Protein AF-0000000084502306 (afdb_homodimer)

Solvent-accessible surface area (backbone atoms only — not comparable to full-atom values): 44094 Å² total; per-residue (Å²): 136,79,81,78,71,80,77,71,74,68,61,72,73,54,50,82,67,62,65,77,76,73,59,87,60,58,87,52,85,78,78,63,74,68,64,56,60,78,69,84,74,45,64,42,81,73,68,54,71,51,71,66,60,45,69,71,46,84,50,65,68,60,34,53,50,50,52,51,48,39,53,51,31,51,48,46,44,52,46,48,53,53,63,71,35,66,58,52,58,47,47,46,46,40,63,75,52,54,46,92,80,60,63,86,68,65,80,82,35,70,66,50,54,56,51,48,54,52,50,50,54,52,50,49,47,53,48,50,50,45,51,52,34,51,50,52,32,52,54,35,47,53,46,28,73,72,65,68,43,69,70,43,44,55,53,30,54,52,31,48,50,50,40,51,47,45,47,46,45,49,51,33,51,43,58,40,49,51,24,57,70,49,42,73,60,20,35,55,44,28,68,62,17,58,42,22,30,43,36,48,29,39,33,49,43,24,33,33,50,35,40,52,33,49,48,49,26,51,51,19,50,49,36,55,73,66,59,57,67,72,70,78,74,81,42,71,67,56,52,53,53,51,51,52,49,36,54,53,26,48,53,49,19,63,65,21,62,73,46,94,41,70,50,43,37,50,50,16,48,50,25,48,48,48,33,51,50,53,53,49,64,50,49,31,46,54,49,18,65,74,67,70,38,72,60,46,34,31,49,50,46,30,54,51,24,52,54,51,34,53,54,33,47,49,54,27,50,54,31,46,43,22,58,27,17,27,39,52,57,70,66,58,51,50,43,53,49,54,52,56,63,25,29,63,73,50,43,79,78,42,78,48,49,24,24,52,18,78,23,27,34,37,40,34,34,32,34,37,66,67,83,48,51,37,63,58,53,44,46,52,44,49,40,52,29,47,57,51,36,67,39,87,59,31,67,45,50,46,67,43,74,35,60,56,87,49,52,63,70,87,44,68,71,75,70,102,137,80,79,78,74,81,77,74,74,72,62,72,74,54,50,83,67,60,66,79,77,73,57,89,59,58,88,51,85,77,76,62,74,66,62,55,59,77,68,86,74,44,64,43,80,72,67,55,71,51,71,67,61,45,69,69,45,83,49,65,68,59,32,52,50,50,52,50,48,39,54,51,31,52,47,46,45,51,47,50,53,50,65,70,36,66,59,53,57,48,48,45,46,40,63,75,52,55,47,91,77,61,64,86,65,63,79,82,34,71,65,50,53,56,51,50,54,54,50,50,54,52,50,50,47,53,50,49,50,45,50,52,33,51,50,53,30,51,54,35,48,52,47,28,74,72,65,67,44,68,70,43,43,55,53,30,53,50,31,48,50,51,41,51,49,45,46,46,44,49,50,33,50,42,57,38,47,50,24,57,70,50,41,73,62,20,35,56,44,29,70,62,17,58,41,24,28,43,37,49,29,38,33,48,43,24,32,32,50,36,40,51,32,48,50,50,25,50,51,18,51,49,37,54,72,67,60,58,67,72,71,78,74,82,43,71,67,55,52,52,53,50,50,52,50,38,52,54,27,49,54,47,18,61,66,21,61,72,44,93,41,70,50,44,36,50,50,15,50,49,25,47,49,48,32,51,51,55,51,48,63,50,48,31,48,54,50,16,65,74,68,70,38,73,61,46,34,30,50,50,46,30,53,51,25,50,53,51,35,54,54,32,48,50,52,28,51,55,30,44,44,23,57,27,15,26,40,51,57,68,66,58,52,49,45,53,50,55,54,55,64,25,28,63,74,49,43,80,79,45,77,46,49,24,23,52,19,78,23,28,34,39,39,33,34,30,33,37,65,67,83,48,50,37,65,58,54,43,45,53,45,48,42,50,28,48,55,50,36,68,38,86,60,31,67,44,49,44,66,42,76,35,59,56,87,50,52,62,71,84,47,68,69,74,70,102

InterPro domains:
  IPR002524 Cation efflux [TIGR01297] (128-401)
  IPR027469 Cation efflux transmembrane domain superfamily [G3DSA:1.20.1510.10] (123-323)
  IPR027469 Cation efflux transmembrane domain superfamily [SSF161111] (122-325)
  IPR036837 Cation efflux protein, cytoplasmic domain superfamily [G3DSA:3.30.70.1350] (344-404)
  IPR036837 Cation efflux protein, cytoplasmic domain superfamily [SSF160240] (327-402)
  IPR050291 Cation-efflux pump FieF-like [PTHR43840] (53-406)
  IPR058533 Cation efflux protein, transmembrane domain [PF01545] (129-323)

Radius of gyration: 32.34 Å; Cα contacts (8 Å, |Δi|>4): 1037; chains: 2; bounding box: 86×95×97 Å

Organism: NCBI:txid456999

Nearest PDB structures (foldseek):
  8f6e-assembly1_B  TM=7.734E-01  e=8.064E-11  Shewanella oneidensis
  8f6h-assembly1_A  TM=6.967E-01  e=2.036E-10  Shewanella oneidensis MR-1
  8f6j-assembly1_A  TM=7.717E-01  e=1.130E-09  Shewanella oneidensis
  8f6f-assembly1_B  TM=7.440E-01  e=2.371E-09  Shewanella oneidensis
  8f6h-assembly1_B  TM=6.599E-01  e=2.725E-09  Shewanella oneidensis MR-1

Secondary structure (DSSP, 8-state):
----------THHHHTTTS------SS-SSS---SB---SS-HHHHHPPPHHHHHT---HHHHHHHHHHHHHHHHHHHHHHHHHSHHHHHHHHHHHS--TT--SS-TT-HHHHHHHHHHHHHHHHHHHHHHHHHHHHHHHHHHHHHH--HHHHHHHHHHHHHHHHHHHHHHHHHHHHHHHHTTHHHHHH-TT-HHHHHHHHHHHHHHHHHHHHHHHHHHHHHHHHHT--------HHHHHHHHHHHHHHHHHHHHHTTS--HHHHHHHHHHHHHHHHHHHHHHHHHHHHHHT-TTHHHHHHHHHHHHHHHHHHHHHHHHHHHHTTPBPPHHHHHHHHHHHHTBSS-EEEEEEEEEETTEEEEEEEEE--TTS-HHHHHHHHHHHHHHHHTSTTEEEEEEEEES-TTPPPSSHHHH-/----------THHHHTTTS------SSTTTS---SB---SS-HHHHHPPPHHHHHT---HHHHHHHHHHHHHHHHHHHHHHHHHSHHHHHHHHHHHS--TT--SS-TT-HHHHHHHHHHHHHHHHHHHHHHHHHHHHHHHHHHHHHH--HHHHHHHHHHHHHHHHHHHHHHHHHHHHHHHHTHHHHHHH-TT-HHHHHHHHHHHHHHHHHHHHHHHHHHHHHHHHHT--------HHHHHHHHHHHHHHHHHHHHHTTS--HHHHHHHHHHHHHHHHHHHHHHHHHHHHHHT-TTHHHHHHHHHHHHHHHHHHHHHHHHHHHHTTPBPPHHHHHHHHHHHHTBSS-EEEEEEEEEETTEEEEEEEEE--TTS-HHHHHHHHHHHHHHHHTSTTEEEEEEEEES-TTPPPSSHHHH-

Structure (mmCIF, N/CA/C/O backbone):
data_AF-0000000084502306-model_v1
#
loop_
_entity.id
_entity.type
_entity.pdbx_description
1 polymer 'Putative metal tolerance protein C3'
#
loop_
_atom_site.group_PDB
_atom_site.id
_atom_site.type_symbol
_atom_site.label_atom_id
_atom_site.label_alt_id
_atom_site.label_comp_id
_atom_site.label_asym_id
_atom_site.label_entity_id
_atom_site.label_seq_id
_atom_site.pdbx_PDB_ins_code
_atom_site.Cartn_x
_atom_site.Cartn_y
_atom_site.Cartn_z
_atom_site.occupancy
_atom_site.B_iso_or_equiv
_atom_site.auth_seq_id
_atom_site.auth_comp_id
_atom_site.auth_asym_id
_atom_site.auth_atom_id
_atom_site.pdbx_PDB_model_num
ATOM 1 N N . MET A 1 1 ? 27.062 34.406 -44.469 1 21.77 1 MET A N 1
ATOM 2 C CA . MET A 1 1 ? 27.125 33.844 -43.125 1 21.77 1 MET A CA 1
ATOM 3 C C . MET A 1 1 ? 26.609 34.844 -42.094 1 21.77 1 MET A C 1
ATOM 5 O O . MET A 1 1 ? 27.359 35.625 -41.562 1 21.77 1 MET A O 1
ATOM 9 N N . THR A 1 2 ? 25.562 35.469 -42.188 1 21.73 2 THR A N 1
ATOM 10 C CA . THR A 1 2 ? 24.969 36.719 -41.75 1 21.73 2 THR A CA 1
ATOM 11 C C . THR A 1 2 ? 24.609 36.688 -40.281 1 21.73 2 THR A C 1
ATOM 13 O O . THR A 1 2 ? 24.031 35.688 -39.812 1 21.73 2 THR A O 1
ATOM 16 N N . SER A 1 3 ? 25.359 37.469 -39.406 1 20.62 3 SER A N 1
ATOM 17 C CA . SER A 1 3 ? 25.453 37.656 -37.969 1 20.62 3 SER A CA 1
ATOM 18 C C . SER A 1 3 ? 24.109 37.969 -37.344 1 20.62 3 SER A C 1
ATOM 20 O O . SER A 1 3 ? 23.516 39 -37.656 1 20.62 3 SER A O 1
ATOM 22 N N . LEU A 1 4 ? 23.219 37.094 -37.469 1 23.38 4 LEU A N 1
ATOM 23 C CA . LEU A 1 4 ? 21.875 37.406 -37 1 23.38 4 LEU A CA 1
ATOM 24 C C . LEU A 1 4 ? 21.906 38.031 -35.625 1 23.38 4 LEU A C 1
ATOM 26 O O . LEU A 1 4 ? 22.484 37.469 -34.688 1 23.38 4 LEU A O 1
ATOM 30 N N . GLY A 1 5 ? 21.828 39.281 -35.438 1 20.98 5 GLY A N 1
ATOM 31 C CA . GLY A 1 5 ? 21.875 40.312 -34.438 1 20.98 5 GLY A CA 1
ATOM 32 C C . GLY A 1 5 ? 21.094 39.969 -33.188 1 20.98 5 GLY A C 1
ATOM 33 O O . GLY A 1 5 ? 20.156 39.156 -33.25 1 20.98 5 GLY A O 1
ATOM 34 N N . ALA A 1 6 ? 21.734 40.25 -31.969 1 25.11 6 ALA A N 1
ATOM 35 C CA . ALA A 1 6 ? 21.5 40.031 -30.531 1 25.11 6 ALA A CA 1
ATOM 36 C C . ALA A 1 6 ? 20.172 40.625 -30.109 1 25.11 6 ALA A C 1
ATOM 38 O O . ALA A 1 6 ? 19.984 41.844 -30.141 1 25.11 6 ALA A O 1
ATOM 39 N N . ALA A 1 7 ? 19.094 40.094 -30.641 1 27.05 7 ALA A N 1
ATOM 40 C CA . ALA A 1 7 ? 17.812 40.719 -30.312 1 27.05 7 ALA A CA 1
ATOM 41 C C . ALA A 1 7 ? 17.781 41.156 -28.844 1 27.05 7 ALA A C 1
ATOM 43 O O . ALA A 1 7 ? 18.141 40.406 -27.953 1 27.05 7 ALA A O 1
ATOM 44 N N . SER A 1 8 ? 17.938 42.469 -28.625 1 22.98 8 SER A N 1
ATOM 45 C CA . SER A 1 8 ? 17.938 43.344 -27.453 1 22.98 8 SER A CA 1
ATOM 46 C C . SER A 1 8 ? 16.781 43 -26.516 1 22.98 8 SER A C 1
ATOM 48 O O . SER A 1 8 ? 15.625 42.938 -26.938 1 22.98 8 SER A O 1
ATOM 50 N N . VAL A 1 9 ? 17 42.125 -25.703 1 24.39 9 VAL A N 1
ATOM 51 C CA . VAL A 1 9 ? 16.047 41.688 -24.703 1 24.39 9 VAL A CA 1
ATOM 52 C C . VAL A 1 9 ? 15.328 42.875 -24.078 1 24.39 9 VAL A C 1
ATOM 54 O O . VAL A 1 9 ? 15.977 43.844 -23.656 1 24.39 9 VAL A O 1
ATOM 57 N N . PRO A 1 10 ? 14.125 43.188 -24.578 1 24.77 10 PRO A N 1
ATOM 58 C CA . PRO A 1 10 ? 13.438 44.469 -24.312 1 24.77 10 PRO A CA 1
ATOM 59 C C . PRO A 1 10 ? 13.578 44.938 -22.859 1 24.77 10 PRO A C 1
ATOM 61 O O . PRO A 1 10 ? 13.758 44.094 -21.969 1 24.77 10 PRO A O 1
ATOM 64 N N . ILE A 1 11 ? 13.797 46.219 -22.547 1 23.61 11 ILE A N 1
ATOM 65 C CA . ILE A 1 11 ? 14.117 47.062 -21.422 1 23.61 11 ILE A CA 1
ATOM 66 C C . ILE A 1 11 ? 13.109 46.875 -20.297 1 23.61 11 ILE A C 1
ATOM 68 O O . ILE A 1 11 ? 13.43 47.031 -19.109 1 23.61 11 ILE A O 1
ATOM 72 N N . TYR A 1 12 ? 11.914 46.656 -20.781 1 22.12 12 TYR A N 1
ATOM 73 C CA . TYR A 1 12 ? 10.859 46.75 -19.766 1 22.12 12 TYR A CA 1
ATOM 74 C C . TYR A 1 12 ? 11.117 45.75 -18.625 1 22.12 12 TYR A C 1
ATOM 76 O O . TYR A 1 12 ? 10.484 45.844 -17.578 1 22.12 12 TYR A O 1
ATOM 84 N N . VAL A 1 13 ? 11.766 44.719 -19.016 1 24.25 13 VAL A N 1
ATOM 85 C CA . VAL A 1 13 ? 12.117 43.719 -18.016 1 24.25 13 VAL A CA 1
ATOM 86 C C . VAL A 1 13 ? 13.055 44.344 -16.984 1 24.25 13 VAL A C 1
ATOM 88 O O . VAL A 1 13 ? 13.211 43.812 -15.875 1 24.25 13 VAL A O 1
ATOM 91 N N . GLU A 1 14 ? 13.703 45.406 -17.344 1 22.12 14 GLU A N 1
ATOM 92 C CA . GLU A 1 14 ? 14.68 46.094 -16.531 1 22.12 14 GLU A CA 1
ATOM 93 C C . GLU A 1 14 ? 14 46.875 -15.406 1 22.12 14 GLU A C 1
ATOM 95 O O . GLU A 1 14 ? 14.508 46.938 -14.289 1 22.12 14 GLU A O 1
ATOM 100 N N . ARG A 1 15 ? 13.016 47.625 -15.82 1 21.3 15 ARG A N 1
ATOM 101 C CA . ARG A 1 15 ? 12.477 48.625 -14.891 1 21.3 15 ARG A CA 1
ATOM 102 C C . ARG A 1 15 ? 11.859 47.938 -13.664 1 21.3 15 ARG A C 1
ATOM 104 O O . ARG A 1 15 ? 11.953 48.469 -12.555 1 21.3 15 ARG 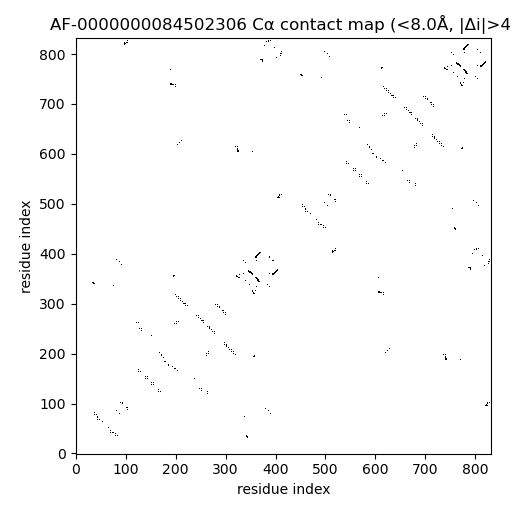A O 1
ATOM 111 N N . ALA A 1 16 ? 11.031 47.062 -14.055 1 22.02 16 ALA A N 1
ATOM 112 C CA . ALA A 1 16 ? 10.266 46.531 -12.93 1 22.02 16 ALA A CA 1
ATOM 113 C C . ALA A 1 16 ? 11.18 45.969 -11.844 1 22.02 16 ALA A C 1
ATOM 115 O O . ALA A 1 16 ? 10.719 45.5 -10.812 1 22.02 16 ALA A O 1
ATOM 116 N N . LEU A 1 17 ? 12.469 45.875 -12.047 1 23.09 17 LEU A N 1
ATOM 117 C CA . LEU A 1 17 ? 13.602 45.688 -11.148 1 23.09 17 LEU A CA 1
ATOM 118 C C . LEU A 1 17 ? 13.695 46.844 -10.148 1 23.09 17 LEU A C 1
ATOM 120 O O . LEU A 1 17 ? 14.133 46.625 -9.016 1 23.09 17 LEU A O 1
ATOM 124 N N . SER A 1 18 ? 13.711 48.062 -10.602 1 20.75 18 SER A N 1
ATOM 125 C CA . SER A 1 18 ? 14.172 49.281 -9.938 1 20.75 18 SER A CA 1
ATOM 126 C C . SER A 1 18 ? 13.148 49.781 -8.93 1 20.75 18 SER A C 1
ATOM 128 O O . SER A 1 18 ? 13.375 50.781 -8.242 1 20.75 18 SER A O 1
ATOM 130 N N . ARG A 1 19 ? 11.969 49.75 -9.305 1 21.86 19 ARG A N 1
ATOM 131 C CA . ARG A 1 19 ? 11.234 50.594 -8.383 1 21.86 19 ARG A CA 1
ATOM 132 C C . ARG A 1 19 ? 11.57 50.281 -6.934 1 21.86 19 ARG A C 1
ATOM 134 O O . ARG A 1 19 ? 11.977 49.156 -6.625 1 21.86 19 ARG A O 1
ATOM 141 N N . ARG A 1 20 ? 11.398 51.375 -6.062 1 21.39 20 ARG A N 1
ATOM 142 C CA . ARG A 1 20 ? 11.641 51.75 -4.672 1 21.39 20 ARG A CA 1
ATOM 143 C C . ARG A 1 20 ? 11.016 50.75 -3.715 1 21.39 20 ARG A C 1
ATOM 145 O O . ARG A 1 20 ? 9.812 50.812 -3.447 1 21.39 20 ARG A O 1
ATOM 152 N N . THR A 1 21 ? 10.883 49.625 -4.062 1 22.8 21 THR A N 1
ATOM 153 C CA . THR A 1 21 ? 10.492 48.781 -2.93 1 22.8 21 THR A CA 1
ATOM 154 C C . THR A 1 21 ? 11.188 49.25 -1.652 1 22.8 21 THR A C 1
ATOM 156 O O . THR A 1 21 ? 12.398 49.094 -1.515 1 22.8 21 THR A O 1
ATOM 159 N N . PHE A 1 22 ? 10.852 50.406 -1.163 1 20.59 22 PHE A N 1
ATOM 160 C CA . PHE A 1 22 ? 11.242 51.156 0.033 1 20.59 22 PHE A CA 1
ATOM 161 C C . PHE A 1 22 ? 11.414 50.188 1.218 1 20.59 22 PHE A C 1
ATOM 163 O O . PHE A 1 22 ? 10.688 49.219 1.338 1 20.59 22 PHE A O 1
ATOM 170 N N . SER A 1 23 ? 12.594 50.219 1.865 1 22.23 23 SER A N 1
ATOM 171 C CA . SER A 1 23 ? 13.32 49.844 3.07 1 22.23 23 SER A CA 1
ATOM 172 C C . SER A 1 23 ? 12.453 50 4.316 1 22.23 23 SER A C 1
ATOM 174 O O . SER A 1 23 ? 12.648 50.938 5.094 1 22.23 23 SER A O 1
ATOM 176 N N . MET A 1 24 ? 11.344 50 4.285 1 22.45 24 MET A N 1
ATOM 177 C CA . MET A 1 24 ? 10.844 50.125 5.652 1 22.45 24 MET A CA 1
ATOM 178 C C . MET A 1 24 ? 11.594 49.188 6.594 1 22.45 24 MET A C 1
ATOM 180 O O . MET A 1 24 ? 11.023 48.219 7.082 1 22.45 24 MET A O 1
ATOM 184 N N . ALA A 1 25 ? 12.797 48.656 6.281 1 25.31 25 ALA A N 1
ATOM 185 C CA . ALA A 1 25 ? 14.141 48.562 6.836 1 25.31 25 ALA A CA 1
ATOM 186 C C . ALA A 1 25 ? 14.5 49.844 7.625 1 25.31 25 ALA A C 1
ATOM 188 O O . ALA A 1 25 ? 15.219 50.688 7.125 1 25.31 25 ALA A O 1
ATOM 189 N N . GLY A 1 26 ? 13.797 50.688 8.102 1 24.88 26 GLY A N 1
ATOM 190 C CA . GLY A 1 26 ? 14.625 51.531 8.953 1 24.88 26 GLY A CA 1
ATOM 191 C C . GLY A 1 26 ? 15.734 50.781 9.641 1 24.88 26 GLY A C 1
ATOM 192 O O . GLY A 1 26 ? 15.898 49.562 9.43 1 24.88 26 GLY A O 1
ATOM 193 N N . ASP A 1 27 ? 16.453 51.219 10.781 1 25.03 27 ASP A N 1
ATOM 194 C CA . ASP A 1 27 ? 17.516 50.719 11.633 1 25.03 27 ASP A CA 1
ATOM 195 C C . ASP A 1 27 ? 17.297 49.25 11.992 1 25.03 27 ASP A C 1
ATOM 197 O O . ASP A 1 27 ? 17.125 48.906 13.164 1 25.03 27 ASP A O 1
ATOM 201 N N . LEU A 1 28 ? 16.672 48.594 11.406 1 26.17 28 LEU A N 1
ATOM 202 C CA . LEU A 1 28 ? 16.266 47.25 11.688 1 26.17 28 LEU A CA 1
ATOM 203 C C . LEU A 1 28 ? 17.438 46.281 11.57 1 26.17 28 LEU A C 1
ATOM 205 O O . LEU A 1 28 ? 17.281 45.062 11.656 1 26.17 28 LEU A O 1
ATOM 209 N N . GLU A 1 29 ? 18.641 46.25 11.055 1 30.64 29 GLU A N 1
ATOM 210 C CA . GLU A 1 29 ? 20.016 45.781 11.172 1 30.64 29 GLU A CA 1
ATOM 211 C C . GLU A 1 29 ? 20.391 45.531 12.625 1 30.64 29 GLU A C 1
ATOM 213 O O . GLU A 1 29 ? 21.203 44.625 12.93 1 30.64 29 GLU A O 1
ATOM 218 N N . ALA A 1 30 ? 20.125 46.312 13.484 1 31.88 30 ALA A N 1
ATOM 219 C CA . ALA A 1 30 ? 20.562 46.312 14.875 1 31.88 30 ALA A CA 1
ATOM 220 C C . ALA A 1 30 ? 19.875 45.188 15.664 1 31.88 30 ALA A C 1
ATOM 222 O O . ALA A 1 30 ? 20.531 44.5 16.469 1 31.88 30 ALA A O 1
ATOM 223 N N . ASN A 1 31 ? 18.484 45.156 15.859 1 31.03 31 ASN A N 1
ATOM 224 C CA . ASN A 1 31 ? 17.781 44.188 16.719 1 31.03 31 ASN A CA 1
ATOM 225 C C . ASN A 1 31 ? 17.375 42.938 15.945 1 31.03 31 ASN A C 1
ATOM 227 O O . ASN A 1 31 ? 16.234 42.469 16.062 1 31.03 31 ASN A O 1
ATOM 231 N N . ARG A 1 32 ? 17.609 42.5 14.758 1 39.56 32 ARG A N 1
ATOM 232 C CA . ARG A 1 32 ? 17.297 41.312 13.969 1 39.56 32 ARG A CA 1
ATOM 233 C C . ARG A 1 32 ? 17.469 40.031 14.797 1 39.56 32 ARG A C 1
ATOM 235 O O . ARG A 1 32 ? 18.594 39.625 15.086 1 39.56 32 ARG A O 1
ATOM 242 N N . LYS A 1 33 ? 16.641 39.719 15.461 1 47.84 33 LYS A N 1
ATOM 243 C CA . LYS A 1 33 ? 16.641 38.5 16.266 1 47.84 33 LYS A CA 1
ATOM 244 C C . LYS A 1 33 ? 16.781 37.25 15.383 1 47.84 33 LYS A C 1
ATOM 246 O O . LYS A 1 33 ? 15.977 37.031 14.477 1 47.84 33 LYS A O 1
ATOM 251 N N . GLU A 1 34 ? 17.922 36.688 14.914 1 62.19 34 GLU A N 1
ATOM 252 C CA . GLU A 1 34 ? 18.312 35.5 14.164 1 62.19 34 GLU A CA 1
ATOM 253 C C . GLU A 1 34 ? 17.344 34.344 14.43 1 62.19 34 GLU A C 1
ATOM 255 O O . GLU A 1 34 ? 17.172 33.938 15.578 1 62.19 34 GLU A O 1
ATOM 260 N N . VAL A 1 35 ? 16.391 34.062 13.32 1 72.5 35 VAL A N 1
ATOM 261 C CA . VAL A 1 35 ? 15.352 33.062 13.461 1 72.5 35 VAL A CA 1
ATOM 262 C C . VAL A 1 35 ? 15.992 31.672 13.586 1 72.5 35 VAL A C 1
ATOM 264 O O . VAL A 1 35 ? 15.43 30.781 14.227 1 72.5 35 VAL A O 1
ATOM 267 N N . PHE A 1 36 ? 17.203 31.531 12.891 1 73.56 36 PHE A N 1
ATOM 268 C CA . PHE A 1 36 ? 17.922 30.266 13.016 1 73.56 36 PHE A CA 1
ATOM 269 C C . PHE A 1 36 ? 19.422 30.5 13.031 1 73.56 36 PHE A C 1
ATOM 271 O O . PHE A 1 36 ? 19.891 31.578 12.672 1 73.56 36 PHE A O 1
ATOM 278 N N . GLU A 1 37 ? 20.172 29.578 13.648 1 73.06 37 GLU A N 1
ATOM 279 C CA . GLU A 1 37 ? 21.625 29.656 13.758 1 73.06 37 GLU A CA 1
ATOM 280 C C . GLU A 1 37 ? 22.281 28.391 13.219 1 73.06 37 GLU A C 1
ATOM 282 O O . GLU A 1 37 ? 21.891 27.281 13.555 1 73.06 37 GLU A O 1
ATOM 287 N N . VAL A 1 38 ? 23.156 28.609 12.25 1 71.75 38 VAL A N 1
ATOM 288 C CA . VAL A 1 38 ? 24 27.5 11.789 1 71.75 38 VAL A CA 1
ATOM 289 C C . VAL A 1 38 ? 25.328 27.516 12.531 1 71.75 38 VAL A C 1
ATOM 291 O O . VAL A 1 38 ? 26 28.547 12.586 1 71.75 38 VAL A O 1
ATOM 294 N N . PRO A 1 39 ? 25.609 26.422 13.148 1 68.81 39 PRO A N 1
ATOM 295 C CA . PRO A 1 39 ? 26.875 26.406 13.898 1 68.81 39 PRO A CA 1
ATOM 296 C C . PRO A 1 39 ? 28.078 26.656 13.008 1 68.81 39 PRO A C 1
ATOM 298 O O . PRO A 1 39 ? 28.109 26.203 11.852 1 68.81 39 PRO A O 1
ATOM 301 N N . HIS A 1 40 ? 29.016 27.5 13.477 1 69.19 40 HIS A N 1
ATOM 302 C CA . HIS A 1 40 ? 30.312 27.688 12.836 1 69.19 40 HIS A CA 1
ATOM 303 C C . HIS A 1 40 ? 31.453 27.406 13.812 1 69.19 40 HIS A C 1
ATOM 305 O O . HIS A 1 40 ? 31.516 28.031 14.867 1 69.19 40 HIS A O 1
ATOM 311 N N . PRO A 1 41 ? 32.25 26.344 13.414 1 70.81 41 PRO A N 1
ATOM 312 C CA . PRO A 1 41 ? 32.312 25.469 12.242 1 70.81 41 PRO A CA 1
ATOM 313 C C . PRO A 1 41 ? 31.234 24.406 12.227 1 70.81 41 PRO A C 1
ATOM 315 O O . PRO A 1 41 ? 30.688 24.062 13.281 1 70.81 41 PRO A O 1
ATOM 318 N N . ARG A 1 42 ? 31.062 24 11.055 1 75.81 42 ARG A N 1
ATOM 319 C CA . ARG A 1 42 ? 30.031 22.984 10.922 1 75.81 42 ARG A CA 1
ATOM 320 C C . ARG A 1 42 ? 30.484 21.656 11.531 1 75.81 42 ARG A C 1
ATOM 322 O O . ARG A 1 42 ? 31.672 21.312 11.477 1 75.81 42 ARG A O 1
ATOM 329 N N . TRP A 1 43 ? 29.578 20.953 12.133 1 75.62 43 TRP A N 1
ATOM 330 C CA . TRP A 1 43 ? 29.891 19.703 12.805 1 75.62 43 TRP A CA 1
ATOM 331 C C . TRP A 1 43 ? 30.594 18.734 11.867 1 75.62 43 TRP A C 1
ATOM 333 O O . TRP A 1 43 ? 31.578 18.109 12.234 1 75.62 43 TRP A O 1
ATOM 343 N N . PRO A 1 44 ? 30.125 18.641 10.609 1 77.88 44 PRO A N 1
ATOM 344 C CA . PRO A 1 44 ? 30.797 17.719 9.703 1 77.88 44 PRO A CA 1
ATOM 345 C C . PRO A 1 44 ? 32.25 18.109 9.43 1 77.88 44 PRO A C 1
ATOM 347 O O . PRO A 1 44 ? 33.094 17.25 9.211 1 77.88 44 PRO A O 1
ATOM 350 N N . ASP A 1 45 ? 32.5 19.344 9.391 1 76.94 45 ASP A N 1
ATOM 351 C CA . ASP A 1 45 ? 33.875 19.812 9.109 1 76.94 45 ASP A CA 1
ATOM 352 C C . ASP A 1 45 ? 34.812 19.453 10.25 1 76.94 45 ASP A C 1
ATOM 354 O O . ASP A 1 45 ? 36.031 19.281 10.023 1 76.94 45 ASP A O 1
ATOM 358 N N . VAL A 1 46 ? 34.25 19.297 11.414 1 75.88 46 VAL A N 1
ATOM 359 C CA . VAL A 1 46 ? 35.062 19.078 12.602 1 75.88 46 VAL A CA 1
ATOM 360 C C . VAL A 1 46 ? 35.125 17.578 12.914 1 75.88 46 VAL A C 1
ATOM 362 O O . VAL A 1 46 ? 36.188 17.062 13.281 1 75.88 46 VAL A O 1
ATOM 365 N N . TYR A 1 47 ? 34.062 16.859 12.664 1 80.38 47 TYR A N 1
ATOM 366 C CA . TYR A 1 47 ? 33.969 15.523 13.258 1 80.38 47 TYR A CA 1
ATOM 367 C C . TYR A 1 47 ? 34.031 14.445 12.18 1 80.38 47 TYR A C 1
ATOM 369 O O . TYR A 1 47 ? 34.219 13.266 12.484 1 80.38 47 TYR A O 1
ATOM 377 N N . MET A 1 48 ? 33.906 14.805 10.914 1 85.81 48 MET A N 1
ATOM 378 C CA . MET A 1 48 ? 33.875 13.797 9.859 1 85.81 48 MET A CA 1
ATOM 379 C C . MET A 1 48 ? 35.281 13.172 9.68 1 85.81 48 MET A C 1
ATOM 381 O O . MET A 1 48 ? 36.281 13.875 9.672 1 85.81 48 MET A O 1
ATOM 385 N N . LYS A 1 49 ? 35.219 11.844 9.648 1 86.31 49 LYS A N 1
ATOM 386 C CA . LYS A 1 49 ? 36.469 11.109 9.406 1 86.31 49 LYS A CA 1
ATOM 387 C C . LYS A 1 49 ? 36.594 10.719 7.938 1 86.31 49 LYS A C 1
ATOM 389 O O . LYS A 1 49 ? 35.594 10.375 7.289 1 86.31 49 LYS A O 1
ATOM 394 N N . THR A 1 50 ? 37.75 10.773 7.441 1 85.31 50 THR A N 1
ATOM 395 C CA . THR A 1 50 ? 38 10.422 6.051 1 85.31 50 THR A CA 1
ATOM 396 C C . THR A 1 50 ? 38 8.906 5.867 1 85.31 50 THR A C 1
ATOM 398 O O . THR A 1 50 ? 38.125 8.156 6.84 1 85.31 50 THR A O 1
ATOM 401 N N . SER A 1 51 ? 37.719 8.508 4.66 1 86.38 51 SER A N 1
ATOM 402 C CA . SER A 1 51 ? 37.719 7.086 4.344 1 86.38 51 SER A CA 1
ATOM 403 C C . SER A 1 51 ? 39.031 6.43 4.707 1 86.38 51 SER A C 1
ATOM 405 O O . SER A 1 51 ? 39.062 5.277 5.145 1 86.38 51 SER A O 1
ATOM 407 N N . GLU A 1 52 ? 40.094 7.121 4.598 1 85.56 52 GLU A N 1
ATOM 408 C CA . GLU A 1 52 ? 41.438 6.609 4.93 1 85.56 52 GLU A CA 1
ATOM 409 C C . GLU A 1 52 ? 41.562 6.391 6.434 1 85.56 52 GLU A C 1
ATOM 411 O O . GLU A 1 52 ? 42.156 5.387 6.867 1 85.56 52 GLU A O 1
ATOM 416 N N . GLU A 1 53 ? 41.062 7.344 7.172 1 88.5 53 GLU A N 1
ATOM 417 C CA . GLU A 1 53 ? 41.125 7.238 8.625 1 88.5 53 GLU A CA 1
ATOM 418 C C . GLU A 1 53 ? 40.312 6.043 9.125 1 88.5 53 GLU A C 1
ATOM 420 O O . GLU A 1 53 ? 40.75 5.348 10.055 1 88.5 53 GLU A O 1
ATOM 425 N N . ILE A 1 54 ? 39.156 5.785 8.516 1 88.38 54 ILE A N 1
ATOM 426 C CA . ILE A 1 54 ? 38.281 4.699 8.922 1 88.38 54 ILE A CA 1
ATOM 427 C C . ILE A 1 54 ? 38.906 3.357 8.539 1 88.38 54 ILE A C 1
ATOM 429 O O . ILE A 1 54 ? 38.844 2.393 9.305 1 88.38 54 ILE A O 1
ATOM 433 N N . ALA A 1 55 ? 39.5 3.295 7.359 1 87.19 55 ALA A N 1
ATOM 434 C CA . ALA A 1 55 ? 40.125 2.064 6.887 1 87.19 55 ALA A CA 1
ATOM 435 C C . ALA A 1 55 ? 41.281 1.668 7.777 1 87.19 55 ALA A C 1
ATOM 437 O O . ALA A 1 55 ? 41.625 0.484 7.906 1 87.19 55 ALA A O 1
ATOM 438 N N . ASN A 1 56 ? 41.906 2.623 8.445 1 87.31 56 ASN A N 1
ATOM 439 C CA . ASN A 1 56 ? 43.094 2.379 9.266 1 87.31 56 ASN A CA 1
ATOM 440 C C . ASN A 1 56 ? 42.719 1.928 10.672 1 87.31 56 ASN A C 1
ATOM 442 O O . ASN A 1 56 ? 43.594 1.557 11.469 1 87.31 56 ASN A O 1
ATOM 446 N N . MET A 1 57 ? 41.438 1.934 10.883 1 87.38 57 MET A N 1
ATOM 447 C CA . MET A 1 57 ? 41 1.505 12.211 1 87.38 57 MET A CA 1
ATOM 448 C C . MET A 1 57 ? 40.906 -0.016 12.289 1 87.38 57 MET A C 1
ATOM 450 O O . MET A 1 57 ? 40.375 -0.661 11.398 1 87.38 57 MET A O 1
ATOM 454 N N . LYS A 1 58 ? 41.438 -0.625 13.227 1 85.19 58 LYS A N 1
ATOM 455 C CA . LYS A 1 58 ? 41.625 -2.068 13.344 1 85.19 58 LYS A CA 1
ATOM 456 C C . LYS A 1 58 ? 40.344 -2.758 13.766 1 85.19 58 LYS A C 1
ATOM 458 O O . LYS A 1 58 ? 39.969 -3.805 13.227 1 85.19 58 LYS A O 1
ATOM 463 N N . LYS A 1 59 ? 39.656 -2.141 14.672 1 88.69 59 LYS A N 1
ATOM 464 C CA . LYS A 1 59 ? 38.438 -2.779 15.219 1 88.69 59 LYS A CA 1
ATOM 465 C C . LYS A 1 59 ? 37.219 -2.512 14.344 1 88.69 59 LYS A C 1
ATOM 467 O O . LYS A 1 59 ? 36.906 -1.357 14.055 1 88.69 59 LYS A O 1
ATOM 472 N N . LYS A 1 60 ? 36.562 -3.518 13.961 1 89.38 60 LYS A N 1
ATOM 473 C CA . LYS A 1 60 ? 35.375 -3.441 13.086 1 89.38 60 LYS A CA 1
ATOM 474 C C . LYS A 1 60 ? 34.281 -2.617 13.727 1 89.38 60 LYS A C 1
ATOM 476 O O . LYS A 1 60 ? 33.625 -1.81 13.055 1 89.38 60 LYS A O 1
ATOM 481 N N . ALA A 1 61 ? 34.125 -2.818 15 1 87.31 61 ALA A N 1
ATOM 482 C CA . ALA A 1 61 ? 33.062 -2.109 15.711 1 87.31 61 ALA A CA 1
ATOM 483 C C . ALA A 1 61 ? 33.281 -0.601 15.672 1 87.31 61 ALA A C 1
ATOM 485 O O . ALA A 1 61 ? 32.344 0.169 15.531 1 87.31 61 ALA A O 1
ATOM 486 N N . VAL A 1 62 ? 34.531 -0.218 15.789 1 87.75 62 VAL A N 1
ATOM 487 C CA . VAL A 1 62 ? 34.875 1.201 15.766 1 87.75 62 VAL A CA 1
ATOM 488 C C . VAL A 1 62 ? 34.656 1.762 14.359 1 87.75 62 VAL A C 1
ATOM 490 O O . VAL A 1 62 ? 34.188 2.891 14.195 1 87.75 62 VAL A O 1
ATOM 493 N N . ARG A 1 63 ? 34.938 0.957 13.391 1 88.81 63 ARG A N 1
ATOM 494 C CA . ARG A 1 63 ? 34.719 1.383 12.016 1 88.81 63 ARG A CA 1
ATOM 495 C C . ARG A 1 63 ? 33.25 1.612 11.727 1 88.81 63 ARG A C 1
ATOM 497 O O . ARG A 1 63 ? 32.875 2.621 11.125 1 88.81 63 ARG A O 1
ATOM 504 N N . GLU A 1 64 ? 32.5 0.684 12.188 1 87.88 64 GLU A N 1
ATOM 505 C CA . GLU A 1 64 ? 31.047 0.782 11.977 1 87.88 64 GLU A CA 1
ATOM 506 C C . GLU A 1 64 ? 30.469 2.012 12.68 1 87.88 64 GLU A C 1
ATOM 508 O O . GLU A 1 64 ? 29.578 2.664 12.148 1 87.88 64 GLU A O 1
ATOM 513 N N . PHE A 1 65 ? 31.078 2.242 13.805 1 86.25 65 PHE A N 1
ATOM 514 C CA . PHE A 1 65 ? 30.641 3.406 14.562 1 86.25 65 PHE A CA 1
ATOM 515 C C . PHE A 1 65 ? 30.906 4.691 13.781 1 86.25 65 PHE A C 1
ATOM 517 O O . PHE A 1 65 ? 30.016 5.531 13.648 1 86.25 65 PHE A O 1
ATOM 524 N N . TYR A 1 66 ? 32.062 4.773 13.266 1 85.62 66 TYR A N 1
ATOM 525 C CA . TYR A 1 66 ? 32.406 6.012 12.586 1 85.62 66 TYR A CA 1
ATOM 526 C C . TYR A 1 66 ? 31.75 6.102 11.219 1 85.62 66 TYR A C 1
ATOM 528 O O . TYR A 1 66 ? 31.438 7.195 10.742 1 85.62 66 TYR A O 1
ATOM 536 N N . GLU A 1 67 ? 31.516 5.012 10.625 1 88.12 67 GLU A N 1
ATOM 537 C CA . GLU A 1 67 ? 30.75 5.023 9.383 1 88.12 67 GLU A CA 1
ATOM 538 C C . GLU A 1 67 ? 29.344 5.543 9.609 1 88.12 67 GLU A C 1
ATOM 540 O O . GLU A 1 67 ? 28.844 6.359 8.836 1 88.12 67 GLU A O 1
ATOM 545 N N . LYS A 1 68 ? 28.812 5.094 10.672 1 86 68 LYS A N 1
ATOM 546 C CA . LYS A 1 68 ? 27.469 5.555 11.031 1 86 68 LYS A CA 1
ATOM 547 C C . LYS A 1 68 ? 27.469 7.039 11.375 1 86 68 LYS A C 1
ATOM 549 O O . LYS A 1 68 ? 26.562 7.773 11.008 1 86 68 LYS A O 1
ATOM 554 N N . GLN A 1 69 ? 28.469 7.367 12.062 1 84.88 69 GLN A N 1
ATOM 555 C CA . GLN A 1 69 ? 28.609 8.773 12.414 1 84.88 69 GLN A CA 1
ATOM 556 C C . GLN A 1 69 ? 28.75 9.641 11.172 1 84.88 69 GLN A C 1
ATOM 558 O O . GLN A 1 69 ? 28.141 10.711 11.078 1 84.88 69 GLN A O 1
ATOM 563 N N . ASN A 1 70 ? 29.609 9.172 10.273 1 87.19 70 ASN A N 1
ATOM 564 C CA . ASN A 1 70 ? 29.781 9.914 9.031 1 87.19 70 ASN A CA 1
ATOM 565 C C . ASN A 1 70 ? 28.484 10.039 8.25 1 87.19 70 ASN A C 1
ATOM 567 O O . ASN A 1 70 ? 28.219 11.062 7.629 1 87.19 70 ASN A O 1
ATOM 571 N N . GLU A 1 71 ? 27.703 9.047 8.312 1 86.5 71 GLU A N 1
ATOM 572 C CA . GLU A 1 71 ? 26.406 9.094 7.648 1 86.5 71 GLU A CA 1
ATOM 573 C C . GLU A 1 71 ? 25.5 10.156 8.273 1 86.5 71 GLU A C 1
ATOM 575 O O . GLU A 1 71 ? 24.859 10.93 7.562 1 86.5 71 GLU A O 1
ATOM 580 N N . THR A 1 72 ? 25.547 10.211 9.531 1 85.19 72 THR A N 1
ATOM 581 C CA . THR A 1 72 ? 24.75 11.195 10.258 1 85.19 72 THR A CA 1
ATOM 582 C C . THR A 1 72 ? 25.234 12.609 9.953 1 85.19 72 THR A C 1
ATOM 584 O O . THR A 1 72 ? 24.422 13.516 9.734 1 85.19 72 THR A O 1
ATOM 587 N N . LEU A 1 73 ? 26.516 12.727 9.93 1 86.94 73 LEU A N 1
ATOM 588 C CA . LEU A 1 73 ? 27.109 14.039 9.703 1 86.94 73 LEU A CA 1
ATOM 589 C C . LEU A 1 73 ? 26.844 14.516 8.281 1 86.94 73 LEU A C 1
ATOM 591 O O . LEU A 1 73 ? 26.656 15.711 8.047 1 86.94 73 LEU A O 1
ATOM 595 N N . THR A 1 74 ? 26.812 13.617 7.402 1 87.56 74 THR A N 1
ATOM 596 C CA . THR A 1 74 ? 26.469 13.977 6.031 1 87.56 74 THR A CA 1
ATOM 597 C C . THR A 1 74 ? 25.047 14.523 5.949 1 87.56 74 THR A C 1
ATOM 599 O O . THR A 1 74 ? 24.781 15.469 5.211 1 87.56 74 THR A O 1
ATOM 602 N N . LYS A 1 75 ? 24.234 13.953 6.703 1 87.25 75 LYS A N 1
ATOM 603 C CA . LYS A 1 75 ? 22.859 14.43 6.75 1 87.25 75 LYS A CA 1
ATOM 604 C C . LYS A 1 75 ? 22.766 15.812 7.379 1 87.25 75 LYS A C 1
ATOM 606 O O . LYS A 1 75 ? 21.984 16.656 6.941 1 87.25 75 LYS A O 1
ATOM 611 N N . PHE A 1 76 ? 23.562 16.031 8.359 1 88 76 PHE A N 1
ATOM 612 C CA . PHE A 1 76 ? 23.594 17.344 8.984 1 88 76 PHE A CA 1
ATOM 613 C C . PHE A 1 76 ? 24.156 18.391 8.023 1 88 76 PHE A C 1
ATOM 615 O O . PHE A 1 76 ? 23.719 19.547 8.031 1 88 76 PHE A O 1
ATOM 622 N N . GLN A 1 77 ? 25.062 17.922 7.277 1 87.19 77 GLN A N 1
ATOM 623 C CA . GLN A 1 77 ? 25.625 18.828 6.273 1 87.19 77 GLN A CA 1
ATOM 624 C C . GLN A 1 77 ? 24.562 19.281 5.281 1 87.19 77 GLN A C 1
ATOM 626 O O . GLN A 1 77 ? 24.547 20.438 4.859 1 87.19 77 GLN A O 1
ATOM 631 N N . GLU A 1 78 ? 23.797 18.406 4.895 1 86.94 78 GLU A N 1
ATOM 632 C CA . GLU A 1 78 ? 22.688 18.75 4.008 1 86.94 78 GLU A CA 1
ATOM 633 C C . GLU A 1 78 ? 21.797 19.812 4.633 1 86.94 78 GLU A C 1
ATOM 635 O O . GLU A 1 78 ? 21.375 20.766 3.955 1 86.94 78 GLU A O 1
ATOM 640 N N . VAL A 1 79 ? 21.5 19.625 5.848 1 88.44 79 VAL A N 1
ATOM 641 C CA . VAL A 1 79 ? 20.656 20.562 6.578 1 88.44 79 VAL A CA 1
ATOM 642 C C . VAL A 1 79 ? 21.312 21.938 6.594 1 88.44 79 VAL A C 1
ATOM 644 O O . VAL A 1 79 ? 20.672 22.953 6.316 1 88.44 79 VAL A O 1
ATOM 647 N N . ASP A 1 80 ? 22.578 21.953 6.879 1 85.19 80 ASP A N 1
ATOM 648 C CA . ASP A 1 80 ? 23.312 23.219 6.973 1 85.19 80 ASP A CA 1
ATOM 649 C C .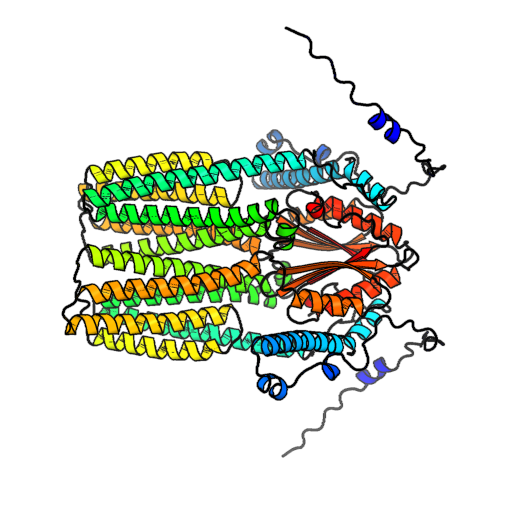 ASP A 1 80 ? 23.359 23.922 5.621 1 85.19 80 ASP A C 1
ATOM 651 O O . ASP A 1 80 ? 23.25 25.156 5.551 1 85.19 80 ASP A O 1
ATOM 655 N N . GLU A 1 81 ? 23.547 23.172 4.672 1 83.94 81 GLU A N 1
ATOM 656 C CA . GLU A 1 81 ? 23.578 23.734 3.328 1 83.94 81 GLU A CA 1
ATOM 657 C C . GLU A 1 81 ? 22.219 24.328 2.943 1 83.94 81 GLU A C 1
ATOM 659 O O . GLU A 1 81 ? 22.141 25.375 2.311 1 83.94 81 GLU A O 1
ATOM 664 N N . LEU A 1 82 ? 21.25 23.641 3.336 1 83.69 82 LEU A N 1
ATOM 665 C CA . LEU A 1 82 ? 19.891 24.078 3.047 1 83.69 82 LEU A CA 1
ATOM 666 C C . LEU A 1 82 ? 19.594 25.375 3.779 1 83.69 82 LEU A C 1
ATOM 668 O O . LEU A 1 82 ? 19.047 26.312 3.188 1 83.69 82 LEU A O 1
ATOM 672 N N . LEU A 1 83 ? 19.938 25.453 5.004 1 82.94 83 LEU A N 1
ATOM 673 C CA . LEU A 1 83 ? 19.609 26.609 5.84 1 82.94 83 LEU A CA 1
ATOM 674 C C . LEU A 1 83 ? 20.469 27.797 5.477 1 82.94 83 LEU A C 1
ATOM 676 O O . LEU A 1 83 ? 20.047 28.953 5.633 1 82.94 83 LEU A O 1
ATOM 680 N N . SER A 1 84 ? 21.656 27.5 5.07 1 77.75 84 SER A N 1
ATOM 681 C CA . SER A 1 84 ? 22.578 28.562 4.699 1 77.75 84 SER A CA 1
ATOM 682 C C . SER A 1 84 ? 22.234 29.141 3.326 1 77.75 84 SER A C 1
ATOM 684 O O . SER A 1 84 ? 22.656 30.25 2.984 1 77.75 84 SER A O 1
ATOM 686 N N . GLY A 1 85 ? 21.422 28.469 2.658 1 74.5 85 GLY A N 1
ATOM 687 C CA . GLY A 1 85 ? 21.031 28.938 1.341 1 74.5 85 GLY A CA 1
ATOM 688 C C . GLY A 1 85 ? 20 30.047 1.389 1 74.5 85 GLY A C 1
ATOM 689 O O . GLY A 1 85 ? 19.578 30.469 2.469 1 74.5 85 GLY A O 1
ATOM 690 N N . GLU A 1 86 ? 19.641 30.547 0.225 1 72.06 86 GLU A N 1
ATOM 691 C CA . GLU A 1 86 ? 18.75 31.703 0.106 1 72.06 86 GLU A CA 1
ATOM 692 C C . GLU A 1 86 ? 17.281 31.281 0.215 1 72.06 86 GLU A C 1
ATOM 694 O O . GLU A 1 86 ? 16.406 32.125 0.419 1 72.06 86 GLU A O 1
ATOM 699 N N . LEU A 1 87 ? 17.141 30.062 0.25 1 73.38 87 LEU A N 1
ATOM 700 C CA . LEU A 1 87 ? 15.773 29.562 0.151 1 73.38 87 LEU A CA 1
ATOM 701 C C . LEU A 1 87 ? 14.961 29.953 1.378 1 73.38 87 LEU A C 1
ATOM 703 O O . LEU A 1 87 ? 13.859 30.5 1.251 1 73.38 87 LEU A O 1
ATOM 707 N N . ILE A 1 88 ? 15.484 29.688 2.504 1 73.06 88 ILE A N 1
ATOM 708 C CA . ILE A 1 88 ? 14.719 29.906 3.729 1 73.06 88 ILE A CA 1
ATOM 709 C C . ILE A 1 88 ? 14.5 31.406 3.936 1 73.06 88 ILE A C 1
ATOM 711 O O . ILE A 1 88 ? 13.438 31.828 4.391 1 73.06 88 ILE A O 1
ATOM 715 N N . HIS A 1 89 ? 15.477 32.125 3.539 1 72.38 89 HIS A N 1
ATOM 716 C CA . HIS A 1 89 ? 15.328 33.562 3.637 1 72.38 89 HIS A CA 1
ATOM 717 C C . HIS A 1 89 ? 14.25 34.062 2.688 1 72.38 89 HIS A C 1
ATOM 719 O O . HIS A 1 89 ? 13.484 34.969 3.039 1 72.38 89 HIS A O 1
ATOM 725 N N . HIS A 1 90 ? 14.188 33.438 1.598 1 72.44 90 HIS A N 1
ATOM 726 C CA . HIS A 1 90 ? 13.164 33.812 0.622 1 72.44 90 HIS A CA 1
ATOM 727 C C . HIS A 1 90 ? 11.773 33.438 1.12 1 72.44 90 HIS A C 1
ATOM 729 O O . HIS A 1 90 ? 10.812 34.188 0.907 1 72.44 90 HIS A O 1
ATOM 735 N N . VAL A 1 91 ? 11.711 32.344 1.699 1 73 91 VAL A N 1
ATOM 736 C CA . VAL A 1 91 ? 10.43 31.891 2.221 1 73 91 VAL A CA 1
ATOM 737 C C . VAL A 1 91 ? 9.938 32.844 3.312 1 73 91 VAL A C 1
ATOM 739 O O . VAL A 1 91 ? 8.781 33.281 3.301 1 73 91 VAL A O 1
ATOM 742 N N . LEU A 1 92 ? 10.797 33.156 4.191 1 71.12 92 LEU A N 1
ATOM 743 C CA . LEU A 1 92 ? 10.445 34.062 5.281 1 71.12 92 LEU A CA 1
ATOM 744 C C . LEU A 1 92 ? 10.047 35.438 4.746 1 71.12 92 LEU A C 1
ATOM 746 O O . LEU A 1 92 ? 9.086 36.031 5.227 1 71.12 92 LEU A O 1
ATOM 750 N N . TYR A 1 93 ? 10.734 35.781 3.699 1 69.06 93 TYR A N 1
ATOM 751 C CA . TYR A 1 93 ? 10.445 37.062 3.074 1 69.06 93 TYR A CA 1
ATOM 752 C C . TYR A 1 93 ? 9.094 37.062 2.375 1 69.06 93 TYR A C 1
ATOM 754 O O . TYR A 1 93 ? 8.344 38.031 2.426 1 69.06 93 TYR A O 1
ATOM 762 N N . SER A 1 94 ? 8.789 35.969 1.817 1 71.31 94 SER A N 1
ATOM 763 C CA . SER A 1 94 ? 7.543 35.844 1.074 1 71.31 94 SER A CA 1
ATOM 764 C C . SER A 1 94 ? 6.336 35.875 2.006 1 71.31 94 SER A C 1
ATOM 766 O O . SER A 1 94 ? 5.27 36.344 1.629 1 71.31 94 SER A O 1
ATOM 768 N N . PHE A 1 95 ? 6.508 35.375 3.162 1 69.81 95 PHE A N 1
ATOM 769 C CA . PHE A 1 95 ? 5.391 35.344 4.102 1 69.81 95 PHE A CA 1
ATOM 770 C C . PHE A 1 95 ? 5.215 36.719 4.758 1 69.81 95 PHE A C 1
ATOM 772 O O . PHE A 1 95 ? 4.105 37.094 5.133 1 69.81 95 PHE A O 1
ATOM 779 N N . GLU A 1 96 ? 6.301 37.375 4.898 1 66.5 96 GLU A N 1
ATOM 780 C CA . GLU A 1 96 ? 6.238 38.719 5.484 1 66.5 96 GLU A CA 1
ATOM 781 C C . GLU A 1 96 ? 5.684 39.719 4.488 1 66.5 96 GLU A C 1
ATOM 783 O O . GLU A 1 96 ? 5.039 40.688 4.879 1 66.5 96 GLU A O 1
ATOM 788 N N . ASN A 1 97 ? 6.023 39.375 3.201 1 62.69 97 ASN A N 1
ATOM 789 C CA . ASN A 1 97 ? 5.555 40.25 2.119 1 62.69 97 ASN A CA 1
ATOM 790 C C . ASN A 1 97 ? 4.789 39.469 1.064 1 62.69 97 ASN A C 1
ATOM 792 O O . ASN A 1 97 ? 5.289 39.25 -0.043 1 62.69 97 ASN A O 1
ATOM 796 N N . PRO A 1 98 ? 3.602 39 1.478 1 59.34 98 PRO A N 1
ATOM 797 C CA . PRO A 1 98 ? 2.865 38.094 0.583 1 59.34 98 PRO A CA 1
ATOM 798 C C . PRO A 1 98 ? 2.502 38.75 -0.745 1 59.34 98 PRO A C 1
ATOM 800 O O . PRO A 1 98 ? 2.088 39.938 -0.768 1 59.34 98 PRO A O 1
ATOM 803 N N . SER A 1 99 ? 3.254 38.438 -1.856 1 53.88 99 SER A N 1
ATOM 804 C CA . SER A 1 99 ? 2.844 38.875 -3.188 1 53.88 99 SER A CA 1
ATOM 805 C C . SER A 1 99 ? 2.301 37.719 -4.008 1 53.88 99 SER A C 1
ATOM 807 O O . SER A 1 99 ? 2.604 36.562 -3.725 1 53.88 99 SER A O 1
ATOM 809 N N . GLU A 1 100 ? 1.236 37.844 -4.801 1 51.69 100 GLU A N 1
ATOM 810 C CA . GLU A 1 100 ? 0.573 36.844 -5.625 1 51.69 100 GLU A CA 1
ATOM 811 C C . GLU A 1 100 ? 1.589 35.969 -6.359 1 51.69 100 GLU A C 1
ATOM 813 O O . GLU A 1 100 ? 1.341 34.812 -6.609 1 51.69 100 GLU A O 1
ATOM 818 N N . SER A 1 101 ? 2.686 36.594 -6.871 1 46.88 101 SER A N 1
ATOM 819 C CA . SER A 1 101 ? 3.564 35.938 -7.836 1 46.88 101 SER A CA 1
ATOM 820 C C . SER A 1 101 ? 4.695 35.219 -7.137 1 46.88 101 SER A C 1
ATOM 822 O O . SER A 1 101 ? 5.594 34.656 -7.793 1 46.88 101 SER A O 1
ATOM 824 N N . THR A 1 102 ? 4.727 35.188 -5.887 1 48.22 102 THR A N 1
ATOM 825 C CA . THR A 1 102 ? 5.953 34.688 -5.281 1 48.22 102 THR A CA 1
ATOM 826 C C . THR A 1 102 ? 5.973 33.156 -5.273 1 48.22 102 THR A C 1
ATOM 828 O O . THR A 1 102 ? 5.141 32.531 -4.621 1 48.22 102 THR A O 1
ATOM 831 N N . ARG A 1 103 ? 6.609 32.688 -6.34 1 50.53 103 ARG A N 1
ATOM 832 C CA . ARG A 1 103 ? 6.895 31.25 -6.402 1 50.53 103 ARG A CA 1
ATOM 833 C C . ARG A 1 103 ? 7.938 30.844 -5.363 1 50.53 103 ARG A C 1
ATOM 835 O O . ARG A 1 103 ? 9.023 31.438 -5.312 1 50.53 103 ARG A O 1
ATOM 842 N N . LEU A 1 104 ? 7.52 30.172 -4.336 1 52.91 104 LEU A N 1
ATOM 843 C CA . LEU A 1 104 ? 8.422 29.766 -3.273 1 52.91 104 LEU A CA 1
ATOM 844 C C . LEU A 1 104 ? 9.695 29.156 -3.852 1 52.91 104 LEU A C 1
ATOM 846 O O . LEU A 1 104 ? 10.797 29.391 -3.344 1 52.91 104 LEU A O 1
ATOM 850 N N . LEU A 1 105 ? 9.609 28.156 -4.871 1 54.47 105 LEU A N 1
ATOM 851 C CA . LEU A 1 105 ? 10.766 27.484 -5.441 1 54.47 105 LEU A CA 1
ATOM 852 C C . LEU A 1 105 ? 10.938 27.844 -6.914 1 54.47 105 LEU A C 1
ATOM 854 O O . LEU A 1 105 ? 9.961 27.906 -7.664 1 54.47 105 LEU A O 1
ATOM 858 N N . SER A 1 106 ? 12.023 28.391 -7.34 1 50.78 106 SER A N 1
ATOM 859 C CA . SER A 1 106 ? 12.312 28.625 -8.75 1 50.78 106 SER A CA 1
ATOM 860 C C . SER A 1 106 ? 12.281 27.328 -9.547 1 50.78 106 SER A C 1
ATOM 862 O O . SER A 1 106 ? 12.758 26.297 -9.078 1 50.78 106 SER A O 1
ATOM 864 N N . PRO A 1 107 ? 11.375 27.234 -10.516 1 51.28 107 PRO A N 1
ATOM 865 C CA . PRO A 1 107 ? 11.32 26.062 -11.391 1 51.28 107 PRO A CA 1
ATOM 866 C C . PRO A 1 107 ? 12.711 25.531 -11.766 1 51.28 107 PRO A C 1
ATOM 868 O O . PRO A 1 107 ? 12.875 24.344 -12.039 1 51.28 107 PRO A O 1
ATOM 871 N N . ASP A 1 108 ? 13.664 26.422 -11.922 1 49.22 108 ASP A N 1
ATOM 872 C CA . ASP A 1 108 ? 14.977 26.078 -12.461 1 49.22 108 ASP A CA 1
ATOM 873 C C . ASP A 1 108 ? 15.891 25.531 -11.375 1 49.22 108 ASP A C 1
ATOM 875 O O . ASP A 1 108 ? 17.109 25.469 -11.547 1 49.22 108 ASP A O 1
ATOM 879 N N . SER A 1 109 ? 15.305 25.141 -10.281 1 52.75 109 SER A N 1
ATOM 880 C CA . SER A 1 109 ? 16.219 24.75 -9.211 1 52.75 109 SER A CA 1
ATOM 881 C C . SER A 1 109 ? 16.844 23.391 -9.484 1 52.75 109 SER A C 1
ATOM 883 O O . SER A 1 109 ? 16.266 22.578 -10.211 1 52.75 109 SER A O 1
ATOM 885 N N . SER A 1 110 ? 18.188 23.297 -9.328 1 54.09 110 SER A N 1
ATOM 886 C CA . SER A 1 110 ? 18.984 22.078 -9.422 1 54.09 110 SER A CA 1
ATOM 887 C C . SER A 1 110 ? 18.234 20.875 -8.883 1 54.09 110 SER A C 1
ATOM 889 O O . SER A 1 110 ? 18.375 19.75 -9.391 1 54.09 110 SER A O 1
ATOM 891 N N . ILE A 1 111 ? 17.297 21.203 -8.078 1 55.75 111 ILE A N 1
ATOM 892 C CA . ILE A 1 111 ? 16.531 20.125 -7.461 1 55.75 111 ILE A CA 1
ATOM 893 C C . ILE A 1 111 ? 15.508 19.578 -8.461 1 55.75 111 ILE A C 1
ATOM 895 O O . ILE A 1 111 ? 15.328 18.375 -8.578 1 55.75 111 ILE A O 1
ATOM 899 N N . SER A 1 112 ? 14.977 20.516 -9.211 1 59.56 112 SER A N 1
ATOM 900 C CA . SER A 1 112 ? 13.969 20.125 -10.18 1 59.56 112 SER A CA 1
ATOM 901 C C . SER A 1 112 ? 14.594 19.359 -11.352 1 59.56 112 SER A C 1
ATOM 903 O O . SER A 1 112 ? 14.031 18.375 -11.828 1 59.56 112 SER A O 1
ATOM 905 N N . LYS A 1 113 ? 15.797 19.781 -11.82 1 58.91 113 LYS A N 1
ATOM 906 C CA . LYS A 1 113 ? 16.438 19.141 -12.961 1 58.91 113 LYS A CA 1
ATOM 907 C C . LYS A 1 113 ? 16.891 17.719 -12.609 1 58.91 113 LYS A C 1
ATOM 909 O O . LYS A 1 113 ? 16.766 16.797 -13.422 1 58.91 113 LYS A O 1
ATOM 914 N N . ARG A 1 114 ? 17.484 17.594 -11.492 1 59.97 114 ARG A N 1
ATOM 915 C CA . ARG A 1 114 ? 17.922 16.281 -11.047 1 59.97 114 ARG A CA 1
ATOM 916 C C . ARG A 1 114 ? 16.75 15.32 -10.953 1 59.97 114 ARG A C 1
ATOM 918 O O . ARG A 1 114 ? 16.859 14.141 -11.297 1 59.97 114 ARG A O 1
ATOM 925 N N . GLY A 1 115 ? 15.648 15.906 -10.586 1 66.25 115 GLY A N 1
ATOM 926 C CA . GLY A 1 115 ? 14.445 15.094 -10.492 1 66.25 115 GLY A CA 1
ATOM 927 C C . GLY A 1 115 ? 13.906 14.664 -11.836 1 66.25 115 GLY A C 1
ATOM 928 O O . GLY A 1 115 ? 13.508 13.508 -12.016 1 66.25 115 GLY A O 1
ATOM 929 N N . GLN A 1 116 ? 14.078 15.422 -12.805 1 68.62 116 GLN A N 1
ATOM 930 C CA . GLN A 1 116 ? 13.539 15.133 -14.125 1 68.62 116 GLN A CA 1
ATOM 931 C C . GLN A 1 116 ? 14.391 14.094 -14.852 1 68.62 116 GLN A C 1
ATOM 933 O O . GLN A 1 116 ? 13.859 13.203 -15.516 1 68.62 116 GLN A O 1
ATOM 938 N N . ASN A 1 117 ? 15.719 14.234 -14.727 1 74.81 117 ASN A N 1
ATOM 939 C CA . ASN A 1 117 ? 16.609 13.273 -15.359 1 74.81 117 ASN A CA 1
ATOM 940 C C . ASN A 1 117 ? 16.438 11.875 -14.781 1 74.81 117 ASN A C 1
ATOM 942 O O . ASN A 1 117 ? 16.453 10.883 -15.508 1 74.81 117 ASN A O 1
ATOM 946 N N . LYS A 1 118 ? 16.266 11.875 -13.578 1 77.56 118 LYS A N 1
ATOM 947 C CA . LYS A 1 118 ? 16.047 10.594 -12.922 1 77.56 118 LYS A CA 1
ATOM 948 C C . LYS A 1 118 ? 14.75 9.945 -13.391 1 77.56 118 LYS A C 1
ATOM 950 O O . LYS A 1 118 ? 14.703 8.734 -13.625 1 77.56 118 LYS A O 1
ATOM 955 N N . GLU A 1 119 ? 13.797 10.727 -13.648 1 78.81 119 GLU A N 1
ATOM 956 C CA . GLU A 1 119 ? 12.5 10.219 -14.094 1 78.81 119 GLU A CA 1
ATOM 957 C C . GLU A 1 119 ? 12.578 9.68 -15.516 1 78.81 119 GLU A C 1
ATOM 959 O O . GLU A 1 119 ? 11.961 8.656 -15.836 1 78.81 119 GLU A O 1
ATOM 964 N N . TRP A 1 120 ? 13.336 10.32 -16.266 1 82.56 120 TRP A N 1
ATOM 965 C CA . TRP A 1 120 ? 13.516 9.898 -17.656 1 82.56 120 TRP A CA 1
ATOM 966 C C . TRP A 1 120 ? 14.258 8.57 -17.719 1 82.56 120 TRP A C 1
ATOM 968 O O . TRP A 1 120 ? 13.891 7.688 -18.5 1 82.56 120 TRP A O 1
ATOM 978 N N . LEU A 1 121 ? 15.273 8.461 -16.984 1 84 121 LEU A N 1
ATOM 979 C CA . LEU A 1 121 ? 16.047 7.223 -16.922 1 84 121 LEU A CA 1
ATOM 980 C C . LEU A 1 121 ? 15.172 6.059 -16.469 1 84 121 LEU A C 1
ATOM 982 O O . LEU A 1 121 ? 15.289 4.945 -16.984 1 84 121 LEU A O 1
ATOM 986 N N . ILE A 1 122 ? 14.344 6.309 -15.578 1 85 122 ILE A N 1
ATOM 987 C CA . ILE A 1 122 ? 13.43 5.305 -15.047 1 85 122 ILE A CA 1
ATOM 988 C C . ILE A 1 122 ? 12.461 4.863 -16.141 1 85 122 ILE A C 1
ATOM 990 O O . ILE A 1 122 ? 12.273 3.664 -16.359 1 85 122 ILE A O 1
ATOM 994 N N . GLN A 1 123 ? 12 5.742 -16.938 1 85.38 123 GLN A N 1
ATOM 995 C CA . GLN A 1 123 ? 11.039 5.441 -17.984 1 85.38 123 GLN A CA 1
ATOM 996 C C . GLN A 1 123 ? 11.695 4.656 -19.125 1 85.38 123 GLN A C 1
ATOM 998 O O . GLN A 1 123 ? 11.094 3.727 -19.656 1 85.38 123 GLN A O 1
ATOM 1003 N N . ILE A 1 124 ? 12.828 4.957 -19.391 1 87.44 124 ILE A N 1
ATOM 1004 C CA . ILE A 1 124 ? 13.555 4.277 -20.469 1 87.44 124 ILE A CA 1
ATOM 1005 C C . ILE A 1 124 ? 13.859 2.84 -20.047 1 87.44 124 ILE A C 1
ATOM 1007 O O . ILE A 1 124 ? 13.727 1.913 -20.859 1 87.44 124 ILE A O 1
ATOM 1011 N N . ALA A 1 125 ? 14.305 2.758 -18.844 1 88.31 125 ALA A N 1
ATOM 1012 C CA . ALA A 1 125 ? 14.617 1.423 -18.344 1 88.31 125 ALA A CA 1
ATOM 1013 C C . ALA A 1 125 ? 13.391 0.518 -18.375 1 88.31 125 ALA A C 1
ATOM 1015 O O . ALA A 1 125 ? 13.469 -0.633 -18.812 1 88.31 125 ALA A O 1
ATOM 1016 N N . ILE A 1 126 ? 12.273 1.043 -18.016 1 88.44 126 ILE A N 1
ATOM 1017 C CA . ILE A 1 126 ? 11.039 0.272 -17.969 1 88.44 126 ILE A CA 1
ATOM 1018 C C . ILE A 1 126 ? 10.594 -0.059 -19.406 1 88.44 126 ILE A C 1
ATOM 1020 O O . ILE A 1 126 ? 10.227 -1.199 -19.688 1 88.44 126 ILE A O 1
ATOM 1024 N N . SER A 1 127 ? 10.703 0.879 -20.266 1 89.06 127 SER A N 1
ATOM 1025 C CA . SER A 1 127 ? 10.281 0.691 -21.656 1 89.06 127 SER A CA 1
ATOM 1026 C C . SER A 1 127 ? 11.18 -0.318 -22.359 1 89.06 127 SER A C 1
ATOM 1028 O O . SER A 1 127 ? 10.695 -1.129 -23.156 1 89.06 127 SER A O 1
ATOM 1030 N N . LEU A 1 128 ? 12.383 -0.227 -22.094 1 89 128 LEU A N 1
ATOM 1031 C CA . LEU A 1 128 ? 13.32 -1.169 -22.703 1 89 128 LEU A CA 1
ATOM 1032 C C . LEU A 1 128 ? 13.047 -2.59 -22.219 1 89 128 LEU A C 1
ATOM 1034 O O . LEU A 1 128 ? 13.07 -3.533 -23.016 1 89 128 LEU A O 1
ATOM 1038 N N . ASN A 1 129 ? 12.875 -2.711 -20.984 1 90.38 129 ASN A N 1
ATOM 1039 C CA . ASN A 1 129 ? 12.523 -4.02 -20.438 1 90.38 129 ASN A CA 1
ATOM 1040 C C . ASN A 1 129 ? 11.234 -4.555 -21.047 1 90.38 129 ASN A C 1
ATOM 1042 O O . ASN A 1 129 ? 11.133 -5.742 -21.359 1 90.38 129 ASN A O 1
ATOM 1046 N N . PHE A 1 130 ? 10.312 -3.701 -21.188 1 90.81 130 PHE A N 1
ATOM 1047 C CA . PHE A 1 130 ? 9.039 -4.078 -21.797 1 90.81 130 PHE A CA 1
ATOM 1048 C C . PHE A 1 130 ? 9.234 -4.543 -23.234 1 90.81 130 PHE A C 1
ATOM 1050 O O . PHE A 1 130 ? 8.703 -5.578 -23.641 1 90.81 130 PHE A O 1
ATOM 1057 N N . ALA A 1 131 ? 9.969 -3.789 -23.938 1 91.44 131 ALA A N 1
ATOM 1058 C CA . ALA A 1 131 ? 10.242 -4.121 -25.328 1 91.44 131 ALA A CA 1
ATOM 1059 C C . ALA A 1 131 ? 10.938 -5.477 -25.453 1 91.44 131 ALA A C 1
ATOM 1061 O O . ALA A 1 131 ? 10.57 -6.297 -26.281 1 91.44 131 ALA A O 1
ATOM 1062 N N . LEU A 1 132 ? 11.891 -5.68 -24.656 1 90.25 132 LEU A N 1
ATOM 1063 C CA . LEU A 1 132 ? 12.625 -6.941 -24.656 1 90.25 132 LEU A CA 1
ATOM 1064 C C . LEU A 1 132 ? 11.703 -8.109 -24.344 1 90.25 132 LEU A C 1
ATOM 1066 O O . LEU A 1 132 ? 11.781 -9.164 -24.969 1 90.25 132 LEU A O 1
ATOM 1070 N N . ASN A 1 133 ? 10.82 -7.918 -23.391 1 89.62 133 ASN A N 1
ATOM 1071 C CA . ASN A 1 133 ? 9.883 -8.969 -23.016 1 89.62 133 ASN A CA 1
ATOM 1072 C C . ASN A 1 133 ? 8.891 -9.25 -24.125 1 89.62 133 ASN A C 1
ATOM 1074 O O . ASN A 1 133 ? 8.516 -10.406 -24.359 1 89.62 133 ASN A O 1
ATOM 1078 N N . VAL A 1 134 ? 8.531 -8.234 -24.781 1 91.69 134 VAL A N 1
ATOM 1079 C CA . VAL A 1 134 ? 7.605 -8.398 -25.906 1 91.69 134 VAL A CA 1
ATOM 1080 C C . VAL A 1 134 ? 8.289 -9.18 -27.031 1 91.69 134 VAL A C 1
ATOM 1082 O O . VAL A 1 134 ? 7.68 -10.07 -27.625 1 91.69 134 VAL A O 1
ATOM 1085 N N . VAL A 1 135 ? 9.492 -8.883 -27.281 1 90.75 135 VAL A N 1
ATOM 1086 C CA . VAL A 1 135 ? 10.25 -9.562 -28.328 1 90.75 135 VAL A CA 1
ATOM 1087 C C . VAL A 1 135 ? 10.438 -11.031 -27.969 1 90.75 135 VAL A C 1
ATOM 1089 O O . VAL A 1 135 ? 10.227 -11.914 -28.797 1 90.75 135 VAL A O 1
ATOM 1092 N N . LEU A 1 136 ? 10.812 -11.32 -26.75 1 89.38 136 LEU A N 1
ATOM 1093 C CA . LEU A 1 136 ? 11.008 -12.695 -26.312 1 89.38 136 LEU A CA 1
ATOM 1094 C C . LEU A 1 136 ? 9.695 -13.461 -26.344 1 89.38 136 LEU A C 1
ATOM 1096 O O . LEU A 1 136 ? 9.656 -14.617 -26.781 1 89.38 136 LEU A O 1
ATOM 1100 N N . LEU A 1 137 ? 8.656 -12.836 -25.859 1 91.12 137 LEU A N 1
ATOM 1101 C CA . LEU A 1 137 ? 7.34 -13.461 -25.859 1 91.12 137 LEU A CA 1
ATOM 1102 C C . LEU A 1 137 ? 6.902 -13.805 -27.281 1 91.12 137 LEU A C 1
ATOM 1104 O O . LEU A 1 137 ? 6.441 -14.922 -27.547 1 91.12 137 LEU A O 1
ATOM 1108 N N . SER A 1 138 ? 7.082 -12.875 -28.188 1 91.25 138 SER A N 1
ATOM 1109 C CA . SER A 1 138 ? 6.703 -13.086 -29.594 1 91.25 138 SER A CA 1
ATOM 1110 C C . SER A 1 138 ? 7.551 -14.164 -30.234 1 91.25 138 SER A C 1
ATOM 1112 O O . SER A 1 138 ? 7.031 -15.016 -30.969 1 91.25 138 SER A O 1
ATOM 1114 N N . GLY A 1 139 ? 8.836 -14.133 -30.016 1 87.25 139 GLY A N 1
ATOM 1115 C CA . GLY A 1 139 ? 9.719 -15.156 -30.547 1 87.25 139 GLY A CA 1
ATOM 1116 C C . GLY A 1 139 ? 9.367 -16.547 -30.078 1 87.25 139 GLY A C 1
ATOM 1117 O O . GLY A 1 139 ? 9.281 -17.484 -30.875 1 87.25 139 GLY A O 1
ATOM 1118 N N . LYS A 1 140 ? 9.109 -16.703 -28.766 1 86.38 140 LYS A N 1
ATOM 1119 C CA . LYS A 1 140 ? 8.734 -18 -28.203 1 86.38 140 LYS A CA 1
ATOM 1120 C C . LYS A 1 140 ? 7.348 -18.422 -28.672 1 86.38 140 LYS A C 1
ATOM 1122 O O . LYS A 1 140 ? 7.078 -19.609 -28.828 1 86.38 140 LYS A O 1
ATOM 1127 N N . GLY A 1 141 ? 6.523 -17.453 -28.859 1 86.31 141 GLY A N 1
ATOM 1128 C CA . GLY A 1 141 ? 5.199 -17.75 -29.391 1 86.31 141 GLY A CA 1
ATOM 1129 C C . GLY A 1 141 ? 5.23 -18.359 -30.781 1 86.31 141 GLY A C 1
ATOM 1130 O O . GLY A 1 141 ? 4.531 -19.328 -31.047 1 86.31 141 GLY A O 1
ATOM 1131 N N . VAL A 1 142 ? 6.066 -17.875 -31.594 1 86.06 142 VAL A N 1
ATOM 1132 C CA . VAL A 1 142 ? 6.238 -18.406 -32.938 1 86.06 142 VAL A CA 1
ATOM 1133 C C . VAL A 1 142 ? 6.844 -19.797 -32.875 1 86.06 142 VAL A C 1
ATOM 1135 O O . VAL A 1 142 ? 6.438 -20.688 -33.625 1 86.06 142 VAL A O 1
ATOM 1138 N N . ALA A 1 143 ? 7.707 -19.984 -31.922 1 82.38 143 ALA A N 1
ATOM 1139 C CA . ALA A 1 143 ? 8.352 -21.281 -31.781 1 82.38 143 ALA A CA 1
ATOM 1140 C C . ALA A 1 143 ? 7.355 -22.344 -31.328 1 82.38 143 ALA A C 1
ATOM 1142 O O . ALA A 1 143 ? 7.414 -23.5 -31.766 1 82.38 143 ALA A O 1
ATOM 1143 N N . VAL A 1 144 ? 6.504 -21.984 -30.5 1 79.44 144 VAL A N 1
ATOM 1144 C CA . VAL A 1 144 ? 5.48 -22.906 -30.016 1 79.44 144 VAL A CA 1
ATOM 1145 C C . VAL A 1 144 ? 4.555 -23.297 -31.156 1 79.44 144 VAL A C 1
ATOM 1147 O O . VAL A 1 144 ? 4.199 -24.484 -31.297 1 79.44 144 VAL A O 1
ATOM 1150 N N . LEU A 1 145 ? 4.207 -22.344 -32 1 80 145 LEU A N 1
ATOM 1151 C CA . LEU A 1 145 ? 3.295 -22.609 -33.094 1 80 145 LEU A CA 1
ATOM 1152 C C . LEU A 1 145 ? 3.957 -23.484 -34.156 1 80 145 LEU A C 1
ATOM 1154 O O . LEU A 1 145 ? 3.295 -24.328 -34.781 1 80 145 LEU A O 1
ATOM 1158 N N . LEU A 1 146 ? 5.254 -23.453 -34.25 1 78.69 146 LEU A N 1
ATOM 1159 C CA . LEU A 1 146 ? 5.984 -24.188 -35.281 1 78.69 146 LEU A CA 1
ATOM 1160 C C . LEU A 1 146 ? 6.422 -25.562 -34.781 1 78.69 146 LEU A C 1
ATOM 1162 O O . LEU A 1 146 ? 6.457 -26.531 -35.531 1 78.69 146 LEU A O 1
ATOM 1166 N N . SER A 1 147 ? 6.809 -25.703 -33.531 1 71.75 147 SER A N 1
ATOM 1167 C CA . SER A 1 147 ? 7.406 -26.922 -33 1 71.75 147 SER A CA 1
ATOM 1168 C C . SER A 1 147 ? 6.367 -27.797 -32.312 1 71.75 147 SER A C 1
ATOM 1170 O O . SER A 1 147 ? 6.5 -29.016 -32.25 1 71.75 147 SER A O 1
ATOM 1172 N N . GLY A 1 148 ? 5.367 -27.219 -31.812 1 63.22 148 GLY A N 1
ATOM 1173 C CA . GLY A 1 148 ? 4.363 -27.953 -31.047 1 63.22 148 GLY A CA 1
ATOM 1174 C C . GLY A 1 148 ? 4.926 -28.625 -29.812 1 63.22 148 GLY A C 1
ATOM 1175 O O . GLY A 1 148 ? 4.281 -29.5 -29.219 1 63.22 148 GLY A O 1
ATOM 1176 N N . SER A 1 149 ? 6.164 -28.375 -29.422 1 65.75 149 SER A N 1
ATOM 1177 C CA . SER A 1 149 ? 6.816 -29.016 -28.281 1 65.75 149 SER A CA 1
ATOM 1178 C C . SER A 1 149 ? 6.273 -28.5 -26.953 1 65.75 149 SER A C 1
ATOM 1180 O O . SER A 1 149 ? 6.02 -27.297 -26.812 1 65.75 149 SER A O 1
ATOM 1182 N N . VAL A 1 150 ? 6.012 -29.359 -26.016 1 65.06 150 VAL A N 1
ATOM 1183 C CA . VAL A 1 150 ? 5.52 -29.047 -24.688 1 65.06 150 VAL A CA 1
ATOM 1184 C C . VAL A 1 150 ? 6.555 -28.203 -23.938 1 65.06 150 VAL A C 1
ATOM 1186 O O . VAL A 1 150 ? 6.195 -27.328 -23.156 1 65.06 150 VAL A O 1
ATOM 1189 N N . SER A 1 151 ? 7.84 -28.453 -24.172 1 66 151 SER A N 1
ATOM 1190 C CA . SER A 1 151 ? 8.898 -27.719 -23.484 1 66 151 SER A CA 1
ATOM 1191 C C . SER A 1 151 ? 8.891 -26.234 -23.875 1 66 151 SER A C 1
ATOM 1193 O O . SER A 1 151 ? 9.094 -25.375 -23.031 1 66 151 SER A O 1
ATOM 1195 N N . ILE A 1 152 ? 8.531 -25.984 -25.141 1 72.44 152 ILE A N 1
ATOM 1196 C CA . ILE A 1 152 ? 8.516 -24.609 -25.625 1 72.44 152 ILE A CA 1
ATOM 1197 C C . ILE A 1 152 ? 7.297 -23.875 -25.062 1 72.44 152 ILE A C 1
ATOM 1199 O O . ILE A 1 152 ? 7.352 -22.688 -24.797 1 72.44 152 ILE A O 1
ATOM 1203 N N . TRP A 1 153 ? 6.32 -24.609 -24.797 1 73.12 153 TRP A N 1
ATOM 1204 C CA . TRP A 1 153 ? 5.125 -24.047 -24.188 1 73.12 153 TRP A CA 1
ATOM 1205 C C . TRP A 1 153 ? 5.43 -23.516 -22.781 1 73.12 153 TRP A C 1
ATOM 1207 O O . TRP A 1 153 ? 4.961 -22.438 -22.406 1 73.12 153 TRP A O 1
ATOM 1217 N N . ALA A 1 154 ? 6.129 -24.328 -22.078 1 69.81 154 ALA A N 1
ATOM 1218 C CA . ALA A 1 154 ? 6.496 -23.906 -20.719 1 69.81 154 ALA A CA 1
ATOM 1219 C C . ALA A 1 154 ? 7.309 -22.625 -20.75 1 69.81 154 ALA A C 1
ATOM 1221 O O . ALA A 1 154 ? 7.109 -21.734 -19.922 1 69.81 154 ALA A O 1
ATOM 1222 N N . SER A 1 155 ? 8.148 -22.562 -21.688 1 76.25 155 SER A N 1
ATOM 1223 C CA . SER A 1 155 ? 8.977 -21.375 -21.844 1 76.25 155 SER A CA 1
ATOM 1224 C C . SER A 1 155 ? 8.133 -20.172 -22.25 1 76.25 155 SER A C 1
ATOM 1226 O O . SER A 1 155 ? 8.398 -19.031 -21.828 1 76.25 155 SER A O 1
ATOM 1228 N N . PHE A 1 156 ? 7.191 -20.422 -23.094 1 80.81 156 PHE A N 1
ATOM 1229 C CA . PHE A 1 156 ? 6.273 -19.359 -23.516 1 80.81 156 PHE A CA 1
ATOM 1230 C C . PHE A 1 156 ? 5.465 -18.844 -22.328 1 80.81 156 PHE A C 1
ATOM 1232 O O . PHE A 1 156 ? 5.293 -17.641 -22.172 1 80.81 156 PHE A O 1
ATOM 1239 N N . ALA A 1 157 ? 4.941 -19.719 -21.562 1 76.44 157 ALA A N 1
ATOM 1240 C CA . ALA A 1 157 ? 4.188 -19.344 -20.375 1 76.44 157 ALA A CA 1
ATOM 1241 C C . ALA A 1 157 ? 5.027 -18.469 -19.453 1 76.44 157 ALA A C 1
ATOM 1243 O O . ALA A 1 157 ? 4.531 -17.484 -18.906 1 76.44 157 ALA A O 1
ATOM 1244 N N . ASP A 1 158 ? 6.223 -18.781 -19.312 1 78.12 158 ASP A N 1
ATOM 1245 C CA . ASP A 1 158 ? 7.152 -18 -18.5 1 78.12 158 ASP A CA 1
ATOM 1246 C C . ASP A 1 158 ? 7.293 -16.578 -19.031 1 78.12 158 ASP A C 1
ATOM 1248 O O . ASP A 1 158 ? 7.242 -15.617 -18.266 1 78.12 158 ASP A O 1
ATOM 1252 N N . SER A 1 159 ? 7.441 -16.531 -20.344 1 87.25 159 SER A N 1
ATOM 1253 C CA . SER A 1 159 ? 7.574 -15.211 -20.969 1 87.25 159 SER A CA 1
ATOM 1254 C C . SER A 1 159 ? 6.297 -14.398 -20.828 1 87.25 159 SER A C 1
ATOM 1256 O O . SER A 1 159 ? 6.344 -13.172 -20.734 1 87.25 159 SER A O 1
ATOM 1258 N N . LEU A 1 160 ? 5.223 -15.086 -20.812 1 85.12 160 LEU A N 1
ATOM 1259 C CA . LEU A 1 160 ? 3.945 -14.406 -20.609 1 85.12 160 LEU A CA 1
ATOM 1260 C C . LEU A 1 160 ? 3.881 -13.797 -19.203 1 85.12 160 LEU A C 1
ATOM 1262 O O . LEU A 1 160 ? 3.391 -12.68 -19.031 1 85.12 160 LEU A O 1
ATOM 1266 N N . MET A 1 161 ? 4.371 -14.555 -18.344 1 81.62 161 MET A N 1
ATOM 1267 C CA . MET A 1 161 ? 4.387 -14.062 -16.969 1 81.62 161 MET A CA 1
ATOM 1268 C C . MET A 1 161 ? 5.316 -12.859 -16.828 1 81.62 161 MET A C 1
ATOM 1270 O O . MET A 1 161 ? 5.008 -11.914 -16.109 1 81.62 161 MET A O 1
ATOM 1274 N N . ASP A 1 162 ? 6.402 -12.922 -17.547 1 87 162 ASP A N 1
ATOM 1275 C CA . ASP A 1 162 ? 7.324 -11.789 -17.562 1 87 162 ASP A CA 1
ATOM 1276 C C . ASP A 1 162 ? 6.652 -10.547 -18.141 1 87 162 ASP A C 1
ATOM 1278 O O . ASP A 1 162 ? 6.832 -9.445 -17.609 1 87 162 ASP A O 1
ATOM 1282 N N . PHE A 1 163 ? 5.973 -10.828 -19.156 1 87.88 163 PHE A N 1
ATOM 1283 C CA . PHE A 1 163 ? 5.234 -9.742 -19.797 1 87.88 163 PHE A CA 1
ATOM 1284 C C . PHE A 1 163 ? 4.219 -9.141 -18.844 1 87.88 163 PHE A C 1
ATOM 1286 O O . PHE A 1 163 ? 4.141 -7.918 -18.703 1 87.88 163 PHE A O 1
ATOM 1293 N N . LEU A 1 164 ? 3.537 -9.93 -18.141 1 83.75 164 LEU A N 1
ATOM 1294 C CA . LEU A 1 164 ? 2.512 -9.469 -17.203 1 83.75 164 LEU A CA 1
ATOM 1295 C C . LEU A 1 164 ? 3.137 -8.703 -16.031 1 83.75 164 LEU A C 1
ATOM 1297 O O . LEU A 1 164 ? 2.604 -7.684 -15.602 1 83.75 164 LEU A O 1
ATOM 1301 N N . SER A 1 165 ? 4.227 -9.219 -15.57 1 82.38 165 SER A N 1
ATOM 1302 C CA . SER A 1 165 ? 4.895 -8.547 -14.461 1 82.38 165 SER A CA 1
ATOM 1303 C C . SER A 1 165 ? 5.359 -7.148 -14.859 1 82.38 165 SER A C 1
ATOM 1305 O O . SER A 1 165 ? 5.258 -6.207 -14.07 1 82.38 165 SER A O 1
ATOM 1307 N N . THR A 1 166 ? 5.812 -7.059 -16.078 1 85.44 166 THR A N 1
ATOM 1308 C CA . THR A 1 166 ? 6.254 -5.746 -16.547 1 85.44 166 THR A CA 1
ATOM 1309 C C . THR A 1 166 ? 5.07 -4.797 -16.703 1 85.44 166 THR A C 1
ATOM 1311 O O . THR A 1 166 ? 5.191 -3.602 -16.422 1 85.44 166 THR A O 1
ATOM 1314 N N . VAL A 1 167 ? 3.979 -5.332 -17.078 1 86.69 167 VAL A N 1
ATOM 1315 C CA . VAL A 1 167 ? 2.768 -4.531 -17.234 1 86.69 167 VAL A CA 1
ATOM 1316 C C . VAL A 1 167 ? 2.336 -3.975 -15.883 1 86.69 167 VAL A C 1
ATOM 1318 O O . VAL A 1 167 ? 1.875 -2.834 -15.797 1 86.69 167 VAL A O 1
ATOM 1321 N N . ILE A 1 168 ? 2.559 -4.738 -14.914 1 84.44 168 ILE A N 1
ATOM 1322 C CA . ILE A 1 168 ? 2.221 -4.301 -13.562 1 84.44 168 ILE A CA 1
ATOM 1323 C C . ILE A 1 168 ? 3.033 -3.057 -13.203 1 84.44 168 ILE A C 1
ATOM 1325 O O . ILE A 1 168 ? 2.482 -2.07 -12.711 1 84.44 168 ILE A O 1
ATOM 1329 N N . VAL A 1 169 ? 4.297 -3.111 -13.539 1 83.25 169 VAL A N 1
ATOM 1330 C CA . VAL A 1 169 ? 5.191 -2.012 -13.188 1 83.25 169 VAL A CA 1
ATOM 1331 C C . VAL A 1 169 ? 4.871 -0.793 -14.047 1 83.25 169 VAL A C 1
ATOM 1333 O O . VAL A 1 169 ? 4.84 0.335 -13.555 1 83.25 169 VAL A O 1
ATOM 1336 N N . ILE A 1 170 ? 4.566 -0.996 -15.305 1 86.06 170 ILE A N 1
ATOM 1337 C CA . ILE A 1 170 ? 4.23 0.094 -16.219 1 86.06 170 ILE A CA 1
ATOM 1338 C C . ILE A 1 170 ? 2.93 0.76 -15.766 1 86.06 170 ILE A C 1
ATOM 1340 O O . ILE A 1 170 ? 2.826 1.989 -15.758 1 86.06 170 ILE A O 1
ATOM 1344 N N . TRP A 1 171 ? 2.047 -0.023 -15.422 1 83.88 171 TRP A N 1
ATOM 1345 C CA . TRP A 1 171 ? 0.746 0.49 -15 1 83.88 171 TRP A CA 1
ATOM 1346 C C . TRP A 1 171 ? 0.882 1.375 -13.766 1 83.88 171 TRP A C 1
ATOM 1348 O O . TRP A 1 171 ? 0.281 2.449 -13.695 1 83.88 171 TRP A O 1
ATOM 1358 N N . THR A 1 172 ? 1.637 0.982 -12.852 1 78.06 172 THR A N 1
ATOM 1359 C CA . THR A 1 172 ? 1.815 1.761 -11.633 1 78.06 172 THR A CA 1
ATOM 1360 C C . THR A 1 172 ? 2.562 3.059 -11.922 1 78.06 172 THR A C 1
ATOM 1362 O O . THR A 1 172 ? 2.23 4.109 -11.375 1 78.06 172 THR A O 1
ATOM 1365 N N . THR A 1 173 ? 3.553 2.967 -12.836 1 76.06 173 THR A N 1
ATOM 1366 C CA . THR A 1 173 ? 4.32 4.152 -13.203 1 76.06 173 THR A CA 1
ATOM 1367 C C . THR A 1 173 ? 3.467 5.113 -14.023 1 76.06 173 THR A C 1
ATOM 1369 O O . THR A 1 173 ? 3.611 6.332 -13.906 1 76.06 173 THR A O 1
ATOM 1372 N N . TYR A 1 174 ? 2.582 4.547 -14.758 1 76.44 174 TYR A N 1
ATOM 1373 C CA . TYR A 1 174 ? 1.695 5.367 -15.57 1 76.44 174 TYR A CA 1
ATOM 1374 C C . TYR A 1 174 ? 0.723 6.152 -14.703 1 76.44 174 TYR A C 1
ATOM 1376 O O . TYR A 1 174 ? 0.467 7.332 -14.953 1 76.44 174 TYR A O 1
ATOM 1384 N N . VAL A 1 175 ? 0.222 5.582 -13.789 1 71.69 175 VAL A N 1
ATOM 1385 C CA . VAL A 1 175 ? -0.707 6.25 -12.883 1 71.69 175 VAL A CA 1
ATOM 1386 C C . VAL A 1 175 ? -0.006 7.418 -12.195 1 71.69 175 VAL A C 1
ATOM 1388 O O . VAL A 1 175 ? -0.597 8.484 -12.016 1 71.69 175 VAL A O 1
ATOM 1391 N N . ILE A 1 176 ? 1.271 7.215 -11.977 1 66.75 176 ILE A N 1
ATOM 1392 C CA . ILE A 1 176 ? 2.084 8.258 -11.367 1 66.75 176 ILE A CA 1
ATOM 1393 C C . ILE A 1 176 ? 2.24 9.422 -12.344 1 66.75 176 ILE A C 1
ATOM 1395 O O . ILE A 1 176 ? 2.047 10.586 -11.969 1 66.75 176 ILE A O 1
ATOM 1399 N N . SER A 1 177 ? 2.566 8.977 -13.555 1 66.62 177 SER A N 1
ATOM 1400 C CA . SER A 1 177 ? 2.875 9.992 -14.562 1 66.62 177 SER A CA 1
ATOM 1401 C C . SER A 1 177 ? 1.62 10.742 -15 1 66.62 177 SER A C 1
ATOM 1403 O O . SER A 1 177 ? 1.666 11.945 -15.25 1 66.62 177 SER A O 1
ATOM 1405 N N . SER A 1 178 ? 0.55 10.062 -15.109 1 65.31 178 SER A N 1
ATOM 1406 C CA . SER A 1 178 ? -0.708 10.688 -15.508 1 65.31 178 SER A CA 1
ATOM 1407 C C . SER A 1 178 ? -1.18 11.695 -14.461 1 65.31 178 SER A C 1
ATOM 1409 O O . SER A 1 178 ? -1.776 12.719 -14.805 1 65.31 178 SER A O 1
ATOM 1411 N N . SER A 1 179 ? -0.813 11.461 -13.305 1 62.09 179 SER A N 1
ATOM 1412 C CA . SER A 1 179 ? -1.163 12.383 -12.227 1 62.09 179 SER A CA 1
ATOM 1413 C C . SER A 1 179 ? -0.334 13.664 -12.297 1 62.09 179 SER A C 1
ATOM 1415 O O . SER A 1 179 ? -0.828 14.742 -11.984 1 62.09 179 SER A O 1
ATOM 1417 N N . LYS A 1 180 ? 0.845 13.539 -12.844 1 60 180 LYS A N 1
ATOM 1418 C CA . LYS A 1 180 ? 1.721 14.695 -13.008 1 60 180 LYS A CA 1
ATOM 1419 C C . LYS A 1 180 ? 1.319 15.516 -14.227 1 60 180 LYS A C 1
ATOM 1421 O O . LYS A 1 180 ? 1.337 16.75 -14.188 1 60 180 LYS A O 1
ATOM 1426 N N . LYS A 1 181 ? 1.049 14.789 -15.344 1 56.66 181 LYS A N 1
ATOM 1427 C CA . LYS A 1 181 ? 0.75 15.445 -16.609 1 56.66 181 LYS A CA 1
ATOM 1428 C C . LYS A 1 181 ? -0.558 16.234 -16.531 1 56.66 181 LYS A C 1
ATOM 1430 O O . LYS A 1 181 ? -0.707 17.266 -17.172 1 56.66 181 LYS A O 1
ATOM 1435 N N . LYS A 1 182 ? -1.45 15.633 -15.859 1 52.78 182 LYS A N 1
ATOM 1436 C CA . LYS A 1 182 ? -2.754 16.281 -15.867 1 52.78 182 LYS A CA 1
ATOM 1437 C C . LYS A 1 182 ? -2.75 17.531 -14.977 1 52.78 182 LYS A C 1
ATOM 1439 O O . LYS A 1 182 ? -3.805 18.094 -14.695 1 52.78 182 LYS A O 1
ATOM 1444 N N . GLY A 1 183 ? -1.549 17.906 -14.664 1 50.16 183 GLY A N 1
ATOM 1445 C CA . GLY A 1 183 ? -1.38 19.156 -13.945 1 50.16 183 GLY A CA 1
ATOM 1446 C C . GLY A 1 183 ? -2.078 19.172 -12.602 1 50.16 183 GLY A C 1
ATOM 1447 O O . GLY A 1 183 ? -1.948 18.234 -11.82 1 50.16 183 GLY A O 1
ATOM 1448 N N . ASN A 1 184 ? -2.807 20.219 -12.477 1 52.53 184 ASN A N 1
ATOM 1449 C CA . ASN A 1 184 ? -3.555 20.516 -11.258 1 52.53 184 ASN A CA 1
ATOM 1450 C C . ASN A 1 184 ? -4.629 19.453 -11 1 52.53 184 ASN A C 1
ATOM 1452 O O . ASN A 1 184 ? -4.871 19.078 -9.852 1 52.53 184 ASN A O 1
ATOM 1456 N N . GLN A 1 185 ? -5.129 18.922 -12.055 1 52.81 185 GLN A N 1
ATOM 1457 C CA . GLN A 1 185 ? -6.238 17.984 -11.883 1 52.81 185 GLN A CA 1
ATOM 1458 C C . GLN A 1 185 ? -5.746 16.625 -11.391 1 52.81 185 GLN A C 1
ATOM 1460 O O . GLN A 1 185 ? -6.398 15.992 -10.562 1 52.81 185 GLN A O 1
ATOM 1465 N N . GLY A 1 186 ? -4.621 16.219 -11.867 1 53.66 186 GLY A N 1
ATOM 1466 C CA . GLY A 1 186 ? -4.047 14.961 -11.445 1 53.66 186 GLY A CA 1
ATOM 1467 C C . GLY A 1 186 ? -3.582 14.961 -10 1 53.66 186 GLY A C 1
ATOM 1468 O O . GLY A 1 186 ? -3.818 14.008 -9.258 1 53.66 186 GLY A O 1
ATOM 1469 N N . ARG A 1 187 ? -3.115 15.961 -9.719 1 57.66 187 ARG A N 1
ATOM 1470 C CA . ARG A 1 187 ? -2.639 16.125 -8.344 1 57.66 187 ARG A CA 1
ATOM 1471 C C . ARG A 1 187 ? -3.801 16.141 -7.359 1 57.66 187 ARG A C 1
ATOM 1473 O O . ARG A 1 187 ? -3.658 15.703 -6.219 1 57.66 187 ARG A O 1
ATOM 1480 N N . LYS A 1 188 ? -4.812 16.562 -7.953 1 64.12 188 LYS A N 1
ATOM 1481 C CA . LYS A 1 188 ? -5.988 16.609 -7.086 1 64.12 188 LYS A CA 1
ATOM 1482 C C . LYS A 1 188 ? -6.535 15.203 -6.828 1 64.12 188 LYS A C 1
ATOM 1484 O O . LYS A 1 188 ? -7.113 14.945 -5.77 1 64.12 188 LYS A O 1
ATOM 1489 N N . LYS A 1 189 ? -6.219 14.422 -7.785 1 71 189 LYS A N 1
ATOM 1490 C CA . LYS A 1 189 ? -6.762 13.078 -7.641 1 71 189 LYS A CA 1
ATOM 1491 C C . LYS A 1 189 ? -5.902 12.234 -6.699 1 71 189 LYS A C 1
ATOM 1493 O O . LYS A 1 189 ? -6.422 11.414 -5.941 1 71 189 LYS A O 1
ATOM 1498 N N . TYR A 1 190 ? -4.586 12.531 -6.766 1 72.5 190 TYR A N 1
ATOM 1499 C CA . TYR A 1 190 ? -3.672 11.805 -5.895 1 72.5 190 TYR A CA 1
ATOM 1500 C C . TYR A 1 190 ? -2.725 12.75 -5.176 1 72.5 190 TYR A C 1
ATOM 1502 O O . TYR A 1 190 ? -1.537 12.82 -5.504 1 72.5 190 TYR A O 1
ATOM 1510 N N . PRO A 1 191 ? -3.199 13.406 -4.297 1 63.88 191 PRO A N 1
ATOM 1511 C CA . PRO A 1 191 ? -2.418 14.469 -3.654 1 63.88 191 PRO A CA 1
ATOM 1512 C C . PRO A 1 191 ? -1.114 13.953 -3.047 1 63.88 191 PRO A C 1
ATOM 1514 O O . PRO A 1 191 ? -0.136 14.695 -2.955 1 63.88 191 PRO A O 1
ATOM 1517 N N . THR A 1 192 ? -1.085 12.719 -2.562 1 62.66 192 THR A N 1
ATOM 1518 C CA . THR A 1 192 ? 0.126 12.164 -1.966 1 62.66 192 THR A CA 1
ATOM 1519 C C . THR A 1 192 ? 0.554 10.898 -2.695 1 62.66 192 THR A C 1
ATOM 1521 O O . THR A 1 192 ? 1.249 10.055 -2.125 1 62.66 192 THR A O 1
ATOM 1524 N N . GLY A 1 193 ? 0.194 10.695 -3.939 1 61.62 193 GLY A N 1
ATOM 1525 C CA . GLY A 1 193 ? 0.125 9.375 -4.543 1 61.62 193 GLY A CA 1
ATOM 1526 C C . GLY A 1 193 ? 1.43 8.945 -5.188 1 61.62 193 GLY A C 1
ATOM 1527 O O . GLY A 1 193 ? 1.757 7.754 -5.207 1 61.62 193 GLY A O 1
ATOM 1528 N N . LYS A 1 194 ? 2.281 9.812 -5.652 1 65.06 194 LYS A N 1
ATOM 1529 C CA . LYS A 1 194 ? 3.408 9.352 -6.457 1 65.06 194 LYS A CA 1
ATOM 1530 C C . LYS A 1 194 ? 4.309 8.422 -5.656 1 65.06 194 LYS A C 1
ATOM 1532 O O . LYS A 1 194 ? 4.703 7.355 -6.148 1 65.06 194 LYS A O 1
ATOM 1537 N N . GLN A 1 195 ? 4.461 8.797 -4.547 1 74.75 195 GLN A N 1
ATOM 1538 C CA . GLN A 1 195 ? 5.469 8.117 -3.742 1 74.75 195 GLN A CA 1
ATOM 1539 C C . GLN A 1 195 ? 4.938 6.793 -3.193 1 74.75 195 GLN A C 1
ATOM 1541 O O . GLN A 1 195 ? 5.715 5.902 -2.84 1 74.75 195 GLN A O 1
ATOM 1546 N N . ARG A 1 196 ? 3.701 6.684 -3.281 1 82.88 196 ARG A N 1
ATOM 1547 C CA . ARG A 1 196 ? 3.113 5.469 -2.729 1 82.88 196 ARG A CA 1
ATOM 1548 C C . ARG A 1 196 ? 2.885 4.426 -3.82 1 82.88 196 ARG A C 1
ATOM 1550 O O . ARG A 1 196 ? 2.85 3.227 -3.543 1 82.88 196 ARG A O 1
ATOM 1557 N N . MET A 1 197 ? 2.838 4.91 -5.02 1 83.38 197 MET A N 1
ATOM 1558 C CA . MET A 1 197 ? 2.488 4.02 -6.121 1 83.38 197 MET A CA 1
ATOM 1559 C C . MET A 1 197 ? 3.652 3.096 -6.465 1 83.38 197 MET A C 1
ATOM 1561 O O . MET A 1 197 ? 3.443 1.934 -6.82 1 83.38 197 MET A O 1
ATOM 1565 N N . GLU A 1 198 ? 4.824 3.629 -6.344 1 83.5 198 GLU A N 1
ATOM 1566 C CA . GLU A 1 198 ? 5.992 2.83 -6.703 1 83.5 198 GLU A CA 1
ATOM 1567 C C . GLU A 1 198 ? 6.137 1.621 -5.785 1 83.5 198 GLU A C 1
ATOM 1569 O O . GLU A 1 198 ? 6.168 0.48 -6.254 1 83.5 198 GLU A O 1
ATOM 1574 N N . PRO A 1 199 ? 6.148 1.813 -4.484 1 88.12 199 PRO A N 1
ATOM 1575 C CA . PRO A 1 199 ? 6.223 0.649 -3.598 1 88.12 199 PRO A CA 1
ATOM 1576 C C . PRO A 1 199 ? 5.012 -0.271 -3.73 1 88.12 199 PRO A C 1
ATOM 1578 O O . PRO A 1 199 ? 5.137 -1.488 -3.574 1 88.12 199 PRO A O 1
ATOM 1581 N N . LEU A 1 200 ? 3.934 0.275 -4.004 1 89.94 200 LEU A N 1
ATOM 1582 C CA . LEU A 1 200 ? 2.727 -0.526 -4.18 1 89.94 200 LEU A CA 1
ATOM 1583 C C . LEU A 1 200 ? 2.852 -1.436 -5.398 1 89.94 200 LEU A C 1
ATOM 1585 O O . LEU A 1 200 ? 2.484 -2.611 -5.34 1 89.94 200 LEU A O 1
ATOM 1589 N N . GLY A 1 201 ? 3.336 -0.862 -6.434 1 88.94 201 GLY A N 1
ATOM 1590 C CA . GLY A 1 201 ? 3.586 -1.667 -7.617 1 88.94 201 GLY A CA 1
ATOM 1591 C C . GLY A 1 201 ? 4.551 -2.811 -7.371 1 88.94 201 GLY A C 1
ATOM 1592 O O . GLY A 1 201 ? 4.344 -3.924 -7.855 1 88.94 201 GLY A O 1
ATOM 1593 N N . VAL A 1 202 ? 5.559 -2.529 -6.625 1 91.69 202 VAL A N 1
ATOM 1594 C CA . VAL A 1 202 ? 6.57 -3.543 -6.348 1 91.69 202 VAL A CA 1
ATOM 1595 C C . VAL A 1 202 ? 5.984 -4.625 -5.441 1 91.69 202 VAL A C 1
ATOM 1597 O O . VAL A 1 202 ? 6.32 -5.805 -5.574 1 91.69 202 VAL A O 1
ATOM 1600 N N . VAL A 1 203 ? 5.121 -4.207 -4.562 1 92.44 203 VAL A N 1
ATOM 1601 C CA . VAL A 1 203 ? 4.441 -5.18 -3.711 1 92.44 203 VAL A CA 1
ATOM 1602 C C . VAL A 1 203 ? 3.615 -6.129 -4.57 1 92.44 203 VAL A C 1
ATOM 1604 O O . VAL A 1 203 ? 3.713 -7.352 -4.426 1 92.44 203 VAL A O 1
ATOM 1607 N N . ILE A 1 204 ? 2.854 -5.574 -5.434 1 92.81 204 ILE A N 1
ATOM 1608 C CA . ILE A 1 204 ? 2.029 -6.371 -6.336 1 92.81 204 ILE A CA 1
ATOM 1609 C C . ILE A 1 204 ? 2.918 -7.297 -7.164 1 92.81 204 ILE A C 1
ATOM 1611 O O . ILE A 1 204 ? 2.643 -8.492 -7.277 1 92.81 204 ILE A O 1
ATOM 1615 N N . PHE A 1 205 ? 3.953 -6.738 -7.637 1 91.56 205 PHE A N 1
ATOM 1616 C CA . PHE A 1 205 ? 4.914 -7.477 -8.445 1 91.56 205 PHE A CA 1
ATOM 1617 C C . PHE A 1 205 ? 5.527 -8.617 -7.645 1 91.56 205 PHE A C 1
ATOM 1619 O O . PHE A 1 205 ? 5.625 -9.75 -8.133 1 91.56 205 PHE A O 1
ATOM 1626 N N . SER A 1 206 ? 5.926 -8.344 -6.5 1 93.5 206 SER A N 1
ATOM 1627 C CA . SER A 1 206 ? 6.586 -9.328 -5.648 1 93.5 206 SER A CA 1
ATOM 1628 C C . SER A 1 206 ? 5.656 -10.484 -5.32 1 93.5 206 SER A C 1
ATOM 1630 O O . SER A 1 206 ? 6.051 -11.648 -5.418 1 93.5 206 SER A O 1
ATOM 1632 N N . VAL A 1 207 ? 4.469 -10.148 -4.973 1 92.94 207 VAL A N 1
ATOM 1633 C CA . VAL A 1 207 ? 3.504 -11.188 -4.625 1 92.94 207 VAL A CA 1
ATOM 1634 C C . VAL A 1 207 ? 3.221 -12.062 -5.848 1 92.94 207 VAL A C 1
ATOM 1636 O O . VAL A 1 207 ? 3.131 -13.289 -5.734 1 92.94 207 VAL A O 1
ATOM 1639 N N . PHE A 1 208 ? 3.066 -11.453 -6.918 1 91.56 208 PHE A N 1
ATOM 1640 C CA . PHE A 1 208 ? 2.855 -12.172 -8.172 1 91.56 208 PHE A CA 1
ATOM 1641 C C . PHE A 1 208 ? 3.979 -13.164 -8.422 1 91.56 208 PHE A C 1
ATOM 1643 O O . PHE A 1 208 ? 3.723 -14.328 -8.75 1 91.56 208 PHE A O 1
ATOM 1650 N N . MET A 1 209 ? 5.168 -12.734 -8.203 1 90.69 209 MET A N 1
ATOM 1651 C CA . MET A 1 209 ? 6.328 -13.586 -8.445 1 90.69 209 MET A CA 1
ATOM 1652 C C . MET A 1 209 ? 6.398 -14.711 -7.418 1 90.69 209 MET A C 1
ATOM 1654 O O . MET A 1 209 ? 6.746 -15.844 -7.754 1 90.69 209 MET A O 1
ATOM 1658 N N . ILE A 1 210 ? 6.109 -14.383 -6.203 1 91.44 210 ILE A N 1
ATOM 1659 C CA . ILE A 1 210 ? 6.105 -15.398 -5.152 1 91.44 210 ILE A CA 1
ATOM 1660 C C . ILE A 1 210 ? 5.102 -16.5 -5.504 1 91.44 210 ILE A C 1
ATOM 1662 O O . ILE A 1 210 ? 5.418 -17.688 -5.418 1 91.44 210 ILE A O 1
ATOM 1666 N N . ALA A 1 211 ? 3.943 -16.078 -5.945 1 89.94 211 ALA A N 1
ATOM 1667 C CA . ALA A 1 211 ? 2.908 -17.031 -6.316 1 89.94 211 ALA A CA 1
ATOM 1668 C C . ALA A 1 211 ? 3.359 -17.906 -7.488 1 89.94 211 ALA A C 1
ATOM 1670 O O . ALA A 1 211 ? 3.148 -19.125 -7.484 1 89.94 211 ALA A O 1
ATOM 1671 N N . MET A 1 212 ? 3.98 -17.297 -8.422 1 87.75 212 MET A N 1
ATOM 1672 C CA . MET A 1 212 ? 4.43 -18.031 -9.609 1 87.75 212 MET A CA 1
ATOM 1673 C C . MET A 1 212 ? 5.488 -19.062 -9.25 1 87.75 212 MET A C 1
ATOM 1675 O O . MET A 1 212 ? 5.43 -20.203 -9.703 1 87.75 212 MET A O 1
ATOM 1679 N N . PHE A 1 213 ? 6.383 -18.703 -8.398 1 88.56 213 PHE A N 1
ATOM 1680 C CA . PHE A 1 213 ? 7.473 -19.609 -8.078 1 88.56 213 PHE A CA 1
ATOM 1681 C C . PHE A 1 213 ? 7.031 -20.641 -7.047 1 88.56 213 PHE A C 1
ATOM 1683 O O . PHE A 1 213 ? 7.637 -21.719 -6.934 1 88.56 213 PHE A O 1
ATOM 1690 N N . LEU A 1 214 ? 6.016 -20.25 -6.293 1 88.25 214 LEU A N 1
ATOM 1691 C CA . LEU A 1 214 ? 5.398 -21.281 -5.453 1 88.25 214 LEU A CA 1
ATOM 1692 C C . LEU A 1 214 ? 4.801 -22.391 -6.305 1 88.25 214 LEU A C 1
ATOM 1694 O O . LEU A 1 214 ? 4.934 -23.578 -5.973 1 88.25 214 LEU A O 1
ATOM 1698 N N . GLN A 1 215 ? 4.203 -22.016 -7.336 1 84.19 215 GLN A N 1
ATOM 1699 C CA . GLN A 1 215 ? 3.627 -23 -8.25 1 84.19 215 GLN A CA 1
ATOM 1700 C C . GLN A 1 215 ? 4.715 -23.844 -8.906 1 84.19 215 GLN A C 1
ATOM 1702 O O . GLN A 1 215 ? 4.531 -25.047 -9.109 1 84.19 215 GLN A O 1
ATOM 1707 N N . VAL A 1 216 ? 5.77 -23.25 -9.281 1 83.06 216 VAL A N 1
ATOM 1708 C CA . VAL A 1 216 ? 6.902 -23.984 -9.844 1 83.06 216 VAL A CA 1
ATOM 1709 C C . VAL A 1 216 ? 7.426 -24.984 -8.828 1 83.06 216 VAL A C 1
ATOM 1711 O O . VAL A 1 216 ? 7.75 -26.125 -9.18 1 83.06 216 VAL A O 1
ATOM 1714 N N . GLY A 1 217 ? 7.504 -24.562 -7.578 1 84.06 217 GLY A N 1
ATOM 1715 C CA . GLY A 1 217 ? 7.922 -25.469 -6.52 1 84.06 217 GLY A CA 1
ATOM 1716 C C . GLY A 1 217 ? 6.988 -26.641 -6.336 1 84.06 217 GLY A C 1
ATOM 1717 O O . GLY A 1 217 ? 7.438 -27.781 -6.203 1 84.06 217 GLY A O 1
ATOM 1718 N N . VAL A 1 218 ? 5.734 -26.406 -6.395 1 82.62 218 VAL A N 1
ATOM 1719 C CA . VAL A 1 218 ? 4.738 -27.453 -6.234 1 82.62 218 VAL A CA 1
ATOM 1720 C C . VAL A 1 218 ? 4.824 -28.438 -7.398 1 82.62 218 VAL A C 1
ATOM 1722 O O . VAL A 1 218 ? 4.754 -29.656 -7.203 1 82.62 218 VAL A O 1
ATOM 1725 N N . GLU A 1 219 ? 4.957 -27.906 -8.586 1 78.75 219 GLU A N 1
ATOM 1726 C CA . GLU A 1 219 ? 5.117 -28.766 -9.758 1 78.75 219 GLU A CA 1
ATOM 1727 C C . GLU A 1 219 ? 6.379 -29.625 -9.648 1 78.75 219 GLU A C 1
ATOM 1729 O O . GLU A 1 219 ? 6.387 -30.781 -10.055 1 78.75 219 GLU A O 1
ATOM 1734 N N . GLY A 1 220 ? 7.43 -29.016 -9.148 1 79.56 220 GLY A N 1
ATOM 1735 C CA . GLY A 1 220 ? 8.648 -29.766 -8.922 1 79.56 220 GLY A CA 1
ATOM 1736 C C . GLY A 1 220 ? 8.469 -30.906 -7.934 1 79.56 220 GLY A C 1
ATOM 1737 O O . GLY A 1 220 ? 8.961 -32 -8.156 1 79.56 220 GLY A O 1
ATOM 1738 N N . ILE A 1 221 ? 7.727 -30.641 -6.918 1 81.31 221 ILE A N 1
ATOM 1739 C CA . ILE A 1 221 ? 7.457 -31.672 -5.91 1 81.31 221 ILE A CA 1
ATOM 1740 C C . ILE A 1 221 ? 6.598 -32.781 -6.516 1 81.31 221 ILE A C 1
ATOM 1742 O O . ILE A 1 221 ? 6.84 -33.969 -6.27 1 81.31 221 ILE A O 1
ATOM 1746 N N . LYS A 1 222 ? 5.613 -32.469 -7.305 1 76.38 222 LYS A N 1
ATOM 1747 C CA . LYS A 1 222 ? 4.766 -33.438 -7.988 1 76.38 222 LYS A CA 1
ATOM 1748 C C . LYS A 1 222 ? 5.594 -34.344 -8.891 1 76.38 222 LYS A C 1
ATOM 1750 O O . LYS A 1 222 ? 5.395 -35.562 -8.906 1 76.38 222 LYS A O 1
ATOM 1755 N N . ARG A 1 223 ? 6.484 -33.781 -9.578 1 77.5 223 ARG A N 1
ATOM 1756 C CA . ARG A 1 223 ? 7.328 -34.531 -10.492 1 77.5 223 ARG A CA 1
ATOM 1757 C C . ARG A 1 223 ? 8.266 -35.469 -9.727 1 77.5 223 ARG A C 1
ATOM 1759 O O . ARG A 1 223 ? 8.547 -36.562 -10.18 1 77.5 223 ARG A O 1
ATOM 1766 N N . LEU A 1 224 ? 8.695 -34.969 -8.664 1 79.12 224 LEU A N 1
ATOM 1767 C CA . LEU A 1 224 ? 9.594 -35.781 -7.844 1 79.12 224 LEU A CA 1
ATOM 1768 C C . LEU A 1 224 ? 8.859 -36.969 -7.262 1 79.12 224 LEU A C 1
ATOM 1770 O O . LEU A 1 224 ? 9.414 -38.094 -7.195 1 79.12 224 LEU A O 1
ATOM 1774 N N . VAL A 1 225 ? 7.629 -36.812 -6.895 1 75.25 225 VAL A N 1
ATOM 1775 C CA . VAL A 1 225 ? 6.848 -37.844 -6.246 1 75.25 225 VAL A CA 1
ATOM 1776 C C . VAL A 1 225 ? 6.309 -38.812 -7.297 1 75.25 225 VAL A C 1
ATOM 1778 O O . VAL A 1 225 ? 6.27 -40.031 -7.07 1 75.25 225 VAL A O 1
ATOM 1781 N N . SER A 1 226 ? 5.816 -38.25 -8.43 1 72.12 226 SER A N 1
ATOM 1782 C CA . SER A 1 226 ? 5.23 -39.062 -9.477 1 72.12 226 SER A CA 1
ATOM 1783 C C . SER A 1 226 ? 6.305 -39.844 -10.227 1 72.12 226 SER A C 1
ATOM 1785 O O . SER A 1 226 ? 6.008 -40.844 -10.898 1 72.12 226 SER A O 1
ATOM 1787 N N . GLY A 1 227 ? 7.504 -39.531 -10.047 1 65.81 227 GLY A N 1
ATOM 1788 C CA . GLY A 1 227 ? 8.562 -40.219 -10.766 1 65.81 227 GLY A CA 1
ATOM 1789 C C . GLY A 1 227 ? 8.547 -39.938 -12.258 1 65.81 227 GLY A C 1
ATOM 1790 O O . GLY A 1 227 ? 9.117 -40.688 -13.039 1 65.81 227 GLY A O 1
ATOM 1791 N N . ALA A 1 228 ? 7.613 -39.031 -12.602 1 57.56 228 ALA A N 1
ATOM 1792 C CA . ALA A 1 228 ? 7.484 -38.75 -14.031 1 57.56 228 ALA A CA 1
ATOM 1793 C C . ALA A 1 228 ? 8.797 -38.25 -14.609 1 57.56 228 ALA A C 1
ATOM 1795 O O . ALA A 1 228 ? 9.391 -37.312 -14.078 1 57.56 228 ALA A O 1
ATOM 1796 N N . ASN A 1 229 ? 9.508 -39.031 -15.164 1 54.88 229 ASN A N 1
ATOM 1797 C CA . ASN A 1 229 ? 10.734 -38.719 -15.891 1 54.88 229 ASN A CA 1
ATOM 1798 C C . ASN A 1 229 ? 10.43 -37.969 -17.188 1 54.88 229 ASN A C 1
ATOM 1800 O O . ASN A 1 229 ? 10.352 -38.594 -18.25 1 54.88 229 ASN A O 1
ATOM 1804 N N . GLU A 1 230 ? 9.477 -37.094 -17.062 1 53.44 230 GLU A N 1
ATOM 1805 C CA . GLU A 1 230 ? 9.289 -36.438 -18.359 1 53.44 230 GLU A CA 1
ATOM 1806 C C . GLU A 1 230 ? 10.617 -35.938 -18.922 1 53.44 230 GLU A C 1
ATOM 1808 O O . GLU A 1 230 ? 11.344 -35.188 -18.266 1 53.44 230 GLU A O 1
ATOM 1813 N N . GLU A 1 231 ? 11.227 -36.75 -19.703 1 50.91 231 GLU A N 1
ATOM 1814 C CA . GLU A 1 231 ? 12.477 -36.438 -20.406 1 50.91 231 GLU A CA 1
ATOM 1815 C C . GLU A 1 231 ? 12.438 -35.031 -20.984 1 50.91 231 GLU A C 1
ATOM 1817 O O . GLU A 1 231 ? 11.555 -34.688 -21.781 1 50.91 231 GLU A O 1
ATOM 1822 N N . PHE A 1 232 ? 12.688 -34.031 -20.203 1 55.34 232 PHE A N 1
ATOM 1823 C CA . PHE A 1 232 ? 12.969 -32.75 -20.812 1 55.34 232 PHE A CA 1
ATOM 1824 C C . PHE A 1 232 ? 13.93 -32.906 -22 1 55.34 232 PHE A C 1
ATOM 1826 O O . PHE A 1 232 ? 15.102 -33.219 -21.812 1 55.34 232 PHE A O 1
ATOM 1833 N N . ALA A 1 233 ? 13.297 -33.406 -23.203 1 56.12 233 ALA A N 1
ATOM 1834 C CA . ALA A 1 233 ? 14.148 -33.469 -24.391 1 56.12 233 ALA A CA 1
ATOM 1835 C C . ALA A 1 233 ? 14.711 -32.125 -24.75 1 56.12 233 ALA A C 1
ATOM 1837 O O . ALA A 1 233 ? 13.953 -31.172 -25.047 1 56.12 233 ALA A O 1
ATOM 1838 N N . LEU A 1 234 ? 15.914 -31.828 -24.25 1 64.44 234 LEU A N 1
ATOM 1839 C CA . LEU A 1 234 ? 16.656 -30.641 -24.656 1 64.44 234 LEU A CA 1
ATOM 1840 C C . LEU A 1 234 ? 16.875 -30.625 -26.172 1 64.44 234 LEU A C 1
ATOM 1842 O O . LEU A 1 234 ? 17.875 -31.141 -26.672 1 64.44 234 LEU A O 1
ATOM 1846 N N . ASP A 1 235 ? 15.734 -30.312 -26.906 1 72.38 235 ASP A N 1
ATOM 1847 C CA . ASP A 1 235 ? 15.859 -30.125 -28.344 1 72.38 235 ASP A CA 1
ATOM 1848 C C . ASP A 1 235 ? 16.719 -28.922 -28.672 1 72.38 235 ASP A C 1
ATOM 1850 O O . ASP A 1 235 ? 16.875 -28.016 -27.859 1 72.38 235 ASP A O 1
ATOM 1854 N N . ARG A 1 236 ? 17.438 -28.969 -29.75 1 77.69 236 ARG A N 1
ATOM 1855 C CA . ARG A 1 236 ? 18.328 -27.906 -30.203 1 77.69 236 ARG A CA 1
ATOM 1856 C C . ARG A 1 236 ? 17.609 -26.562 -30.203 1 77.69 236 ARG A C 1
ATOM 1858 O O . ARG A 1 236 ? 18.172 -25.547 -29.797 1 77.69 236 ARG A O 1
ATOM 1865 N N . THR A 1 237 ? 16.391 -26.578 -30.594 1 78.69 237 THR A N 1
ATOM 1866 C CA . THR A 1 237 ? 15.609 -25.359 -30.656 1 78.69 237 THR A CA 1
ATOM 1867 C C . THR A 1 237 ? 15.391 -24.781 -29.266 1 78.69 237 THR A C 1
ATOM 1869 O O . THR A 1 237 ? 15.5 -23.562 -29.062 1 78.69 237 THR A O 1
ATOM 1872 N N . THR A 1 238 ? 15.164 -25.656 -28.312 1 76.38 238 THR A N 1
ATOM 1873 C CA . THR A 1 238 ? 14.945 -25.234 -26.938 1 76.38 238 THR A CA 1
ATOM 1874 C C . THR A 1 238 ? 16.219 -24.625 -26.344 1 76.38 238 THR A C 1
ATOM 1876 O O . THR A 1 238 ? 16.156 -23.594 -25.656 1 76.38 238 THR A O 1
ATOM 1879 N N . ILE A 1 239 ? 17.297 -25.172 -26.688 1 81.25 239 ILE A N 1
ATOM 1880 C CA . ILE A 1 239 ? 18.578 -24.703 -26.156 1 81.25 239 ILE A CA 1
ATOM 1881 C C . ILE A 1 239 ? 18.891 -23.312 -26.719 1 81.25 239 ILE A C 1
ATOM 1883 O O . ILE A 1 239 ? 19.344 -22.438 -25.969 1 81.25 239 ILE A O 1
ATOM 1887 N N . ILE A 1 240 ? 18.609 -23.078 -27.969 1 84.69 240 ILE A N 1
ATOM 1888 C CA . ILE A 1 240 ? 18.875 -21.797 -28.594 1 84.69 240 ILE A CA 1
ATOM 1889 C C . ILE A 1 240 ? 17.969 -20.719 -27.984 1 84.69 240 ILE A C 1
ATOM 1891 O O . ILE A 1 240 ? 18.438 -19.625 -27.656 1 84.69 240 ILE A O 1
ATOM 1895 N N . ILE A 1 241 ? 16.75 -21.109 -27.812 1 83 241 ILE A N 1
ATOM 1896 C CA . ILE A 1 241 ? 15.797 -20.172 -27.234 1 83 241 ILE A CA 1
ATOM 1897 C C . ILE A 1 241 ? 16.219 -19.797 -25.812 1 83 241 ILE A C 1
ATOM 1899 O O . ILE A 1 241 ? 16.172 -18.625 -25.422 1 83 241 ILE A O 1
ATOM 1903 N N . MET A 1 242 ? 16.672 -20.734 -25.109 1 84.25 242 MET A N 1
ATOM 1904 C CA . MET A 1 242 ? 17.094 -20.484 -23.719 1 84.25 242 MET A CA 1
ATOM 1905 C C . MET A 1 242 ? 18.344 -19.625 -23.672 1 84.25 242 MET A C 1
ATOM 1907 O O . MET A 1 242 ? 18.469 -18.75 -22.828 1 84.25 242 MET A O 1
ATOM 1911 N N . ALA A 1 243 ? 19.219 -19.891 -24.594 1 88.56 243 ALA A N 1
ATOM 1912 C CA . ALA A 1 243 ? 20.453 -19.109 -24.656 1 88.56 243 ALA A CA 1
ATOM 1913 C C . ALA A 1 243 ? 20.156 -17.641 -24.984 1 88.56 243 ALA A C 1
ATOM 1915 O O . ALA A 1 243 ? 20.734 -16.734 -24.375 1 88.56 243 ALA A O 1
ATOM 1916 N N . VAL A 1 244 ? 19.297 -17.438 -25.906 1 89.88 244 VAL A N 1
ATOM 1917 C CA . VAL A 1 244 ? 18.906 -16.078 -26.297 1 89.88 244 VAL A CA 1
ATOM 1918 C C . VAL A 1 244 ? 18.219 -15.391 -25.125 1 89.88 244 VAL A C 1
ATOM 1920 O O . VAL A 1 244 ? 18.438 -14.203 -24.859 1 89.88 244 VAL A O 1
ATOM 1923 N N . THR A 1 245 ? 17.391 -16.141 -24.422 1 88.5 245 THR A N 1
ATOM 1924 C CA . THR A 1 245 ? 16.688 -15.586 -23.281 1 88.5 245 THR A CA 1
ATOM 1925 C C . THR A 1 245 ? 17.672 -15.164 -22.188 1 88.5 245 THR A C 1
ATOM 1927 O O . THR A 1 245 ? 17.562 -14.062 -21.641 1 88.5 245 THR A O 1
ATOM 1930 N N . ILE A 1 246 ? 18.656 -15.953 -21.953 1 91.88 246 ILE A N 1
ATOM 1931 C CA . ILE A 1 246 ? 19.656 -15.656 -20.922 1 91.88 246 ILE A CA 1
ATOM 1932 C C . ILE A 1 246 ? 20.453 -14.414 -21.312 1 91.88 246 ILE A C 1
ATOM 1934 O O . ILE A 1 246 ? 20.656 -13.523 -20.484 1 91.88 246 ILE A O 1
ATOM 1938 N N . ALA A 1 247 ? 20.812 -14.336 -22.531 1 93.19 247 ALA A N 1
ATOM 1939 C CA . ALA A 1 247 ? 21.609 -13.203 -23.016 1 93.19 247 ALA A CA 1
ATOM 1940 C C . ALA A 1 247 ? 20.812 -11.906 -22.922 1 93.19 247 ALA A C 1
ATOM 1942 O O . ALA A 1 247 ? 21.328 -10.898 -22.422 1 93.19 247 ALA A O 1
ATOM 1943 N N . THR A 1 248 ? 19.625 -11.969 -23.375 1 92 248 THR A N 1
ATOM 1944 C CA . THR A 1 248 ? 18.781 -10.773 -23.391 1 92 248 THR A CA 1
ATOM 1945 C C . THR A 1 248 ? 18.484 -10.312 -21.969 1 92 248 THR A C 1
ATOM 1947 O O . THR A 1 248 ? 18.578 -9.117 -21.656 1 92 248 THR A O 1
ATOM 1950 N N . LYS A 1 249 ? 18.203 -11.25 -21.109 1 92.25 249 LYS A N 1
ATOM 1951 C CA . LYS A 1 249 ? 17.859 -10.906 -19.734 1 92.25 249 LYS A CA 1
ATOM 1952 C C . LYS A 1 249 ? 19.078 -10.422 -18.953 1 92.25 249 LYS A C 1
ATOM 1954 O O . LYS A 1 249 ? 18.953 -9.578 -18.062 1 92.25 249 LYS A O 1
ATOM 1959 N N . THR A 1 250 ? 20.203 -10.875 -19.344 1 93.81 250 THR A N 1
ATOM 1960 C CA . THR A 1 250 ? 21.422 -10.406 -18.703 1 93.81 250 THR A CA 1
ATOM 1961 C C . THR A 1 250 ? 21.688 -8.938 -19.031 1 93.81 250 THR A C 1
ATOM 1963 O O . THR A 1 250 ? 22.062 -8.156 -18.156 1 93.81 250 THR A O 1
ATOM 1966 N N . VAL A 1 251 ? 21.453 -8.633 -20.25 1 91.69 251 VAL A N 1
ATOM 1967 C CA . VAL A 1 251 ? 21.625 -7.246 -20.672 1 91.69 251 VAL A CA 1
ATOM 1968 C C . VAL A 1 251 ? 20.609 -6.355 -19.969 1 91.69 251 VAL A C 1
ATOM 1970 O O . VAL A 1 251 ? 20.953 -5.285 -19.469 1 91.69 251 VAL A O 1
ATOM 1973 N N . ALA A 1 252 ? 19.438 -6.793 -19.922 1 91.5 252 ALA A N 1
ATOM 1974 C CA . ALA A 1 252 ? 18.375 -6.039 -19.25 1 91.5 252 ALA A CA 1
ATOM 1975 C C . ALA A 1 252 ? 18.688 -5.859 -17.766 1 91.5 252 ALA A C 1
ATOM 1977 O O . ALA A 1 252 ? 18.469 -4.789 -17.203 1 91.5 252 ALA A O 1
ATOM 1978 N N . TRP A 1 253 ? 19.234 -6.855 -17.172 1 93.56 253 TRP A N 1
ATOM 1979 C CA . TRP A 1 253 ? 19.609 -6.832 -15.766 1 93.56 253 TRP A CA 1
ATOM 1980 C C . TRP A 1 253 ? 20.672 -5.781 -15.5 1 93.56 253 TRP A C 1
ATOM 1982 O O . TRP A 1 253 ? 20.531 -4.953 -14.602 1 93.56 253 TRP A O 1
ATOM 1992 N N . GLN A 1 254 ? 21.641 -5.727 -16.312 1 92.38 254 GLN A N 1
ATOM 1993 C CA . GLN A 1 254 ? 22.766 -4.809 -16.125 1 92.38 254 GLN A CA 1
ATOM 1994 C C . GLN A 1 254 ? 22.328 -3.361 -16.344 1 92.38 254 GLN A C 1
ATOM 1996 O O . GLN A 1 254 ? 22.797 -2.459 -15.641 1 92.38 254 GLN A O 1
ATOM 2001 N N . LEU A 1 255 ? 21.469 -3.146 -17.234 1 88.38 255 LEU A N 1
ATOM 2002 C CA . LEU A 1 255 ? 21.016 -1.794 -17.531 1 88.38 255 LEU A CA 1
ATOM 2003 C C . LEU A 1 255 ? 20.094 -1.276 -16.438 1 88.38 255 LEU A C 1
ATOM 2005 O O . LEU A 1 255 ? 20.156 -0.1 -16.078 1 88.38 255 LEU A O 1
ATOM 2009 N N . SER A 1 256 ? 19.312 -2.141 -15.898 1 90.56 256 SER A N 1
ATOM 2010 C CA . SER A 1 256 ? 18.328 -1.735 -14.906 1 90.56 256 SER A CA 1
ATOM 2011 C C . SER A 1 256 ? 18.938 -1.669 -13.508 1 90.56 256 SER A C 1
ATOM 2013 O O . SER A 1 256 ? 18.5 -0.886 -12.664 1 90.56 256 SER A O 1
ATOM 2015 N N . ALA A 1 257 ? 20.016 -2.371 -13.258 1 91.25 257 ALA A N 1
ATOM 2016 C CA . ALA A 1 257 ? 20.609 -2.48 -11.93 1 91.25 257 ALA A CA 1
ATOM 2017 C C . ALA A 1 257 ? 21.219 -1.153 -11.492 1 91.25 257 ALA A C 1
ATOM 2019 O O . ALA A 1 257 ? 21.359 -0.892 -10.297 1 91.25 257 ALA A O 1
ATOM 2020 N N . ARG A 1 258 ? 21.375 -0.261 -12.352 1 88.31 258 ARG A N 1
ATOM 2021 C CA . ARG A 1 258 ? 22.062 0.984 -12.039 1 88.31 258 ARG A CA 1
ATOM 2022 C C . ARG A 1 258 ? 21.078 2.084 -11.664 1 88.31 258 ARG A C 1
ATOM 2024 O O . ARG A 1 258 ? 21.469 3.125 -11.133 1 88.31 258 ARG A O 1
ATOM 2031 N N . ILE A 1 259 ? 19.938 1.871 -11.93 1 86.81 259 ILE A N 1
ATOM 2032 C CA . ILE A 1 259 ? 18.922 2.9 -11.68 1 86.81 259 ILE A CA 1
ATOM 2033 C C . ILE A 1 259 ? 18.297 2.682 -10.312 1 86.81 259 ILE A C 1
ATOM 2035 O O . ILE A 1 259 ? 17.766 1.604 -10.031 1 86.81 259 ILE A O 1
ATOM 2039 N N . LYS A 1 260 ? 18.344 3.736 -9.508 1 82.81 260 LYS A N 1
ATOM 2040 C CA . LYS A 1 260 ? 17.875 3.633 -8.133 1 82.81 260 LYS A CA 1
ATOM 2041 C C . LYS A 1 260 ? 16.391 3.98 -8.039 1 82.81 260 LYS A C 1
ATOM 2043 O O . LYS A 1 260 ? 16.031 5.113 -7.699 1 82.81 260 LYS A O 1
ATOM 2048 N N . SER A 1 261 ? 15.539 3.115 -8.312 1 85.75 261 SER A N 1
ATOM 2049 C CA . SER A 1 261 ? 14.086 3.17 -8.156 1 85.75 261 SER A CA 1
ATOM 2050 C C . SER A 1 261 ? 13.516 1.803 -7.789 1 85.75 261 SER A C 1
ATOM 2052 O O . SER A 1 261 ? 13.984 0.777 -8.289 1 85.75 261 SER A O 1
ATOM 2054 N N . ASN A 1 262 ? 12.648 1.79 -6.883 1 84.69 262 ASN A N 1
ATOM 2055 C CA . ASN A 1 262 ? 12.094 0.519 -6.426 1 84.69 262 ASN A CA 1
ATOM 2056 C C . ASN A 1 262 ? 11.531 -0.295 -7.586 1 84.69 262 ASN A C 1
ATOM 2058 O O . ASN A 1 262 ? 11.742 -1.507 -7.664 1 84.69 262 ASN A O 1
ATOM 2062 N N . GLY A 1 263 ? 10.898 0.408 -8.469 1 85.12 263 GLY A N 1
ATOM 2063 C CA . GLY A 1 263 ? 10.297 -0.281 -9.594 1 85.12 263 GLY A CA 1
ATOM 2064 C C . GLY A 1 263 ? 11.312 -0.889 -10.539 1 85.12 263 GLY A C 1
ATOM 2065 O O . GLY A 1 263 ? 11.203 -2.059 -10.914 1 85.12 263 GLY A O 1
ATOM 2066 N N . VAL A 1 264 ? 12.336 -0.12 -10.859 1 87.94 264 VAL A N 1
ATOM 2067 C CA . VAL A 1 264 ? 13.359 -0.573 -11.789 1 87.94 264 VAL A CA 1
ATOM 2068 C C . VAL A 1 264 ? 14.211 -1.656 -11.133 1 87.94 264 VAL A C 1
ATOM 2070 O O . VAL A 1 264 ? 14.617 -2.619 -11.789 1 87.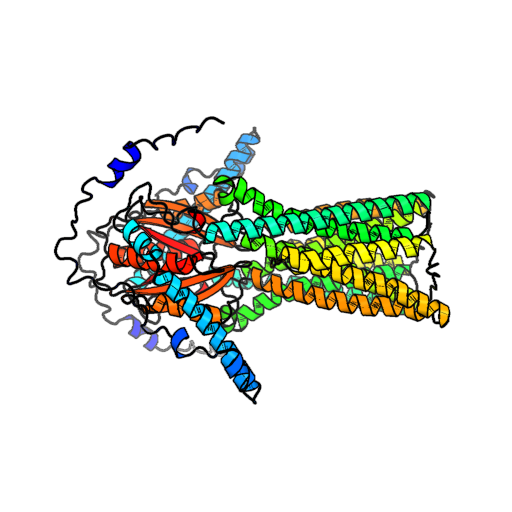94 264 VAL A O 1
ATOM 2073 N N . GLN A 1 265 ? 14.43 -1.516 -9.922 1 91.06 265 GLN A N 1
ATOM 2074 C CA . GLN A 1 265 ? 15.195 -2.52 -9.188 1 91.06 265 GLN A CA 1
ATOM 2075 C C . GLN A 1 265 ? 14.445 -3.85 -9.133 1 91.06 265 GLN A C 1
ATOM 2077 O O . GLN A 1 265 ? 15.062 -4.914 -9.172 1 91.06 265 GLN A O 1
ATOM 2082 N N . ALA A 1 266 ? 13.18 -3.73 -8.969 1 90.56 266 ALA A N 1
ATOM 2083 C CA . ALA A 1 266 ? 12.375 -4.949 -9 1 90.56 266 ALA A CA 1
ATOM 2084 C C . ALA A 1 266 ? 12.484 -5.648 -10.352 1 90.56 266 ALA A C 1
ATOM 2086 O O . ALA A 1 266 ? 12.578 -6.875 -10.414 1 90.56 266 ALA A O 1
ATOM 2087 N N . LEU A 1 267 ? 12.523 -4.871 -11.367 1 90.5 267 LEU A N 1
ATOM 2088 C CA . LEU A 1 267 ? 12.688 -5.434 -12.703 1 90.5 267 LEU A CA 1
ATOM 2089 C C . LEU A 1 267 ? 14.07 -6.051 -12.875 1 90.5 267 LEU A C 1
ATOM 2091 O O . LEU A 1 267 ? 14.211 -7.117 -13.477 1 90.5 267 LEU A O 1
ATOM 2095 N N . ALA A 1 268 ? 15.008 -5.355 -12.375 1 92.88 268 ALA A N 1
ATOM 2096 C CA . ALA A 1 268 ? 16.375 -5.879 -12.414 1 92.88 268 ALA A CA 1
ATOM 2097 C C . ALA A 1 268 ? 16.469 -7.211 -11.672 1 92.88 268 ALA A C 1
ATOM 2099 O O . ALA A 1 268 ? 17.109 -8.148 -12.156 1 92.88 268 ALA A O 1
ATOM 2100 N N . GLN A 1 269 ? 15.852 -7.246 -10.578 1 92.5 269 GLN A N 1
ATOM 2101 C CA . GLN A 1 269 ? 15.828 -8.477 -9.789 1 92.5 269 GLN A CA 1
ATOM 2102 C C . GLN A 1 269 ? 15.133 -9.602 -10.555 1 92.5 269 GLN A C 1
ATOM 2104 O O . GLN A 1 269 ? 15.578 -10.75 -10.508 1 92.5 269 GLN A O 1
ATOM 2109 N N . ASP A 1 270 ? 14.031 -9.258 -11.156 1 92.56 270 ASP A N 1
ATOM 2110 C CA . ASP A 1 270 ? 13.305 -10.234 -11.969 1 92.56 270 ASP A CA 1
ATOM 2111 C C . ASP A 1 270 ? 14.188 -10.781 -13.086 1 92.56 270 ASP A C 1
ATOM 2113 O O . ASP A 1 270 ? 14.242 -11.992 -13.305 1 92.56 270 ASP A O 1
ATOM 2117 N N . ASN A 1 271 ? 14.844 -9.898 -13.773 1 92.88 271 ASN A N 1
ATOM 2118 C CA . ASN A 1 271 ? 15.75 -10.305 -14.844 1 92.88 271 ASN A CA 1
ATOM 2119 C C . ASN A 1 271 ? 16.875 -11.18 -14.312 1 92.88 271 ASN A C 1
ATOM 2121 O O . ASN A 1 271 ? 17.25 -12.172 -14.953 1 92.88 271 ASN A O 1
ATOM 2125 N N . LYS A 1 272 ? 17.438 -10.789 -13.219 1 93.75 272 LYS A N 1
ATOM 2126 C CA . LYS A 1 272 ? 18.469 -11.594 -12.578 1 93.75 272 LYS A CA 1
ATOM 2127 C C . LYS A 1 272 ? 17.969 -13 -12.258 1 93.75 272 LYS A C 1
ATOM 2129 O O . LYS A 1 272 ? 18.625 -13.984 -12.578 1 93.75 272 LYS A O 1
ATOM 2134 N N . ASN A 1 273 ? 16.812 -13.07 -11.648 1 91.06 273 ASN A N 1
ATOM 2135 C CA . ASN A 1 273 ? 16.234 -14.352 -11.281 1 91.06 273 ASN A CA 1
ATOM 2136 C C . ASN A 1 273 ? 15.938 -15.211 -12.508 1 91.06 273 ASN A C 1
ATOM 2138 O O . ASN A 1 273 ? 16.141 -16.422 -12.484 1 91.06 273 ASN A O 1
ATOM 2142 N N . ASP A 1 274 ? 15.453 -14.547 -13.492 1 89.69 274 ASP A N 1
ATOM 2143 C CA . ASP A 1 274 ? 15.188 -15.273 -14.727 1 89.69 274 ASP A CA 1
ATOM 2144 C C . ASP A 1 274 ? 16.469 -15.875 -15.297 1 89.69 274 ASP A C 1
ATOM 2146 O O . ASP A 1 274 ? 16.453 -17 -15.797 1 89.69 274 ASP A O 1
ATOM 2150 N N . VAL A 1 275 ? 17.531 -15.133 -15.289 1 90.94 275 VAL A N 1
ATOM 2151 C CA . VAL A 1 275 ? 18.812 -15.617 -15.789 1 90.94 275 VAL A CA 1
ATOM 2152 C C . VAL A 1 275 ? 19.266 -16.828 -14.969 1 90.94 275 VAL A C 1
ATOM 2154 O O . VAL A 1 275 ? 19.656 -17.859 -15.539 1 90.94 275 VAL A O 1
ATOM 2157 N N . PHE A 1 276 ? 19.094 -16.734 -13.711 1 88.94 276 PHE A N 1
ATOM 2158 C CA . PHE A 1 276 ? 19.5 -17.828 -12.836 1 88.94 276 PHE A CA 1
ATOM 2159 C C . PHE A 1 276 ? 18.594 -19.031 -13.039 1 88.94 276 PHE A C 1
ATOM 2161 O O . PHE A 1 276 ? 19.078 -20.156 -13.188 1 88.94 276 PHE A O 1
ATOM 2168 N N . PHE A 1 277 ? 17.344 -18.766 -13.109 1 85 277 PHE A N 1
ATOM 2169 C CA . PHE A 1 277 ? 16.391 -19.859 -13.242 1 85 277 PHE A CA 1
ATOM 2170 C C . PHE A 1 277 ? 16.547 -20.562 -14.578 1 85 277 PHE A C 1
ATOM 2172 O O . PHE A 1 277 ? 16.547 -21.797 -14.641 1 85 277 PHE A O 1
ATOM 2179 N N . THR A 1 278 ? 16.688 -19.797 -15.617 1 84 278 THR A N 1
ATOM 2180 C CA . THR A 1 278 ? 16.828 -20.375 -16.953 1 84 278 THR A CA 1
ATOM 2181 C C . THR A 1 278 ? 18.172 -21.109 -17.078 1 84 278 THR A C 1
ATOM 2183 O O . THR A 1 278 ? 18.234 -22.203 -17.641 1 84 278 THR A O 1
ATOM 2186 N N . THR A 1 279 ? 19.219 -20.578 -16.547 1 86.5 279 THR A N 1
ATOM 2187 C CA . THR A 1 279 ? 20.531 -21.203 -16.578 1 86.5 279 THR A CA 1
ATOM 2188 C C . THR A 1 279 ? 20.531 -22.531 -15.844 1 86.5 279 THR A C 1
ATOM 2190 O O . THR A 1 279 ? 20.969 -23.547 -16.391 1 86.5 279 THR A O 1
ATOM 2193 N N . PHE A 1 280 ? 19.938 -22.547 -14.727 1 84.56 280 PHE A N 1
ATOM 2194 C CA . PHE A 1 280 ? 19.938 -23.766 -13.914 1 84.56 280 PHE A CA 1
ATOM 2195 C C . PHE A 1 280 ? 18.953 -24.781 -14.461 1 84.56 280 PHE A C 1
ATOM 2197 O O . PHE A 1 280 ? 19.125 -25.984 -14.289 1 84.56 280 PHE A O 1
ATOM 2204 N N . SER A 1 281 ? 17.875 -24.297 -15.117 1 78.44 281 SER A N 1
ATOM 2205 C CA . SER A 1 281 ? 16.906 -25.188 -15.734 1 78.44 281 SER A CA 1
ATOM 2206 C C . SER A 1 281 ? 17.516 -25.953 -16.906 1 78.44 281 SER A C 1
ATOM 2208 O O . SER A 1 281 ? 17 -26.984 -17.312 1 78.44 281 SER A O 1
ATOM 2210 N N . VAL A 1 282 ? 18.609 -25.438 -17.422 1 76.56 282 VAL A N 1
ATOM 2211 C CA . VAL A 1 282 ? 19.328 -26.125 -18.5 1 76.56 282 VAL A CA 1
ATOM 2212 C C . VAL A 1 282 ? 20.422 -27.031 -17.891 1 76.56 282 VAL A C 1
ATOM 2214 O O . VAL A 1 282 ? 20.594 -28.172 -18.312 1 76.56 282 VAL A O 1
ATOM 2217 N N . ILE A 1 283 ? 21 -26.562 -16.906 1 80.56 283 ILE A N 1
ATOM 2218 C CA . ILE A 1 283 ? 22.156 -27.234 -16.328 1 80.56 283 ILE A CA 1
ATOM 2219 C C . ILE A 1 283 ? 21.703 -28.5 -15.609 1 80.56 283 ILE A C 1
ATOM 2221 O O . ILE A 1 283 ? 22.312 -29.562 -15.766 1 80.56 283 ILE A O 1
ATOM 2225 N N . PHE A 1 284 ? 20.672 -28.484 -14.922 1 81.81 284 PHE A N 1
ATOM 2226 C CA . PHE A 1 284 ? 20.25 -29.625 -14.109 1 81.81 284 PHE A CA 1
ATOM 2227 C C . PHE A 1 284 ? 19.828 -30.797 -14.977 1 81.81 284 PHE A C 1
ATOM 2229 O O . PHE A 1 284 ? 20.266 -31.922 -14.766 1 81.81 284 PHE A O 1
ATOM 2236 N N . PRO A 1 285 ? 18.969 -30.531 -15.977 1 76.44 285 PRO A N 1
ATOM 2237 C CA . PRO A 1 285 ? 18.641 -31.656 -16.859 1 76.44 285 PRO A CA 1
ATOM 2238 C C . PRO A 1 285 ? 19.844 -32.188 -17.625 1 76.44 285 PRO A C 1
ATOM 2240 O O . PRO A 1 285 ? 19.938 -33.406 -17.891 1 76.44 285 PRO A O 1
ATOM 2243 N N . ALA A 1 286 ? 20.75 -31.344 -18 1 77.06 286 ALA A N 1
ATOM 2244 C CA . ALA A 1 286 ? 21.969 -31.781 -18.672 1 77.06 286 ALA A CA 1
ATOM 2245 C C . ALA A 1 286 ? 22.797 -32.688 -17.766 1 77.06 286 ALA A C 1
ATOM 2247 O O . ALA A 1 286 ? 23.266 -33.75 -18.203 1 77.06 286 ALA A O 1
ATOM 2248 N N . ILE A 1 287 ? 22.891 -32.281 -16.562 1 81.5 287 ILE A N 1
ATOM 2249 C CA . ILE A 1 287 ? 23.641 -33.094 -15.594 1 81.5 287 ILE A CA 1
ATOM 2250 C C . ILE A 1 287 ? 22.891 -34.375 -15.297 1 81.5 287 ILE A C 1
ATOM 2252 O O . ILE A 1 287 ? 23.484 -35.438 -15.156 1 81.5 287 ILE A O 1
ATOM 2256 N N . ALA A 1 288 ? 21.594 -34.25 -15.234 1 78.12 288 ALA A N 1
ATOM 2257 C CA . ALA A 1 288 ? 20.766 -35.438 -14.961 1 78.12 288 ALA A CA 1
ATOM 2258 C C . ALA A 1 288 ? 20.875 -36.438 -16.094 1 78.12 288 ALA A C 1
ATOM 2260 O O . ALA A 1 288 ? 20.875 -37.656 -15.844 1 78.12 288 ALA A O 1
ATOM 2261 N N . SER A 1 289 ? 20.953 -35.969 -17.281 1 78.12 289 SER A N 1
ATOM 2262 C CA . SER A 1 289 ? 21.047 -36.844 -18.438 1 78.12 289 SER A CA 1
ATOM 2263 C C . SER A 1 289 ? 22.391 -37.594 -18.438 1 78.12 289 SER A C 1
ATOM 2265 O O . SER A 1 289 ? 22.438 -38.75 -18.812 1 78.12 289 SER A O 1
ATOM 2267 N N . VAL A 1 290 ? 23.359 -36.938 -18.016 1 81.56 290 VAL A N 1
ATOM 2268 C CA . VAL A 1 290 ? 24.688 -37.531 -18.047 1 81.56 290 VAL A CA 1
ATOM 2269 C C . VAL A 1 290 ? 24.859 -38.469 -16.859 1 81.56 290 VAL A C 1
ATOM 2271 O O . VAL A 1 290 ? 25.469 -39.531 -16.984 1 81.56 290 VAL A O 1
ATOM 2274 N N . THR A 1 291 ? 24.266 -38.156 -15.711 1 81.62 291 THR A N 1
ATOM 2275 C CA . THR A 1 291 ? 24.438 -38.938 -14.5 1 81.62 291 THR A CA 1
ATOM 2276 C C . THR A 1 291 ? 23.328 -39.969 -14.344 1 81.62 291 THR A C 1
ATOM 2278 O O . THR A 1 291 ? 23.391 -40.844 -13.477 1 81.62 291 THR A O 1
ATOM 2281 N N . HIS A 1 292 ? 22.266 -39.938 -15.172 1 79.19 292 HIS A N 1
ATOM 2282 C CA . HIS A 1 292 ? 21.109 -40.844 -15.141 1 79.19 292 HIS A CA 1
ATOM 2283 C C . HIS A 1 292 ? 20.359 -40.75 -13.812 1 79.19 292 HIS A C 1
ATOM 2285 O O . HIS A 1 292 ? 19.969 -41.75 -13.242 1 79.19 292 HIS A O 1
ATOM 2291 N N . LEU A 1 293 ? 20.438 -39.625 -13.242 1 81.38 293 LEU A N 1
ATOM 2292 C CA . LEU A 1 293 ? 19.672 -39.312 -12.039 1 81.38 293 LEU A CA 1
ATOM 2293 C C . LEU A 1 293 ? 18.5 -38.375 -12.352 1 81.38 293 LEU A C 1
ATOM 2295 O O . LEU A 1 293 ? 18.625 -37.156 -12.258 1 81.38 293 LEU A O 1
ATOM 2299 N N . PRO A 1 294 ? 17.438 -38.906 -12.695 1 78.12 294 PRO A N 1
ATOM 2300 C CA . PRO A 1 294 ? 16.297 -38.094 -13.164 1 78.12 294 PRO A CA 1
ATOM 2301 C C . PRO A 1 294 ? 15.711 -37.219 -12.07 1 78.12 294 PRO A C 1
ATOM 2303 O O . PRO A 1 294 ? 15.016 -36.219 -12.367 1 78.12 294 PRO A O 1
ATOM 2306 N N . TRP A 1 295 ? 16.078 -37.469 -10.812 1 79.94 295 TRP A N 1
ATOM 2307 C CA . TRP A 1 295 ? 15.477 -36.719 -9.719 1 79.94 295 TRP A CA 1
ATOM 2308 C C . TRP A 1 295 ? 16.203 -35.375 -9.516 1 79.94 295 TRP A C 1
ATOM 2310 O O . TRP A 1 295 ? 15.711 -34.5 -8.805 1 79.94 295 TRP A O 1
ATOM 2320 N N . LEU A 1 296 ? 17.297 -35.219 -10.164 1 80.75 296 LEU A N 1
ATOM 2321 C CA . LEU A 1 296 ? 18.109 -34 -9.992 1 80.75 296 LEU A CA 1
ATOM 2322 C C . LEU A 1 296 ? 17.406 -32.781 -10.594 1 80.75 296 LEU A C 1
ATOM 2324 O O . LEU A 1 296 ? 17.5 -31.688 -10.055 1 80.75 296 LEU A O 1
ATOM 2328 N N . ASP A 1 297 ? 16.688 -32.938 -11.641 1 81.12 297 ASP A N 1
ATOM 2329 C CA . ASP A 1 297 ? 16.031 -31.844 -12.336 1 81.12 297 ASP A CA 1
ATOM 2330 C C . ASP A 1 297 ? 14.898 -31.266 -11.477 1 81.12 297 ASP A C 1
ATOM 2332 O O . ASP A 1 297 ? 14.922 -30.078 -11.141 1 81.12 297 ASP A O 1
ATOM 2336 N N . PRO A 1 298 ? 14.047 -32.125 -10.969 1 82.31 298 PRO A N 1
ATOM 2337 C CA . PRO A 1 298 ? 12.984 -31.594 -10.125 1 82.31 298 PRO A CA 1
ATOM 2338 C C . PRO A 1 298 ? 13.516 -31.016 -8.805 1 82.31 298 PRO A C 1
ATOM 2340 O O . PRO A 1 298 ? 12.992 -30.031 -8.305 1 82.31 298 PRO A O 1
ATOM 2343 N N . LEU A 1 299 ? 14.523 -31.578 -8.312 1 84.62 299 LEU A N 1
ATOM 2344 C CA . LEU A 1 299 ? 15.109 -31.078 -7.078 1 84.62 299 LEU A CA 1
ATOM 2345 C C . LEU A 1 299 ? 15.734 -29.703 -7.297 1 84.62 299 LEU A C 1
ATOM 2347 O O . LEU A 1 299 ? 15.609 -28.812 -6.449 1 84.62 299 LEU A O 1
ATOM 2351 N N . GLY A 1 300 ? 16.5 -29.594 -8.367 1 83.75 300 GLY A N 1
ATOM 2352 C CA . GLY A 1 300 ? 17.062 -28.297 -8.703 1 83.75 300 GLY A CA 1
ATOM 2353 C C . GLY A 1 300 ? 16 -27.203 -8.844 1 83.75 300 GLY A C 1
ATOM 2354 O O . GLY A 1 300 ? 16.203 -26.078 -8.383 1 83.75 300 GLY A O 1
ATOM 2355 N N . GLY A 1 301 ? 14.906 -27.562 -9.469 1 84.38 301 GLY A N 1
ATOM 2356 C CA . GLY A 1 301 ? 13.805 -26.609 -9.609 1 84.38 301 GLY A CA 1
ATOM 2357 C C . GLY A 1 301 ? 13.219 -26.188 -8.281 1 84.38 301 GLY A C 1
ATOM 2358 O O . GLY A 1 301 ? 12.914 -25 -8.086 1 84.38 301 GLY A O 1
ATOM 2359 N N . ILE A 1 302 ? 13.125 -27.078 -7.387 1 88.94 302 ILE A N 1
ATOM 2360 C CA . ILE A 1 302 ? 12.539 -26.812 -6.078 1 88.94 302 ILE A CA 1
ATOM 2361 C C . ILE A 1 302 ? 13.469 -25.891 -5.281 1 88.94 302 ILE A C 1
ATOM 2363 O O . ILE A 1 302 ? 13.023 -24.891 -4.703 1 88.94 302 ILE A O 1
ATOM 2367 N N . VAL A 1 303 ? 14.734 -26.141 -5.285 1 90.81 303 VAL A N 1
ATOM 2368 C CA . VAL A 1 303 ? 15.719 -25.375 -4.527 1 90.81 303 VAL A CA 1
ATOM 2369 C C . VAL A 1 303 ? 15.781 -23.953 -5.07 1 90.81 303 VAL A C 1
ATOM 2371 O O . VAL A 1 303 ? 15.781 -22.984 -4.305 1 90.81 303 VAL A O 1
ATOM 2374 N N . LEU A 1 304 ? 15.836 -23.859 -6.328 1 89.25 304 LEU A N 1
ATOM 2375 C CA . LEU A 1 304 ? 15.898 -22.547 -6.953 1 89.25 304 LEU A CA 1
ATOM 2376 C C . LEU A 1 304 ? 14.633 -21.75 -6.68 1 89.25 304 LEU A C 1
ATOM 2378 O O . LEU A 1 304 ? 14.688 -20.547 -6.434 1 89.25 304 LEU A O 1
ATOM 2382 N N . SER A 1 305 ? 13.492 -22.438 -6.773 1 92 305 SER A N 1
ATOM 2383 C CA . SER A 1 305 ? 12.234 -21.75 -6.496 1 92 305 SER A CA 1
ATOM 2384 C C . SER A 1 305 ? 12.188 -21.234 -5.066 1 92 305 SER A C 1
ATOM 2386 O O . SER A 1 305 ? 11.727 -20.109 -4.824 1 92 305 SER A O 1
ATOM 2388 N N . LEU A 1 306 ? 12.742 -21.984 -4.156 1 92.44 306 LEU A N 1
ATOM 2389 C CA . LEU A 1 306 ? 12.781 -21.547 -2.764 1 92.44 306 LEU A CA 1
ATOM 2390 C C . LEU A 1 306 ? 13.664 -20.312 -2.598 1 92.44 306 LEU A C 1
ATOM 2392 O O . LEU A 1 306 ? 13.297 -19.375 -1.887 1 92.44 306 LEU A O 1
ATOM 2396 N N . TYR A 1 307 ? 14.766 -20.375 -3.242 1 92.75 307 TYR A N 1
ATOM 2397 C CA . TYR A 1 307 ? 15.68 -19.234 -3.199 1 92.75 307 TYR A CA 1
ATOM 2398 C C . TYR A 1 307 ? 15 -17.984 -3.719 1 92.75 307 TYR A C 1
ATOM 2400 O O . TYR A 1 307 ? 15.094 -16.922 -3.1 1 92.75 307 TYR A O 1
ATOM 2408 N N . ILE A 1 308 ? 14.32 -18.031 -4.793 1 91.69 308 ILE A N 1
ATOM 2409 C CA . ILE A 1 308 ? 13.68 -16.906 -5.445 1 91.69 308 ILE A CA 1
ATOM 2410 C C . ILE A 1 308 ? 12.531 -16.391 -4.578 1 91.69 308 ILE A C 1
ATOM 2412 O O . ILE A 1 308 ? 12.336 -15.18 -4.441 1 91.69 308 ILE A O 1
ATOM 2416 N N . ILE A 1 309 ? 11.82 -17.297 -3.969 1 93 309 ILE A N 1
ATOM 2417 C CA . ILE A 1 309 ? 10.711 -16.938 -3.1 1 93 309 ILE A CA 1
ATOM 2418 C C . ILE A 1 309 ? 11.227 -16.125 -1.912 1 93 309 ILE A C 1
ATOM 2420 O O . ILE A 1 309 ? 10.641 -15.109 -1.546 1 93 309 ILE A O 1
ATOM 2424 N N . ILE A 1 310 ? 12.305 -16.531 -1.375 1 94.69 310 ILE A N 1
ATOM 2425 C CA . ILE A 1 310 ? 12.883 -15.836 -0.232 1 94.69 310 ILE A CA 1
ATOM 2426 C C . ILE A 1 310 ? 13.32 -14.438 -0.647 1 94.69 310 ILE A C 1
ATOM 2428 O O . ILE A 1 310 ? 13.047 -13.461 0.059 1 94.69 310 ILE A O 1
ATOM 2432 N N . GLU A 1 311 ? 13.922 -14.367 -1.773 1 93.38 311 GLU A N 1
ATOM 2433 C CA . GLU A 1 311 ? 14.391 -13.078 -2.277 1 93.38 311 GLU A CA 1
ATOM 2434 C C . GLU A 1 311 ? 13.227 -12.117 -2.506 1 93.38 311 GLU A C 1
ATOM 2436 O O . GLU A 1 311 ? 13.281 -10.953 -2.107 1 93.38 311 GLU A O 1
ATOM 2441 N N . TRP A 1 312 ? 12.172 -12.602 -3.117 1 92.69 312 TRP A N 1
ATOM 2442 C CA . TRP A 1 312 ? 11.016 -11.758 -3.406 1 92.69 312 TRP A CA 1
ATOM 2443 C C . TRP A 1 312 ? 10.258 -11.414 -2.127 1 92.69 312 TRP A C 1
ATOM 2445 O O . TRP A 1 312 ? 9.648 -10.352 -2.025 1 92.69 312 TRP A O 1
ATOM 2455 N N . THR A 1 313 ? 10.336 -12.32 -1.194 1 93.44 313 THR A N 1
ATOM 2456 C CA . THR A 1 313 ? 9.703 -12.039 0.089 1 93.44 313 THR A CA 1
ATOM 2457 C C . THR A 1 313 ? 10.422 -10.891 0.799 1 93.44 313 THR A C 1
ATOM 2459 O O . THR A 1 313 ? 9.781 -10.047 1.432 1 93.44 313 THR A O 1
ATOM 2462 N N . GLU A 1 314 ? 11.648 -10.852 0.664 1 94.56 314 GLU A N 1
ATOM 2463 C CA . GLU A 1 314 ? 12.414 -9.742 1.232 1 94.56 314 GLU A CA 1
ATOM 2464 C C . GLU A 1 314 ? 12.047 -8.422 0.56 1 94.56 314 GLU A C 1
ATOM 2466 O O . GLU A 1 314 ? 11.867 -7.406 1.233 1 94.56 314 GLU A O 1
ATOM 2471 N N . THR A 1 315 ? 11.984 -8.469 -0.689 1 92.75 315 THR A N 1
ATOM 2472 C CA . THR A 1 315 ? 11.594 -7.281 -1.443 1 92.75 315 THR A CA 1
ATOM 2473 C C . THR A 1 315 ? 10.188 -6.84 -1.066 1 92.75 315 THR A C 1
ATOM 2475 O O . THR A 1 315 ? 9.922 -5.648 -0.898 1 92.75 315 THR A O 1
ATOM 2478 N N . LEU A 1 316 ? 9.32 -7.832 -0.905 1 93.25 316 LEU A N 1
ATOM 2479 C CA . LEU A 1 316 ? 7.941 -7.57 -0.493 1 93.25 316 LEU A CA 1
ATOM 2480 C C . LEU A 1 316 ? 7.902 -6.883 0.867 1 93.25 316 LEU A C 1
ATOM 2482 O O . LEU A 1 316 ? 7.227 -5.867 1.035 1 93.25 316 LEU A O 1
ATOM 2486 N N . MET A 1 317 ? 8.703 -7.359 1.753 1 91.06 317 MET A N 1
ATOM 2487 C CA . MET A 1 317 ? 8.695 -6.844 3.119 1 91.06 317 MET A CA 1
ATOM 2488 C C . MET A 1 317 ? 9.281 -5.438 3.174 1 91.06 317 MET A C 1
ATOM 2490 O O . MET A 1 317 ? 8.812 -4.594 3.939 1 91.06 317 MET A O 1
ATOM 2494 N N . PHE A 1 318 ? 10.25 -5.258 2.389 1 90.69 318 PHE A N 1
ATOM 2495 C CA . PHE A 1 318 ? 10.859 -3.934 2.328 1 90.69 318 PHE A CA 1
ATOM 2496 C C . PHE A 1 318 ? 9.844 -2.895 1.854 1 90.69 318 PHE A C 1
ATOM 2498 O O . PHE A 1 318 ? 9.695 -1.843 2.477 1 90.69 318 PHE A O 1
ATOM 2505 N N . ASN A 1 319 ? 9.188 -3.145 0.789 1 90.12 319 ASN A N 1
ATOM 2506 C CA . ASN A 1 319 ? 8.203 -2.213 0.245 1 90.12 319 ASN A CA 1
ATOM 2507 C C . ASN A 1 319 ? 6.945 -2.156 1.109 1 90.12 319 ASN A C 1
ATOM 2509 O O . ASN A 1 319 ? 6.301 -1.11 1.204 1 90.12 319 ASN A O 1
ATOM 2513 N N . PHE A 1 320 ? 6.676 -3.258 1.744 1 88.44 320 PHE A N 1
ATOM 2514 C CA . PHE A 1 320 ? 5.57 -3.318 2.691 1 88.44 320 PHE A CA 1
ATOM 2515 C C . PHE A 1 320 ? 5.789 -2.346 3.844 1 88.44 320 PHE A C 1
ATOM 2517 O O . PHE A 1 320 ? 4.863 -1.645 4.258 1 88.44 320 PHE A O 1
ATOM 2524 N N . ARG A 1 321 ? 6.887 -2.26 4.305 1 86 321 ARG A N 1
ATOM 2525 C CA . ARG A 1 321 ? 7.23 -1.368 5.41 1 86 321 ARG A CA 1
ATOM 2526 C C . ARG A 1 321 ? 7.109 0.093 4.988 1 86 321 ARG A C 1
ATOM 2528 O O . ARG A 1 321 ? 6.715 0.944 5.785 1 86 321 ARG A O 1
ATOM 2535 N N . GLN A 1 322 ? 7.398 0.305 3.816 1 87.19 322 GLN A N 1
ATOM 2536 C CA . GLN A 1 322 ? 7.309 1.673 3.314 1 87.19 322 GLN A CA 1
ATOM 2537 C C . GLN A 1 322 ? 5.855 2.127 3.207 1 87.19 322 GLN A C 1
ATOM 2539 O O . GLN A 1 322 ? 5.559 3.312 3.359 1 87.19 322 GLN A O 1
ATOM 2544 N N . LEU A 1 323 ? 5.043 1.189 2.988 1 87.56 323 LEU A N 1
ATOM 2545 C CA . LEU A 1 323 ? 3.641 1.523 2.756 1 87.56 323 LEU A CA 1
ATOM 2546 C C . LEU A 1 323 ? 2.855 1.513 4.062 1 87.56 323 LEU A C 1
ATOM 2548 O O . LEU A 1 323 ? 1.802 2.145 4.164 1 87.56 323 LEU A O 1
ATOM 2552 N N . SER A 1 324 ? 3.33 0.801 5.043 1 84.56 324 SER A N 1
ATOM 2553 C CA . SER A 1 324 ? 2.594 0.595 6.289 1 84.56 324 SER A CA 1
ATOM 2554 C C . SER A 1 324 ? 2.734 1.796 7.219 1 84.56 324 SER A C 1
ATOM 2556 O O . SER A 1 324 ? 2.078 1.861 8.258 1 84.56 324 SER A O 1
ATOM 2558 N N . GLY A 1 325 ? 3.498 2.738 6.859 1 80.88 325 GLY A N 1
ATOM 2559 C CA . GLY A 1 325 ? 3.689 3.887 7.73 1 80.88 325 GLY A CA 1
ATOM 2560 C C . GLY A 1 325 ? 4.609 3.6 8.898 1 80.88 325 GLY A C 1
ATOM 2561 O O . GLY A 1 325 ? 4.414 4.125 10 1 80.88 325 GLY A O 1
ATOM 2562 N N . GLN A 1 326 ? 5.496 2.809 8.695 1 84.06 326 GLN A N 1
ATOM 2563 C CA . GLN A 1 326 ? 6.461 2.471 9.742 1 84.06 326 GLN A CA 1
ATOM 2564 C C . GLN A 1 326 ? 7.316 3.68 10.109 1 84.06 326 GLN A C 1
ATOM 2566 O O . GLN A 1 326 ? 7.625 4.516 9.258 1 84.06 326 GLN A O 1
ATOM 2571 N N . ALA A 1 327 ? 7.629 3.643 11.391 1 86.5 327 ALA A N 1
ATOM 2572 C CA . ALA A 1 327 ? 8.5 4.715 11.867 1 86.5 327 ALA A CA 1
ATOM 2573 C C . ALA A 1 327 ? 9.828 4.719 11.117 1 86.5 327 ALA A C 1
ATOM 2575 O O . ALA A 1 327 ? 10.383 3.66 10.812 1 86.5 327 ALA A O 1
ATOM 2576 N N . ALA A 1 328 ? 10.289 5.887 10.805 1 87.88 328 ALA A N 1
ATOM 2577 C CA . ALA A 1 328 ? 11.555 6.035 10.094 1 87.88 328 ALA A CA 1
ATOM 2578 C C . ALA A 1 328 ? 12.734 5.629 10.977 1 87.88 328 ALA A C 1
ATOM 2580 O O . ALA A 1 328 ? 12.57 5.441 12.18 1 87.88 328 ALA A O 1
ATOM 2581 N N . ASP A 1 329 ? 13.805 5.469 10.359 1 86.06 329 ASP A N 1
ATOM 2582 C CA . ASP A 1 329 ? 15.031 5.137 11.078 1 86.06 329 ASP A CA 1
ATOM 2583 C C . ASP A 1 329 ? 15.453 6.277 12 1 86.06 329 ASP A C 1
ATOM 2585 O O . ASP A 1 329 ? 15.203 7.445 11.711 1 86.06 329 ASP A O 1
ATOM 2589 N N . PRO A 1 330 ? 16.078 5.969 13.086 1 85.81 330 PRO A N 1
ATOM 2590 C CA . PRO A 1 330 ? 16.516 6.984 14.047 1 85.81 330 PRO A CA 1
ATOM 2591 C C . PRO A 1 330 ? 17.359 8.086 13.406 1 85.81 330 PRO A C 1
ATOM 2593 O O . PRO A 1 330 ? 17.328 9.227 13.859 1 85.81 330 PRO A O 1
ATOM 2596 N N . ASP A 1 331 ? 18.047 7.691 12.406 1 87.19 331 ASP A N 1
ATOM 2597 C CA . ASP A 1 331 ? 18.891 8.68 11.734 1 87.19 331 ASP A CA 1
ATOM 2598 C C . ASP A 1 331 ? 18.047 9.789 11.117 1 87.19 331 ASP A C 1
ATOM 2600 O O . ASP A 1 331 ? 18.469 10.953 11.102 1 87.19 331 ASP A O 1
ATOM 2604 N N . GLU A 1 332 ? 16.938 9.414 10.633 1 90.56 332 GLU A N 1
ATOM 2605 C CA . GLU A 1 332 ? 16.047 10.414 10.047 1 90.56 332 GLU A CA 1
ATOM 2606 C C . GLU A 1 332 ? 15.469 11.336 11.125 1 90.56 332 GLU A C 1
ATOM 2608 O O . GLU A 1 332 ? 15.281 12.531 10.891 1 90.56 332 GLU A O 1
ATOM 2613 N N . TYR A 1 333 ? 15.242 10.773 12.297 1 89.25 333 TYR A N 1
ATOM 2614 C CA . TYR A 1 333 ? 14.797 11.578 13.43 1 89.25 333 TYR A CA 1
ATOM 2615 C C . TYR A 1 333 ? 15.836 12.633 13.797 1 89.25 333 TYR A C 1
ATOM 2617 O O . TYR A 1 333 ? 15.5 13.805 13.992 1 89.25 333 TYR A O 1
ATOM 2625 N N . ARG A 1 334 ? 16.953 12.188 13.844 1 87.75 334 ARG A N 1
ATOM 2626 C CA . ARG A 1 334 ? 18.047 13.078 14.242 1 87.75 334 ARG A CA 1
ATOM 2627 C C . ARG A 1 334 ? 18.234 14.195 13.219 1 87.75 334 ARG A C 1
ATOM 2629 O O . ARG A 1 334 ? 18.469 15.344 13.594 1 87.75 334 ARG A O 1
ATOM 2636 N N . ARG A 1 335 ? 18.188 13.797 12.016 1 90.81 335 ARG A N 1
ATOM 2637 C CA . ARG A 1 335 ? 18.328 14.766 10.93 1 90.81 335 ARG A CA 1
ATOM 2638 C C . ARG A 1 335 ? 17.281 15.859 11.023 1 90.81 335 ARG A C 1
ATOM 2640 O O . ARG A 1 335 ? 17.609 17.047 10.945 1 90.81 335 ARG A O 1
ATOM 2647 N N . MET A 1 336 ? 16.078 15.484 11.242 1 91.69 336 MET A N 1
ATOM 2648 C CA . MET A 1 336 ? 14.969 16.438 11.266 1 91.69 336 MET A CA 1
ATOM 2649 C C . MET A 1 336 ? 14.969 17.234 12.57 1 91.69 336 MET A C 1
ATOM 2651 O O . MET A 1 336 ? 14.648 18.422 12.57 1 91.69 336 MET A O 1
ATOM 2655 N N . LEU A 1 337 ? 15.305 16.594 13.617 1 89.69 337 LEU A N 1
ATOM 2656 C CA . LEU A 1 337 ? 15.43 17.281 14.891 1 89.69 337 LEU A CA 1
ATOM 2657 C C . LEU A 1 337 ? 16.531 18.344 14.828 1 89.69 337 LEU A C 1
ATOM 2659 O O . LEU A 1 337 ? 16.375 19.438 15.352 1 89.69 337 LEU A O 1
ATOM 2663 N N . TYR A 1 338 ? 17.641 17.953 14.25 1 88.81 338 TYR A N 1
ATOM 2664 C CA . TYR A 1 338 ? 18.75 18.875 14.062 1 88.81 338 TYR A CA 1
ATOM 2665 C C . TYR A 1 338 ? 18.297 20.125 13.312 1 88.81 338 TYR A C 1
ATOM 2667 O O . TYR A 1 338 ? 18.688 21.234 13.672 1 88.81 338 TYR A O 1
ATOM 2675 N N . LEU A 1 339 ? 17.531 19.953 12.336 1 90.75 339 LEU A N 1
ATOM 2676 C CA . LEU A 1 339 ? 17.031 21.078 11.539 1 90.75 339 LEU A CA 1
ATOM 2677 C C . LEU A 1 339 ? 16.141 21.984 12.375 1 90.75 339 LEU A C 1
ATOM 2679 O O . LEU A 1 339 ? 16.328 23.203 12.391 1 90.75 339 LEU A O 1
ATOM 2683 N N . ILE A 1 340 ? 15.211 21.422 13.102 1 89.44 340 ILE A N 1
ATOM 2684 C CA . ILE A 1 340 ? 14.242 22.203 13.859 1 89.44 340 ILE A CA 1
ATOM 2685 C C . ILE A 1 340 ? 14.945 22.969 14.977 1 89.44 340 ILE A C 1
ATOM 2687 O O . ILE A 1 340 ? 14.609 24.109 15.266 1 89.44 340 ILE A O 1
ATOM 2691 N N . THR A 1 341 ? 15.914 22.375 15.586 1 87.75 341 THR A N 1
ATOM 2692 C CA . THR A 1 341 ? 16.594 22.969 16.734 1 87.75 341 THR A CA 1
ATOM 2693 C C . THR A 1 341 ? 17.5 24.109 16.297 1 87.75 341 THR A C 1
ATOM 2695 O O . THR A 1 341 ? 18 24.859 17.141 1 87.75 341 THR A O 1
ATOM 2698 N N . ARG A 1 342 ? 17.703 24.266 15.062 1 86.44 342 ARG A N 1
ATOM 2699 C CA . ARG A 1 342 ? 18.469 25.391 14.57 1 86.44 342 ARG A CA 1
ATOM 2700 C C . ARG A 1 342 ? 17.672 26.688 14.656 1 86.44 342 ARG A C 1
ATOM 2702 O O . ARG A 1 342 ? 18.25 27.781 14.594 1 86.44 342 ARG A O 1
ATOM 2709 N N . PHE A 1 343 ? 16.422 26.5 14.688 1 86 343 PHE A N 1
ATOM 2710 C CA . PHE A 1 343 ? 15.57 27.672 14.875 1 86 343 PHE A CA 1
ATOM 2711 C C . PHE A 1 343 ? 15.531 28.062 16.344 1 86 343 PHE A C 1
ATOM 2713 O O . PHE A 1 343 ? 15.328 27.234 17.219 1 86 343 PHE A O 1
ATOM 2720 N N . THR A 1 344 ? 15.727 29.281 16.734 1 79.56 344 THR A N 1
ATOM 2721 C CA . THR A 1 344 ? 16.047 29.75 18.078 1 79.56 344 THR A CA 1
ATOM 2722 C C . THR A 1 344 ? 14.766 29.922 18.891 1 79.56 344 THR A C 1
ATOM 2724 O O . THR A 1 344 ? 14.789 29.781 20.125 1 79.56 344 THR A O 1
ATOM 2727 N N . THR A 1 345 ? 13.711 30.203 18.375 1 76.44 345 THR A N 1
ATOM 2728 C CA . THR A 1 345 ? 12.531 30.609 19.125 1 76.44 345 THR A CA 1
ATOM 2729 C C . THR A 1 345 ? 11.773 29.391 19.656 1 76.44 345 THR A C 1
ATOM 2731 O O . THR A 1 345 ? 11.477 29.312 20.844 1 76.44 345 THR A O 1
ATOM 2734 N N . PRO A 1 346 ? 11.562 28.453 18.75 1 81 346 PRO A N 1
ATOM 2735 C CA . PRO A 1 346 ? 10.711 27.359 19.234 1 81 346 PRO A CA 1
ATOM 2736 C C . PRO A 1 346 ? 11.508 26.234 19.906 1 81 346 PRO A C 1
ATOM 2738 O O . PRO A 1 346 ? 12.695 26.062 19.625 1 81 346 PRO A O 1
ATOM 2741 N N . ARG A 1 347 ? 10.859 25.578 20.891 1 83.06 347 ARG A N 1
ATOM 2742 C CA . ARG A 1 347 ? 11.344 24.328 21.469 1 83.06 347 ARG A CA 1
ATOM 2743 C C . ARG A 1 347 ? 10.539 23.141 20.984 1 83.06 347 ARG A C 1
ATOM 2745 O O . ARG A 1 347 ? 9.312 23.219 20.859 1 83.06 347 ARG A O 1
ATOM 2752 N N . VAL A 1 348 ? 11.273 22.156 20.766 1 86.5 348 VAL A N 1
ATOM 2753 C CA . VAL A 1 348 ? 10.602 20.969 20.219 1 86.5 348 VAL A CA 1
ATOM 2754 C C . VAL A 1 348 ? 10.039 20.141 21.375 1 86.5 348 VAL A C 1
ATOM 2756 O O . VAL A 1 348 ? 10.766 19.797 22.312 1 86.5 348 VAL A O 1
ATOM 2759 N N . SER A 1 349 ? 8.789 19.734 21.328 1 81.88 349 SER A N 1
ATOM 2760 C CA . SER A 1 349 ? 8.156 18.938 22.375 1 81.88 349 SER A CA 1
ATOM 2761 C C . SER A 1 349 ? 7.848 17.531 21.875 1 81.88 349 SER A C 1
ATOM 2763 O O . SER A 1 349 ? 7.773 16.594 22.672 1 81.88 349 SER A O 1
ATOM 2765 N N . TYR A 1 350 ? 7.609 17.438 20.625 1 84.06 350 TYR A N 1
ATOM 2766 C CA . TYR A 1 350 ? 7.238 16.156 20.047 1 84.06 350 TYR A CA 1
ATOM 2767 C C . TYR A 1 350 ? 7.68 16.062 18.594 1 84.06 350 TYR A C 1
ATOM 2769 O O . TYR A 1 350 ? 7.637 17.047 17.859 1 84.06 350 TYR A O 1
ATOM 2777 N N . LEU A 1 351 ? 8.219 14.883 18.25 1 87.94 351 LEU A N 1
ATOM 2778 C CA . LEU A 1 351 ? 8.625 14.625 16.875 1 87.94 351 LEU A CA 1
ATOM 2779 C C . LEU A 1 351 ? 8.25 13.211 16.438 1 87.94 351 LEU A C 1
ATOM 2781 O O . LEU A 1 351 ? 8.523 12.25 17.172 1 87.94 351 LEU A O 1
ATOM 2785 N N . GLU A 1 352 ? 7.566 13.172 15.32 1 87.81 352 GLU A N 1
ATOM 2786 C CA . GLU A 1 352 ? 7.207 11.883 14.734 1 87.81 352 GLU A CA 1
ATOM 2787 C C . GLU A 1 352 ? 7.535 11.852 13.242 1 87.81 352 GLU A C 1
ATOM 2789 O O . GLU A 1 352 ? 7.16 12.766 12.5 1 87.81 352 GLU A O 1
ATOM 2794 N N . VAL A 1 353 ? 8.281 10.844 12.875 1 90.25 353 VAL A N 1
ATOM 2795 C CA . VAL A 1 353 ? 8.672 10.672 11.484 1 90.25 353 VAL A CA 1
ATOM 2796 C C . VAL A 1 353 ? 8.32 9.266 11.016 1 90.25 353 VAL A C 1
ATOM 2798 O O . VAL A 1 353 ? 8.68 8.281 11.664 1 90.25 353 VAL A O 1
ATOM 2801 N N . TYR A 1 354 ? 7.586 9.18 9.938 1 87.44 354 TYR A N 1
ATOM 2802 C CA . TYR A 1 354 ? 7.18 7.859 9.453 1 87.44 354 TYR A CA 1
ATOM 2803 C C . TYR A 1 354 ? 7.164 7.812 7.93 1 87.44 354 TYR A C 1
ATOM 2805 O O . TYR A 1 354 ? 7.18 8.859 7.273 1 87.44 354 TYR A O 1
ATOM 2813 N N . HIS A 1 355 ? 7.145 6.66 7.48 1 86.56 355 HIS A N 1
ATOM 2814 C CA . HIS A 1 355 ? 7.188 6.453 6.035 1 86.56 355 HIS A CA 1
ATOM 2815 C C . HIS A 1 355 ? 5.809 6.645 5.41 1 86.56 355 HIS A C 1
ATOM 2817 O O . HIS A 1 355 ? 4.801 6.23 5.98 1 86.56 355 HIS A O 1
ATOM 2823 N N . ALA A 1 356 ? 5.77 7.277 4.363 1 85.31 356 ALA A N 1
ATOM 2824 C CA . ALA A 1 356 ? 4.641 7.375 3.443 1 85.31 356 ALA A CA 1
ATOM 2825 C C . ALA A 1 356 ? 5.066 7.039 2.018 1 85.31 356 ALA A C 1
ATOM 2827 O O . ALA A 1 356 ? 5.262 7.938 1.194 1 85.31 356 ALA A O 1
ATOM 2828 N N . GLY A 1 357 ? 5.082 5.789 1.761 1 84.06 357 GLY A N 1
ATOM 2829 C CA . GLY A 1 357 ? 5.711 5.352 0.524 1 84.06 357 GLY A CA 1
ATOM 2830 C C . GLY A 1 357 ? 7.227 5.383 0.583 1 84.06 357 GLY A C 1
ATOM 2831 O O . GLY A 1 357 ? 7.824 4.93 1.561 1 84.06 357 GLY A O 1
ATOM 2832 N N . THR A 1 358 ? 7.809 5.934 -0.504 1 85.44 358 THR A N 1
ATOM 2833 C CA . THR A 1 358 ? 9.266 5.992 -0.572 1 85.44 358 THR A CA 1
ATOM 2834 C C . THR A 1 358 ? 9.789 7.211 0.178 1 85.44 358 THR A C 1
ATOM 2836 O O . THR A 1 358 ? 10.984 7.297 0.466 1 85.44 358 THR A O 1
ATOM 2839 N N . GLU A 1 359 ? 8.914 8.016 0.543 1 88.69 359 GLU A N 1
ATOM 2840 C CA . GLU A 1 359 ? 9.32 9.25 1.217 1 88.69 359 GLU A CA 1
ATOM 2841 C C . GLU A 1 359 ? 8.82 9.281 2.658 1 88.69 359 GLU A C 1
ATOM 2843 O O . GLU A 1 359 ? 8.164 8.344 3.111 1 88.69 359 GLU A O 1
ATOM 2848 N N . LEU A 1 360 ? 9.219 10.422 3.332 1 89.62 360 LEU A N 1
ATOM 2849 C CA . LEU A 1 360 ? 8.938 10.508 4.762 1 89.62 360 LEU A CA 1
ATOM 2850 C C . LEU A 1 360 ? 7.957 11.641 5.055 1 89.62 360 LEU A C 1
ATOM 2852 O O . LEU A 1 360 ? 7.895 12.617 4.305 1 89.62 360 LEU A O 1
ATOM 2856 N N . VAL A 1 361 ? 7.168 11.453 6.043 1 89.56 361 VAL A N 1
ATOM 2857 C CA . VAL A 1 361 ? 6.316 12.492 6.617 1 89.56 361 VAL A CA 1
ATOM 2858 C C . VAL A 1 361 ? 6.805 12.844 8.016 1 89.56 361 VAL A C 1
ATOM 2860 O O . VAL A 1 361 ? 7.145 11.961 8.805 1 89.56 361 VAL A O 1
ATOM 2863 N N . CYS A 1 362 ? 6.906 14.102 8.281 1 92.12 362 CYS A N 1
ATOM 2864 C CA . CYS A 1 362 ? 7.387 14.578 9.57 1 92.12 362 CYS A CA 1
ATOM 2865 C C . CYS A 1 362 ? 6.32 15.398 10.281 1 92.12 362 CYS A C 1
ATOM 2867 O O . CYS A 1 362 ? 5.723 16.297 9.688 1 92.12 362 CYS A O 1
ATOM 2869 N N . GLU A 1 363 ? 6 15.031 11.5 1 89.81 363 GLU A N 1
ATOM 2870 C CA . GLU A 1 363 ? 5.129 15.805 12.375 1 89.81 363 GLU A CA 1
ATOM 2871 C C . GLU A 1 363 ? 5.875 16.281 13.617 1 89.81 363 GLU A C 1
ATOM 2873 O O . GLU A 1 363 ? 6.477 15.469 14.328 1 89.81 363 GLU A O 1
ATOM 2878 N N . ALA A 1 364 ? 5.824 17.547 13.828 1 90.25 364 ALA A N 1
ATOM 2879 C CA . ALA A 1 364 ? 6.543 18.078 14.984 1 90.25 364 ALA A CA 1
ATOM 2880 C C . ALA A 1 364 ? 5.684 19.078 15.75 1 90.25 364 ALA A C 1
ATOM 2882 O O . ALA A 1 364 ? 4.961 19.875 15.156 1 90.25 364 ALA A O 1
ATOM 2883 N N . ASP A 1 365 ? 5.723 18.984 17.031 1 87.62 365 ASP A N 1
ATOM 2884 C CA . ASP A 1 365 ? 5.156 19.984 17.922 1 87.62 365 ASP A CA 1
ATOM 2885 C C . ASP A 1 365 ? 6.242 20.922 18.453 1 87.62 365 ASP A C 1
ATOM 2887 O O . ASP A 1 365 ? 7.211 20.469 19.078 1 87.62 365 ASP A O 1
ATOM 2891 N N . VAL A 1 366 ? 6.012 22.156 18.172 1 88.69 366 VAL A N 1
ATOM 2892 C CA . VAL A 1 366 ? 6.961 23.172 18.641 1 88.69 366 VAL A CA 1
ATOM 2893 C C . VAL A 1 366 ? 6.266 24.125 19.609 1 88.69 366 VAL A C 1
ATOM 2895 O O . VAL A 1 366 ? 5.09 24.453 19.438 1 88.69 366 VAL A O 1
ATOM 2898 N N . GLN A 1 367 ? 7.008 24.562 20.562 1 87.31 367 GLN A N 1
ATOM 2899 C CA . GLN A 1 367 ? 6.453 25.422 21.594 1 87.31 367 GLN A CA 1
ATOM 2900 C C . GLN A 1 367 ? 7.016 26.844 21.484 1 87.31 367 GLN A C 1
ATOM 2902 O O . GLN A 1 367 ? 8.227 27.031 21.344 1 87.31 367 GLN A O 1
ATOM 2907 N N . PHE A 1 368 ? 6.07 27.781 21.484 1 88.5 368 PHE A N 1
ATOM 2908 C CA . PHE A 1 368 ? 6.402 29.203 21.531 1 88.5 368 PHE A CA 1
ATOM 2909 C C . PHE A 1 368 ? 5.961 29.812 22.844 1 88.5 368 PHE A C 1
ATOM 2911 O O . PHE A 1 368 ? 5.035 29.312 23.5 1 88.5 368 PHE A O 1
ATOM 2918 N N . PRO A 1 369 ? 6.66 30.891 23.234 1 85 369 PRO A N 1
ATOM 2919 C CA . PRO A 1 369 ? 6.109 31.625 24.375 1 85 369 PRO A CA 1
ATOM 2920 C C . PRO A 1 369 ? 4.703 32.156 24.125 1 85 369 PRO A C 1
ATOM 2922 O O . PRO A 1 369 ? 4.402 32.594 23 1 85 369 PRO A O 1
ATOM 2925 N N . LYS A 1 370 ? 3.893 32.125 25.062 1 82.88 370 LYS A N 1
ATOM 2926 C CA . LYS A 1 370 ? 2.48 32.5 24.953 1 82.88 370 LYS A CA 1
ATOM 2927 C C . LYS A 1 370 ? 2.311 33.906 24.422 1 82.88 370 LYS A C 1
ATOM 2929 O O . LYS A 1 370 ? 1.333 34.219 23.719 1 82.88 370 LYS A O 1
ATOM 2934 N N . GLU A 1 371 ? 3.264 34.75 24.625 1 83.69 371 GLU A N 1
ATOM 2935 C CA . GLU A 1 371 ? 3.154 36.188 24.281 1 83.69 371 GLU A CA 1
ATOM 2936 C C . GLU A 1 371 ? 3.598 36.438 22.844 1 83.69 371 GLU A C 1
ATOM 2938 O O . GLU A 1 371 ? 3.461 37.531 22.328 1 83.69 371 GLU A O 1
ATOM 2943 N N . THR A 1 372 ? 4.039 35.375 22.219 1 86.94 372 THR A N 1
ATOM 2944 C CA . THR A 1 372 ? 4.492 35.562 20.844 1 86.94 372 THR A CA 1
ATOM 2945 C C . THR A 1 372 ? 3.324 35.906 19.938 1 86.94 372 THR A C 1
ATOM 2947 O O . THR A 1 372 ? 2.223 35.375 20.094 1 86.94 372 THR A O 1
ATOM 2950 N N . SER A 1 373 ? 3.545 36.812 18.969 1 86.69 373 SER A N 1
ATOM 2951 C CA . SER A 1 373 ? 2.49 37.219 18.047 1 86.69 373 SER A CA 1
ATOM 2952 C C . SER A 1 373 ? 2.123 36.094 17.094 1 86.69 373 SER A C 1
ATOM 2954 O O . SER A 1 373 ? 2.961 35.25 16.766 1 86.69 373 SER A O 1
ATOM 2956 N N . PHE A 1 374 ? 0.924 36.156 16.688 1 89.12 374 PHE A N 1
ATOM 2957 C CA . PHE A 1 374 ? 0.422 35.156 15.727 1 89.12 374 PHE A CA 1
ATOM 2958 C C . PHE A 1 374 ? 1.243 35.188 14.438 1 89.12 374 PHE A C 1
ATOM 2960 O O . PHE A 1 374 ? 1.58 34.156 13.883 1 89.12 374 PHE A O 1
ATOM 2967 N N . GLU A 1 375 ? 1.612 36.281 13.953 1 84.12 375 GLU A N 1
ATOM 2968 C CA . GLU A 1 375 ? 2.377 36.438 12.719 1 84.12 375 GLU A CA 1
ATOM 2969 C C . GLU A 1 375 ? 3.746 35.781 12.836 1 84.12 375 GLU A C 1
ATOM 2971 O O . GLU A 1 375 ? 4.176 35.062 11.922 1 84.12 375 GLU A O 1
ATOM 2976 N N . GLU A 1 376 ? 4.391 36.031 13.914 1 85.06 376 GLU A N 1
ATOM 2977 C CA . GLU A 1 376 ? 5.715 35.469 14.117 1 85.06 376 GLU A CA 1
ATOM 2978 C C . GLU A 1 376 ? 5.645 33.938 14.211 1 85.06 376 GLU A C 1
ATOM 2980 O O . GLU A 1 376 ? 6.465 33.25 13.617 1 85.06 376 GLU A O 1
ATOM 2985 N N . VAL A 1 377 ? 4.688 33.438 15 1 89.12 377 VAL A N 1
ATOM 2986 C CA . VAL A 1 377 ? 4.516 32 15.156 1 89.12 377 VAL A CA 1
ATOM 2987 C C . VAL A 1 377 ? 4.27 31.359 13.789 1 89.12 377 VAL A C 1
ATOM 2989 O O . VAL A 1 377 ? 4.883 30.344 13.453 1 89.12 377 VAL A O 1
ATOM 2992 N N . HIS A 1 378 ? 3.377 31.953 13.094 1 88.19 378 HIS A N 1
ATOM 2993 C CA . HIS A 1 378 ? 3.043 31.453 11.766 1 88.19 378 HIS A CA 1
ATOM 2994 C C . HIS A 1 378 ? 4.27 31.438 10.859 1 88.19 378 HIS A C 1
ATOM 2996 O O . HIS A 1 378 ? 4.559 30.422 10.219 1 88.19 378 HIS A O 1
ATOM 3002 N N . ASN A 1 379 ? 4.984 32.531 10.75 1 83.25 379 ASN A N 1
ATOM 3003 C CA . ASN A 1 379 ? 6.105 32.656 9.828 1 83.25 379 ASN A CA 1
ATOM 3004 C C . ASN A 1 379 ? 7.23 31.672 10.164 1 83.25 379 ASN A C 1
ATOM 3006 O O . ASN A 1 379 ? 7.801 31.047 9.273 1 83.25 379 ASN A O 1
ATOM 3010 N N . VAL A 1 380 ? 7.547 31.578 11.422 1 86.31 380 VAL A N 1
ATOM 3011 C CA . VAL A 1 380 ? 8.617 30.688 11.844 1 86.31 380 VAL A CA 1
ATOM 3012 C C . VAL A 1 380 ? 8.211 29.234 11.594 1 86.31 380 VAL A C 1
ATOM 3014 O O . VAL A 1 380 ? 9.008 28.438 11.094 1 86.31 380 VAL A O 1
ATOM 3017 N N . SER A 1 381 ? 6.992 28.922 11.969 1 89.12 381 SER A N 1
ATOM 3018 C CA . SER A 1 381 ? 6.496 27.562 11.758 1 89.12 381 SER A CA 1
ATOM 3019 C C . SER A 1 381 ? 6.504 27.203 10.273 1 89.12 381 SER A C 1
ATOM 3021 O O . SER A 1 381 ? 6.859 26.078 9.906 1 89.12 381 SER A O 1
ATOM 3023 N N . GLU A 1 382 ? 6.102 28.078 9.469 1 86.31 382 GLU A N 1
ATOM 3024 C CA . GLU A 1 382 ? 6.105 27.844 8.031 1 86.31 382 GLU A CA 1
ATOM 3025 C C . GLU A 1 382 ? 7.527 27.672 7.504 1 86.31 382 GLU A C 1
ATOM 3027 O O . GLU A 1 382 ? 7.762 26.859 6.594 1 86.31 382 GLU A O 1
ATOM 3032 N N . ALA A 1 383 ? 8.398 28.484 7.996 1 83.81 383 ALA A N 1
ATOM 3033 C CA . ALA A 1 383 ? 9.797 28.359 7.582 1 83.81 383 ALA A CA 1
ATOM 3034 C C . ALA A 1 383 ? 10.359 26.984 7.922 1 83.81 383 ALA A C 1
ATOM 3036 O O . ALA A 1 383 ? 11.062 26.375 7.113 1 83.81 383 ALA A O 1
ATOM 3037 N N . ILE A 1 384 ? 10.031 26.531 9.086 1 88.88 384 ILE A N 1
ATOM 3038 C CA . ILE A 1 384 ? 10.477 25.219 9.516 1 88.88 384 ILE A CA 1
ATOM 3039 C C . ILE A 1 384 ? 9.867 24.156 8.609 1 88.88 384 ILE A C 1
ATOM 3041 O O . ILE A 1 384 ? 10.555 23.219 8.172 1 88.88 384 ILE A O 1
ATOM 3045 N N . GLN A 1 385 ? 8.602 24.281 8.367 1 89.81 385 GLN A N 1
ATOM 3046 C CA . GLN A 1 385 ? 7.898 23.328 7.516 1 89.81 385 GLN A CA 1
ATOM 3047 C C . GLN A 1 385 ? 8.539 23.266 6.129 1 89.81 385 GLN A C 1
ATOM 3049 O O . GLN A 1 385 ? 8.805 22.172 5.621 1 89.81 385 GLN A O 1
ATOM 3054 N N . VAL A 1 386 ? 8.742 24.375 5.555 1 84.19 386 VAL A N 1
ATOM 3055 C CA . VAL A 1 386 ? 9.32 24.438 4.219 1 84.19 386 VAL A CA 1
ATOM 3056 C C . VAL A 1 386 ? 10.734 23.859 4.242 1 84.19 386 VAL A C 1
ATOM 3058 O O . VAL A 1 386 ? 11.117 23.109 3.334 1 84.19 386 VAL A O 1
ATOM 3061 N N . ALA A 1 387 ? 11.516 24.188 5.207 1 86 387 ALA A N 1
ATOM 3062 C CA . ALA A 1 387 ? 12.875 23.672 5.328 1 86 387 ALA A CA 1
ATOM 3063 C C . ALA A 1 387 ? 12.875 22.156 5.402 1 86 387 ALA A C 1
ATOM 3065 O O . ALA A 1 387 ? 13.688 21.484 4.75 1 86 387 ALA A O 1
ATOM 3066 N N . LEU A 1 388 ? 11.984 21.641 6.176 1 90.56 388 LEU A N 1
ATOM 3067 C CA . LEU A 1 388 ? 11.875 20.188 6.309 1 90.56 388 LEU A CA 1
ATOM 3068 C C . LEU A 1 388 ? 11.492 19.547 4.98 1 90.56 388 LEU A C 1
ATOM 3070 O O . LEU A 1 388 ? 12.047 18.516 4.598 1 90.56 388 LEU A O 1
ATOM 3074 N N . GLU A 1 389 ? 10.57 20.125 4.301 1 87.31 389 GLU A N 1
ATOM 3075 C CA . GLU A 1 389 ? 10.07 19.578 3.047 1 87.31 389 GLU A CA 1
ATOM 3076 C C . GLU A 1 389 ? 11.117 19.672 1.942 1 87.31 389 GLU A C 1
ATOM 3078 O O . GLU A 1 389 ? 11.016 19 0.915 1 87.31 389 GLU A O 1
ATOM 3083 N N . CYS A 1 390 ? 12.07 20.469 2.148 1 83 390 CYS A N 1
ATOM 3084 C CA . CYS A 1 390 ? 13.125 20.625 1.156 1 83 390 CYS A CA 1
ATOM 3085 C C . CYS A 1 390 ? 14.234 19.609 1.372 1 83 390 CYS A C 1
ATOM 3087 O O . CYS A 1 390 ? 15.117 19.453 0.527 1 83 390 CYS A O 1
ATOM 3089 N N . LEU A 1 391 ? 14.172 18.984 2.469 1 86.31 391 LEU A N 1
ATOM 3090 C CA . LEU A 1 391 ? 15.109 17.891 2.68 1 86.31 391 LEU A CA 1
ATOM 3091 C C . LEU A 1 391 ? 14.836 16.75 1.707 1 86.31 391 LEU A C 1
ATOM 3093 O O . LEU A 1 391 ? 13.695 16.547 1.286 1 86.31 391 LEU A O 1
ATOM 3097 N N . GLU A 1 392 ? 15.836 16.062 1.422 1 83.62 392 GLU A N 1
ATOM 3098 C CA . GLU A 1 392 ? 15.703 14.922 0.522 1 83.62 392 GLU A CA 1
ATOM 3099 C C . GLU A 1 392 ? 14.789 13.859 1.121 1 83.62 392 GLU A C 1
ATOM 3101 O O . GLU A 1 392 ? 14.875 13.562 2.316 1 83.62 392 GLU A O 1
ATOM 3106 N N . ASP A 1 393 ? 13.836 13.32 0.436 1 84.56 393 ASP A N 1
ATOM 3107 C CA . ASP A 1 393 ? 12.992 12.18 0.773 1 84.56 393 ASP A CA 1
ATOM 3108 C C . ASP A 1 393 ? 11.906 12.578 1.768 1 84.56 393 ASP A C 1
ATOM 3110 O O . ASP A 1 393 ? 11.391 11.734 2.508 1 84.56 393 ASP A O 1
ATOM 3114 N N . VAL A 1 394 ? 11.703 13.844 1.932 1 87.88 394 VAL A N 1
ATOM 3115 C CA . VAL A 1 394 ? 10.602 14.289 2.779 1 87.88 394 VAL A CA 1
ATOM 3116 C C . VAL A 1 394 ? 9.438 14.758 1.91 1 87.88 394 VAL A C 1
ATOM 3118 O O . VAL A 1 394 ? 9.609 15.625 1.053 1 87.88 394 VAL A O 1
ATOM 3121 N N . ASN A 1 395 ? 8.344 14.133 2.188 1 84.88 395 ASN A N 1
ATOM 3122 C CA . ASN A 1 395 ? 7.156 14.453 1.396 1 84.88 395 ASN A CA 1
ATOM 3123 C C . ASN A 1 395 ? 6.379 15.617 1.996 1 84.88 395 ASN A C 1
ATOM 3125 O O . ASN A 1 395 ? 6.125 16.609 1.318 1 84.88 395 ASN A O 1
ATOM 3129 N N . ARG A 1 396 ? 6.02 15.453 3.221 1 88 396 ARG A N 1
ATOM 3130 C CA . ARG A 1 396 ? 5.223 16.453 3.92 1 88 396 ARG A CA 1
ATOM 3131 C C . ARG A 1 396 ? 5.699 16.625 5.359 1 88 396 ARG A C 1
ATOM 3133 O O . ARG A 1 396 ? 6.199 15.68 5.969 1 88 396 ARG A O 1
ATOM 3140 N N . ALA A 1 397 ? 5.578 17.828 5.738 1 91.25 397 ALA A N 1
ATOM 3141 C CA . ALA A 1 397 ? 5.879 18.156 7.129 1 91.25 397 ALA A CA 1
ATOM 3142 C C . ALA A 1 397 ? 4.746 18.969 7.762 1 91.25 397 ALA A C 1
ATOM 3144 O O . ALA A 1 397 ? 4.156 19.828 7.117 1 91.25 397 ALA A O 1
ATOM 3145 N N . TYR A 1 398 ? 4.402 18.609 8.961 1 91 398 TYR A N 1
ATOM 3146 C CA . TYR A 1 398 ? 3.365 19.312 9.719 1 91 398 TYR A CA 1
ATOM 3147 C C . TYR A 1 398 ? 3.916 19.859 11.031 1 91 398 TYR A C 1
ATOM 3149 O O . TYR A 1 398 ? 4.406 19.094 11.867 1 91 398 TYR A O 1
ATOM 3157 N N . ILE A 1 399 ? 3.805 21.125 11.148 1 91.19 399 ILE A N 1
ATOM 3158 C CA . ILE A 1 399 ? 4.297 21.781 12.359 1 91.19 399 ILE A CA 1
ATOM 3159 C C . ILE A 1 399 ? 3.121 22.281 13.188 1 91.19 399 ILE A C 1
ATOM 3161 O O . ILE A 1 399 ? 2.297 23.062 12.695 1 91.19 399 ILE A O 1
ATOM 3165 N N . HIS A 1 400 ? 3.008 21.812 14.312 1 89 400 HIS A N 1
ATOM 3166 C CA . HIS A 1 400 ? 2.008 22.266 15.266 1 89 400 HIS A CA 1
ATOM 3167 C C . HIS A 1 400 ? 2.627 23.188 16.312 1 89 400 HIS A C 1
ATOM 3169 O O . HIS A 1 400 ? 3.553 22.797 17.031 1 89 400 HIS A O 1
ATOM 3175 N N . ALA A 1 401 ? 2.123 24.375 16.422 1 89.88 401 ALA A N 1
ATOM 3176 C CA . ALA A 1 401 ? 2.646 25.359 17.359 1 89.88 401 ALA A CA 1
ATOM 3177 C C . ALA A 1 401 ? 1.826 25.375 18.656 1 89.88 401 ALA A C 1
ATOM 3179 O O . ALA A 1 401 ? 0.615 25.609 18.625 1 89.88 401 ALA A O 1
ATOM 3180 N N . ASP A 1 402 ? 2.521 25.125 19.75 1 85.31 402 ASP A N 1
ATOM 3181 C CA . ASP A 1 402 ? 1.895 25.125 21.062 1 85.31 402 ASP A CA 1
ATOM 3182 C C . ASP A 1 402 ? 2.469 26.234 21.938 1 85.31 402 ASP A C 1
ATOM 3184 O O . ASP A 1 402 ? 3.527 26.797 21.641 1 85.31 402 ASP A O 1
ATOM 3188 N N . PHE A 1 403 ? 1.669 26.625 22.984 1 81.06 403 PHE A N 1
ATOM 3189 C CA . PHE A 1 403 ? 2.195 27.609 23.922 1 81.06 403 PHE A CA 1
ATOM 3190 C C . PHE A 1 403 ? 2.439 26.984 25.281 1 81.06 403 PHE A C 1
ATOM 3192 O O . PHE A 1 403 ? 3.004 27.609 26.172 1 81.06 403 PHE A O 1
ATOM 3199 N N . THR A 1 404 ? 1.903 25.766 25.453 1 68.31 404 THR A N 1
ATOM 3200 C CA . THR A 1 404 ? 2.164 25.078 26.719 1 68.31 404 THR A CA 1
ATOM 3201 C C . THR A 1 404 ? 2.502 23.609 26.469 1 68.31 404 THR A C 1
ATOM 3203 O O . THR A 1 404 ? 2.086 23.031 25.469 1 68.31 404 THR A O 1
ATOM 3206 N N . VAL A 1 405 ? 3.324 23.156 27.328 1 62.09 405 VAL A N 1
ATOM 3207 C CA . VAL A 1 405 ? 3.729 21.766 27.219 1 62.09 405 VAL A CA 1
ATOM 3208 C C . VAL A 1 405 ? 2.576 20.859 27.656 1 62.09 405 VAL A C 1
ATOM 3210 O O . VAL A 1 405 ? 2.527 19.672 27.297 1 62.09 405 VAL A O 1
ATOM 3213 N N . LEU A 1 406 ? 1.646 21.391 28.312 1 56.44 406 LEU A N 1
ATOM 3214 C CA . LEU A 1 406 ? 0.606 20.594 28.953 1 56.44 406 LEU A CA 1
ATOM 3215 C C . LEU A 1 406 ? -0.524 20.281 27.984 1 56.44 406 LEU A C 1
ATOM 3217 O O . LEU A 1 406 ? -1.468 19.578 28.328 1 56.44 406 LEU A O 1
ATOM 3221 N N . ASN A 1 407 ? -0.297 20.719 26.844 1 57.34 407 ASN A N 1
ATOM 3222 C CA . ASN A 1 407 ? -1.368 20.453 25.891 1 57.34 407 ASN A CA 1
ATOM 3223 C C . ASN A 1 407 ? -1.433 18.969 25.516 1 57.34 407 ASN A C 1
ATOM 3225 O O . ASN A 1 407 ? -0.399 18.328 25.359 1 57.34 407 ASN A O 1
ATOM 3229 N N . PRO A 1 408 ? -2.664 18.438 25.688 1 57.19 408 PRO A N 1
ATOM 3230 C CA . PRO A 1 408 ? -2.844 17.031 25.344 1 57.19 408 PRO A CA 1
ATOM 3231 C C . PRO A 1 408 ? -2.299 16.703 23.953 1 57.19 408 PRO A C 1
ATOM 3233 O O . PRO A 1 408 ? -2.033 17.609 23.156 1 57.19 408 PRO A O 1
ATOM 3236 N N . ALA A 1 409 ? -2.074 15.477 23.828 1 58.22 409 ALA A N 1
ATOM 3237 C CA . ALA A 1 409 ? -1.565 14.984 22.547 1 58.22 409 ALA A CA 1
ATOM 3238 C C . ALA A 1 409 ? -2.475 15.406 21.391 1 58.22 409 ALA A C 1
ATOM 3240 O O . ALA A 1 409 ? -3.699 15.43 21.531 1 58.22 409 ALA A O 1
ATOM 3241 N N . SER A 1 410 ? -1.921 15.922 20.359 1 57.34 410 SER A N 1
ATOM 3242 C CA . SER A 1 410 ? -2.574 16.578 19.234 1 57.34 410 SER A CA 1
ATOM 3243 C C . SER A 1 410 ? -3.545 15.625 18.531 1 57.34 410 SER A C 1
ATOM 3245 O O . SER A 1 410 ? -4.59 16.062 18.031 1 57.34 410 SER A O 1
ATOM 3247 N N . HIS A 1 411 ? -3.193 14.312 18.5 1 67.75 411 HIS A N 1
ATOM 3248 C CA . HIS A 1 411 ? -4.09 13.422 17.781 1 67.75 411 HIS A CA 1
ATOM 3249 C C . HIS A 1 411 ? -4.879 12.531 18.734 1 67.75 411 HIS A C 1
ATOM 3251 O O . HIS A 1 411 ? -4.32 11.984 19.688 1 67.75 411 HIS A O 1
ATOM 3257 N N . VAL A 1 412 ? -6.141 12.531 18.5 1 53.97 412 VAL A N 1
ATOM 3258 C CA . VAL A 1 412 ? -7.082 11.805 19.359 1 53.97 412 VAL A CA 1
ATOM 3259 C C . VAL A 1 412 ? -6.617 10.367 19.531 1 53.97 412 VAL A C 1
ATOM 3261 O O . VAL A 1 412 ? -6.723 9.797 20.625 1 53.97 412 VAL A O 1
ATOM 3264 N N . ARG A 1 413 ? -6.117 9.867 18.531 1 54.16 413 ARG A N 1
ATOM 3265 C CA . ARG A 1 413 ? -5.738 8.461 18.578 1 54.16 413 ARG A CA 1
ATOM 3266 C C . ARG A 1 413 ? -4.512 8.258 19.469 1 54.16 413 ARG A C 1
ATOM 3268 O O . ARG A 1 413 ? -4.262 7.148 19.938 1 54.16 413 ARG A O 1
ATOM 3275 N N . ARG A 1 414 ? -3.811 9.273 19.656 1 47.38 414 ARG A N 1
ATOM 3276 C CA . ARG A 1 414 ? -2.668 9.18 20.547 1 47.38 414 ARG A CA 1
ATOM 3277 C C . ARG A 1 414 ? -3.123 9.133 22 1 47.38 414 ARG A C 1
ATOM 3279 O O . ARG A 1 414 ? -2.375 8.695 22.891 1 47.38 414 ARG A O 1
ATOM 3286 N N . ILE A 1 415 ? -4.344 9.562 22.141 1 41.66 415 ILE A N 1
ATOM 3287 C CA . ILE A 1 415 ? -4.863 9.656 23.5 1 41.66 415 ILE A CA 1
ATOM 3288 C C . ILE A 1 415 ? -5.633 8.383 23.844 1 41.66 415 ILE A C 1
ATOM 3290 O O . ILE A 1 415 ? -5.688 7.973 25 1 41.66 415 ILE A O 1
ATOM 3294 N N . SER A 1 416 ? -6.176 7.711 22.859 1 41.75 416 SER A N 1
ATOM 3295 C CA . SER A 1 416 ? -6.988 6.539 23.172 1 41.75 416 SER A CA 1
ATOM 3296 C C . SER A 1 416 ? -6.121 5.293 23.328 1 41.75 416 SER A C 1
ATOM 3298 O O . SER A 1 416 ? -5.109 5.145 22.641 1 41.75 416 SER A O 1
ATOM 3300 N N . MET B 1 1 ? -29.516 -16.641 53.375 1 22.27 1 MET B N 1
ATOM 3301 C CA . MET B 1 1 ? -29.094 -16.016 52.125 1 22.27 1 MET B CA 1
ATOM 3302 C C . MET B 1 1 ? -28.609 -14.594 52.344 1 22.27 1 MET B C 1
ATOM 3304 O O . MET B 1 1 ? -29.391 -13.695 52.656 1 22.27 1 MET B O 1
ATOM 3308 N N . THR B 1 2 ? -27.516 -14.289 52.875 1 22.11 2 THR B N 1
ATOM 3309 C CA . THR B 1 2 ? -26.906 -13.219 53.656 1 22.11 2 THR B CA 1
ATOM 3310 C C . THR B 1 2 ? -26.5 -12.062 52.75 1 22.11 2 THR B C 1
ATOM 3312 O O . THR B 1 2 ? -25.859 -12.273 51.719 1 22.11 2 THR B O 1
ATOM 3315 N N . SER B 1 3 ? -27.281 -10.914 52.75 1 21.59 3 SER B N 1
ATOM 3316 C CA . SER B 1 3 ? -27.344 -9.672 52 1 21.59 3 SER B CA 1
ATOM 3317 C C . SER B 1 3 ? -26.016 -8.93 52.062 1 21.59 3 SER B C 1
ATOM 3319 O O . SER B 1 3 ? -25.562 -8.531 53.125 1 21.59 3 SER B O 1
ATOM 3321 N N . LEU B 1 4 ? -25.031 -9.523 51.438 1 24.31 4 LEU B N 1
ATOM 3322 C CA . LEU B 1 4 ? -23.703 -8.953 51.562 1 24.31 4 LEU B CA 1
ATOM 3323 C C . LEU B 1 4 ? -23.719 -7.449 51.312 1 24.31 4 LEU B C 1
ATOM 3325 O O . LEU B 1 4 ? -24.297 -6.992 50.312 1 24.31 4 LEU B O 1
ATOM 3329 N N . GLY B 1 5 ? -23.609 -6.637 52.219 1 21.44 5 GLY B N 1
ATOM 3330 C CA . GLY B 1 5 ? -23.625 -5.215 52.531 1 21.44 5 GLY B CA 1
ATOM 3331 C C . GLY B 1 5 ? -22.812 -4.383 51.562 1 21.44 5 GLY B C 1
ATOM 3332 O O . GLY B 1 5 ? -21.797 -4.859 51.031 1 21.44 5 GLY B O 1
ATOM 3333 N N . ALA B 1 6 ? -23.438 -3.348 50.938 1 25.08 6 ALA B N 1
ATOM 3334 C CA . ALA B 1 6 ? -23.156 -2.348 49.906 1 25.08 6 ALA B CA 1
ATOM 3335 C C . ALA B 1 6 ? -21.906 -1.55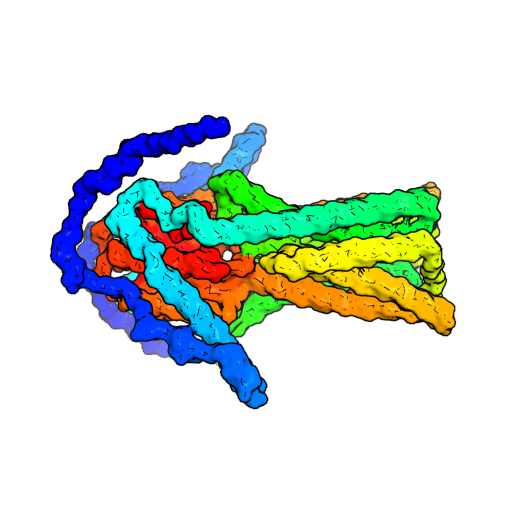4 50.25 1 25.08 6 ALA B C 1
ATOM 3337 O O . ALA B 1 6 ? -21.828 -0.892 51.281 1 25.08 6 ALA B O 1
ATOM 3338 N N . ALA B 1 7 ? -20.75 -2.164 50.094 1 26.97 7 ALA B N 1
ATOM 3339 C CA . ALA B 1 7 ? -19.484 -1.538 50.469 1 26.97 7 ALA B CA 1
ATOM 3340 C C . ALA B 1 7 ? -19.469 -0.057 50.094 1 26.97 7 ALA B C 1
ATOM 3342 O O . ALA B 1 7 ? -19.891 0.319 49 1 26.97 7 ALA B O 1
ATOM 3343 N N . SER B 1 8 ? -19.531 0.823 51.062 1 23.44 8 SER B N 1
ATOM 3344 C CA . SER B 1 8 ? -19.5 2.273 51.219 1 23.44 8 SER B CA 1
ATOM 3345 C C . SER B 1 8 ? -18.359 2.893 50.406 1 23.44 8 SER B C 1
ATOM 3347 O O . SER B 1 8 ? -17.203 2.547 50.594 1 23.44 8 SER B O 1
ATOM 3349 N N . VAL B 1 9 ? -18.562 3.027 49.219 1 25.42 9 VAL B N 1
ATOM 3350 C CA . VAL B 1 9 ? -17.562 3.607 48.312 1 25.42 9 VAL B CA 1
ATOM 3351 C C . VAL B 1 9 ? -16.969 4.859 48.938 1 25.42 9 VAL B C 1
ATOM 3353 O O . VAL B 1 9 ? -17.688 5.742 49.406 1 25.42 9 VAL B O 1
ATOM 3356 N N . PRO B 1 10 ? -15.75 4.762 49.531 1 25.36 10 PRO B N 1
ATOM 3357 C CA . PRO B 1 10 ? -15.141 5.762 50.406 1 25.36 10 PRO B CA 1
ATOM 3358 C C . PRO B 1 10 ? -15.312 7.188 49.875 1 25.36 10 PRO B C 1
ATOM 3360 O O . PRO B 1 10 ? -15.43 7.398 48.688 1 25.36 10 PRO B O 1
ATOM 3363 N N . ILE B 1 11 ? -15.656 8.219 50.688 1 23.69 11 ILE B N 1
ATOM 3364 C CA . ILE B 1 11 ? -16.062 9.625 50.656 1 23.69 11 ILE B CA 1
ATOM 3365 C C . ILE B 1 11 ? -15.016 10.453 49.938 1 23.69 11 ILE B C 1
ATOM 3367 O O . ILE B 1 11 ? -15.312 11.539 49.406 1 23.69 11 ILE B O 1
ATOM 3371 N N . TYR B 1 12 ? -13.836 9.984 50.094 1 22.34 12 TYR B N 1
ATOM 3372 C CA . TYR B 1 12 ? -12.773 10.883 49.656 1 22.34 12 TYR B CA 1
ATOM 3373 C C . TYR B 1 12 ? -12.938 11.242 48.188 1 22.34 12 TYR B C 1
ATOM 3375 O O . TYR B 1 12 ? -12.25 12.125 47.656 1 22.34 12 TYR B O 1
ATOM 3383 N N . VAL B 1 13 ? -13.562 10.344 47.5 1 24.52 13 VAL B N 1
ATOM 3384 C CA . VAL B 1 13 ? -13.836 10.602 46.094 1 24.52 13 VAL B CA 1
ATOM 3385 C C . VAL B 1 13 ? -14.742 11.82 45.969 1 24.52 13 VAL B C 1
ATOM 3387 O O . VAL B 1 13 ? -14.883 12.383 44.875 1 24.52 13 VAL B O 1
ATOM 3390 N N . GLU B 1 14 ? -15.398 12.203 47.031 1 22.2 14 GLU B N 1
ATOM 3391 C CA . GLU B 1 14 ? -16.359 13.305 47.094 1 22.2 14 GLU B CA 1
ATOM 3392 C C . GLU B 1 14 ? -15.641 14.648 47.094 1 22.2 14 GLU B C 1
ATOM 3394 O O . GLU B 1 14 ? -16.125 15.602 46.469 1 22.2 14 GLU B O 1
ATOM 3399 N N . ARG B 1 15 ? -14.664 14.766 47.969 1 21.78 15 ARG B N 1
ATOM 3400 C CA . ARG B 1 15 ? -14.133 16.094 48.25 1 21.78 15 ARG B CA 1
ATOM 3401 C C . ARG B 1 15 ? -13.469 16.703 47.031 1 21.78 15 ARG B C 1
ATOM 3403 O O . ARG B 1 15 ? -13.547 17.906 46.812 1 21.78 15 ARG B O 1
ATOM 3410 N N . ALA B 1 16 ? -12.586 15.891 46.562 1 22.05 16 ALA B N 1
ATOM 3411 C CA . ALA B 1 16 ? -11.773 16.531 45.531 1 22.05 16 ALA B CA 1
ATOM 3412 C C . ALA B 1 16 ? -12.641 17.078 44.406 1 22.05 16 ALA B C 1
ATOM 3414 O O . ALA B 1 16 ? -12.125 17.609 43.438 1 22.05 16 ALA B O 1
ATOM 3415 N N . LEU B 1 17 ? -13.938 16.859 44.438 1 23.14 17 LEU B N 1
ATOM 3416 C CA . LEU B 1 17 ? -15.031 17.531 43.75 1 23.14 17 LEU B CA 1
ATOM 3417 C C . LEU B 1 17 ? -15.07 19.016 44.094 1 23.14 17 LEU B C 1
ATOM 3419 O O . LEU B 1 17 ? -15.484 19.844 43.281 1 23.14 17 LEU B O 1
ATOM 3423 N N . SER B 1 18 ? -15.07 19.375 45.375 1 20.84 18 SER B N 1
ATOM 3424 C CA . SER B 1 18 ? -15.57 20.609 45.969 1 20.84 18 SER B CA 1
ATOM 3425 C C . SER B 1 18 ? -14.586 21.766 45.75 1 20.84 18 SER B C 1
ATOM 3427 O O . SER B 1 18 ? -14.875 22.906 46.094 1 20.84 18 SER B O 1
ATOM 3429 N N . ARG B 1 19 ? -13.391 21.469 45.969 1 21.83 19 ARG B N 1
ATOM 3430 C CA . ARG B 1 19 ? -12.703 22.75 46.156 1 21.83 19 ARG B CA 1
ATOM 3431 C C . ARG B 1 19 ? -13.047 23.719 45.031 1 21.83 19 ARG B C 1
ATOM 3433 O O . ARG B 1 19 ? -13.438 23.297 43.938 1 21.83 19 ARG B O 1
ATOM 3440 N N . ARG B 1 20 ? -12.797 25.094 45.344 1 21.72 20 ARG B N 1
ATOM 3441 C CA . ARG B 1 20 ? -13.039 26.438 44.844 1 21.72 20 ARG B CA 1
ATOM 3442 C C . ARG B 1 20 ? -12.461 26.594 43.438 1 21.72 20 ARG B C 1
ATOM 3444 O O . ARG B 1 20 ? -11.266 26.844 43.281 1 21.72 20 ARG B O 1
ATOM 3451 N N . THR B 1 21 ? -12.344 25.625 42.75 1 22.59 21 THR B N 1
ATOM 3452 C CA . THR B 1 21 ? -12.039 25.969 41.375 1 22.59 21 THR B CA 1
ATOM 3453 C C . THR B 1 21 ? -12.805 27.219 40.969 1 22.59 21 THR B C 1
ATOM 3455 O O . THR B 1 21 ? -14.023 27.172 40.781 1 22.59 21 THR B O 1
ATOM 3458 N N . PHE B 1 22 ? -12.531 28.359 41.594 1 20.61 22 PHE B N 1
ATOM 3459 C CA . PHE B 1 22 ? -12.984 29.734 41.438 1 20.61 22 PHE B CA 1
ATOM 3460 C C . PHE B 1 22 ? -13.133 30.078 39.969 1 20.61 22 PHE B C 1
ATOM 3462 O O . PHE B 1 22 ? -12.359 29.609 39.125 1 20.61 22 PHE B O 1
ATOM 3469 N N . SER B 1 23 ? -14.336 30.594 39.531 1 22.12 23 SER B N 1
ATOM 3470 C CA . SER B 1 23 ? -15.086 31.25 38.469 1 22.12 23 SER B CA 1
ATOM 3471 C C . SER B 1 23 ? -14.273 32.375 37.844 1 22.12 23 SER B C 1
ATOM 3473 O O . SER B 1 23 ? -14.625 33.531 37.969 1 22.12 23 SER B O 1
ATOM 3475 N N . MET B 1 24 ? -13.172 32.438 37.844 1 22.44 24 MET B N 1
ATOM 3476 C CA . MET B 1 24 ? -12.727 33.625 37.094 1 22.44 24 MET B CA 1
ATOM 3477 C C . MET B 1 24 ? -13.438 33.688 35.75 1 22.44 24 MET B C 1
ATOM 3479 O O . MET B 1 24 ? -12.789 33.781 34.719 1 22.44 24 MET B O 1
ATOM 3483 N N . ALA B 1 25 ? -14.539 32.969 35.469 1 25.09 25 ALA B N 1
ATOM 3484 C CA . ALA B 1 25 ? -15.891 33.281 35 1 25.09 25 ALA B CA 1
ATOM 3485 C C . ALA B 1 25 ? -16.375 34.594 35.625 1 25.09 25 ALA B C 1
ATOM 3487 O O . ALA B 1 25 ? -17.047 34.594 36.656 1 25.09 25 ALA B O 1
ATOM 3488 N N . GLY B 1 26 ? -15.781 35.531 36.062 1 24.84 26 GLY B N 1
ATOM 3489 C CA . GLY B 1 26 ? -16.672 36.656 36.281 1 24.84 26 GLY B CA 1
ATOM 3490 C C . GLY B 1 26 ? -17.781 36.75 35.25 1 24.84 26 GLY B C 1
ATOM 3491 O O . GLY B 1 26 ? -17.953 35.844 34.438 1 24.84 26 GLY B O 1
ATOM 3492 N N . ASP B 1 27 ? -18.438 37.938 34.812 1 25.36 27 ASP B N 1
ATOM 3493 C CA . ASP B 1 27 ? -19.484 38.281 33.875 1 25.36 27 ASP B CA 1
ATOM 3494 C C . ASP B 1 27 ? -19.234 37.625 32.5 1 25.36 27 ASP B C 1
ATOM 3496 O O . ASP B 1 27 ? -18.984 38.281 31.516 1 25.36 27 ASP B O 1
ATOM 3500 N N . LEU B 1 28 ? -18.656 36.781 32.375 1 26.73 28 LEU B N 1
ATOM 3501 C CA . LEU B 1 28 ? -18.219 36.094 31.172 1 26.73 28 LEU B CA 1
ATOM 3502 C C . LEU B 1 28 ? -19.391 35.469 30.438 1 26.73 28 LEU B C 1
ATOM 3504 O O . LEU B 1 28 ? -19.219 34.781 29.422 1 26.73 28 LEU B O 1
ATOM 3508 N N . GLU B 1 29 ? -20.578 35.062 30.719 1 30.84 29 GLU B N 1
ATOM 3509 C CA . GLU B 1 29 ? -21.938 34.875 30.234 1 30.84 29 GLU B CA 1
ATOM 3510 C C . GLU B 1 29 ? -22.312 35.906 29.188 1 30.84 29 GLU B C 1
ATOM 3512 O O . GLU B 1 29 ? -23.094 35.625 28.281 1 30.84 29 GLU B O 1
ATOM 3517 N N . ALA B 1 30 ? -22.047 37.062 29.359 1 32.28 30 ALA B N 1
ATOM 3518 C CA . ALA B 1 30 ? -22.5 38.188 28.531 1 32.28 30 ALA B CA 1
ATOM 3519 C C . ALA B 1 30 ? -21.797 38.156 27.172 1 32.28 30 ALA B C 1
ATOM 3521 O O . ALA B 1 30 ? -22.438 38.375 26.141 1 32.28 30 ALA B O 1
ATOM 3522 N N . ASN B 1 31 ? -20.406 38.375 27.047 1 31.34 31 ASN B N 1
ATOM 3523 C CA . ASN B 1 31 ? -19.703 38.531 25.781 1 31.34 31 ASN B CA 1
ATOM 3524 C C . ASN B 1 31 ? -19.219 37.188 25.219 1 31.34 31 ASN B C 1
ATOM 3526 O O . ASN B 1 31 ? -18.062 37.062 24.781 1 31.34 31 ASN B O 1
ATOM 3530 N N . ARG B 1 32 ? -19.422 35.969 25.531 1 40.28 32 ARG B N 1
ATOM 3531 C CA . ARG B 1 32 ? -19.047 34.656 25.047 1 40.28 32 ARG B CA 1
ATOM 3532 C C . ARG B 1 32 ? -19.172 34.562 23.516 1 40.28 32 ARG B C 1
ATOM 3534 O O . ARG B 1 32 ? -20.281 34.5 22.984 1 40.28 32 ARG B O 1
ATOM 3541 N N . LYS B 1 33 ? -18.328 34.969 22.891 1 48.19 33 LYS B N 1
ATOM 3542 C CA . LYS B 1 33 ? -18.297 34.906 21.438 1 48.19 33 LYS B CA 1
ATOM 3543 C C . LYS B 1 33 ? -18.359 33.438 20.938 1 48.19 33 LYS B C 1
ATOM 3545 O O . LYS B 1 33 ? -17.531 32.625 21.312 1 48.19 33 LYS B O 1
ATOM 3550 N N . GLU B 1 34 ? -19.484 32.688 20.75 1 62 34 GLU B N 1
ATOM 3551 C CA . GLU B 1 34 ? -19.797 31.375 20.203 1 62 34 GLU B CA 1
ATOM 3552 C C . GLU B 1 34 ? -18.781 30.969 19.141 1 62 34 GLU B C 1
ATOM 3554 O O . GLU B 1 34 ? -18.625 31.656 18.125 1 62 34 GLU B O 1
ATOM 3559 N N . VAL B 1 35 ? -17.797 29.938 19.578 1 73.06 35 VAL B N 1
ATOM 3560 C CA . VAL B 1 35 ? -16.719 29.516 18.703 1 73.06 35 VAL B CA 1
ATOM 3561 C C . VAL B 1 35 ? -17.297 28.766 17.5 1 73.06 35 VAL B C 1
ATOM 3563 O O . VAL B 1 35 ? -16.719 28.797 16.406 1 73.06 35 VAL B O 1
ATOM 3566 N N . PHE B 1 36 ? -18.5 28.078 17.766 1 73.69 36 PHE B N 1
ATOM 3567 C CA . PHE B 1 36 ? -19.156 27.406 16.656 1 73.69 36 PHE B CA 1
ATOM 3568 C C . PHE B 1 36 ? -20.672 27.484 16.797 1 73.69 36 PHE B C 1
ATOM 3570 O O . PHE B 1 36 ? -21.188 27.797 17.875 1 73.69 36 PHE B O 1
ATOM 3577 N N . GLU B 1 37 ? -21.375 27.422 15.68 1 73.44 37 GLU B N 1
ATOM 3578 C CA . GLU B 1 37 ? -22.844 27.484 15.648 1 73.44 37 GLU B CA 1
ATOM 3579 C C . GLU B 1 37 ? -23.438 26.281 14.938 1 73.44 37 GLU B C 1
ATOM 3581 O O . GLU B 1 37 ? -23 25.922 13.844 1 73.44 37 GLU B O 1
ATOM 3586 N N . VAL B 1 38 ? -24.297 25.594 15.648 1 72.19 38 VAL B N 1
ATOM 3587 C CA . VAL B 1 38 ? -25.078 24.531 15.016 1 72.19 38 VAL B CA 1
ATOM 3588 C C . VAL B 1 38 ? -26.438 25.078 14.57 1 72.19 38 VAL B C 1
ATOM 3590 O O . VAL B 1 38 ? -27.141 25.703 15.359 1 72.19 38 VAL B O 1
ATOM 3593 N N . PRO B 1 39 ? -26.672 24.922 13.305 1 68.94 39 PRO B N 1
ATOM 3594 C CA . PRO B 1 39 ? -27.953 25.469 12.828 1 68.94 39 PRO B CA 1
ATOM 3595 C C . PRO B 1 39 ? -29.156 24.844 13.531 1 68.94 39 PRO B C 1
ATOM 3597 O O . PRO B 1 39 ? -29.141 23.656 13.844 1 68.94 39 PRO B O 1
ATOM 3600 N N . HIS B 1 40 ? -30.141 25.688 13.922 1 69.81 40 HIS B N 1
ATOM 3601 C CA . HIS B 1 40 ? -31.422 25.203 14.414 1 69.81 40 HIS B CA 1
ATOM 3602 C C . HIS B 1 40 ? -32.562 25.797 13.594 1 69.81 40 HIS B C 1
ATOM 3604 O O . HIS B 1 40 ? -32.688 27.016 13.469 1 69.81 40 HIS B O 1
ATOM 3610 N N . PRO B 1 41 ? -33.312 24.812 12.961 1 71.25 41 PRO B N 1
ATOM 3611 C CA . PRO B 1 41 ? -33.312 23.344 12.953 1 71.25 41 PRO B CA 1
ATOM 3612 C C . PRO B 1 41 ? -32.188 22.766 12.117 1 71.25 41 PRO B C 1
ATOM 3614 O O . PRO B 1 41 ? -31.656 23.438 11.234 1 71.25 41 PRO B O 1
ATOM 3617 N N . ARG B 1 42 ? -31.984 21.578 12.477 1 76.25 42 ARG B N 1
ATOM 3618 C CA . ARG B 1 42 ? -30.906 20.906 11.75 1 76.25 42 ARG B CA 1
ATOM 3619 C C . ARG B 1 42 ? -31.328 20.594 10.32 1 76.25 42 ARG B C 1
ATOM 3621 O O . ARG B 1 42 ? -32.5 20.297 10.055 1 76.25 42 ARG B O 1
ATOM 3628 N N . TRP B 1 43 ? -30.406 20.719 9.422 1 75.56 43 TRP B N 1
ATOM 3629 C CA . TRP B 1 43 ? -30.672 20.516 8 1 75.56 43 TRP B CA 1
ATOM 3630 C C . TRP B 1 43 ? -31.312 19.141 7.762 1 75.56 43 TRP B C 1
ATOM 3632 O O . TRP B 1 43 ? -32.281 19.031 7.016 1 75.56 43 TRP B O 1
ATOM 3642 N N . PRO B 1 44 ? -30.812 18.094 8.43 1 77.56 44 PRO B N 1
ATOM 3643 C CA . PRO B 1 44 ? -31.422 16.797 8.211 1 77.56 44 PRO B CA 1
ATOM 3644 C C . PRO B 1 44 ? -32.875 16.734 8.664 1 77.56 44 PRO B C 1
ATOM 3646 O O . PRO B 1 44 ? -33.688 16.016 8.07 1 77.56 44 PRO B O 1
ATOM 3649 N N . ASP B 1 45 ? -33.188 17.422 9.672 1 76.94 45 ASP B N 1
ATOM 3650 C CA . ASP B 1 45 ? -34.562 17.422 10.188 1 76.94 45 ASP B CA 1
ATOM 3651 C C . ASP B 1 45 ? -35.5 18.078 9.211 1 76.94 45 ASP B C 1
ATOM 3653 O O . ASP B 1 45 ? -36.688 17.75 9.164 1 76.94 45 ASP B O 1
ATOM 3657 N N . VAL B 1 46 ? -34.938 18.953 8.391 1 75.94 46 VAL B N 1
ATOM 3658 C CA . VAL B 1 46 ? -35.781 19.734 7.504 1 75.94 46 VAL B CA 1
ATOM 3659 C C . VAL B 1 46 ? -35.812 19.109 6.113 1 75.94 46 VAL B C 1
ATOM 3661 O O . VAL B 1 46 ? -36.844 19.062 5.457 1 75.94 46 VAL B O 1
ATOM 3664 N N . TYR B 1 47 ? -34.719 18.531 5.699 1 80.44 47 TYR B N 1
ATOM 3665 C CA . TYR B 1 47 ? -34.594 18.234 4.281 1 80.44 47 TYR B CA 1
ATOM 3666 C C . TYR B 1 47 ? -34.562 16.719 4.047 1 80.44 47 TYR B C 1
ATOM 3668 O O . TYR B 1 47 ? -34.719 16.266 2.912 1 80.44 47 TYR B O 1
ATOM 3676 N N . MET B 1 48 ? -34.438 15.906 5.09 1 85.75 48 MET B N 1
ATOM 3677 C CA . MET B 1 48 ? -34.344 14.461 4.902 1 85.75 48 MET B CA 1
ATOM 3678 C C . MET B 1 48 ? -35.688 13.891 4.473 1 85.75 48 MET B C 1
ATOM 3680 O O . MET B 1 48 ? -36.75 14.25 5.031 1 85.75 48 MET B O 1
ATOM 3684 N N . LYS B 1 49 ? -35.594 13.086 3.416 1 86.19 49 LYS B N 1
ATOM 3685 C CA . LYS B 1 49 ? -36.781 12.414 2.945 1 86.19 49 LYS B CA 1
ATOM 3686 C C . LYS B 1 49 ? -36.875 10.992 3.496 1 86.19 49 LYS B C 1
ATOM 3688 O O . LYS B 1 49 ? -35.844 10.305 3.619 1 86.19 49 LYS B O 1
ATOM 3693 N N . THR B 1 50 ? -38.031 10.555 3.818 1 85.12 50 THR B N 1
ATOM 3694 C CA . THR B 1 50 ? -38.25 9.211 4.352 1 85.12 50 THR B CA 1
ATOM 3695 C C . THR B 1 50 ? -38.156 8.172 3.24 1 85.12 50 THR B C 1
ATOM 3697 O O . THR B 1 50 ? -38.281 8.5 2.061 1 85.12 50 THR B O 1
ATOM 3700 N N . SER B 1 51 ? -37.844 6.98 3.646 1 86.31 51 SER B N 1
ATOM 3701 C CA . SER B 1 51 ? -37.75 5.883 2.688 1 86.31 51 SER B CA 1
ATOM 3702 C C . SER B 1 51 ? -39.062 5.73 1.918 1 86.31 51 SER B C 1
ATOM 3704 O O . SER B 1 51 ? -39.062 5.398 0.73 1 86.31 51 SER B O 1
ATOM 3706 N N . GLU B 1 52 ? -40.156 6.008 2.52 1 85.56 52 GLU B N 1
ATOM 3707 C CA . GLU B 1 52 ? -41.469 5.914 1.882 1 85.56 52 GLU B CA 1
ATOM 3708 C C . GLU B 1 52 ? -41.625 6.988 0.813 1 85.56 52 GLU B C 1
ATOM 3710 O O . GLU B 1 52 ? -42.188 6.723 -0.263 1 85.56 52 GLU B O 1
ATOM 3715 N N . GLU B 1 53 ? -41.188 8.172 1.15 1 88.56 53 GLU B N 1
ATOM 3716 C CA . GLU B 1 53 ? -41.281 9.273 0.2 1 88.56 53 GLU B CA 1
ATOM 3717 C C . GLU B 1 53 ? -40.438 9.008 -1.04 1 88.56 53 GLU B C 1
ATOM 3719 O O . GLU B 1 53 ? -40.844 9.32 -2.158 1 88.56 53 GLU B O 1
ATOM 3724 N N . ILE B 1 54 ? -39.25 8.414 -0.863 1 88.38 54 ILE B N 1
ATOM 3725 C CA . ILE B 1 54 ? -38.344 8.141 -1.964 1 88.38 54 ILE B CA 1
ATOM 3726 C C . ILE B 1 54 ? -38.906 7.012 -2.828 1 88.38 54 ILE B C 1
ATOM 3728 O O . ILE B 1 54 ? -38.812 7.059 -4.059 1 88.38 54 ILE B O 1
ATOM 3732 N N . ALA B 1 55 ? -39.438 6.012 -2.188 1 87.19 55 ALA B N 1
ATOM 3733 C CA . ALA B 1 55 ? -40 4.875 -2.91 1 87.19 55 ALA B CA 1
ATOM 3734 C C . ALA B 1 55 ? -41.188 5.305 -3.779 1 87.19 55 ALA B C 1
ATOM 3736 O O . ALA B 1 55 ? -41.469 4.691 -4.816 1 87.19 55 ALA B O 1
ATOM 3737 N N . ASN B 1 56 ? -41.875 6.367 -3.42 1 87.31 56 ASN B N 1
ATOM 3738 C CA . ASN B 1 56 ? -43.062 6.828 -4.125 1 87.31 56 ASN B CA 1
ATOM 3739 C C . ASN B 1 56 ? -42.688 7.715 -5.316 1 87.31 56 ASN B C 1
ATOM 3741 O O . ASN B 1 56 ? -43.562 8.094 -6.102 1 87.31 56 ASN B O 1
ATOM 3745 N N . MET B 1 57 ? -41.438 7.957 -5.426 1 87.12 57 MET B N 1
ATOM 3746 C CA . MET B 1 57 ? -41 8.789 -6.547 1 87.12 57 MET B CA 1
ATOM 3747 C C . MET B 1 57 ? -40.875 7.957 -7.816 1 87.12 57 MET B C 1
ATOM 3749 O O . MET B 1 57 ? -40.25 6.887 -7.801 1 87.12 57 MET B O 1
ATOM 3753 N N . LYS B 1 58 ? -41.406 8.328 -8.859 1 85.25 58 LYS B N 1
ATOM 3754 C CA . LYS B 1 58 ? -41.531 7.562 -10.102 1 85.25 58 LYS B CA 1
ATOM 3755 C C . LYS B 1 58 ? -40.219 7.562 -10.883 1 85.25 58 LYS B C 1
ATOM 3757 O O . LYS B 1 58 ? -39.812 6.527 -11.406 1 85.25 58 LYS B O 1
ATOM 3762 N N . LYS B 1 59 ? -39.594 8.68 -10.906 1 88.62 59 LYS B N 1
ATOM 3763 C CA . LYS B 1 59 ? -38.375 8.805 -11.719 1 88.62 59 LYS B CA 1
ATOM 3764 C C . LYS B 1 59 ? -37.156 8.312 -10.969 1 88.62 59 LYS B C 1
ATOM 3766 O O . LYS B 1 59 ? -36.875 8.766 -9.859 1 88.62 59 LYS B O 1
ATOM 3771 N N . LYS B 1 60 ? -36.406 7.441 -11.547 1 89.38 60 LYS B N 1
ATOM 3772 C CA . LYS B 1 60 ? -35.219 6.828 -10.945 1 89.38 60 LYS B CA 1
ATOM 3773 C C . LYS B 1 60 ? -34.156 7.879 -10.633 1 89.38 60 LYS B C 1
ATOM 3775 O O . LYS B 1 60 ? -33.531 7.84 -9.578 1 89.38 60 LYS B O 1
ATOM 3780 N N . ALA B 1 61 ? -34.062 8.797 -11.555 1 87.44 61 ALA B N 1
ATOM 3781 C CA . ALA B 1 61 ? -33.031 9.836 -11.383 1 87.44 61 ALA B CA 1
ATOM 3782 C C . ALA B 1 61 ? -33.312 10.68 -10.148 1 87.44 61 ALA B C 1
ATOM 3784 O O . ALA B 1 61 ? -32.406 11.062 -9.422 1 87.44 61 ALA B O 1
ATOM 3785 N N . VAL B 1 62 ? -34.562 10.938 -9.93 1 87.75 62 VAL B N 1
ATOM 3786 C CA . VAL B 1 62 ? -34.969 11.75 -8.781 1 87.75 62 VAL B CA 1
ATOM 3787 C C . VAL B 1 62 ? -34.75 10.953 -7.492 1 87.75 62 VAL B C 1
ATOM 3789 O O . VAL B 1 62 ? -34.344 11.508 -6.477 1 87.75 62 VAL B O 1
ATOM 3792 N N . ARG B 1 63 ? -34.969 9.688 -7.566 1 88.81 63 ARG B N 1
ATOM 3793 C CA . ARG B 1 63 ? -34.75 8.828 -6.402 1 88.81 63 ARG B CA 1
ATOM 3794 C C . ARG B 1 63 ? -33.281 8.805 -6.023 1 88.81 63 ARG B C 1
ATOM 3796 O O . ARG B 1 63 ? -32.938 8.93 -4.848 1 88.81 63 ARG B O 1
ATOM 3803 N N . GLU B 1 64 ? -32.469 8.672 -7.031 1 87.88 64 GLU B N 1
ATOM 3804 C CA . GLU B 1 64 ? -31.047 8.633 -6.805 1 87.88 64 GLU B CA 1
ATOM 3805 C C . GLU B 1 64 ? -30.531 9.945 -6.215 1 87.88 64 GLU B C 1
ATOM 3807 O O . GLU B 1 64 ? -29.641 9.945 -5.359 1 87.88 64 GLU B O 1
ATOM 3812 N N . PHE B 1 65 ? -31.172 10.945 -6.699 1 86.25 65 PHE B N 1
ATOM 3813 C CA . PHE B 1 65 ? -30.812 12.266 -6.203 1 86.25 65 PHE B CA 1
ATOM 3814 C C . PHE B 1 65 ? -31.094 12.391 -4.715 1 86.25 65 PHE B C 1
ATOM 3816 O O . PHE B 1 65 ? -30.234 12.82 -3.939 1 86.25 65 PHE B O 1
ATOM 3823 N N . TYR B 1 66 ? -32.25 11.953 -4.363 1 85.75 66 TYR B N 1
ATOM 3824 C CA . TYR B 1 66 ? -32.625 12.125 -2.973 1 85.75 66 TYR B CA 1
ATOM 3825 C C . TYR B 1 66 ? -31.938 11.109 -2.078 1 85.75 66 TYR B C 1
ATOM 3827 O O . TYR B 1 66 ? -31.672 11.383 -0.905 1 85.75 66 TYR B O 1
ATOM 3835 N N . GLU B 1 67 ? -31.656 10 -2.596 1 88.06 67 GLU B N 1
ATOM 3836 C CA . GLU B 1 67 ? -30.859 9.039 -1.84 1 88.06 67 GLU B CA 1
ATOM 3837 C C . GLU B 1 67 ? -29.469 9.594 -1.529 1 88.06 67 GLU B C 1
ATOM 3839 O O . GLU B 1 67 ? -28.984 9.477 -0.403 1 88.06 67 GLU B O 1
ATOM 3844 N N . LYS B 1 68 ? -28.953 10.203 -2.508 1 86.12 68 LYS B N 1
ATOM 3845 C CA . LYS B 1 68 ? -27.641 10.82 -2.322 1 86.12 68 LYS B CA 1
ATOM 3846 C C . LYS B 1 68 ? -27.719 11.984 -1.332 1 86.12 68 LYS B C 1
ATOM 3848 O O . LYS B 1 68 ? -26.812 12.156 -0.503 1 86.12 68 LYS B O 1
ATOM 3853 N N . GLN B 1 69 ? -28.734 12.688 -1.491 1 85.19 69 GLN B N 1
ATOM 3854 C CA . GLN B 1 69 ? -28.938 13.797 -0.567 1 85.19 69 GLN B CA 1
ATOM 3855 C C . GLN B 1 69 ? -29.094 13.305 0.867 1 85.19 69 GLN B C 1
ATOM 3857 O O . GLN B 1 69 ? -28.516 13.883 1.794 1 85.19 69 GLN B O 1
ATOM 3862 N N . ASN B 1 70 ? -29.891 12.258 0.998 1 87.31 70 ASN B N 1
ATOM 3863 C CA . ASN B 1 70 ? -30.078 11.688 2.328 1 87.31 70 ASN B CA 1
ATOM 3864 C C . ASN B 1 70 ? -28.75 11.188 2.912 1 87.31 70 ASN B C 1
ATOM 3866 O O . ASN B 1 70 ? -28.516 11.305 4.113 1 87.31 70 ASN B O 1
ATOM 3870 N N . GLU B 1 71 ? -27.938 10.695 2.1 1 86.5 71 GLU B N 1
ATOM 3871 C CA . GLU B 1 71 ? -26.625 10.242 2.557 1 86.5 71 GLU B CA 1
ATOM 3872 C C . GLU B 1 71 ? -25.797 11.414 3.061 1 86.5 71 GLU B C 1
ATOM 3874 O O . GLU B 1 71 ? -25.156 11.32 4.117 1 86.5 71 GLU B O 1
ATOM 3879 N N . THR B 1 72 ? -25.859 12.469 2.354 1 85.56 72 THR B N 1
ATOM 3880 C CA . THR B 1 72 ? -25.125 13.664 2.732 1 85.56 72 THR B CA 1
ATOM 3881 C C . THR B 1 72 ? -25.656 14.242 4.043 1 85.56 72 THR B C 1
ATOM 3883 O O . THR B 1 72 ? -24.891 14.633 4.918 1 85.56 72 THR B O 1
ATOM 3886 N N . LEU B 1 73 ? -26.938 14.227 4.125 1 87.06 73 LEU B N 1
ATOM 3887 C CA . LEU B 1 73 ? -27.578 14.789 5.309 1 87.06 73 LEU B CA 1
ATOM 3888 C C . LEU B 1 73 ? -27.297 13.938 6.543 1 87.06 73 LEU B C 1
ATOM 3890 O O . LEU B 1 73 ? -27.172 14.461 7.648 1 87.06 73 LEU B O 1
ATOM 3894 N N . THR B 1 74 ? -27.219 12.695 6.328 1 87.62 74 THR B N 1
ATOM 3895 C CA . THR B 1 74 ? -26.859 11.82 7.438 1 87.62 74 THR B CA 1
ATOM 3896 C C . THR B 1 74 ? -25.469 12.141 7.953 1 87.62 74 THR B C 1
ATOM 3898 O O . THR B 1 74 ? -25.219 12.117 9.164 1 87.62 74 THR B O 1
ATOM 3901 N N . LYS B 1 75 ? -24.641 12.445 7.074 1 87.38 75 LYS B N 1
ATOM 3902 C CA . LYS B 1 75 ? -23.281 12.828 7.453 1 87.38 75 LYS B CA 1
ATOM 3903 C C . LYS B 1 75 ? -23.266 14.156 8.203 1 87.38 75 LYS B C 1
ATOM 3905 O O . LYS B 1 75 ? -22.5 14.336 9.148 1 87.38 75 LYS B O 1
ATOM 3910 N N . PHE B 1 76 ? -24.094 15.031 7.785 1 88.06 76 PHE B N 1
ATOM 3911 C CA . PHE B 1 76 ? -24.203 16.312 8.469 1 88.06 76 PHE B CA 1
ATOM 3912 C C . PHE B 1 76 ? -24.766 16.141 9.875 1 88.06 76 PHE B C 1
ATOM 3914 O O . PHE B 1 76 ? -24.375 16.844 10.805 1 88.06 76 PHE B O 1
ATOM 3921 N N . GLN B 1 77 ? -25.641 15.227 9.914 1 87.25 77 GLN B N 1
ATOM 3922 C CA . GLN B 1 77 ? -26.219 14.93 11.219 1 87.25 77 GLN B CA 1
ATOM 3923 C C . GLN B 1 77 ? -25.156 14.438 12.195 1 87.25 77 GLN B C 1
ATOM 3925 O O . GLN B 1 77 ? -25.172 14.781 13.375 1 87.25 77 GLN B O 1
ATOM 3930 N N . GLU B 1 78 ? -24.359 13.648 11.742 1 87 78 GLU B N 1
ATOM 3931 C CA . GLU B 1 78 ? -23.25 13.18 12.57 1 87 78 GLU B CA 1
ATOM 3932 C C . GLU B 1 78 ? -22.406 14.344 13.078 1 87 78 GLU B C 1
ATOM 3934 O O . GLU B 1 78 ? -22.016 14.375 14.25 1 87 78 GLU B O 1
ATOM 3939 N N . VAL B 1 79 ? -22.125 15.234 12.203 1 88.5 79 VAL B N 1
ATOM 3940 C CA . VAL B 1 79 ? -21.344 16.406 12.555 1 88.5 79 VAL B CA 1
ATOM 3941 C C . VAL B 1 79 ? -22.062 17.203 13.641 1 88.5 79 VAL B C 1
ATOM 3943 O O . VAL B 1 79 ? -21.453 17.609 14.641 1 88.5 79 VAL B O 1
ATOM 3946 N N . ASP B 1 80 ? -23.328 17.391 13.461 1 85.31 80 ASP B N 1
ATOM 3947 C CA . ASP B 1 80 ? -24.125 18.172 14.406 1 85.31 80 ASP B CA 1
ATOM 3948 C C . ASP B 1 80 ? -24.172 17.5 15.773 1 85.31 80 ASP B C 1
ATOM 3950 O O . ASP B 1 80 ? -24.109 18.172 16.797 1 85.31 80 ASP B O 1
ATOM 3954 N N . GLU B 1 81 ? -24.297 16.266 15.719 1 83.94 81 GLU B N 1
ATOM 3955 C CA . GLU B 1 81 ? -24.312 15.523 16.969 1 83.94 81 GLU B CA 1
ATOM 3956 C C . GLU B 1 81 ? -22.984 15.617 17.688 1 83.94 81 GLU B C 1
ATOM 3958 O O . GLU B 1 81 ? -22.938 15.727 18.922 1 83.94 81 GLU B O 1
ATOM 3963 N N . LEU B 1 82 ? -22 15.57 16.938 1 83.62 82 LEU B N 1
ATOM 3964 C CA . LEU B 1 82 ? -20.656 15.656 17.5 1 83.62 82 LEU B CA 1
ATOM 3965 C C . LEU B 1 82 ? -20.422 17.031 18.125 1 83.62 82 LEU B C 1
ATOM 3967 O O . LEU B 1 82 ? -19.906 17.125 19.234 1 83.62 82 LEU B O 1
ATOM 3971 N N . LEU B 1 83 ? -20.797 18.047 17.453 1 83.06 83 LEU B N 1
ATOM 3972 C CA . LEU B 1 83 ? -20.531 19.406 17.891 1 83.06 83 LEU B CA 1
ATOM 3973 C C . LEU B 1 83 ? -21.453 19.781 19.062 1 83.06 83 LEU B C 1
ATOM 3975 O O . LEU B 1 83 ? -21.078 20.594 19.906 1 83.06 83 LEU B O 1
ATOM 3979 N N . SER B 1 84 ? -22.594 19.219 19.031 1 78.06 84 SER B N 1
ATOM 3980 C CA . SER B 1 84 ? -23.562 19.516 20.094 1 78.06 84 SER B CA 1
ATOM 3981 C C . SER B 1 84 ? -23.203 18.75 21.375 1 78.06 84 SER B C 1
ATOM 3983 O O . SER B 1 84 ? -23.672 19.109 22.453 1 78.06 84 SER B O 1
ATOM 3985 N N . GLY B 1 85 ? -22.375 17.844 21.234 1 74.62 85 GLY B N 1
ATOM 3986 C CA . GLY B 1 85 ? -21.969 17.078 22.406 1 74.62 85 GLY B CA 1
ATOM 3987 C C . GLY B 1 85 ? -20.984 17.812 23.297 1 74.62 85 GLY B C 1
ATOM 3988 O O . GLY B 1 85 ? -20.609 18.938 23 1 74.62 85 GLY B O 1
ATOM 3989 N N . GLU B 1 86 ? -20.625 17.172 24.391 1 72.19 86 GLU B N 1
ATOM 3990 C CA . GLU B 1 86 ? -19.781 17.781 25.406 1 72.19 86 GLU B CA 1
ATOM 3991 C C . GLU B 1 86 ? -18.297 17.703 25.031 1 72.19 86 GLU B C 1
ATOM 3993 O O . GLU B 1 86 ? -17.469 18.391 25.609 1 72.19 86 GLU B O 1
ATOM 3998 N N . LEU B 1 87 ? -18.109 17.016 24.031 1 73.44 87 LEU B N 1
ATOM 3999 C CA . LEU B 1 87 ? -16.719 16.703 23.703 1 73.44 87 LEU B CA 1
ATOM 4000 C C . LEU B 1 87 ? -15.953 17.953 23.312 1 73.44 87 LEU B C 1
ATOM 4002 O O . LEU B 1 87 ? -14.875 18.219 23.859 1 73.44 87 LEU B O 1
ATOM 4006 N N . ILE B 1 88 ? -16.484 18.688 22.438 1 73.19 88 ILE B N 1
ATOM 4007 C CA . ILE B 1 88 ? -15.766 19.844 21.906 1 73.19 88 ILE B CA 1
ATOM 4008 C C . ILE B 1 88 ? -15.617 20.891 23 1 73.19 88 ILE B C 1
ATOM 4010 O O . ILE B 1 88 ? -14.578 21.562 23.094 1 73.19 88 ILE B O 1
ATOM 4014 N N . HIS B 1 89 ? -16.594 20.938 23.781 1 72.38 89 HIS B N 1
ATOM 4015 C CA . HIS B 1 89 ? -16.516 21.875 24.891 1 72.38 89 HIS B CA 1
ATOM 4016 C C . HIS B 1 89 ? -15.438 21.453 25.891 1 72.38 89 HIS B C 1
ATOM 4018 O O . HIS B 1 89 ? -14.711 22.312 26.422 1 72.38 89 HIS B O 1
ATOM 4024 N N . HIS B 1 90 ? -15.328 20.219 26.031 1 72.62 90 HIS B N 1
ATOM 4025 C CA . HIS B 1 90 ? -14.297 19.703 26.922 1 72.62 90 HIS B CA 1
ATOM 4026 C C . HIS B 1 90 ? -12.906 19.953 26.359 1 72.62 90 HIS B C 1
ATOM 4028 O O . HIS B 1 90 ? -11.977 20.266 27.109 1 72.62 90 HIS B O 1
ATOM 4034 N N . VAL B 1 91 ? -12.805 19.766 25.141 1 73.12 91 VAL B N 1
ATOM 4035 C CA . VAL B 1 91 ? -11.523 19.984 24.484 1 73.12 91 VAL B CA 1
ATOM 4036 C C . VAL B 1 91 ? -11.102 21.438 24.625 1 73.12 91 VAL B C 1
ATOM 4038 O O . VAL B 1 91 ? -9.961 21.734 25 1 73.12 91 VAL B O 1
ATOM 4041 N N . LEU B 1 92 ? -11.992 22.297 24.359 1 71.25 92 LEU B N 1
ATOM 4042 C CA . LEU B 1 92 ? -11.703 23.734 24.453 1 71.25 92 LEU B CA 1
ATOM 4043 C C . LEU B 1 92 ? -11.352 24.125 25.875 1 71.25 92 LEU B C 1
ATOM 4045 O O . LEU B 1 92 ? -10.422 24.906 26.094 1 71.25 92 LEU B O 1
ATOM 4049 N N . TYR B 1 93 ? -12.023 23.453 26.766 1 69.5 93 TYR B N 1
ATOM 4050 C CA . TYR B 1 93 ? -11.773 23.719 28.188 1 69.5 93 TYR B CA 1
ATOM 4051 C C . TYR B 1 93 ? -10.406 23.203 28.594 1 69.5 93 TYR B C 1
ATOM 4053 O O . TYR B 1 93 ? -9.703 23.844 29.375 1 69.5 93 TYR B O 1
ATOM 4061 N N . SER B 1 94 ? -10.047 22.141 28.062 1 71.38 94 SER B N 1
ATOM 4062 C CA . SER B 1 94 ? -8.773 21.5 28.406 1 71.38 94 SER B CA 1
ATOM 4063 C C . SER B 1 94 ? -7.598 22.328 27.906 1 71.38 94 SER B C 1
ATOM 4065 O O . SER B 1 94 ? -6.539 22.359 28.547 1 71.38 94 SER B O 1
ATOM 4067 N N . PHE B 1 95 ? -7.77 22.969 26.828 1 69.81 95 PHE B N 1
ATOM 4068 C CA . PHE B 1 95 ? -6.68 23.766 26.281 1 69.81 95 PHE B CA 1
ATOM 4069 C C . PHE B 1 95 ? -6.582 25.109 27 1 69.81 95 PHE B C 1
ATOM 4071 O O . PHE B 1 95 ? -5.5 25.688 27.109 1 69.81 95 PHE B O 1
ATOM 4078 N N . GLU B 1 96 ? -7.691 25.547 27.438 1 66.5 96 GLU B N 1
ATOM 4079 C CA . GLU B 1 96 ? -7.703 26.812 28.172 1 66.5 96 GLU B CA 1
ATOM 4080 C C . GLU B 1 96 ? -7.168 26.625 29.594 1 66.5 96 GLU B C 1
ATOM 4082 O O . GLU B 1 96 ? -6.582 27.547 30.156 1 66.5 96 GLU B O 1
ATOM 4087 N N . ASN B 1 97 ? -7.457 25.375 30.062 1 62.88 97 ASN B N 1
ATOM 4088 C CA . ASN B 1 97 ? -6.996 25.031 31.406 1 62.88 97 ASN B CA 1
ATOM 4089 C C . ASN B 1 97 ? -6.172 23.734 31.406 1 62.88 97 ASN B C 1
ATOM 4091 O O . ASN B 1 97 ? -6.633 22.703 31.875 1 62.88 97 ASN B O 1
ATOM 4095 N N . PRO B 1 98 ? -4.973 23.844 30.812 1 59.16 98 PRO B N 1
ATOM 4096 C CA . PRO B 1 98 ? -4.18 22.641 30.625 1 59.16 98 PRO B CA 1
ATOM 4097 C C . PRO B 1 98 ? -3.811 21.969 31.953 1 59.16 98 PRO B C 1
ATOM 4099 O O . PRO B 1 98 ? -3.443 22.656 32.906 1 59.16 98 PRO B O 1
ATOM 4102 N N . SER B 1 99 ? -4.535 20.859 32.344 1 53.97 99 SER B N 1
ATOM 4103 C CA . SER B 1 99 ? -4.117 20.062 33.5 1 53.97 99 SER B CA 1
ATOM 4104 C C . SER B 1 99 ? -3.5 18.734 33.062 1 53.97 99 SER B C 1
ATOM 4106 O O . SER B 1 99 ? -3.75 18.266 31.953 1 53.97 99 SER B O 1
ATOM 4108 N N . GLU B 1 100 ? -2.428 18.234 33.656 1 51.84 100 GLU B N 1
ATOM 4109 C CA . GLU B 1 100 ? -1.698 17.016 33.375 1 51.84 100 GLU B CA 1
ATOM 4110 C C . GLU B 1 100 ? -2.654 15.859 33.062 1 51.84 100 GLU B C 1
ATOM 4112 O O . GLU B 1 100 ? -2.338 14.969 32.281 1 51.84 100 GLU B O 1
ATOM 4117 N N . SER B 1 101 ? -3.783 15.766 33.844 1 46.97 101 SER B N 1
ATOM 4118 C CA . SER B 1 101 ? -4.609 14.562 33.844 1 46.97 101 SER B CA 1
ATOM 4119 C C . SER B 1 101 ? -5.715 14.641 32.781 1 46.97 101 SER B C 1
ATOM 4121 O O . SER B 1 101 ? -6.57 13.758 32.719 1 46.97 101 SER B O 1
ATOM 4123 N N . THR B 1 102 ? -5.773 15.641 32.031 1 47.84 102 THR B N 1
ATOM 4124 C CA . THR B 1 102 ? -6.992 15.781 31.25 1 47.84 102 THR B CA 1
ATOM 4125 C C . THR B 1 102 ? -6.941 14.883 30.016 1 47.84 102 THR B C 1
ATOM 4127 O O . THR B 1 102 ? -6.09 15.062 29.141 1 47.84 102 THR B O 1
ATOM 4130 N N . ARG B 1 103 ? -7.523 13.703 30.25 1 50.47 103 ARG B N 1
ATOM 4131 C CA . ARG B 1 103 ? -7.734 12.797 29.125 1 50.47 103 ARG B CA 1
ATOM 4132 C C . ARG B 1 103 ? -8.781 13.352 28.156 1 50.47 103 ARG B C 1
ATOM 4134 O O . ARG B 1 103 ? -9.891 13.695 28.578 1 50.47 103 ARG B O 1
ATOM 4141 N N . LEU B 1 104 ? -8.367 13.805 27.016 1 52.66 104 LEU B N 1
ATOM 4142 C CA . LEU B 1 104 ? -9.281 14.367 26.016 1 52.66 104 LEU B CA 1
ATOM 4143 C C . LEU B 1 104 ? -10.516 13.484 25.859 1 52.66 104 LEU B C 1
ATOM 4145 O O . LEU B 1 104 ? -11.633 13.984 25.734 1 52.66 104 LEU B O 1
ATOM 4149 N N . LEU B 1 105 ? -10.359 12.078 25.656 1 54.34 105 LEU B N 1
ATOM 4150 C CA . LEU B 1 105 ? -11.477 11.172 25.438 1 54.34 105 LEU B CA 1
ATOM 4151 C C . LEU B 1 105 ? -11.633 10.195 26.594 1 54.34 105 LEU B C 1
ATOM 4153 O O . LEU B 1 105 ? -10.633 9.664 27.094 1 54.34 105 LEU B O 1
ATOM 4157 N N . SER B 1 106 ? -12.719 10.125 27.25 1 51 106 SER B N 1
ATOM 4158 C CA . SER B 1 106 ? -12.984 9.117 28.266 1 51 106 SER B CA 1
ATOM 4159 C C . SER B 1 106 ? -12.883 7.707 27.703 1 51 106 SER B C 1
ATOM 4161 O O . SER B 1 106 ? -13.328 7.461 26.578 1 51 106 SER B O 1
ATOM 4163 N N . PRO B 1 107 ? -11.953 6.906 28.203 1 51.19 107 PRO B N 1
ATOM 4164 C CA . PRO B 1 107 ? -11.836 5.512 27.781 1 51.19 107 PRO B CA 1
ATOM 4165 C C . PRO B 1 107 ? -13.195 4.852 27.547 1 51.19 107 PRO B C 1
ATOM 4167 O O . PRO B 1 107 ? -13.297 3.92 26.734 1 51.19 107 PRO B O 1
ATOM 4170 N N . ASP B 1 108 ? -14.172 5.207 28.312 1 49.25 108 ASP B N 1
ATOM 4171 C CA . ASP B 1 108 ? -15.461 4.52 28.328 1 49.25 108 ASP B CA 1
ATOM 4172 C C . ASP B 1 108 ? -16.359 5.039 27.203 1 49.25 108 ASP B C 1
ATOM 4174 O O . ASP B 1 108 ? -17.578 4.82 27.234 1 49.25 108 ASP B O 1
ATOM 4178 N N . SER B 1 109 ? -15.773 5.711 26.266 1 52.72 109 SER B N 1
ATOM 4179 C CA . SER B 1 109 ? -16.688 6.305 25.297 1 52.72 109 SER B CA 1
ATOM 4180 C C . SER B 1 109 ? -17.25 5.25 24.344 1 52.72 109 SER B C 1
ATOM 4182 O O . SER B 1 109 ? -16.625 4.207 24.141 1 52.72 109 SER B O 1
ATOM 4184 N N . SER B 1 110 ? -18.594 5.273 24.141 1 54.28 110 SER B N 1
ATOM 4185 C CA . SER B 1 110 ? -19.344 4.441 23.203 1 54.28 110 SER B CA 1
ATOM 4186 C C . SER B 1 110 ? -18.531 4.195 21.938 1 54.28 110 SER B C 1
ATOM 4188 O O . SER B 1 110 ? -18.641 3.127 21.328 1 54.28 110 SER B O 1
ATOM 4190 N N . ILE B 1 111 ? -17.641 5.086 21.75 1 55.91 111 ILE B N 1
ATOM 4191 C CA . ILE B 1 111 ? -16.844 4.98 20.531 1 55.91 111 ILE B CA 1
ATOM 4192 C C . ILE B 1 111 ? -15.781 3.896 20.703 1 55.91 111 ILE B C 1
ATOM 4194 O O . ILE B 1 111 ? -15.547 3.094 19.797 1 55.91 111 ILE B O 1
ATOM 4198 N N . SER B 1 112 ? -15.273 3.861 21.922 1 59.62 112 SER B N 1
ATOM 4199 C CA . SER B 1 112 ? -14.227 2.885 22.203 1 59.62 112 SER B CA 1
ATOM 4200 C C . SER B 1 112 ? -14.789 1.47 22.266 1 59.62 112 SER B C 1
ATOM 4202 O O . SER B 1 112 ? -14.18 0.527 21.75 1 59.62 112 SER B O 1
ATOM 4204 N N . LYS B 1 113 ? -16.016 1.289 22.844 1 58.47 113 LYS B N 1
ATOM 4205 C CA . LYS B 1 113 ? -16.609 -0.035 22.984 1 58.47 113 LYS B CA 1
ATOM 4206 C C . LYS B 1 113 ? -17.016 -0.604 21.641 1 58.47 113 LYS B C 1
ATOM 4208 O O . LYS B 1 113 ? -16.812 -1.792 21.375 1 58.47 113 LYS B O 1
ATOM 4213 N N . ARG B 1 114 ? -17.625 0.191 20.844 1 60.06 114 ARG B N 1
ATOM 4214 C CA . ARG B 1 114 ? -18 -0.243 19.516 1 60.06 114 ARG B CA 1
ATOM 4215 C C . ARG B 1 114 ? -16.797 -0.679 18.703 1 60.06 114 ARG B C 1
ATOM 4217 O O . ARG B 1 114 ? -16.859 -1.654 17.953 1 60.06 114 ARG B O 1
ATOM 4224 N N . GLY B 1 115 ? -15.734 0.011 18.984 1 66.44 115 GLY B N 1
ATOM 4225 C CA . GLY B 1 115 ? -14.5 -0.332 18.297 1 66.44 115 GLY B CA 1
ATOM 4226 C C . GLY B 1 115 ? -13.914 -1.655 18.75 1 66.44 115 GLY B C 1
ATOM 4227 O O . GLY B 1 115 ? -13.469 -2.459 17.922 1 66.44 115 GLY B O 1
ATOM 4228 N N . GLN B 1 116 ? -14.086 -2 19.922 1 68.56 116 GLN B N 1
ATOM 4229 C CA . GLN B 1 116 ? -13.508 -3.219 20.484 1 68.56 116 GLN B CA 1
ATOM 4230 C C . GLN B 1 116 ? -14.305 -4.449 20.047 1 68.56 116 GLN B C 1
ATOM 4232 O O . GLN B 1 116 ? -13.719 -5.488 19.719 1 68.56 116 GLN B O 1
ATOM 4237 N N . ASN B 1 117 ? -15.641 -4.328 20.062 1 74.75 117 ASN B N 1
ATOM 4238 C CA . ASN B 1 117 ? -16.484 -5.441 19.625 1 74.75 117 ASN B CA 1
ATOM 4239 C C . ASN B 1 117 ? -16.25 -5.781 18.156 1 74.75 117 ASN B C 1
ATOM 4241 O O . ASN B 1 117 ? -16.219 -6.957 17.797 1 74.75 117 ASN B O 1
ATOM 4245 N N . LYS B 1 118 ? -16.109 -4.801 17.469 1 77.44 118 LYS B N 1
ATOM 4246 C CA . LYS B 1 118 ? -15.852 -5.008 16.047 1 77.44 118 LYS B CA 1
ATOM 4247 C C . LYS B 1 118 ? -14.523 -5.715 15.82 1 77.44 118 LYS B C 1
ATOM 4249 O O . LYS B 1 118 ? -14.414 -6.609 14.984 1 77.44 118 LYS B O 1
ATOM 4254 N N . GLU B 1 119 ? -13.586 -5.438 16.625 1 78.69 119 GLU B N 1
ATOM 4255 C CA . GLU B 1 119 ? -12.266 -6.039 16.5 1 78.69 119 GLU B CA 1
ATOM 4256 C C . GLU B 1 119 ? -12.289 -7.512 16.906 1 78.69 119 GLU B C 1
ATOM 4258 O O . GLU B 1 119 ? -11.625 -8.344 16.266 1 78.69 119 GLU B O 1
ATOM 4263 N N . TRP B 1 120 ? -13.062 -7.77 17.859 1 82.44 120 TRP B N 1
ATOM 4264 C CA . TRP B 1 120 ? -13.188 -9.148 18.328 1 82.44 120 TRP B CA 1
ATOM 4265 C C . TRP B 1 120 ? -13.867 -10.016 17.281 1 82.44 120 TRP B C 1
ATOM 4267 O O . TRP B 1 120 ? -13.445 -11.148 17.031 1 82.44 120 TRP B O 1
ATOM 4277 N N . LEU B 1 121 ? -14.891 -9.523 16.719 1 84 121 LEU B N 1
ATOM 4278 C CA . LEU B 1 121 ? -15.609 -10.25 15.672 1 84 121 LEU B CA 1
ATOM 4279 C C . LEU B 1 121 ? -14.711 -10.516 14.477 1 84 121 LEU B C 1
ATOM 4281 O O . LEU B 1 121 ? -14.758 -11.594 13.883 1 84 121 LEU B O 1
ATOM 4285 N N . ILE B 1 122 ? -13.914 -9.609 14.188 1 84.81 122 ILE B N 1
ATOM 4286 C CA . ILE B 1 122 ? -12.969 -9.734 13.078 1 84.81 122 ILE B CA 1
ATOM 4287 C C . ILE B 1 122 ? -11.953 -10.836 13.391 1 84.81 122 ILE B C 1
ATOM 4289 O O . ILE B 1 122 ? -11.711 -11.719 12.555 1 84.81 122 ILE B O 1
ATOM 4293 N N . GLN B 1 123 ? -11.508 -10.945 14.578 1 85.19 123 GLN B N 1
ATOM 4294 C CA . GLN B 1 123 ? -10.508 -11.93 14.977 1 85.19 123 GLN B CA 1
ATOM 4295 C C . GLN B 1 123 ? -11.102 -13.336 14.992 1 85.19 123 GLN B C 1
ATOM 4297 O O . GLN B 1 123 ? -10.453 -14.297 14.578 1 85.19 123 GLN B O 1
ATOM 4302 N N . ILE B 1 124 ? -12.25 -13.43 15.367 1 87.38 124 ILE B N 1
ATOM 4303 C CA . ILE B 1 124 ? -12.93 -14.719 15.438 1 87.38 124 ILE B CA 1
ATOM 4304 C C . ILE B 1 124 ? -13.18 -15.242 14.023 1 87.38 124 ILE B C 1
ATOM 4306 O O . ILE B 1 124 ? -12.984 -16.438 13.75 1 87.38 124 ILE B O 1
ATOM 4310 N N . ALA B 1 125 ? -13.641 -14.352 13.242 1 88.19 125 ALA B N 1
ATOM 4311 C CA . ALA B 1 125 ? -13.906 -14.742 11.859 1 88.19 125 ALA B CA 1
ATOM 4312 C C . ALA B 1 125 ? -12.641 -15.25 11.18 1 88.19 125 ALA B C 1
ATOM 4314 O O . ALA B 1 125 ? -12.664 -16.281 10.5 1 88.19 125 ALA B O 1
ATOM 4315 N N . ILE B 1 126 ? -11.57 -14.594 11.406 1 88.25 126 ILE B N 1
ATOM 4316 C CA . ILE B 1 126 ? -10.297 -14.961 10.789 1 88.25 126 ILE B CA 1
ATOM 4317 C C . ILE B 1 126 ? -9.805 -16.281 11.375 1 88.25 126 ILE B C 1
ATOM 4319 O O . ILE B 1 126 ? -9.383 -17.172 10.633 1 88.25 126 ILE B O 1
ATOM 4323 N N . SER B 1 127 ? -9.93 -16.438 12.641 1 88.88 127 SER B N 1
ATOM 4324 C CA . SER B 1 127 ? -9.469 -17.656 13.312 1 88.88 127 SER B CA 1
ATOM 4325 C C . SER B 1 127 ? -10.305 -18.859 12.898 1 88.88 127 SER B C 1
ATOM 4327 O O . SER B 1 127 ? -9.766 -19.953 12.719 1 88.88 127 SER B O 1
ATOM 4329 N N . LEU B 1 128 ? -11.523 -18.641 12.781 1 88.94 128 LEU B N 1
ATOM 4330 C CA . LEU B 1 128 ? -12.406 -19.719 12.352 1 88.94 128 LEU B CA 1
ATOM 4331 C C . LEU B 1 128 ? -12.078 -20.156 10.93 1 88.94 128 LEU B C 1
ATOM 4333 O O . LEU B 1 128 ? -12.039 -21.359 10.641 1 88.94 128 LEU B O 1
ATOM 4337 N N . ASN B 1 129 ? -11.93 -19.219 10.109 1 90.25 129 ASN B N 1
ATOM 4338 C CA . ASN B 1 129 ? -11.539 -19.531 8.742 1 90.25 129 ASN B CA 1
ATOM 4339 C C . ASN B 1 129 ? -10.211 -20.281 8.703 1 90.25 129 ASN B C 1
ATOM 4341 O O . ASN B 1 129 ? -10.055 -21.234 7.934 1 90.25 129 ASN B O 1
ATOM 4345 N N . PHE B 1 130 ? -9.328 -19.859 9.492 1 90.75 130 PHE B N 1
ATOM 4346 C CA . PHE B 1 130 ? -8.023 -20.516 9.578 1 90.75 130 PHE B CA 1
ATOM 4347 C C . PHE B 1 130 ? -8.172 -21.953 10.047 1 90.75 130 PHE B C 1
ATOM 4349 O O . PHE B 1 130 ? -7.59 -22.875 9.461 1 90.75 130 PHE B O 1
ATOM 4356 N N . ALA B 1 131 ? -8.922 -22.109 11.047 1 91.44 131 ALA B N 1
ATOM 4357 C CA . ALA B 1 131 ? -9.148 -23.438 11.594 1 91.44 131 ALA B CA 1
ATOM 4358 C C . ALA B 1 131 ? -9.781 -24.359 10.555 1 91.44 131 ALA B C 1
ATOM 4360 O O . ALA B 1 131 ? -9.359 -25.516 10.398 1 91.44 131 ALA B O 1
ATOM 4361 N N . LEU B 1 132 ? -10.742 -23.875 9.898 1 90.19 132 LEU B N 1
ATOM 4362 C CA . LEU B 1 132 ? -11.422 -24.672 8.875 1 90.19 132 LEU B CA 1
ATOM 4363 C C . LEU B 1 132 ? -10.461 -25.047 7.754 1 90.19 132 LEU B C 1
ATOM 4365 O O . LEU B 1 132 ? -10.469 -26.188 7.281 1 90.19 132 LEU B O 1
ATOM 4369 N N . ASN B 1 133 ? -9.602 -24.125 7.367 1 89.56 133 ASN B N 1
ATOM 4370 C CA . ASN B 1 133 ? -8.625 -24.406 6.32 1 89.56 133 ASN B CA 1
ATOM 4371 C C . ASN B 1 133 ? -7.594 -25.438 6.773 1 89.56 133 ASN B C 1
ATOM 4373 O O . ASN B 1 133 ? -7.168 -26.281 5.984 1 89.56 133 ASN B O 1
ATOM 4377 N N . VAL B 1 134 ? -7.27 -25.344 7.992 1 91.56 134 VAL B N 1
ATOM 4378 C CA . VAL B 1 134 ? -6.312 -26.297 8.539 1 91.56 134 VAL B CA 1
ATOM 4379 C C . VAL B 1 134 ? -6.93 -27.703 8.555 1 91.56 134 VAL B C 1
ATOM 4381 O O . VAL B 1 134 ? -6.273 -28.688 8.203 1 91.56 134 VAL B O 1
ATOM 4384 N N . VAL B 1 135 ? -8.148 -27.781 8.914 1 90.75 135 VAL B N 1
ATOM 4385 C CA . VAL B 1 135 ? -8.859 -29.062 8.969 1 90.75 135 VAL B CA 1
ATOM 4386 C C . VAL B 1 135 ? -8.984 -29.641 7.562 1 90.75 135 VAL B C 1
ATOM 4388 O O . VAL B 1 135 ? -8.719 -30.828 7.344 1 90.75 135 VAL B O 1
ATOM 4391 N N . LEU B 1 136 ? -9.375 -28.844 6.609 1 89.31 136 LEU B N 1
ATOM 4392 C CA . LEU B 1 136 ? -9.516 -29.297 5.234 1 89.31 136 LEU B CA 1
ATOM 4393 C C . LEU B 1 136 ? -8.164 -29.734 4.66 1 89.31 136 LEU B C 1
ATOM 4395 O O . LEU B 1 136 ? -8.07 -30.766 3.99 1 89.31 136 LEU B O 1
ATOM 4399 N N . LEU B 1 137 ? -7.176 -28.938 4.906 1 91.12 137 LEU B N 1
ATOM 4400 C CA . LEU B 1 137 ? -5.832 -29.234 4.434 1 91.12 137 LEU B CA 1
ATOM 4401 C C . LEU B 1 137 ? -5.348 -30.562 5.008 1 91.12 137 LEU B C 1
ATOM 4403 O O . LEU B 1 137 ? -4.836 -31.422 4.273 1 91.12 137 LEU B O 1
ATOM 4407 N N . SER B 1 138 ? -5.547 -30.766 6.293 1 91.19 138 SER B N 1
ATOM 4408 C CA . SER B 1 138 ? -5.125 -32 6.961 1 91.19 138 SER B CA 1
ATOM 4409 C C . SER B 1 138 ? -5.91 -33.188 6.449 1 91.19 138 SER B C 1
ATOM 4411 O O . SER B 1 138 ? -5.336 -34.25 6.203 1 91.19 138 SER B O 1
ATOM 4413 N N . GLY B 1 139 ? -7.195 -33.062 6.316 1 87.19 139 GLY B N 1
ATOM 4414 C CA . GLY B 1 139 ? -8.016 -34.125 5.789 1 87.19 139 GLY B CA 1
ATOM 4415 C C . GLY B 1 139 ? -7.621 -34.562 4.387 1 87.19 139 GLY B C 1
ATOM 4416 O O . GLY B 1 139 ? -7.473 -35.75 4.109 1 87.19 139 GLY B O 1
ATOM 4417 N N . LYS B 1 140 ? -7.391 -33.562 3.5 1 86.25 140 LYS B N 1
ATOM 4418 C CA . LYS B 1 140 ? -6.973 -33.844 2.129 1 86.25 140 LYS B CA 1
ATOM 4419 C C . LYS B 1 140 ? -5.559 -34.438 2.094 1 86.25 140 LYS B C 1
ATOM 4421 O O . LYS B 1 140 ? -5.23 -35.25 1.228 1 86.25 140 LYS B O 1
ATOM 4426 N N . GLY B 1 141 ? -4.766 -33.969 3.012 1 86.25 141 GLY B N 1
ATOM 4427 C CA . GLY B 1 141 ? -3.418 -34.5 3.111 1 86.25 141 GLY B CA 1
ATOM 4428 C C . GLY B 1 141 ? -3.389 -36 3.439 1 86.25 141 GLY B C 1
ATOM 4429 O O . GLY B 1 141 ? -2.639 -36.75 2.826 1 86.25 141 GLY B O 1
ATOM 4430 N N . VAL B 1 142 ? -4.227 -36.406 4.281 1 86.06 142 VAL B N 1
ATOM 4431 C CA . VAL B 1 142 ? -4.344 -37.812 4.656 1 86.06 142 VAL B CA 1
ATOM 4432 C C . VAL B 1 142 ? -4.887 -38.625 3.475 1 86.06 142 VAL B C 1
ATOM 4434 O O . VAL B 1 142 ? -4.422 -39.719 3.205 1 86.06 142 VAL B O 1
ATOM 4437 N N . ALA B 1 143 ? -5.766 -38 2.746 1 82.31 143 ALA B N 1
ATOM 4438 C CA . ALA B 1 143 ? -6.355 -38.656 1.592 1 82.31 143 ALA B CA 1
ATOM 4439 C C . ALA B 1 143 ? -5.316 -38.875 0.493 1 82.31 143 ALA B C 1
ATOM 4441 O O . ALA B 1 143 ? -5.316 -39.906 -0.173 1 82.31 143 ALA B O 1
ATOM 4442 N N . VAL B 1 144 ? -4.496 -37.969 0.325 1 79.56 144 VAL B N 1
ATOM 4443 C CA . VAL B 1 144 ? -3.443 -38.062 -0.681 1 79.56 144 VAL B CA 1
ATOM 4444 C C . VAL B 1 144 ? -2.477 -39.188 -0.31 1 79.56 144 VAL B C 1
ATOM 4446 O O . VAL B 1 144 ? -2.064 -39.969 -1.169 1 79.56 144 VAL B O 1
ATOM 4449 N N . LEU B 1 145 ? -2.156 -39.281 0.964 1 79.94 145 LEU B N 1
ATOM 4450 C CA . LEU B 1 145 ? -1.208 -40.281 1.43 1 79.94 145 LEU B CA 1
ATOM 4451 C C . LEU B 1 145 ? -1.805 -41.688 1.326 1 79.94 145 LEU B C 1
ATOM 4453 O O . LEU B 1 145 ? -1.092 -42.656 1.039 1 79.94 145 LEU B O 1
ATOM 4457 N N . LEU B 1 146 ? -3.105 -41.812 1.374 1 78.62 146 LEU B N 1
ATOM 4458 C CA . LEU B 1 146 ? -3.779 -43.094 1.375 1 78.62 146 LEU B CA 1
ATOM 4459 C C . LEU B 1 146 ? -4.164 -43.5 -0.042 1 78.62 146 LEU B C 1
ATOM 4461 O O . LEU B 1 146 ? -4.141 -44.688 -0.375 1 78.62 146 LEU B O 1
ATOM 4465 N N . SER B 1 147 ? -4.578 -42.594 -0.907 1 71.81 147 SER B N 1
ATOM 4466 C CA . SER B 1 147 ? -5.137 -42.938 -2.215 1 71.81 147 SER B CA 1
ATOM 4467 C C . SER B 1 147 ? -4.078 -42.844 -3.309 1 71.81 147 SER B C 1
ATOM 4469 O O . SER B 1 147 ? -4.164 -43.5 -4.332 1 71.81 147 SER B O 1
ATOM 4471 N N . GLY B 1 148 ? -3.113 -42.062 -3.121 1 63.09 148 GLY B N 1
ATOM 4472 C CA . GLY B 1 148 ? -2.092 -41.812 -4.133 1 63.09 148 GLY B CA 1
ATOM 4473 C C . GLY B 1 148 ? -2.646 -41.25 -5.418 1 63.09 148 GLY B C 1
ATOM 4474 O O . GLY B 1 148 ? -1.976 -41.25 -6.453 1 63.09 148 GLY B O 1
ATOM 4475 N N . SER B 1 149 ? -3.906 -40.812 -5.484 1 65.69 149 SER B N 1
ATOM 4476 C CA . SER B 1 149 ? -4.559 -40.344 -6.691 1 65.69 149 SER B CA 1
ATOM 4477 C C . SER B 1 149 ? -4.074 -38.938 -7.043 1 65.69 149 SER B C 1
ATOM 4479 O O . SER B 1 149 ? -3.875 -38.094 -6.156 1 65.69 149 SER B O 1
ATOM 4481 N N . VAL B 1 150 ? -3.797 -38.656 -8.289 1 65.06 150 VAL B N 1
ATOM 4482 C CA . VAL B 1 150 ? -3.354 -37.375 -8.812 1 65.06 150 VAL B CA 1
ATOM 4483 C C . VAL B 1 150 ? -4.441 -36.312 -8.586 1 65.06 150 VAL B C 1
ATOM 4485 O O . VAL B 1 150 ? -4.145 -35.156 -8.328 1 65.06 150 VAL B O 1
ATOM 4488 N N . SER B 1 151 ? -5.707 -36.719 -8.68 1 66 151 SER B N 1
ATOM 4489 C CA . SER B 1 151 ? -6.816 -35.781 -8.508 1 66 151 SER B CA 1
ATOM 4490 C C . SER B 1 151 ? -6.859 -35.25 -7.086 1 66 151 SER B C 1
ATOM 4492 O O . SER B 1 151 ? -7.125 -34.062 -6.887 1 66 151 SER B O 1
ATOM 4494 N N . ILE B 1 152 ? -6.477 -36.094 -6.121 1 72.44 152 ILE B N 1
ATOM 4495 C CA . ILE B 1 152 ? -6.508 -35.688 -4.727 1 72.44 152 ILE B CA 1
ATOM 4496 C C . ILE B 1 152 ? -5.336 -34.75 -4.445 1 72.44 152 ILE B C 1
ATOM 4498 O O . ILE B 1 152 ? -5.453 -33.812 -3.637 1 72.44 152 ILE B O 1
ATOM 4502 N N . TRP B 1 153 ? -4.34 -34.906 -5.176 1 73.06 153 TRP B N 1
ATOM 4503 C CA . TRP B 1 153 ? -3.184 -34.031 -5.051 1 73.06 153 TRP B CA 1
ATOM 4504 C C . TRP B 1 153 ? -3.547 -32.594 -5.457 1 73.06 153 TRP B C 1
ATOM 4506 O O . TRP B 1 153 ? -3.135 -31.641 -4.805 1 73.06 153 TRP B O 1
ATOM 4516 N N . ALA B 1 154 ? -4.23 -32.531 -6.559 1 69.69 154 ALA B N 1
ATOM 4517 C CA . ALA B 1 154 ? -4.652 -31.203 -7.02 1 69.69 154 ALA B CA 1
ATOM 4518 C C . ALA B 1 154 ? -5.516 -30.516 -5.977 1 69.69 154 ALA B C 1
ATOM 4520 O O . ALA B 1 154 ? -5.371 -29.312 -5.746 1 69.69 154 ALA B O 1
ATOM 4521 N N . SER B 1 155 ? -6.336 -31.266 -5.391 1 76.12 155 SER B N 1
ATOM 4522 C CA . SER B 1 155 ? -7.207 -30.719 -4.355 1 76.12 155 SER B CA 1
ATOM 4523 C C . SER B 1 155 ? -6.41 -30.312 -3.123 1 76.12 155 SER B C 1
ATOM 4525 O O . SER B 1 155 ? -6.734 -29.312 -2.471 1 76.12 155 SER B O 1
ATOM 4527 N N . PHE B 1 156 ? -5.441 -31.094 -2.811 1 80.88 156 PHE B N 1
ATOM 4528 C CA . PHE B 1 156 ? -4.562 -30.781 -1.691 1 80.88 156 PHE B CA 1
ATOM 4529 C C . PHE B 1 156 ? -3.801 -29.484 -1.95 1 80.88 156 PHE B C 1
ATOM 4531 O O . PHE B 1 156 ? -3.689 -28.625 -1.063 1 80.88 156 PHE B O 1
ATOM 4538 N N . ALA B 1 157 ? -3.26 -29.359 -3.1 1 76.38 157 ALA B N 1
ATOM 4539 C CA . ALA B 1 157 ? -2.547 -28.141 -3.475 1 76.38 157 ALA B CA 1
ATOM 4540 C C . ALA B 1 157 ? -3.445 -26.922 -3.336 1 76.38 157 ALA B C 1
ATOM 4542 O O . ALA B 1 157 ? -3.006 -25.859 -2.855 1 76.38 157 ALA B O 1
ATOM 4543 N N . ASP B 1 158 ? -4.633 -27.047 -3.691 1 78.12 158 ASP B N 1
ATOM 4544 C CA . ASP B 1 158 ? -5.613 -25.984 -3.57 1 78.12 158 ASP B CA 1
ATOM 4545 C C . ASP B 1 158 ? -5.805 -25.578 -2.111 1 78.12 158 ASP B C 1
ATOM 4547 O O . ASP B 1 158 ? -5.812 -24.375 -1.787 1 78.12 158 ASP B O 1
ATOM 4551 N N . SER B 1 159 ? -5.926 -26.609 -1.297 1 87.12 159 SER B N 1
ATOM 4552 C CA . SER B 1 159 ? -6.105 -26.344 0.127 1 87.12 159 SER B CA 1
ATOM 4553 C C . SER B 1 159 ? -4.867 -25.688 0.731 1 87.12 159 SER B C 1
ATOM 4555 O O . SER B 1 159 ? -4.973 -24.891 1.661 1 87.12 159 SER B O 1
ATOM 4557 N N . LEU B 1 160 ? -3.762 -26.031 0.203 1 85.06 160 LEU B N 1
ATOM 4558 C CA . LEU B 1 160 ? -2.521 -25.406 0.648 1 85.06 160 LEU B CA 1
ATOM 4559 C C . LEU B 1 160 ? -2.516 -23.922 0.315 1 85.06 160 LEU B C 1
ATOM 4561 O O . LEU B 1 160 ? -2.084 -23.094 1.128 1 85.06 160 LEU B O 1
ATOM 4565 N N . MET B 1 161 ? -3.002 -23.688 -0.827 1 81.5 161 MET B N 1
ATOM 4566 C CA . MET B 1 161 ? -3.07 -22.281 -1.24 1 81.5 161 MET B CA 1
ATOM 4567 C C . MET B 1 161 ? -4.055 -21.516 -0.37 1 81.5 161 MET B C 1
ATOM 4569 O O . MET B 1 161 ? -3.803 -20.359 -0.024 1 81.5 161 MET B O 1
ATOM 4573 N N . ASP B 1 162 ? -5.113 -22.172 -0.023 1 87.06 162 ASP B N 1
ATOM 4574 C CA . ASP B 1 162 ? -6.082 -21.562 0.882 1 87.06 162 ASP B CA 1
ATOM 4575 C C . ASP B 1 162 ? -5.453 -21.25 2.238 1 87.06 162 ASP B C 1
ATOM 4577 O O . ASP B 1 162 ? -5.691 -20.188 2.816 1 87.06 162 ASP B O 1
ATOM 4581 N N . PHE B 1 163 ? -4.746 -22.219 2.633 1 87.94 163 PHE B N 1
ATOM 4582 C CA . PHE B 1 163 ? -4.043 -22.062 3.9 1 87.94 163 PHE B CA 1
ATOM 4583 C C . PHE B 1 163 ? -3.07 -20.891 3.846 1 87.94 163 PHE B C 1
ATOM 4585 O O . PHE B 1 163 ? -3.049 -20.062 4.754 1 87.94 163 PHE B O 1
ATOM 4592 N N . LEU B 1 164 ? -2.365 -20.75 2.811 1 83.38 164 LEU B N 1
ATOM 4593 C CA . LEU B 1 164 ? -1.381 -19.688 2.656 1 83.38 164 LEU B CA 1
ATOM 4594 C C . LEU B 1 164 ? -2.062 -18.328 2.57 1 83.38 164 LEU B C 1
ATOM 4596 O O . LEU B 1 164 ? -1.585 -17.344 3.156 1 83.38 164 LEU B O 1
ATOM 4600 N N . SER B 1 165 ? -3.145 -18.297 1.853 1 82.19 165 SER B N 1
ATOM 4601 C CA . SER B 1 165 ? -3.869 -17.031 1.728 1 82.19 165 SER B CA 1
ATOM 4602 C C . SER B 1 165 ? -4.383 -16.562 3.082 1 82.19 165 SER B C 1
ATOM 4604 O O . SER B 1 165 ? -4.336 -15.367 3.381 1 82.19 165 SER B O 1
ATOM 4606 N N . THR B 1 166 ? -4.809 -17.516 3.857 1 85.38 166 THR B N 1
ATOM 4607 C CA . THR B 1 166 ? -5.297 -17.141 5.18 1 85.38 166 THR B CA 1
ATOM 4608 C C . THR B 1 166 ? -4.152 -16.641 6.062 1 85.38 166 THR B C 1
ATOM 4610 O O . THR B 1 166 ? -4.332 -15.727 6.863 1 85.38 166 THR B O 1
ATOM 4613 N N . VAL B 1 167 ? -3.035 -17.234 5.891 1 86.69 167 VAL B N 1
ATOM 4614 C CA . VAL B 1 167 ? -1.857 -16.828 6.656 1 86.69 167 VAL B CA 1
ATOM 4615 C C . VAL B 1 167 ? -1.479 -15.391 6.316 1 86.69 167 VAL B C 1
ATOM 4617 O O . VAL B 1 167 ? -1.075 -14.625 7.195 1 86.69 167 VAL B O 1
ATOM 4620 N N . ILE B 1 168 ? -1.681 -15.062 5.121 1 84.31 168 ILE B N 1
ATOM 4621 C CA . ILE B 1 168 ? -1.388 -13.703 4.688 1 84.31 168 ILE B CA 1
ATOM 4622 C C . ILE B 1 168 ? -2.262 -12.711 5.453 1 84.31 168 ILE B C 1
ATOM 4624 O O . ILE B 1 168 ? -1.769 -11.711 5.973 1 84.31 168 ILE B O 1
ATOM 4628 N N . VAL B 1 169 ? -3.52 -13.07 5.578 1 83.12 169 VAL B N 1
ATOM 4629 C CA . VAL B 1 169 ? -4.469 -12.18 6.238 1 83.12 169 VAL B CA 1
ATOM 4630 C C . VAL B 1 169 ? -4.184 -12.141 7.738 1 83.12 169 VAL B C 1
ATOM 4632 O O . VAL B 1 169 ? -4.215 -11.078 8.352 1 83.12 169 VAL B O 1
ATOM 4635 N N . ILE B 1 170 ? -3.84 -13.258 8.328 1 85.94 170 ILE B N 1
ATOM 4636 C CA . ILE B 1 170 ? -3.533 -13.336 9.75 1 85.94 170 ILE B CA 1
ATOM 4637 C C . ILE B 1 170 ? -2.275 -12.531 10.047 1 85.94 170 ILE B C 1
ATOM 4639 O O . ILE B 1 170 ? -2.223 -11.789 11.039 1 85.94 170 ILE B O 1
ATOM 4643 N N . TRP B 1 171 ? -1.363 -12.672 9.234 1 83.69 171 TRP B N 1
ATOM 4644 C CA . TRP B 1 171 ? -0.095 -11.977 9.438 1 83.69 171 TRP B CA 1
ATOM 4645 C C . TRP B 1 171 ? -0.293 -10.469 9.422 1 83.69 171 TRP B C 1
ATOM 4647 O O . TRP B 1 171 ? 0.263 -9.75 10.258 1 83.69 171 TRP B O 1
ATOM 4657 N N . THR B 1 172 ? -1.05 -9.992 8.539 1 77.88 172 THR B N 1
ATOM 4658 C CA . THR B 1 172 ? -1.287 -8.555 8.445 1 77.88 172 THR B CA 1
ATOM 4659 C C . THR B 1 172 ? -2.082 -8.055 9.648 1 77.88 172 THR B C 1
ATOM 4661 O O . THR B 1 172 ? -1.812 -6.973 10.18 1 77.88 172 THR B O 1
ATOM 4664 N N . THR B 1 173 ? -3.043 -8.891 10.094 1 75.94 173 THR B N 1
ATOM 4665 C CA . THR B 1 173 ? -3.852 -8.523 11.25 1 75.94 173 THR B CA 1
ATOM 4666 C C . THR B 1 173 ? -3.023 -8.578 12.531 1 75.94 173 THR B C 1
ATOM 4668 O O . THR B 1 173 ? -3.225 -7.781 13.445 1 75.94 173 THR B O 1
ATOM 4671 N N . TYR B 1 174 ? -2.098 -9.477 12.523 1 76.31 174 TYR B N 1
ATOM 4672 C CA . TYR B 1 174 ? -1.229 -9.617 13.688 1 76.31 174 TYR B CA 1
ATOM 4673 C C . TYR B 1 174 ? -0.309 -8.414 13.836 1 76.31 174 TYR B C 1
ATOM 4675 O O . TYR B 1 174 ? -0.1 -7.91 14.938 1 76.31 174 TYR B O 1
ATOM 4683 N N . VAL B 1 175 ? 0.196 -7.988 12.844 1 71.19 175 VAL B N 1
ATOM 4684 C CA . VAL B 1 175 ? 1.076 -6.824 12.875 1 71.19 175 VAL B CA 1
ATOM 4685 C C . VAL B 1 175 ? 0.312 -5.609 13.398 1 71.19 175 VAL B C 1
ATOM 4687 O O . VAL B 1 175 ? 0.854 -4.809 14.164 1 71.19 175 VAL B O 1
ATOM 4690 N N . ILE B 1 176 ? -0.965 -5.609 13.078 1 66.69 176 ILE B N 1
ATOM 4691 C CA . ILE B 1 176 ? -1.835 -4.539 13.555 1 66.69 176 ILE B CA 1
ATOM 4692 C C . ILE B 1 176 ? -2.018 -4.648 15.062 1 66.69 176 ILE B C 1
ATOM 4694 O O . ILE B 1 176 ? -1.88 -3.66 15.789 1 66.69 176 ILE B O 1
ATOM 4698 N N . SER B 1 177 ? -2.299 -5.91 15.406 1 66.44 177 SER B N 1
ATOM 4699 C CA . SER B 1 177 ? -2.631 -6.141 16.812 1 66.44 177 SER B CA 1
ATOM 4700 C C . SER B 1 177 ? -1.398 -6.004 17.703 1 66.44 177 SER B C 1
ATOM 4702 O O . SER B 1 177 ? -1.488 -5.508 18.828 1 66.44 177 SER B O 1
ATOM 4704 N N . SER B 1 178 ? -0.301 -6.445 17.234 1 65.19 178 SER B N 1
ATOM 4705 C CA . SER B 1 178 ? 0.938 -6.352 18 1 65.19 178 SER B CA 1
ATOM 4706 C C . SER B 1 178 ? 1.342 -4.898 18.219 1 65.19 178 SER B C 1
ATOM 4708 O O . SER B 1 178 ? 1.9 -4.559 19.266 1 65.19 178 SER B O 1
ATOM 4710 N N . SER B 1 179 ? 0.963 -4.094 17.344 1 62 179 SER B N 1
ATOM 4711 C CA . SER B 1 179 ? 1.249 -2.67 17.469 1 62 179 SER B CA 1
ATOM 4712 C C . SER B 1 179 ? 0.368 -2.023 18.531 1 62 179 SER B C 1
ATOM 4714 O O . SER B 1 179 ? 0.806 -1.113 19.234 1 62 179 SER B O 1
ATOM 4716 N N . LYS B 1 180 ? -0.787 -2.602 18.719 1 59.97 180 LYS B N 1
ATOM 4717 C CA . LYS B 1 180 ? -1.706 -2.096 19.734 1 59.97 180 LYS B CA 1
ATOM 4718 C C . LYS B 1 180 ? -1.315 -2.588 21.125 1 59.97 180 LYS B C 1
ATOM 4720 O O . LYS B 1 180 ? -1.385 -1.834 22.094 1 59.97 180 LYS B O 1
ATOM 4725 N N . LYS B 1 181 ? -1.01 -3.916 21.188 1 57.12 181 LYS B N 1
ATOM 4726 C CA . LYS B 1 181 ? -0.713 -4.543 22.469 1 57.12 181 LYS B CA 1
ATOM 4727 C C . LYS B 1 181 ? 0.56 -3.967 23.078 1 57.12 181 LYS B C 1
ATOM 4729 O O . LYS B 1 181 ? 0.68 -3.873 24.297 1 57.12 181 LYS B O 1
ATOM 4734 N N . LYS B 1 182 ? 1.469 -3.715 22.219 1 53.22 182 LYS B N 1
ATOM 4735 C CA . LYS B 1 182 ? 2.742 -3.27 22.781 1 53.22 182 LYS B CA 1
ATOM 4736 C C . LYS B 1 182 ? 2.658 -1.822 23.25 1 53.22 182 LYS B C 1
ATOM 4738 O O . LYS B 1 182 ? 3.678 -1.207 23.578 1 53.22 182 LYS B O 1
ATOM 4743 N N . GLY B 1 183 ? 1.44 -1.4 23.359 1 50.16 183 GLY B N 1
ATOM 4744 C CA . GLY B 1 183 ? 1.195 -0.09 23.953 1 50.16 183 GLY B CA 1
ATOM 4745 C C . GLY B 1 183 ? 1.866 1.036 23.188 1 50.16 183 GLY B C 1
ATOM 4746 O O . GLY B 1 183 ? 1.757 1.113 21.953 1 50.16 183 GLY B O 1
ATOM 4747 N N . ASN B 1 184 ? 2.547 1.79 23.984 1 52.44 184 ASN B N 1
ATOM 4748 C CA . ASN B 1 184 ? 3.252 2.977 23.516 1 52.44 184 ASN B CA 1
ATOM 4749 C C . ASN B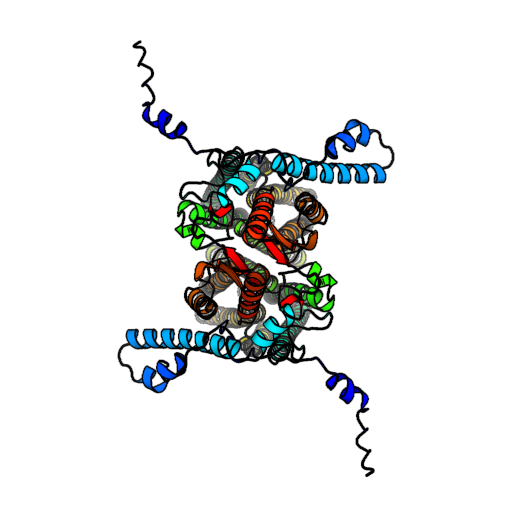 1 184 ? 4.367 2.615 22.531 1 52.44 184 ASN B C 1
ATOM 4751 O O . ASN B 1 184 ? 4.602 3.334 21.562 1 52.44 184 ASN B O 1
ATOM 4755 N N . GLN B 1 185 ? 4.918 1.469 22.734 1 52.94 185 GLN B N 1
ATOM 4756 C CA . GLN B 1 185 ? 6.066 1.11 21.906 1 52.94 185 GLN B CA 1
ATOM 4757 C C . GLN B 1 185 ? 5.625 0.686 20.516 1 52.94 185 GLN B C 1
ATOM 4759 O O . GLN B 1 185 ? 6.289 1.008 19.516 1 52.94 185 GLN B O 1
ATOM 4764 N N . GLY B 1 186 ? 4.527 0.021 20.453 1 53.97 186 GLY B N 1
ATOM 4765 C CA . GLY B 1 186 ? 4 -0.41 19.156 1 53.97 186 GLY B CA 1
ATOM 4766 C C . GLY B 1 186 ? 3.5 0.739 18.312 1 53.97 186 GLY B C 1
ATOM 4767 O O . GLY B 1 186 ? 3.762 0.783 17.109 1 53.97 186 GLY B O 1
ATOM 4768 N N . ARG B 1 187 ? 2.979 1.528 18.953 1 58.09 187 ARG B N 1
ATOM 4769 C CA . ARG B 1 187 ? 2.463 2.709 18.266 1 58.09 187 ARG B CA 1
ATOM 4770 C C . ARG B 1 187 ? 3.6 3.564 17.719 1 58.09 187 ARG B C 1
ATOM 4772 O O . ARG B 1 187 ? 3.447 4.219 16.688 1 58.09 187 ARG B O 1
ATOM 4779 N N . LYS B 1 188 ? 4.613 3.377 18.422 1 64.06 188 LYS B N 1
ATOM 4780 C CA . LYS B 1 188 ? 5.762 4.16 17.969 1 64.06 188 LYS B CA 1
ATOM 4781 C C . LYS B 1 188 ? 6.363 3.568 16.703 1 64.06 188 LYS B C 1
ATOM 4783 O O . LYS B 1 188 ? 6.926 4.297 15.875 1 64.06 188 LYS B O 1
ATOM 4788 N N . LYS B 1 189 ? 6.094 2.322 16.625 1 70.75 189 LYS B N 1
ATOM 4789 C CA . LYS B 1 189 ? 6.691 1.675 15.461 1 70.75 189 LYS B CA 1
ATOM 4790 C C . LYS B 1 189 ? 5.852 1.906 14.211 1 70.75 189 LYS B C 1
ATOM 4792 O O . LYS B 1 189 ? 6.391 2.062 13.109 1 70.75 189 LYS B O 1
ATOM 4797 N N . TYR B 1 190 ? 4.52 1.971 14.453 1 72.44 190 TYR B N 1
ATOM 4798 C CA . TYR B 1 190 ? 3.623 2.207 13.328 1 72.44 190 TYR B CA 1
ATOM 4799 C C . TYR B 1 190 ? 2.617 3.305 13.656 1 72.44 190 TYR B C 1
ATOM 4801 O O . TYR B 1 190 ? 1.437 3.025 13.875 1 72.44 190 TYR B O 1
ATOM 4809 N N . PRO B 1 191 ? 3.041 4.418 13.68 1 63.84 191 PRO B N 1
ATOM 4810 C CA . PRO B 1 191 ? 2.193 5.523 14.141 1 63.84 191 PRO B CA 1
ATOM 4811 C C . PRO B 1 191 ? 0.902 5.648 13.328 1 63.84 191 PRO B C 1
ATOM 4813 O O . PRO B 1 191 ? -0.115 6.109 13.859 1 63.84 191 PRO B O 1
ATOM 4816 N N . THR B 1 192 ? 0.921 5.316 12.047 1 62.75 192 THR B N 1
ATOM 4817 C CA . THR B 1 192 ? -0.274 5.414 11.219 1 62.75 192 THR B CA 1
ATOM 4818 C C . THR B 1 192 ? -0.62 4.055 10.609 1 62.75 192 THR B C 1
ATOM 4820 O O . THR B 1 192 ? -1.289 3.986 9.578 1 62.75 192 THR B O 1
ATOM 4823 N N . GLY B 1 193 ? -0.232 2.949 11.195 1 61.75 193 GLY B N 1
ATOM 4824 C CA . GLY B 1 193 ? -0.094 1.684 10.492 1 61.75 193 GLY B CA 1
ATOM 4825 C C . GLY B 1 193 ? -1.369 0.862 10.484 1 61.75 193 GLY B C 1
ATOM 4826 O O . GLY B 1 193 ? -1.646 0.142 9.523 1 61.75 193 GLY B O 1
ATOM 4827 N N . LYS B 1 194 ? -2.246 0.96 11.445 1 65.38 194 LYS B N 1
ATOM 4828 C CA . LYS B 1 194 ? -3.34 -0.003 11.523 1 65.38 194 LYS B CA 1
ATOM 4829 C C . LYS B 1 194 ? -4.227 0.072 10.281 1 65.38 194 LYS B C 1
ATOM 4831 O O . LYS B 1 194 ? -4.582 -0.957 9.703 1 65.38 194 LYS B O 1
ATOM 4836 N N . GLN B 1 195 ? -4.398 1.187 9.93 1 75 195 GLN B N 1
ATOM 4837 C CA . GLN B 1 195 ? -5.395 1.407 8.883 1 75 195 GLN B CA 1
ATOM 4838 C C . GLN B 1 195 ? -4.824 1.098 7.504 1 75 195 GLN B C 1
ATOM 4840 O O . GLN B 1 195 ? -5.574 0.842 6.559 1 75 195 GLN B O 1
ATOM 4845 N N . ARG B 1 196 ? -3.588 1.007 7.488 1 82.81 196 ARG B N 1
ATOM 4846 C CA . ARG B 1 196 ? -2.965 0.758 6.191 1 82.81 196 ARG B CA 1
ATOM 4847 C C . ARG B 1 196 ? -2.674 -0.726 6 1 82.81 196 ARG B C 1
ATOM 4849 O O . ARG B 1 196 ? -2.596 -1.207 4.867 1 82.81 196 ARG B O 1
ATOM 4856 N N . MET B 1 197 ? -2.619 -1.414 7.102 1 83.38 197 MET B N 1
ATOM 4857 C CA . MET B 1 197 ? -2.209 -2.814 7.043 1 83.38 197 MET B CA 1
ATOM 4858 C C . MET B 1 197 ? -3.322 -3.684 6.469 1 83.38 197 MET B C 1
ATOM 4860 O O . MET B 1 197 ? -3.055 -4.641 5.742 1 83.38 197 MET B O 1
ATOM 4864 N N . GLU B 1 198 ? -4.523 -3.318 6.789 1 83.44 198 GLU B N 1
ATOM 4865 C CA . GLU B 1 198 ? -5.645 -4.129 6.328 1 83.44 198 GLU B CA 1
ATOM 4866 C C . GLU B 1 198 ? -5.754 -4.102 4.805 1 83.44 198 GLU B C 1
ATOM 4868 O O . GLU B 1 198 ? -5.723 -5.152 4.16 1 83.44 198 GLU B O 1
ATOM 4873 N N . PRO B 1 199 ? -5.805 -2.938 4.195 1 88.19 199 PRO B N 1
ATOM 4874 C CA . PRO B 1 199 ? -5.84 -2.906 2.732 1 88.19 199 PRO B CA 1
ATOM 4875 C C . PRO B 1 199 ? -4.586 -3.502 2.096 1 88.19 199 PRO B C 1
ATOM 4877 O O . PRO B 1 199 ? -4.66 -4.098 1.018 1 88.19 199 PRO B O 1
ATOM 4880 N N . LEU B 1 200 ? -3.525 -3.348 2.723 1 89.88 200 LEU B N 1
ATOM 4881 C CA . LEU B 1 200 ? -2.279 -3.908 2.209 1 89.88 200 LEU B CA 1
ATOM 4882 C C . LEU B 1 200 ? -2.336 -5.434 2.188 1 89.88 200 LEU B C 1
ATOM 4884 O O . LEU B 1 200 ? -1.92 -6.059 1.211 1 89.88 200 LEU B O 1
ATOM 4888 N N . GLY B 1 201 ? -2.83 -5.961 3.246 1 88.81 201 GLY B N 1
ATOM 4889 C CA . GLY B 1 201 ? -3.016 -7.402 3.289 1 88.81 201 GLY B CA 1
ATOM 4890 C C . GLY B 1 201 ? -3.936 -7.918 2.197 1 88.81 201 GLY B C 1
ATOM 4891 O O . GLY B 1 201 ? -3.664 -8.953 1.589 1 88.81 201 GLY B O 1
ATOM 4892 N N . VAL B 1 202 ? -4.961 -7.199 1.967 1 91.62 202 VAL B N 1
ATOM 4893 C CA . VAL B 1 202 ? -5.934 -7.613 0.961 1 91.62 202 VAL B CA 1
ATOM 4894 C C . VAL B 1 202 ? -5.32 -7.492 -0.432 1 91.62 202 VAL B C 1
ATOM 4896 O O . VAL B 1 202 ? -5.602 -8.305 -1.314 1 91.62 202 VAL B O 1
ATOM 4899 N N . VAL B 1 203 ? -4.504 -6.496 -0.596 1 92.38 203 VAL B N 1
ATOM 4900 C CA . VAL B 1 203 ? -3.803 -6.348 -1.867 1 92.38 203 VAL B CA 1
ATOM 4901 C C . VAL B 1 203 ? -2.914 -7.566 -2.111 1 92.38 203 VAL B C 1
ATOM 4903 O O . VAL B 1 203 ? -2.963 -8.172 -3.186 1 92.38 203 VAL B O 1
ATOM 4906 N N . ILE B 1 204 ? -2.15 -7.898 -1.141 1 92.81 204 ILE B N 1
ATOM 4907 C CA . ILE B 1 204 ? -1.272 -9.055 -1.234 1 92.81 204 ILE B CA 1
ATOM 4908 C C . ILE B 1 204 ? -2.1 -10.312 -1.515 1 92.81 204 ILE B C 1
ATOM 4910 O O . ILE B 1 204 ? -1.771 -11.094 -2.41 1 92.81 204 ILE B O 1
ATOM 4914 N N . PHE B 1 205 ? -3.148 -10.414 -0.808 1 91.56 205 PHE B N 1
ATOM 4915 C CA . PHE B 1 205 ? -4.055 -11.547 -0.952 1 91.56 205 PHE B CA 1
ATOM 4916 C C . PHE B 1 205 ? -4.641 -11.594 -2.359 1 91.56 205 PHE B C 1
ATOM 4918 O O . PHE B 1 205 ? -4.676 -12.656 -2.986 1 91.56 205 PHE B O 1
ATOM 4925 N N . SER B 1 206 ? -5.074 -10.523 -2.807 1 93.5 206 SER B N 1
ATOM 4926 C CA . SER B 1 206 ? -5.715 -10.445 -4.117 1 93.5 206 SER B CA 1
ATOM 4927 C C . SER B 1 206 ? -4.742 -10.82 -5.23 1 93.5 206 SER B C 1
ATOM 4929 O O . SER B 1 206 ? -5.086 -11.594 -6.125 1 93.5 206 SER B O 1
ATOM 4931 N N . VAL B 1 207 ? -3.578 -10.281 -5.137 1 93 207 VAL B N 1
ATOM 4932 C CA . VAL B 1 207 ? -2.578 -10.57 -6.16 1 93 207 VAL B CA 1
ATOM 4933 C C . VAL B 1 207 ? -2.232 -12.062 -6.141 1 93 207 VAL B C 1
ATOM 4935 O O . VAL B 1 207 ? -2.092 -12.688 -7.195 1 93 207 VAL B O 1
ATOM 4938 N N . PHE B 1 208 ? -2.074 -12.578 -5.008 1 91.56 208 PHE B N 1
ATOM 4939 C CA . PHE B 1 208 ? -1.806 -14 -4.844 1 91.56 208 PHE B CA 1
ATOM 4940 C C . PHE B 1 208 ? -2.879 -14.836 -5.531 1 91.56 208 PHE B C 1
ATOM 4942 O O . PHE B 1 208 ? -2.566 -15.781 -6.266 1 91.56 208 PHE B O 1
ATOM 4949 N N . MET B 1 209 ? -4.086 -14.453 -5.34 1 90.69 209 MET B N 1
ATOM 4950 C CA . MET B 1 209 ? -5.207 -15.195 -5.914 1 90.69 209 MET B CA 1
ATOM 4951 C C . MET B 1 209 ? -5.246 -15.031 -7.43 1 90.69 209 MET B C 1
ATOM 4953 O O . MET B 1 209 ? -5.535 -15.984 -8.156 1 90.69 209 MET B O 1
ATOM 4957 N N . ILE B 1 210 ? -5.004 -13.844 -7.875 1 91.56 210 ILE B N 1
ATOM 4958 C CA . ILE B 1 210 ? -4.977 -13.594 -9.312 1 91.56 210 ILE B CA 1
ATOM 4959 C C . ILE B 1 210 ? -3.918 -14.477 -9.969 1 91.56 210 ILE B C 1
ATOM 4961 O O . ILE B 1 210 ? -4.18 -15.117 -10.992 1 91.56 210 ILE B O 1
ATOM 4965 N N . ALA B 1 211 ? -2.77 -14.531 -9.344 1 90 211 ALA B N 1
ATOM 4966 C CA . ALA B 1 211 ? -1.683 -15.352 -9.875 1 90 211 ALA B CA 1
ATOM 4967 C C . ALA B 1 211 ? -2.07 -16.828 -9.898 1 90 211 ALA B C 1
ATOM 4969 O O . ALA B 1 211 ? -1.807 -17.531 -10.883 1 90 211 ALA B O 1
ATOM 4970 N N . MET B 1 212 ? -2.695 -17.25 -8.875 1 87.75 212 MET B N 1
ATOM 4971 C CA . MET B 1 212 ? -3.088 -18.656 -8.773 1 87.75 212 MET B CA 1
ATOM 4972 C C . MET B 1 212 ? -4.109 -19.016 -9.852 1 87.75 212 MET B C 1
ATOM 4974 O O . MET B 1 212 ? -3.986 -20.047 -10.5 1 87.75 212 MET B O 1
ATOM 4978 N N . PHE B 1 213 ? -5.035 -18.156 -10.078 1 88.56 213 PHE B N 1
ATOM 4979 C CA . PHE B 1 213 ? -6.094 -18.484 -11.031 1 88.56 213 PHE B CA 1
ATOM 4980 C C . PHE B 1 213 ? -5.633 -18.234 -12.461 1 88.56 213 PHE B C 1
ATOM 4982 O O . PHE B 1 213 ? -6.191 -18.797 -13.406 1 88.56 213 PHE B O 1
ATOM 4989 N N . LEU B 1 214 ? -4.652 -17.359 -12.57 1 88.31 214 LEU B N 1
ATOM 4990 C CA . LEU B 1 214 ? -4.012 -17.25 -13.875 1 88.31 214 LEU B CA 1
ATOM 4991 C C . LEU B 1 214 ? -3.346 -18.562 -14.258 1 88.31 214 LEU B C 1
ATOM 4993 O O . LEU B 1 214 ? -3.438 -19 -15.414 1 88.31 214 LEU B O 1
ATOM 4997 N N . GLN B 1 215 ? -2.738 -19.156 -13.336 1 84.12 215 GLN B N 1
ATOM 4998 C CA . GLN B 1 215 ? -2.1 -20.453 -13.57 1 84.12 215 GLN B CA 1
ATOM 4999 C C . GLN B 1 215 ? -3.133 -21.531 -13.898 1 84.12 215 GLN B C 1
ATOM 5001 O O . GLN B 1 215 ? -2.893 -22.391 -14.742 1 84.12 215 GLN B O 1
ATOM 5006 N N . VAL B 1 216 ? -4.207 -21.516 -13.219 1 82.94 216 VAL B N 1
ATOM 5007 C CA . VAL B 1 216 ? -5.289 -22.453 -13.5 1 82.94 216 VAL B CA 1
ATOM 5008 C C . VAL B 1 216 ? -5.789 -22.25 -14.93 1 82.94 216 VAL B C 1
ATOM 5010 O O . VAL B 1 216 ? -6.055 -23.219 -15.648 1 82.94 216 VAL B O 1
ATOM 5013 N N . GLY B 1 217 ? -5.922 -20.984 -15.32 1 84 217 GLY B N 1
ATOM 5014 C CA . GLY B 1 217 ? -6.32 -20.688 -16.688 1 84 217 GLY B CA 1
ATOM 5015 C C . GLY B 1 217 ? -5.336 -21.188 -17.719 1 84 217 GLY B C 1
ATOM 5016 O O . GLY B 1 217 ? -5.738 -21.766 -18.734 1 84 217 GLY B O 1
ATOM 5017 N N . VAL B 1 218 ? -4.094 -21.047 -17.469 1 82.56 218 VAL B N 1
ATOM 5018 C CA . VAL B 1 218 ? -3.053 -21.484 -18.391 1 82.56 218 VAL B CA 1
ATOM 5019 C C . VAL B 1 218 ? -3.074 -23 -18.5 1 82.56 218 VAL B C 1
ATOM 5021 O O . VAL B 1 218 ? -2.957 -23.562 -19.594 1 82.56 218 VAL B O 1
ATOM 5024 N N . GLU B 1 219 ? -3.203 -23.672 -17.375 1 78.75 219 GLU B N 1
ATOM 5025 C CA . GLU B 1 219 ? -3.301 -25.125 -17.391 1 78.75 219 GLU B CA 1
ATOM 5026 C C . GLU B 1 219 ? -4.527 -25.594 -18.172 1 78.75 219 GLU B C 1
ATOM 5028 O O . GLU B 1 219 ? -4.477 -26.609 -18.875 1 78.75 219 GLU B O 1
ATOM 5033 N N . GLY B 1 220 ? -5.617 -24.875 -18 1 79.62 220 GLY B N 1
ATOM 5034 C CA . GLY B 1 220 ? -6.805 -25.188 -18.766 1 79.62 220 GLY B CA 1
ATOM 5035 C C . GLY B 1 220 ? -6.602 -25.047 -20.266 1 79.62 220 GLY B C 1
ATOM 5036 O O . GLY B 1 220 ? -7.039 -25.906 -21.047 1 79.62 220 GLY B O 1
ATOM 5037 N N . ILE B 1 221 ? -5.895 -24.047 -20.641 1 81.31 221 ILE B N 1
ATOM 5038 C CA . ILE B 1 221 ? -5.602 -23.828 -22.047 1 81.31 221 ILE B CA 1
ATOM 5039 C C . ILE B 1 221 ? -4.684 -24.922 -22.578 1 81.31 221 ILE B C 1
ATOM 5041 O O . ILE B 1 221 ? -4.875 -25.438 -23.688 1 81.31 221 ILE B O 1
ATOM 5045 N N . LYS B 1 222 ? -3.693 -25.328 -21.812 1 76.38 222 LYS B N 1
ATOM 5046 C CA . LYS B 1 222 ? -2.791 -26.422 -22.188 1 76.38 222 LYS B CA 1
ATOM 5047 C C . LYS B 1 222 ? -3.559 -27.719 -22.406 1 76.38 222 LYS B C 1
ATOM 5049 O O . LYS B 1 222 ? -3.307 -28.438 -23.375 1 76.38 222 LYS B O 1
ATOM 5054 N N . ARG B 1 223 ? -4.457 -27.984 -21.562 1 77.31 223 ARG B N 1
ATOM 5055 C CA . ARG B 1 223 ? -5.246 -29.203 -21.656 1 77.31 223 ARG B CA 1
ATOM 5056 C C . ARG B 1 223 ? -6.156 -29.172 -22.891 1 77.31 223 ARG B C 1
ATOM 5058 O O . ARG B 1 223 ? -6.383 -30.188 -23.531 1 77.31 223 ARG B O 1
ATOM 5065 N N . LEU B 1 224 ? -6.629 -28.047 -23.125 1 79 224 LEU B N 1
ATOM 5066 C CA . LEU B 1 224 ? -7.508 -27.891 -24.281 1 79 224 LEU B CA 1
ATOM 5067 C C . LEU B 1 224 ? -6.742 -28.094 -25.578 1 79 224 LEU B C 1
ATOM 5069 O O . LEU B 1 224 ? -7.254 -28.703 -26.516 1 79 224 LEU B O 1
ATOM 5073 N N . VAL B 1 225 ? -5.531 -27.625 -25.625 1 75.12 225 VAL B N 1
ATOM 5074 C CA . VAL B 1 225 ? -4.719 -27.688 -26.828 1 75.12 225 VAL B CA 1
ATOM 5075 C C . VAL B 1 225 ? -4.117 -29.094 -26.984 1 75.12 225 VAL B C 1
ATOM 5077 O O . VAL B 1 225 ? -4.031 -29.609 -28.094 1 75.12 225 VAL B O 1
ATOM 5080 N N . SER B 1 226 ? -3.617 -29.625 -25.844 1 72 226 SER B N 1
ATOM 5081 C CA . SER B 1 226 ? -2.975 -30.938 -25.891 1 72 226 SER B CA 1
ATOM 5082 C C . SER B 1 226 ? -3.998 -32.062 -26.094 1 72 226 SER B C 1
ATOM 5084 O O . SER B 1 226 ? -3.645 -33.156 -26.5 1 72 226 SER B O 1
ATOM 5086 N N . GLY B 1 227 ? -5.191 -31.766 -25.953 1 65.62 227 GLY B N 1
ATOM 5087 C CA . GLY B 1 227 ? -6.207 -32.781 -26.109 1 65.62 227 GLY B CA 1
ATOM 5088 C C . GLY B 1 227 ? -6.164 -33.844 -25 1 65.62 227 GLY B C 1
ATOM 5089 O O . GLY B 1 227 ? -6.695 -34.938 -25.172 1 65.62 227 GLY B O 1
ATOM 5090 N N . ALA B 1 228 ? -5.258 -33.562 -24.047 1 57.44 228 ALA B N 1
ATOM 5091 C CA . ALA B 1 228 ? -5.105 -34.531 -22.984 1 57.44 228 ALA B CA 1
ATOM 5092 C C . ALA B 1 228 ? -6.414 -34.75 -22.234 1 57.44 228 ALA B C 1
ATOM 5094 O O . ALA B 1 228 ? -7.039 -33.781 -21.781 1 57.44 228 ALA B O 1
ATOM 5095 N N . ASN B 1 229 ? -7.121 -35.688 -22.594 1 54.5 229 ASN B N 1
ATOM 5096 C CA . ASN B 1 229 ? -8.336 -36.125 -21.922 1 54.5 229 ASN B CA 1
ATOM 5097 C C . ASN B 1 229 ? -8.031 -36.719 -20.562 1 54.5 229 ASN B C 1
ATOM 5099 O O . ASN B 1 229 ? -7.918 -37.938 -20.422 1 54.5 229 ASN B O 1
ATOM 5103 N N . GLU B 1 230 ? -7.109 -36.094 -19.891 1 53.47 230 GLU B N 1
ATOM 5104 C CA . GLU B 1 230 ? -6.922 -36.75 -18.609 1 53.47 230 GLU B CA 1
ATOM 5105 C C . GLU B 1 230 ? -8.258 -36.969 -17.906 1 53.47 230 GLU B C 1
ATOM 5107 O O . GLU B 1 230 ? -9.016 -36.031 -17.688 1 53.47 230 GLU B O 1
ATOM 5112 N N . GLU B 1 231 ? -8.812 -38.094 -18.094 1 51.06 231 GLU B N 1
ATOM 5113 C CA . GLU B 1 231 ? -10.062 -38.5 -17.453 1 51.06 231 GLU B CA 1
ATOM 5114 C C . GLU B 1 231 ? -10.07 -38.156 -15.977 1 51.06 231 GLU B C 1
ATOM 5116 O O . GLU B 1 231 ? -9.18 -38.562 -15.227 1 51.06 231 GLU B O 1
ATOM 5121 N N . PHE B 1 232 ? -10.383 -36.969 -15.641 1 55.25 232 PHE B N 1
ATOM 5122 C CA . PHE B 1 232 ? -10.703 -36.719 -14.242 1 55.25 232 PHE B CA 1
ATOM 5123 C C . PHE B 1 232 ? -11.633 -37.812 -13.703 1 55.25 232 PHE B C 1
ATOM 5125 O O . PHE B 1 232 ? -12.797 -37.906 -14.102 1 55.25 232 PHE B O 1
ATOM 5132 N N . ALA B 1 233 ? -10.945 -39.031 -13.367 1 56.25 233 ALA B N 1
ATOM 5133 C CA . ALA B 1 233 ? -11.773 -40.062 -12.766 1 56.25 233 ALA B CA 1
ATOM 5134 C C . ALA B 1 233 ? -12.398 -39.594 -11.461 1 56.25 233 ALA B C 1
ATOM 5136 O O . ALA B 1 233 ? -11.68 -39.25 -10.516 1 56.25 233 ALA B O 1
ATOM 5137 N N . LEU B 1 234 ? -13.633 -39.094 -11.555 1 64.38 234 LEU B N 1
ATOM 5138 C CA . LEU B 1 234 ? -14.414 -38.75 -10.367 1 64.38 234 LEU B CA 1
ATOM 5139 C C . LEU B 1 234 ? -14.602 -39.969 -9.477 1 64.38 234 LEU B C 1
ATOM 5141 O O . LEU B 1 234 ? -15.562 -40.719 -9.633 1 64.38 234 LEU B O 1
ATOM 5145 N N . ASP B 1 235 ? -13.469 -40.344 -8.766 1 72.31 235 ASP B N 1
ATOM 5146 C CA . ASP B 1 235 ? -13.57 -41.406 -7.773 1 72.31 235 ASP B CA 1
ATOM 5147 C C . ASP B 1 235 ? -14.484 -41 -6.617 1 72.31 235 ASP B C 1
ATOM 5149 O O . ASP B 1 235 ? -14.688 -39.812 -6.375 1 72.31 235 ASP B O 1
ATOM 5153 N N . ARG B 1 236 ? -15.18 -41.906 -6.051 1 77.5 236 ARG B N 1
ATOM 5154 C CA . ARG B 1 236 ? -16.109 -41.688 -4.941 1 77.5 236 ARG B CA 1
ATOM 5155 C C . ARG B 1 236 ? -15.445 -40.875 -3.836 1 77.5 236 ARG B C 1
ATOM 5157 O O . ARG B 1 236 ? -16.062 -39.969 -3.268 1 77.5 236 ARG B O 1
ATOM 5164 N N . THR B 1 237 ? -14.219 -41.156 -3.592 1 78.62 237 THR B N 1
ATOM 5165 C CA . THR B 1 237 ? -13.492 -40.469 -2.541 1 78.62 237 THR B CA 1
ATOM 5166 C C . THR B 1 237 ? -13.32 -38.969 -2.891 1 78.62 237 THR B C 1
ATOM 5168 O O . THR B 1 237 ? -13.484 -38.125 -2.033 1 78.62 237 THR B O 1
ATOM 5171 N N . THR B 1 238 ? -13.07 -38.719 -4.164 1 76.19 238 THR B N 1
ATOM 5172 C CA . THR B 1 238 ? -12.891 -37.344 -4.621 1 76.19 238 THR B CA 1
ATOM 5173 C C . THR B 1 238 ? -14.203 -36.594 -4.504 1 76.19 238 THR B C 1
ATOM 5175 O O . THR B 1 238 ? -14.203 -35.438 -4.082 1 76.19 238 THR B O 1
ATOM 5178 N N . ILE B 1 239 ? -15.258 -37.219 -4.77 1 81.06 239 ILE B N 1
ATOM 5179 C CA . ILE B 1 239 ? -16.562 -36.562 -4.727 1 81.06 239 ILE B CA 1
ATOM 5180 C C . ILE B 1 239 ? -16.922 -36.219 -3.287 1 81.06 239 ILE B C 1
ATOM 5182 O O . ILE B 1 239 ? -17.438 -35.125 -3.021 1 81.06 239 ILE B O 1
ATOM 5186 N N . ILE B 1 240 ? -16.625 -37.094 -2.361 1 84.62 240 ILE B N 1
ATOM 5187 C CA . ILE B 1 240 ? -16.938 -36.844 -0.956 1 84.62 240 ILE B CA 1
ATOM 5188 C C . ILE B 1 240 ? -16.094 -35.688 -0.435 1 84.62 240 ILE B C 1
ATOM 5190 O O . ILE B 1 240 ? -16.625 -34.781 0.249 1 84.62 240 ILE B O 1
ATOM 5194 N N . ILE B 1 241 ? -14.859 -35.719 -0.815 1 82.75 241 ILE B N 1
ATOM 5195 C CA . ILE B 1 241 ? -13.961 -34.656 -0.369 1 82.75 241 ILE B CA 1
ATOM 5196 C C . ILE B 1 241 ? -14.438 -33.312 -0.917 1 82.75 241 ILE B C 1
ATOM 5198 O O . ILE B 1 241 ? -14.43 -32.312 -0.2 1 82.75 241 ILE B O 1
ATOM 5202 N N . MET B 1 242 ? -14.859 -33.312 -2.107 1 84.19 242 MET B N 1
ATOM 5203 C CA . MET B 1 242 ? -15.32 -32.062 -2.734 1 84.19 242 MET B CA 1
ATOM 5204 C C . MET B 1 242 ? -16.609 -31.578 -2.092 1 84.19 242 MET B C 1
ATOM 5206 O O . MET B 1 242 ? -16.797 -30.375 -1.89 1 84.19 242 MET B O 1
ATOM 5210 N N . ALA B 1 243 ? -17.453 -32.5 -1.771 1 88.44 243 ALA B N 1
ATOM 5211 C CA . ALA B 1 243 ? -18.719 -32.156 -1.132 1 88.44 243 ALA B CA 1
ATOM 5212 C C . ALA B 1 243 ? -18.469 -31.547 0.248 1 88.44 243 ALA B C 1
ATOM 5214 O O . ALA B 1 243 ? -19.109 -30.547 0.614 1 88.44 243 ALA B O 1
ATOM 5215 N N . VAL B 1 244 ? -17.609 -32.125 0.974 1 89.75 244 VAL B N 1
ATOM 5216 C CA . VAL B 1 244 ? -17.266 -31.625 2.303 1 89.75 244 VAL B CA 1
ATOM 5217 C C . VAL B 1 244 ? -16.625 -30.25 2.188 1 89.75 244 VAL B C 1
ATOM 5219 O O . VAL B 1 244 ? -16.922 -29.359 2.992 1 89.75 244 VAL B O 1
ATOM 5222 N N . THR B 1 245 ? -15.789 -30.078 1.199 1 88.38 245 THR B N 1
ATOM 5223 C CA . THR B 1 245 ? -15.133 -28.797 0.98 1 88.38 245 THR B CA 1
ATOM 5224 C C . THR B 1 245 ? -16.156 -27.719 0.666 1 88.38 245 THR B C 1
ATOM 5226 O O . THR B 1 245 ? -16.109 -26.625 1.234 1 88.38 245 THR B O 1
ATOM 5229 N N . ILE B 1 246 ? -17.125 -28.031 -0.136 1 91.81 246 ILE B N 1
ATOM 5230 C CA . ILE B 1 246 ? -18.156 -27.078 -0.528 1 91.81 246 ILE B CA 1
ATOM 5231 C C . ILE B 1 246 ? -18.984 -26.688 0.69 1 91.81 246 ILE B C 1
ATOM 5233 O O . ILE B 1 246 ? -19.25 -25.5 0.918 1 91.81 246 ILE B O 1
ATOM 5237 N N . ALA B 1 247 ? -19.328 -27.656 1.469 1 93.12 247 ALA B N 1
ATOM 5238 C CA . ALA B 1 247 ? -20.156 -27.406 2.648 1 93.12 247 ALA B CA 1
ATOM 5239 C C . ALA B 1 247 ? -19.422 -26.531 3.658 1 93.12 247 ALA B C 1
ATOM 5241 O O . ALA B 1 247 ? -19.984 -25.547 4.168 1 93.12 247 ALA B O 1
ATOM 5242 N N . THR B 1 248 ? -18.219 -26.891 3.91 1 91.88 248 THR B N 1
ATOM 5243 C CA . THR B 1 248 ? -17.422 -26.156 4.895 1 91.88 248 THR B CA 1
ATOM 5244 C C . THR B 1 248 ? -17.188 -24.719 4.438 1 91.88 248 THR B C 1
ATOM 5246 O O . THR B 1 248 ? -17.328 -23.781 5.219 1 91.88 248 THR B O 1
ATOM 5249 N N . LYS B 1 249 ? -16.875 -24.562 3.174 1 92.12 249 LYS B N 1
ATOM 5250 C CA . LYS B 1 249 ? -16.578 -23.234 2.654 1 92.12 249 LYS B CA 1
ATOM 5251 C C . LYS B 1 249 ? -17.828 -22.375 2.559 1 92.12 249 LYS B C 1
ATOM 5253 O O . LYS B 1 249 ? -17.781 -21.156 2.721 1 92.12 249 LYS B O 1
ATOM 5258 N N . THR B 1 250 ? -18.938 -23 2.398 1 93.75 250 THR B N 1
ATOM 5259 C CA . THR B 1 250 ? -20.188 -22.266 2.369 1 93.75 250 THR B CA 1
ATOM 5260 C C . THR B 1 250 ? -20.5 -21.688 3.742 1 93.75 250 THR B C 1
ATOM 5262 O O . THR B 1 250 ? -20.938 -20.531 3.848 1 93.75 250 THR B O 1
ATOM 5265 N N . VAL B 1 251 ? -20.25 -22.469 4.703 1 91.56 251 VAL B N 1
ATOM 5266 C CA . VAL B 1 251 ? -20.484 -22.016 6.07 1 91.56 251 VAL B CA 1
ATOM 5267 C C . VAL B 1 251 ? -19.516 -20.875 6.398 1 91.56 251 VAL B C 1
ATOM 5269 O O . VAL B 1 251 ? -19.922 -19.844 6.961 1 91.56 251 VAL B O 1
ATOM 5272 N N . ALA B 1 252 ? -18.328 -21.047 6.055 1 91.44 252 ALA B N 1
ATOM 5273 C CA . ALA B 1 252 ? -17.328 -20.016 6.297 1 91.44 252 ALA B CA 1
ATOM 5274 C C . ALA B 1 252 ? -17.672 -18.719 5.559 1 91.44 252 ALA B C 1
ATOM 5276 O O . ALA B 1 252 ? -17.516 -17.625 6.098 1 91.44 252 ALA B O 1
ATOM 5277 N N . TRP B 1 253 ? -18.188 -18.844 4.387 1 93.44 253 TRP B N 1
ATOM 5278 C CA . TRP B 1 253 ? -18.594 -17.719 3.568 1 93.44 253 TRP B CA 1
ATOM 5279 C C . TRP B 1 253 ? -19.719 -16.938 4.238 1 93.44 253 TRP B C 1
ATOM 5281 O O . TRP B 1 253 ? -19.641 -15.711 4.383 1 93.44 253 TRP B O 1
ATOM 5291 N N . GLN B 1 254 ? -20.672 -17.609 4.742 1 92.31 254 GLN B N 1
ATOM 5292 C CA . GLN B 1 254 ? -21.828 -16.969 5.348 1 92.31 254 GLN B CA 1
ATOM 5293 C C . GLN B 1 254 ? -21.453 -16.266 6.648 1 92.31 254 GLN B C 1
ATOM 5295 O O . GLN B 1 254 ? -21.984 -15.195 6.953 1 92.31 254 GLN B O 1
ATOM 5300 N N . LEU B 1 255 ? -20.594 -16.812 7.367 1 88.44 255 LEU B N 1
ATOM 5301 C CA . LEU B 1 255 ? -20.203 -16.25 8.648 1 88.44 255 LEU B CA 1
ATOM 5302 C C . LEU B 1 255 ? -19.312 -15.016 8.438 1 88.44 255 LEU B C 1
ATOM 5304 O O . LEU B 1 255 ? -19.438 -14.023 9.172 1 88.44 255 LEU B O 1
ATOM 5308 N N . SER B 1 256 ? -18.516 -15.055 7.441 1 90.5 256 SER B N 1
ATOM 5309 C CA . SER B 1 256 ? -17.562 -13.977 7.207 1 90.5 256 SER B CA 1
ATOM 5310 C C . SER B 1 256 ? -18.219 -12.836 6.426 1 90.5 256 SER B C 1
ATOM 5312 O O . SER B 1 256 ? -17.828 -11.672 6.574 1 90.5 256 SER B O 1
ATOM 5314 N N . ALA B 1 257 ? -19.266 -13.086 5.688 1 91.19 257 ALA B N 1
ATOM 5315 C CA . ALA B 1 257 ? -19.875 -12.102 4.805 1 91.19 257 ALA B CA 1
ATOM 5316 C C . ALA B 1 257 ? -20.562 -11 5.609 1 91.19 257 ALA B C 1
ATOM 5318 O O . ALA B 1 257 ? -20.734 -9.883 5.113 1 91.19 257 ALA B O 1
ATOM 5319 N N . ARG B 1 258 ? -20.719 -11.172 6.824 1 88.31 258 ARG B N 1
ATOM 5320 C CA . ARG B 1 258 ? -21.469 -10.227 7.641 1 88.31 258 ARG B CA 1
ATOM 5321 C C . ARG B 1 258 ? -20.547 -9.234 8.328 1 88.31 258 ARG B C 1
ATOM 5323 O O . ARG B 1 258 ? -21 -8.211 8.844 1 88.31 258 ARG B O 1
ATOM 5330 N N . ILE B 1 259 ? -19.391 -9.523 8.336 1 86.75 259 ILE B N 1
ATOM 5331 C CA . ILE B 1 259 ? -18.438 -8.68 9.047 1 86.75 259 ILE B CA 1
ATOM 5332 C C . ILE B 1 259 ? -17.812 -7.672 8.07 1 86.75 259 ILE B C 1
ATOM 5334 O O . ILE B 1 259 ? -17.25 -8.055 7.047 1 86.75 259 ILE B O 1
ATOM 5338 N N . LYS B 1 260 ? -17.938 -6.398 8.453 1 82.62 260 LYS B N 1
ATOM 5339 C CA . LYS B 1 260 ? -17.484 -5.328 7.57 1 82.62 260 LYS B CA 1
ATOM 5340 C C . LYS B 1 260 ? -16.031 -4.984 7.828 1 82.62 260 LYS B C 1
ATOM 5342 O O . LYS B 1 260 ? -15.727 -4.031 8.547 1 82.62 260 LYS B O 1
ATOM 5347 N N . SER B 1 261 ? -15.148 -5.676 7.309 1 85.69 261 SER B N 1
ATOM 5348 C CA . SER B 1 261 ? -13.703 -5.453 7.293 1 85.69 261 SER B CA 1
ATOM 5349 C C . SER B 1 261 ? -13.086 -5.934 5.984 1 85.69 261 SER B C 1
ATOM 5351 O O . SER B 1 261 ? -13.492 -6.961 5.438 1 85.69 261 SER B O 1
ATOM 5353 N N . ASN B 1 262 ? -12.242 -5.172 5.453 1 84.69 262 ASN B N 1
ATOM 5354 C CA . ASN B 1 262 ? -11.641 -5.523 4.168 1 84.69 262 ASN B CA 1
ATOM 5355 C C . ASN B 1 262 ? -11.016 -6.914 4.207 1 84.69 262 ASN B C 1
ATOM 5357 O O . ASN B 1 262 ? -11.172 -7.699 3.27 1 84.69 262 ASN B O 1
ATOM 5361 N N . GLY B 1 263 ? -10.391 -7.188 5.309 1 85.12 263 GLY B N 1
ATOM 5362 C CA . GLY B 1 263 ? -9.727 -8.477 5.43 1 85.12 263 GLY B CA 1
ATOM 5363 C C . GLY B 1 263 ? -10.695 -9.641 5.477 1 85.12 263 GLY B C 1
ATOM 5364 O O . GLY B 1 263 ? -10.531 -10.625 4.75 1 85.12 263 GLY B O 1
ATOM 5365 N N . VAL B 1 264 ? -11.742 -9.484 6.254 1 87.81 264 VAL B N 1
ATOM 5366 C CA . VAL B 1 264 ? -12.727 -10.555 6.418 1 87.81 264 VAL B CA 1
ATOM 5367 C C . VAL B 1 264 ? -13.547 -10.695 5.137 1 87.81 264 VAL B C 1
ATOM 5369 O O . VAL B 1 264 ? -13.898 -11.812 4.738 1 87.81 264 VAL B O 1
ATOM 5372 N N . GLN B 1 265 ? -13.797 -9.641 4.531 1 91 265 GLN B N 1
ATOM 5373 C CA . GLN B 1 265 ? -14.531 -9.672 3.273 1 91 265 GLN B CA 1
ATOM 5374 C C . GLN B 1 265 ? -13.734 -10.383 2.184 1 91 265 GLN B C 1
ATOM 5376 O O . GLN B 1 265 ? -14.297 -11.062 1.332 1 91 265 GLN B O 1
ATOM 5381 N N . ALA B 1 266 ? -12.477 -10.125 2.209 1 90.5 266 ALA B N 1
ATOM 5382 C CA . ALA B 1 266 ? -11.617 -10.828 1.257 1 90.5 266 ALA B CA 1
ATOM 5383 C C . ALA B 1 266 ? -11.664 -12.336 1.489 1 90.5 266 ALA B C 1
ATOM 5385 O O . ALA B 1 266 ? -11.703 -13.117 0.535 1 90.5 266 ALA B O 1
ATOM 5386 N N . LEU B 1 267 ? -11.711 -12.703 2.725 1 90.38 267 LEU B N 1
ATOM 5387 C CA . LEU B 1 267 ? -11.812 -14.125 3.051 1 90.38 267 LEU B CA 1
ATOM 5388 C C . LEU B 1 267 ? -13.172 -14.68 2.623 1 90.38 267 LEU B C 1
ATOM 5390 O O . LEU B 1 267 ? -13.25 -15.805 2.119 1 90.38 267 LEU B O 1
ATOM 5394 N N . ALA B 1 268 ? -14.148 -13.906 2.865 1 92.81 268 ALA B N 1
ATOM 5395 C CA . ALA B 1 268 ? -15.492 -14.305 2.434 1 92.81 268 ALA B CA 1
ATOM 5396 C C . ALA B 1 268 ? -15.539 -14.492 0.92 1 92.81 268 ALA B C 1
ATOM 5398 O O . ALA B 1 268 ? -16.125 -15.469 0.429 1 92.81 268 ALA B O 1
ATOM 5399 N N . GLN B 1 269 ? -14.961 -13.602 0.263 1 92.44 269 GLN B N 1
ATOM 5400 C CA . GLN B 1 269 ? -14.906 -13.688 -1.192 1 92.44 269 GLN B CA 1
ATOM 5401 C C . GLN B 1 269 ? -14.141 -14.938 -1.64 1 92.44 269 GLN B C 1
ATOM 5403 O O . GLN B 1 269 ? -14.539 -15.594 -2.604 1 92.44 269 GLN B O 1
ATOM 5408 N N . ASP B 1 270 ? -13.031 -15.172 -0.983 1 92.5 270 ASP B N 1
ATOM 5409 C CA . ASP B 1 270 ? -12.242 -16.359 -1.286 1 92.5 270 ASP B CA 1
ATOM 5410 C C . ASP B 1 270 ? -13.07 -17.641 -1.085 1 92.5 270 ASP B C 1
ATOM 5412 O O . ASP B 1 270 ? -13.078 -18.516 -1.94 1 92.5 270 ASP B O 1
ATOM 5416 N N . ASN B 1 271 ? -13.75 -17.703 0.018 1 92.75 271 ASN B N 1
ATOM 5417 C CA . ASN B 1 271 ? -14.617 -18.844 0.303 1 92.75 271 ASN B CA 1
ATOM 5418 C C . ASN B 1 271 ? -15.719 -18.984 -0.743 1 92.75 271 ASN B C 1
ATOM 5420 O O . ASN B 1 271 ? -16.016 -20.109 -1.182 1 92.75 271 ASN B O 1
ATOM 5424 N N . LYS B 1 272 ? -16.312 -17.891 -1.08 1 93.69 272 LYS B N 1
ATOM 5425 C CA . LYS B 1 272 ? -17.328 -17.891 -2.123 1 93.69 272 LYS B CA 1
ATOM 5426 C C . LYS B 1 272 ? -16.781 -18.438 -3.436 1 93.69 272 LYS B C 1
ATOM 5428 O O . LYS B 1 272 ? -17.391 -19.312 -4.062 1 93.69 272 LYS B O 1
ATOM 5433 N N . ASN B 1 273 ? -15.648 -17.938 -3.838 1 90.94 273 ASN B N 1
ATOM 5434 C CA . ASN B 1 273 ? -15.008 -18.359 -5.078 1 90.94 273 ASN B CA 1
ATOM 5435 C C . ASN B 1 273 ? -14.648 -19.844 -5.043 1 90.94 273 ASN B C 1
ATOM 5437 O O . ASN B 1 273 ? -14.797 -20.547 -6.043 1 90.94 273 ASN B O 1
ATOM 5441 N N . ASP B 1 274 ? -14.164 -20.219 -3.918 1 89.56 274 ASP B N 1
ATOM 5442 C CA . ASP B 1 274 ? -13.836 -21.641 -3.768 1 89.56 274 ASP B CA 1
ATOM 5443 C C . ASP B 1 274 ? -15.07 -22.516 -3.955 1 89.56 274 ASP B C 1
ATOM 5445 O O . ASP B 1 274 ? -15 -23.578 -4.574 1 89.56 274 ASP B O 1
ATOM 5449 N N . VAL B 1 275 ? -16.172 -22.125 -3.379 1 90.81 275 VAL B N 1
ATOM 5450 C CA . VAL B 1 275 ? -17.422 -22.859 -3.502 1 90.81 275 VAL B CA 1
ATOM 5451 C C . VAL B 1 275 ? -17.828 -22.938 -4.969 1 90.81 275 VAL B C 1
ATOM 5453 O O . VAL B 1 275 ? -18.156 -24.016 -5.48 1 90.81 275 VAL B O 1
ATOM 5456 N N . PHE B 1 276 ? -17.703 -21.859 -5.633 1 88.69 276 PHE B N 1
ATOM 5457 C CA . PHE B 1 276 ? -18.062 -21.812 -7.043 1 88.69 276 PHE B CA 1
ATOM 5458 C C . PHE B 1 276 ? -17.109 -22.641 -7.883 1 88.69 276 PHE B C 1
ATOM 5460 O O . PHE B 1 276 ? -17.531 -23.438 -8.719 1 88.69 276 PHE B O 1
ATOM 5467 N N . PHE B 1 277 ? -15.883 -22.5 -7.598 1 84.88 277 PHE B N 1
ATOM 5468 C CA . PHE B 1 277 ? -14.867 -23.203 -8.375 1 84.88 277 PHE B CA 1
ATOM 5469 C C . PHE B 1 277 ? -14.969 -24.703 -8.164 1 84.88 277 PHE B C 1
ATOM 5471 O O . PHE B 1 277 ? -14.922 -25.469 -9.125 1 84.88 277 PHE B O 1
ATOM 5478 N N . THR B 1 278 ? -15.125 -25.094 -6.938 1 83.75 278 THR B N 1
ATOM 5479 C CA . THR B 1 278 ? -15.211 -26.516 -6.629 1 83.75 278 THR B CA 1
ATOM 5480 C C . THR B 1 278 ? -16.5 -27.109 -7.172 1 83.75 278 THR B C 1
ATOM 5482 O O . THR B 1 278 ? -16.5 -28.219 -7.719 1 83.75 278 THR B O 1
ATOM 5485 N N . THR B 1 279 ? -17.594 -26.406 -7.078 1 86.19 279 THR B N 1
ATOM 5486 C CA . THR B 1 279 ? -18.891 -26.875 -7.582 1 86.19 279 THR B CA 1
ATOM 5487 C C . THR B 1 279 ? -18.828 -27.062 -9.094 1 86.19 279 THR B C 1
ATOM 5489 O O . THR B 1 279 ? -19.219 -28.109 -9.609 1 86.19 279 THR B O 1
ATOM 5492 N N . PHE B 1 280 ? -18.266 -26.141 -9.758 1 84.25 280 PHE B N 1
ATOM 5493 C CA . PHE B 1 280 ? -18.234 -26.188 -11.219 1 84.25 280 PHE B CA 1
ATOM 5494 C C . PHE B 1 280 ? -17.188 -27.203 -11.695 1 84.25 280 PHE B C 1
ATOM 5496 O O . PHE B 1 280 ? -17.328 -27.781 -12.773 1 84.25 280 PHE B O 1
ATOM 5503 N N . SER B 1 281 ? -16.125 -27.391 -10.891 1 78.31 281 SER B N 1
ATOM 5504 C CA . SER B 1 281 ? -15.102 -28.375 -11.242 1 78.31 281 SER B CA 1
ATOM 5505 C C . SER B 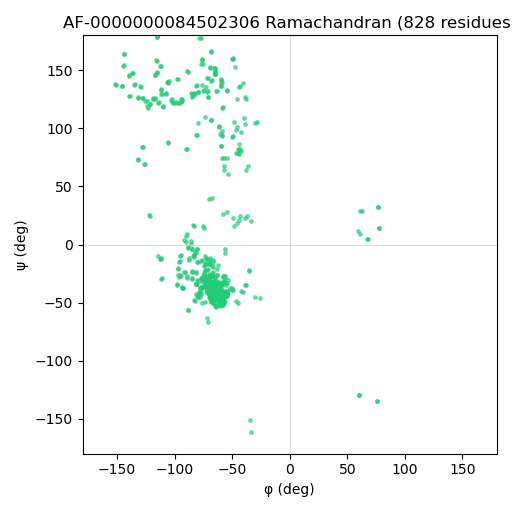1 281 ? -15.648 -29.797 -11.172 1 78.31 281 SER B C 1
ATOM 5507 O O . SER B 1 281 ? -15.078 -30.703 -11.758 1 78.31 281 SER B O 1
ATOM 5509 N N . VAL B 1 282 ? -16.75 -29.969 -10.477 1 76.38 282 VAL B N 1
ATOM 5510 C CA . VAL B 1 282 ? -17.422 -31.266 -10.422 1 76.38 282 VAL B CA 1
ATOM 5511 C C . VAL B 1 282 ? -18.484 -31.344 -11.516 1 76.38 282 VAL B C 1
ATOM 5513 O O . VAL B 1 282 ? -18.594 -32.375 -12.203 1 76.38 282 VAL B O 1
ATOM 5516 N N . ILE B 1 283 ? -19.109 -30.297 -11.734 1 80.19 283 ILE B N 1
ATOM 5517 C CA . ILE B 1 283 ? -20.25 -30.281 -12.648 1 80.19 283 ILE B CA 1
ATOM 5518 C C . ILE B 1 283 ? -19.766 -30.422 -14.086 1 80.19 283 ILE B C 1
ATOM 5520 O O . ILE B 1 283 ? -20.328 -31.203 -14.859 1 80.19 283 ILE B O 1
ATOM 5524 N N . PHE B 1 284 ? -18.75 -29.812 -14.461 1 81.69 284 PHE B N 1
ATOM 5525 C CA . PHE B 1 284 ? -18.297 -29.797 -15.844 1 81.69 284 PHE B CA 1
ATOM 5526 C C . PHE B 1 284 ? -17.797 -31.172 -16.266 1 81.69 284 PHE B C 1
ATOM 5528 O O . PHE B 1 284 ? -18.203 -31.688 -17.312 1 81.69 284 PHE B O 1
ATOM 5535 N N . PRO B 1 285 ? -16.938 -31.797 -15.453 1 76.06 285 PRO B N 1
ATOM 5536 C CA . PRO B 1 285 ? -16.531 -33.156 -15.836 1 76.06 285 PRO B CA 1
ATOM 5537 C C . PRO B 1 285 ? -17.703 -34.125 -15.844 1 76.06 285 PRO B C 1
ATOM 5539 O O . PRO B 1 285 ? -17.734 -35.062 -16.656 1 76.06 285 PRO B O 1
ATOM 5542 N N . ALA B 1 286 ? -18.625 -33.969 -14.945 1 76.75 286 ALA B N 1
ATOM 5543 C CA . ALA B 1 286 ? -19.797 -34.844 -14.938 1 76.75 286 ALA B CA 1
ATOM 5544 C C . ALA B 1 286 ? -20.609 -34.688 -16.219 1 76.75 286 ALA B C 1
ATOM 5546 O O . ALA B 1 286 ? -21.031 -35.656 -16.828 1 76.75 286 ALA B O 1
ATOM 5547 N N . ILE B 1 287 ? -20.766 -33.469 -16.609 1 81.38 287 ILE B N 1
ATOM 5548 C CA . ILE B 1 287 ? -21.5 -33.188 -17.828 1 81.38 287 ILE B CA 1
ATOM 5549 C C . ILE B 1 287 ? -20.688 -33.656 -19.031 1 81.38 287 ILE B C 1
ATOM 5551 O O . ILE B 1 287 ? -21.25 -34.219 -20 1 81.38 287 ILE B O 1
ATOM 5555 N N . ALA B 1 288 ? -19.406 -33.5 -18.953 1 77.62 288 ALA B N 1
ATOM 5556 C CA . ALA B 1 288 ? -18.531 -33.906 -20.031 1 77.62 288 ALA B CA 1
ATOM 5557 C C . ALA B 1 288 ? -18.562 -35.438 -20.203 1 77.62 288 ALA B C 1
ATOM 5559 O O . ALA B 1 288 ? -18.516 -35.938 -21.312 1 77.62 288 ALA B O 1
ATOM 5560 N N . SER B 1 289 ? -18.656 -36.125 -19.109 1 77.88 289 SER B N 1
ATOM 5561 C CA . SER B 1 289 ? -18.688 -37.562 -19.156 1 77.88 289 SER B CA 1
ATOM 5562 C C . SER B 1 289 ? -19.984 -38.062 -19.766 1 77.88 289 SER B C 1
ATOM 5564 O O . SER B 1 289 ? -19.984 -39.062 -20.5 1 77.88 289 SER B O 1
ATOM 5566 N N . VAL B 1 290 ? -21 -37.375 -19.516 1 81.19 290 VAL B N 1
ATOM 5567 C CA . VAL B 1 290 ? -22.297 -37.812 -20 1 81.19 290 VAL B CA 1
ATOM 5568 C C . VAL B 1 290 ? -22.453 -37.406 -21.469 1 81.19 290 VAL B C 1
ATOM 5570 O O . VAL B 1 290 ? -23.016 -38.156 -22.266 1 81.19 290 VAL B O 1
ATOM 5573 N N . THR B 1 291 ? -21.891 -36.281 -21.859 1 81.38 291 THR B N 1
ATOM 5574 C CA . THR B 1 291 ? -22.078 -35.75 -23.203 1 81.38 291 THR B CA 1
ATOM 5575 C C . THR B 1 291 ? -20.922 -36.188 -24.109 1 81.38 291 THR B C 1
ATOM 5577 O O . THR B 1 291 ? -20.953 -36 -25.328 1 81.38 291 THR B O 1
ATOM 5580 N N . HIS B 1 292 ? -19.828 -36.781 -23.609 1 79 292 HIS B N 1
ATOM 5581 C CA . HIS B 1 292 ? -18.641 -37.25 -24.328 1 79 292 HIS B CA 1
ATOM 5582 C C . HIS B 1 292 ? -17.938 -36.062 -25 1 79 292 HIS B C 1
ATOM 5584 O O . HIS B 1 292 ? -17.516 -36.188 -26.156 1 79 292 HIS B O 1
ATOM 5590 N N . LEU B 1 293 ? -18.078 -34.969 -24.438 1 81.19 293 LEU B N 1
ATOM 5591 C CA . LEU B 1 293 ? -17.359 -33.781 -24.891 1 81.19 293 LEU B CA 1
ATOM 5592 C C . LEU B 1 293 ? -16.219 -33.438 -23.922 1 81.19 293 LEU B C 1
ATOM 5594 O O . LEU B 1 293 ? -16.391 -32.656 -23 1 81.19 293 LEU B O 1
ATOM 5598 N N . PRO B 1 294 ? -15.109 -33.969 -24.125 1 77.88 294 PRO B N 1
ATOM 5599 C CA . PRO B 1 294 ? -13.992 -33.844 -23.188 1 77.88 294 PRO B CA 1
ATOM 5600 C C . PRO B 1 294 ? -13.477 -32.406 -23.094 1 77.88 294 PRO B C 1
ATOM 5602 O O . PRO B 1 294 ? -12.812 -32.031 -22.125 1 77.88 294 PRO B O 1
ATOM 5605 N N . TRP B 1 295 ? -13.859 -31.547 -24.047 1 79.69 295 TRP B N 1
ATOM 5606 C CA . TRP B 1 295 ? -13.32 -30.188 -24.062 1 79.69 295 TRP B CA 1
ATOM 5607 C C . TRP B 1 295 ? -14.109 -29.281 -23.109 1 79.69 295 TRP B C 1
ATOM 5609 O O . TRP B 1 295 ? -13.672 -28.172 -22.797 1 79.69 295 TRP B O 1
ATOM 5619 N N . LEU B 1 296 ? -15.195 -29.75 -22.625 1 80.38 296 LEU B N 1
ATOM 5620 C CA . LEU B 1 296 ? -16.047 -28.938 -21.766 1 80.38 296 LEU B CA 1
ATOM 5621 C C . LEU B 1 296 ? -15.391 -28.688 -20.406 1 80.38 296 LEU B C 1
ATOM 5623 O O . LEU B 1 296 ? -15.539 -27.609 -19.828 1 80.38 296 LEU B O 1
ATOM 5627 N N . ASP B 1 297 ? -14.648 -29.609 -19.906 1 81.06 297 ASP B N 1
ATOM 5628 C CA . ASP B 1 297 ? -14.016 -29.484 -18.609 1 81.06 297 ASP B CA 1
ATOM 5629 C C . ASP B 1 297 ? -12.938 -28.406 -18.609 1 81.06 297 ASP B C 1
ATOM 5631 O O . ASP B 1 297 ? -13.023 -27.438 -17.844 1 81.06 297 ASP B O 1
ATOM 5635 N N . PRO B 1 298 ? -12.062 -28.469 -19.594 1 82.12 298 PRO B N 1
ATOM 5636 C CA . PRO B 1 298 ? -11.047 -27.422 -19.625 1 82.12 298 PRO B CA 1
ATOM 5637 C C . PRO B 1 298 ? -11.625 -26.047 -19.953 1 82.12 298 PRO B C 1
ATOM 5639 O O . PRO B 1 298 ? -11.164 -25.031 -19.438 1 82.12 298 PRO B O 1
ATOM 5642 N N . LEU B 1 299 ? -12.617 -26.016 -20.719 1 84.44 299 LEU B N 1
ATOM 5643 C CA . LEU B 1 299 ? -13.25 -24.75 -21.047 1 84.44 299 LEU B CA 1
ATOM 5644 C C . LEU B 1 299 ? -13.93 -24.141 -19.812 1 84.44 299 LEU B C 1
ATOM 5646 O O . LEU B 1 299 ? -13.867 -22.938 -19.594 1 84.44 299 LEU B O 1
ATOM 5650 N N . GLY B 1 300 ? -14.672 -24.984 -19.125 1 83.56 300 GLY B N 1
ATOM 5651 C CA . GLY B 1 300 ? -15.281 -24.531 -17.891 1 83.56 300 GLY B CA 1
ATOM 5652 C C . GLY B 1 300 ? -14.281 -23.953 -16.906 1 83.56 300 GLY B C 1
ATOM 5653 O O . GLY B 1 300 ? -14.539 -22.938 -16.266 1 83.56 300 GLY B O 1
ATOM 5654 N N . GLY B 1 301 ? -13.156 -24.609 -16.797 1 84.25 301 GLY B N 1
ATOM 5655 C CA . GLY B 1 301 ? -12.102 -24.125 -15.922 1 84.25 301 GLY B CA 1
ATOM 5656 C C . GLY B 1 301 ? -11.555 -22.781 -16.344 1 84.25 301 GLY B C 1
ATOM 5657 O O . GLY B 1 301 ? -11.312 -21.906 -15.5 1 84.25 301 GLY B O 1
ATOM 5658 N N . ILE B 1 302 ? -11.438 -22.578 -17.594 1 88.94 302 ILE B N 1
ATOM 5659 C CA . ILE B 1 302 ? -10.898 -21.328 -18.125 1 88.94 302 ILE B CA 1
ATOM 5660 C C . ILE B 1 302 ? -11.883 -20.188 -17.875 1 88.94 302 ILE B C 1
ATOM 5662 O O . ILE B 1 302 ? -11.492 -19.125 -17.406 1 88.94 302 ILE B O 1
ATOM 5666 N N . VAL B 1 303 ? -13.133 -20.391 -18.109 1 90.75 303 VAL B N 1
ATOM 5667 C CA . VAL B 1 303 ? -14.164 -19.375 -17.938 1 90.75 303 VAL B CA 1
ATOM 5668 C C . VAL B 1 303 ? -14.273 -18.984 -16.469 1 90.75 303 VAL B C 1
ATOM 5670 O O . VAL B 1 303 ? -14.336 -17.797 -16.141 1 90.75 303 VAL B O 1
ATOM 5673 N N . LEU B 1 304 ? -14.305 -19.953 -15.672 1 89.19 304 LEU B N 1
ATOM 5674 C CA . LEU B 1 304 ? -14.414 -19.688 -14.242 1 89.19 304 LEU B CA 1
ATOM 5675 C C . LEU B 1 304 ? -13.18 -18.938 -13.734 1 89.19 304 LEU B C 1
ATOM 5677 O O . LEU B 1 304 ? -13.297 -18.031 -12.906 1 89.19 304 LEU B O 1
ATOM 5681 N N . SER B 1 305 ? -12.016 -19.375 -14.195 1 92 305 SER B N 1
ATOM 5682 C CA . SER B 1 305 ? -10.789 -18.703 -13.789 1 92 305 SER B CA 1
ATOM 5683 C C . SER B 1 305 ? -10.805 -17.234 -14.195 1 92 305 SER B C 1
ATOM 5685 O O . SER B 1 305 ? -10.398 -16.359 -13.43 1 92 305 SER B O 1
ATOM 5687 N N . LEU B 1 306 ? -11.344 -16.953 -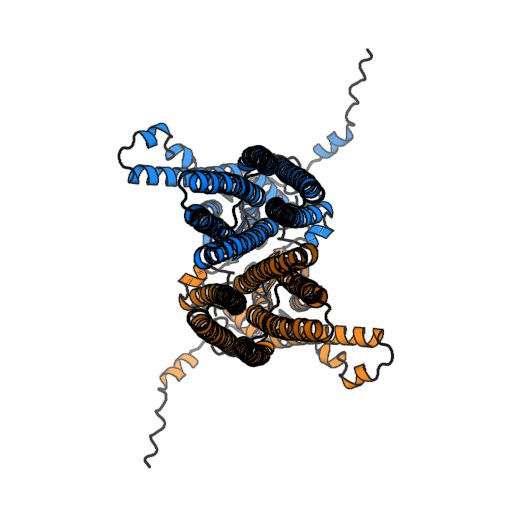15.359 1 92.38 306 LEU B N 1
ATOM 5688 C CA . LEU B 1 306 ? -11.43 -15.578 -15.836 1 92.38 306 LEU B CA 1
ATOM 5689 C C . LEU B 1 306 ? -12.375 -14.758 -14.953 1 92.38 306 LEU B C 1
ATOM 5691 O O . LEU B 1 306 ? -12.062 -13.617 -14.609 1 92.38 306 LEU B O 1
ATOM 5695 N N . TYR B 1 307 ? -13.461 -15.367 -14.648 1 92.69 307 TYR B N 1
ATOM 5696 C CA . TYR B 1 307 ? -14.422 -14.703 -13.773 1 92.69 307 TYR B CA 1
ATOM 5697 C C . TYR B 1 307 ? -13.789 -14.352 -12.43 1 92.69 307 TYR B C 1
ATOM 5699 O O . TYR B 1 307 ? -13.938 -13.227 -11.938 1 92.69 307 TYR B O 1
ATOM 5707 N N . ILE B 1 308 ? -13.086 -15.219 -11.828 1 91.62 308 ILE B N 1
ATOM 5708 C CA . ILE B 1 308 ? -12.484 -15.047 -10.516 1 91.62 308 ILE B CA 1
ATOM 5709 C C . ILE B 1 308 ? -11.375 -14 -10.586 1 91.62 308 ILE B C 1
ATOM 5711 O O . ILE B 1 308 ? -11.234 -13.172 -9.688 1 91.62 308 ILE B O 1
ATOM 5715 N N . ILE B 1 309 ? -10.633 -14 -11.672 1 93.12 309 ILE B N 1
ATOM 5716 C CA . ILE B 1 309 ? -9.555 -13.031 -11.859 1 93.12 309 ILE B CA 1
ATOM 5717 C C . ILE B 1 309 ? -10.141 -11.625 -11.922 1 93.12 309 ILE B C 1
ATOM 5719 O O . ILE B 1 309 ? -9.602 -10.703 -11.297 1 93.12 309 ILE B O 1
ATOM 5723 N N . ILE B 1 310 ? -11.219 -11.484 -12.586 1 94.75 310 ILE B N 1
ATOM 5724 C CA . ILE B 1 310 ? -11.859 -10.18 -12.711 1 94.75 310 ILE B CA 1
ATOM 5725 C C . ILE B 1 310 ? -12.336 -9.711 -11.336 1 94.75 310 ILE B C 1
ATOM 5727 O O . ILE B 1 310 ? -12.125 -8.555 -10.961 1 94.75 310 ILE B O 1
ATOM 5731 N N . GLU B 1 311 ? -12.922 -10.609 -10.633 1 93.38 311 GLU B N 1
ATOM 5732 C CA . GLU B 1 311 ? -13.43 -10.273 -9.305 1 93.38 311 GLU B CA 1
ATOM 5733 C C . GLU B 1 311 ? -12.305 -9.844 -8.375 1 93.38 311 GLU B C 1
ATOM 5735 O O . GLU B 1 311 ? -12.422 -8.844 -7.668 1 93.38 311 GLU B O 1
ATOM 5740 N N . TRP B 1 312 ? -11.211 -10.57 -8.375 1 92.75 312 TRP B N 1
ATOM 5741 C CA . TRP B 1 312 ? -10.086 -10.25 -7.5 1 92.75 312 TRP B CA 1
ATOM 5742 C C . TRP B 1 312 ? -9.375 -8.984 -7.961 1 92.75 312 TRP B C 1
ATOM 5744 O O . TRP B 1 312 ? -8.82 -8.25 -7.145 1 92.75 312 TRP B O 1
ATOM 5754 N N . THR B 1 313 ? -9.43 -8.766 -9.25 1 93.5 313 THR B N 1
ATOM 5755 C CA . THR B 1 313 ? -8.844 -7.531 -9.758 1 93.5 313 THR B CA 1
ATOM 5756 C C . THR B 1 313 ? -9.625 -6.316 -9.266 1 93.5 313 THR B C 1
ATOM 5758 O O . THR B 1 313 ? -9.031 -5.281 -8.938 1 93.5 313 THR B O 1
ATOM 5761 N N . GLU B 1 314 ? -10.852 -6.461 -9.18 1 94.62 314 GLU B N 1
ATOM 5762 C CA . GLU B 1 314 ? -11.68 -5.387 -8.633 1 94.62 314 GLU B CA 1
ATOM 5763 C C . GLU B 1 314 ? -11.359 -5.137 -7.16 1 94.62 314 GLU B C 1
ATOM 5765 O O . GLU B 1 314 ? -11.234 -3.986 -6.734 1 94.62 314 GLU B O 1
ATOM 5770 N N . THR B 1 315 ? -11.258 -6.164 -6.469 1 92.81 315 THR B N 1
ATOM 5771 C CA . THR B 1 315 ? -10.906 -6.059 -5.055 1 92.81 315 THR B CA 1
ATOM 5772 C C . THR B 1 315 ? -9.523 -5.434 -4.895 1 92.81 315 THR B C 1
ATOM 5774 O O . THR B 1 315 ? -9.32 -4.582 -4.023 1 92.81 315 THR B O 1
ATOM 5777 N N . LEU B 1 316 ? -8.609 -5.852 -5.762 1 93.31 316 LEU B N 1
ATOM 5778 C CA . LEU B 1 316 ? -7.262 -5.305 -5.762 1 93.31 316 LEU B CA 1
ATOM 5779 C C . LEU B 1 316 ? -7.281 -3.801 -6.008 1 93.31 316 LEU B C 1
ATOM 5781 O O . LEU B 1 316 ? -6.652 -3.039 -5.273 1 93.31 316 LEU B O 1
ATOM 5785 N N . MET B 1 317 ? -8.086 -3.398 -6.934 1 91.19 317 MET B N 1
ATOM 5786 C CA . MET B 1 317 ? -8.125 -1.992 -7.324 1 91.19 317 MET B CA 1
ATOM 5787 C C . MET B 1 317 ? -8.773 -1.145 -6.23 1 91.19 317 MET B C 1
ATOM 5789 O O . MET B 1 317 ? -8.352 -0.011 -5.992 1 91.19 317 MET B O 1
ATOM 5793 N N . PHE B 1 318 ? -9.727 -1.721 -5.641 1 90.75 318 PHE B N 1
ATOM 5794 C CA . PHE B 1 318 ? -10.383 -1.018 -4.547 1 90.75 318 PHE B CA 1
ATOM 5795 C C . PHE B 1 318 ? -9.414 -0.745 -3.408 1 90.75 318 PHE B C 1
ATOM 5797 O O . PHE B 1 318 ? -9.312 0.385 -2.924 1 90.75 318 PHE B O 1
ATOM 5804 N N . ASN B 1 319 ? -8.727 -1.727 -2.971 1 90.19 319 ASN B N 1
ATOM 5805 C CA . ASN B 1 319 ? -7.773 -1.574 -1.878 1 90.19 319 ASN B CA 1
ATOM 5806 C C . ASN B 1 319 ? -6.539 -0.786 -2.312 1 90.19 319 ASN B C 1
ATOM 5808 O O . ASN B 1 319 ? -5.945 -0.064 -1.512 1 90.19 319 ASN B O 1
ATOM 5812 N N . PHE B 1 320 ? -6.23 -0.904 -3.566 1 88.5 320 PHE B N 1
ATOM 5813 C CA . PHE B 1 320 ? -5.145 -0.126 -4.148 1 88.5 320 PHE B CA 1
ATOM 5814 C C . PHE B 1 320 ? -5.43 1.367 -4.047 1 88.5 320 PHE B C 1
ATOM 5816 O O . PHE B 1 320 ? -4.543 2.152 -3.701 1 88.5 320 PHE B O 1
ATOM 5823 N N . ARG B 1 321 ? -6.539 1.74 -4.273 1 86.12 321 ARG B N 1
ATOM 5824 C CA . ARG B 1 321 ? -6.941 3.141 -4.207 1 86.12 321 ARG B CA 1
ATOM 5825 C C . ARG B 1 321 ? -6.879 3.664 -2.777 1 86.12 321 ARG B C 1
ATOM 5827 O O . ARG B 1 321 ? -6.539 4.828 -2.551 1 86.12 321 ARG B O 1
ATOM 5834 N N . GLN B 1 322 ? -7.145 2.826 -1.923 1 87.19 322 GLN B N 1
ATOM 5835 C CA . GLN B 1 322 ? -7.105 3.227 -0.521 1 87.19 322 GLN B CA 1
ATOM 5836 C C . GLN B 1 322 ? -5.672 3.469 -0.06 1 87.19 322 GLN B C 1
ATOM 5838 O O . GLN B 1 322 ? -5.426 4.297 0.819 1 87.19 322 GLN B O 1
ATOM 5843 N N . LEU B 1 323 ? -4.812 2.783 -0.671 1 87.62 323 LEU B N 1
ATOM 5844 C CA . LEU B 1 323 ? -3.42 2.85 -0.235 1 87.62 323 LEU B CA 1
ATOM 5845 C C . LEU B 1 323 ? -2.664 3.934 -0.998 1 87.62 323 LEU B C 1
ATOM 5847 O O . LEU B 1 323 ? -1.638 4.43 -0.526 1 87.62 323 LEU B O 1
ATOM 5851 N N . SER B 1 324 ? -3.129 4.293 -2.168 1 84.69 324 SER B N 1
ATOM 5852 C CA . SER B 1 324 ? -2.412 5.203 -3.053 1 84.69 324 SER B CA 1
ATOM 5853 C C . SER B 1 324 ? -2.623 6.656 -2.635 1 84.69 324 SER B C 1
ATOM 5855 O O . SER B 1 324 ? -1.988 7.562 -3.18 1 84.69 324 SER B O 1
ATOM 5857 N N . GLY B 1 325 ? -3.424 6.883 -1.664 1 80.88 325 GLY B N 1
ATOM 5858 C CA . GLY B 1 325 ? -3.68 8.258 -1.253 1 80.88 325 GLY B CA 1
ATOM 5859 C C . GLY B 1 325 ? -4.617 8.992 -2.191 1 80.88 325 GLY B C 1
ATOM 5860 O O . GLY B 1 325 ? -4.465 10.203 -2.404 1 80.88 325 GLY B O 1
ATOM 5861 N N . GLN B 1 326 ? -5.465 8.328 -2.729 1 84.06 326 GLN B N 1
ATOM 5862 C CA . GLN B 1 326 ? -6.434 8.93 -3.637 1 84.06 326 GLN B CA 1
ATOM 5863 C C . GLN B 1 326 ? -7.352 9.906 -2.898 1 84.06 326 GLN B C 1
ATOM 5865 O O . GLN B 1 326 ? -7.68 9.688 -1.73 1 84.06 326 GLN B O 1
ATOM 5870 N N . ALA B 1 327 ? -7.699 10.906 -3.688 1 86.62 327 ALA B N 1
ATOM 5871 C CA . ALA B 1 327 ? -8.625 11.883 -3.123 1 86.62 327 ALA B CA 1
ATOM 5872 C C . ALA B 1 327 ? -9.938 11.219 -2.705 1 86.62 327 ALA B C 1
ATOM 5874 O O . ALA B 1 327 ? -10.43 10.32 -3.396 1 86.62 327 ALA B O 1
ATOM 5875 N N . ALA B 1 328 ? -10.438 11.625 -1.595 1 87.94 328 ALA B N 1
ATOM 5876 C CA . ALA B 1 328 ? -11.695 11.078 -1.086 1 87.94 328 ALA B CA 1
ATOM 5877 C C . ALA B 1 328 ? -12.867 11.5 -1.958 1 87.94 328 ALA B C 1
ATOM 5879 O O . ALA B 1 328 ? -12.734 12.375 -2.816 1 87.94 328 ALA B O 1
ATOM 5880 N N . ASP B 1 329 ? -13.922 10.859 -1.746 1 86.31 329 ASP B N 1
ATOM 5881 C CA . ASP B 1 329 ? -15.156 11.195 -2.463 1 86.31 329 ASP B CA 1
ATOM 5882 C C . ASP B 1 329 ? -15.641 12.594 -2.098 1 86.31 329 ASP B C 1
ATOM 5884 O O . ASP B 1 329 ? -15.438 13.055 -0.973 1 86.31 329 ASP B O 1
ATOM 5888 N N . PRO B 1 330 ? -16.297 13.258 -2.986 1 86.06 330 PRO B N 1
ATOM 5889 C CA . PRO B 1 330 ? -16.781 14.617 -2.742 1 86.06 330 PRO B CA 1
ATOM 5890 C C . PRO B 1 330 ? -17.672 14.703 -1.499 1 86.06 330 PRO B C 1
ATOM 5892 O O . PRO B 1 330 ? -17.703 15.75 -0.838 1 86.06 330 PRO B O 1
ATOM 5895 N N . ASP B 1 331 ? -18.297 13.641 -1.242 1 87.56 331 ASP B N 1
ATOM 5896 C CA . ASP B 1 331 ? -19.172 13.641 -0.072 1 87.56 331 ASP B CA 1
ATOM 5897 C C . ASP B 1 331 ? -18.375 13.836 1.212 1 87.56 331 ASP B C 1
ATOM 5899 O O . ASP B 1 331 ? -18.844 14.484 2.148 1 87.56 331 ASP B O 1
ATOM 5903 N N . GLU B 1 332 ? -17.234 13.273 1.222 1 90.69 332 GLU B N 1
ATOM 5904 C CA . GLU B 1 332 ? -16.391 13.43 2.395 1 90.69 332 GLU B CA 1
ATOM 5905 C C . GLU B 1 332 ? -15.867 14.859 2.518 1 90.69 332 GLU B C 1
ATOM 5907 O O . GLU B 1 332 ? -15.734 15.383 3.625 1 90.69 332 GLU B O 1
ATOM 5912 N N . TYR B 1 333 ? -15.641 15.484 1.384 1 89.31 333 TYR B N 1
ATOM 5913 C CA . TYR B 1 333 ? -15.25 16.891 1.376 1 89.31 333 TYR B CA 1
ATOM 5914 C C . TYR B 1 333 ? -16.344 17.766 1.981 1 89.31 333 TYR B C 1
ATOM 5916 O O . TYR B 1 333 ? -16.078 18.625 2.818 1 89.31 333 TYR B O 1
ATOM 5924 N N . ARG B 1 334 ? -17.453 17.5 1.575 1 88 334 ARG B N 1
ATOM 5925 C CA . ARG B 1 334 ? -18.578 18.297 2.037 1 88 334 ARG B CA 1
ATOM 5926 C C . ARG B 1 334 ? -18.797 18.125 3.537 1 88 334 ARG B C 1
ATOM 5928 O O . ARG B 1 334 ? -19.094 19.094 4.242 1 88 334 ARG B O 1
ATOM 5935 N N . ARG B 1 335 ? -18.703 16.906 3.928 1 90.94 335 ARG B N 1
ATOM 5936 C CA . ARG B 1 335 ? -18.875 16.594 5.344 1 90.94 335 ARG B CA 1
ATOM 5937 C C . ARG B 1 335 ? -17.875 17.359 6.199 1 90.94 335 ARG B C 1
ATOM 5939 O O . ARG B 1 335 ? -18.25 17.984 7.191 1 90.94 335 ARG B O 1
ATOM 5946 N N . MET B 1 336 ? -16.656 17.375 5.793 1 91.81 336 MET B N 1
ATOM 5947 C CA . MET B 1 336 ? -15.594 18 6.57 1 91.81 336 MET B CA 1
ATOM 5948 C C . MET B 1 336 ? -15.656 19.516 6.449 1 91.81 336 MET B C 1
ATOM 5950 O O . MET B 1 336 ? -15.398 20.234 7.418 1 91.81 336 MET B O 1
ATOM 5954 N N . LEU B 1 337 ? -15.992 19.969 5.301 1 89.88 337 LEU B N 1
ATOM 5955 C CA . LEU B 1 337 ? -16.172 21.406 5.113 1 89.88 337 LEU B CA 1
ATOM 5956 C C . LEU B 1 337 ? -17.312 21.922 5.969 1 89.88 337 LEU B C 1
ATOM 5958 O O . LEU B 1 337 ? -17.219 23 6.555 1 89.88 337 LEU B O 1
ATOM 5962 N N . TYR B 1 338 ? -18.391 21.172 5.973 1 89.06 338 TYR B N 1
ATOM 5963 C CA . TYR B 1 338 ? -19.531 21.516 6.805 1 89.06 338 TYR B CA 1
ATOM 5964 C C . TYR B 1 338 ? -19.125 21.672 8.266 1 89.06 338 TYR B C 1
ATOM 5966 O O . TYR B 1 338 ? -19.562 22.594 8.945 1 89.06 338 TYR B O 1
ATOM 5974 N N . LEU B 1 339 ? -18.328 20.812 8.719 1 90.88 339 LEU B N 1
ATOM 5975 C CA . LEU B 1 339 ? -17.875 20.859 10.102 1 90.88 339 LEU B CA 1
ATOM 5976 C C . LEU B 1 339 ? -17.031 22.109 10.367 1 90.88 339 LEU B C 1
ATOM 5978 O O . LEU B 1 339 ? -17.281 22.828 11.344 1 90.88 339 LEU B O 1
ATOM 5982 N N . ILE B 1 340 ? -16.094 22.391 9.516 1 89.5 340 ILE B N 1
ATOM 5983 C CA . ILE B 1 340 ? -15.18 23.516 9.727 1 89.5 340 ILE B CA 1
ATOM 5984 C C . ILE B 1 340 ? -15.945 24.828 9.656 1 89.5 340 ILE B C 1
ATOM 5986 O O . ILE B 1 340 ? -15.664 25.75 10.43 1 89.5 340 ILE B O 1
ATOM 5990 N N . THR B 1 341 ? -16.891 24.922 8.797 1 87.88 341 THR B N 1
ATOM 5991 C CA . THR B 1 341 ? -17.625 26.172 8.578 1 87.88 341 THR B CA 1
ATOM 5992 C C . THR B 1 341 ? -18.562 26.469 9.75 1 87.88 341 THR B C 1
ATOM 5994 O O . THR B 1 341 ? -19.125 27.562 9.844 1 87.88 341 THR B O 1
ATOM 5997 N N . ARG B 1 342 ? -18.75 25.547 10.586 1 86.56 342 ARG B N 1
ATOM 5998 C CA . ARG B 1 342 ? -19.562 25.781 11.773 1 86.56 342 ARG B CA 1
ATOM 5999 C C . ARG B 1 342 ? -18.812 26.641 12.789 1 86.56 342 ARG B C 1
ATOM 6001 O O . ARG B 1 342 ? -19.422 27.219 13.688 1 86.56 342 ARG B O 1
ATOM 6008 N N . PHE B 1 343 ? -17.547 26.609 12.633 1 86.06 343 PHE B N 1
ATOM 6009 C CA . PHE B 1 343 ? -16.75 27.484 13.484 1 86.06 343 PHE B CA 1
ATOM 6010 C C . PHE B 1 343 ? -16.766 28.922 12.953 1 86.06 343 PHE B C 1
ATOM 6012 O O . PHE B 1 343 ? -16.547 29.141 11.758 1 86.06 343 PHE B O 1
ATOM 6019 N N . THR B 1 344 ? -17.016 29.922 13.703 1 79.62 344 THR B N 1
ATOM 6020 C CA . THR B 1 344 ? -17.391 31.266 13.281 1 79.62 344 THR B CA 1
ATOM 6021 C C . THR B 1 344 ? -16.141 32.094 12.969 1 79.62 344 THR B C 1
ATOM 6023 O O . THR B 1 344 ? -16.188 33 12.133 1 79.62 344 THR B O 1
ATOM 6026 N N . THR B 1 345 ? -15.086 31.891 13.508 1 76.44 345 THR B N 1
ATOM 6027 C CA . THR B 1 345 ? -13.945 32.781 13.422 1 76.44 345 THR B CA 1
ATOM 6028 C C . THR B 1 345 ? -13.141 32.531 12.148 1 76.44 345 THR B C 1
ATOM 6030 O O . THR B 1 345 ? -12.867 33.438 11.375 1 76.44 345 THR B O 1
ATOM 6033 N N . PRO B 1 346 ? -12.883 31.25 11.922 1 81 346 PRO B N 1
ATOM 6034 C CA . PRO B 1 346 ? -12 31.016 10.773 1 81 346 PRO B CA 1
ATOM 6035 C C . PRO B 1 346 ? -12.758 30.875 9.461 1 81 346 PRO B C 1
ATOM 6037 O O . PRO B 1 346 ? -13.93 30.484 9.461 1 81 346 PRO B O 1
ATOM 6040 N N . ARG B 1 347 ? -12.094 31.312 8.367 1 83.25 347 ARG B N 1
ATOM 6041 C CA . ARG B 1 347 ? -12.539 31.031 7.004 1 83.25 347 ARG B CA 1
ATOM 6042 C C . ARG B 1 347 ? -11.664 29.969 6.352 1 83.25 347 ARG B C 1
ATOM 6044 O O . ARG B 1 347 ? -10.445 29.969 6.508 1 83.25 347 ARG B O 1
ATOM 6051 N N . VAL B 1 348 ? -12.367 29.172 5.676 1 86.75 348 VAL B N 1
ATOM 6052 C CA . VAL B 1 348 ? -11.633 28.078 5.051 1 86.75 348 VAL B CA 1
ATOM 6053 C C . VAL B 1 348 ? -11.062 28.531 3.711 1 86.75 348 VAL B C 1
ATOM 6055 O O . VAL B 1 348 ? -11.789 29.062 2.869 1 86.75 348 VAL B O 1
ATOM 6058 N N . SER B 1 349 ? -9.781 28.328 3.455 1 82.06 349 SER B N 1
ATOM 6059 C CA . SER B 1 349 ? -9.141 28.734 2.207 1 82.06 349 SER B CA 1
ATOM 6060 C C . SER B 1 349 ? -8.758 27.516 1.364 1 82.06 349 SER B C 1
ATOM 6062 O O . SER B 1 349 ? -8.656 27.625 0.139 1 82.06 349 SER B O 1
ATOM 6064 N N . TYR B 1 350 ? -8.5 26.453 2.031 1 84.31 350 TYR B N 1
ATOM 6065 C CA . TYR B 1 350 ? -8.062 25.25 1.339 1 84.31 350 TYR B CA 1
ATOM 6066 C C . TYR B 1 350 ? -8.469 24 2.113 1 84.31 350 TYR B C 1
ATOM 6068 O O . TYR B 1 350 ? -8.445 24 3.348 1 84.31 350 TYR B O 1
ATOM 6076 N N . LEU B 1 351 ? -8.938 23 1.345 1 88.12 351 LEU B N 1
ATOM 6077 C CA . LEU B 1 351 ? -9.297 21.734 1.943 1 88.12 351 LEU B CA 1
ATOM 6078 C C . LEU B 1 351 ? -8.859 20.562 1.059 1 88.12 351 LEU B C 1
ATOM 6080 O O . LEU B 1 351 ? -9.102 20.578 -0.149 1 88.12 351 LEU B O 1
ATOM 6084 N N . GLU B 1 352 ? -8.148 19.672 1.7 1 87.94 352 GLU B N 1
ATOM 6085 C CA . GLU B 1 352 ? -7.723 18.453 1.018 1 87.94 352 GLU B CA 1
ATOM 6086 C C . GLU B 1 352 ? -8.016 17.219 1.862 1 87.94 352 GLU B C 1
ATOM 6088 O O . GLU B 1 352 ? -7.656 17.172 3.041 1 87.94 352 GLU B O 1
ATOM 6093 N N . VAL B 1 353 ? -8.703 16.297 1.241 1 90.38 353 VAL B N 1
ATOM 6094 C CA . VAL B 1 353 ? -9.055 15.055 1.915 1 90.38 353 VAL B CA 1
ATOM 6095 C C . VAL B 1 353 ? -8.633 13.867 1.06 1 90.38 353 VAL B C 1
ATOM 6097 O O . VAL B 1 353 ? -8.961 13.789 -0.126 1 90.38 353 VAL B O 1
ATOM 6100 N N . TYR B 1 354 ? -7.867 12.969 1.642 1 87.5 354 TYR B N 1
ATOM 6101 C CA . TYR B 1 354 ? -7.395 11.828 0.868 1 87.5 354 TYR B CA 1
ATOM 6102 C C . TYR B 1 354 ? -7.344 10.57 1.729 1 87.5 354 TYR B C 1
ATOM 6104 O O . TYR B 1 354 ? -7.387 10.648 2.959 1 87.5 354 TYR B O 1
ATOM 6112 N N . HIS B 1 355 ? -7.258 9.523 1.062 1 86.56 355 HIS B N 1
ATOM 6113 C CA . HIS B 1 355 ? -7.262 8.234 1.742 1 86.56 355 HIS B CA 1
ATOM 6114 C C . HIS B 1 355 ? -5.879 7.902 2.297 1 86.56 355 HIS B C 1
ATOM 6116 O O . HIS B 1 355 ? -4.867 8.164 1.647 1 86.56 355 HIS B O 1
ATOM 6122 N N . ALA B 1 356 ? -5.848 7.438 3.436 1 85.25 356 ALA B N 1
ATOM 6123 C CA . ALA B 1 356 ? -4.703 6.801 4.082 1 85.25 356 ALA B CA 1
ATOM 6124 C C . ALA B 1 356 ? -5.078 5.43 4.641 1 85.25 356 ALA B C 1
ATOM 6126 O O . ALA B 1 356 ? -5.301 5.285 5.844 1 85.25 356 ALA B O 1
ATOM 6127 N N . GLY B 1 357 ? -5.031 4.488 3.783 1 84 357 GLY B N 1
ATOM 6128 C CA . GLY B 1 357 ? -5.617 3.205 4.141 1 84 357 GLY B CA 1
ATOM 6129 C C . GLY B 1 357 ? -7.133 3.205 4.094 1 84 357 GLY B C 1
ATOM 6130 O O . GLY B 1 357 ? -7.73 3.701 3.133 1 84 357 GLY B O 1
ATOM 6131 N N . THR B 1 358 ? -7.711 2.621 5.164 1 85.38 358 THR B N 1
ATOM 6132 C CA . THR B 1 358 ? -9.164 2.535 5.215 1 85.38 358 THR B CA 1
ATOM 6133 C C . THR B 1 358 ? -9.766 3.836 5.742 1 85.38 358 THR B C 1
ATOM 6135 O O . THR B 1 358 ? -10.969 4.066 5.617 1 85.38 358 THR B O 1
ATOM 6138 N N . GLU B 1 359 ? -8.938 4.648 6.199 1 88.75 359 GLU B N 1
ATOM 6139 C CA . GLU B 1 359 ? -9.414 5.895 6.785 1 88.75 359 GLU B CA 1
ATOM 6140 C C . GLU B 1 359 ? -8.945 7.102 5.973 1 88.75 359 GLU B C 1
ATOM 6142 O O . GLU B 1 359 ? -8.266 6.945 4.961 1 88.75 359 GLU B O 1
ATOM 6147 N N . LEU B 1 360 ? -9.414 8.297 6.492 1 89.69 360 LEU B N 1
ATOM 6148 C CA . LEU B 1 360 ? -9.156 9.516 5.727 1 89.69 360 LEU B CA 1
ATOM 6149 C C . LEU B 1 360 ? -8.242 10.461 6.492 1 89.69 360 LEU B C 1
ATOM 6151 O O . LEU B 1 360 ? -8.203 10.43 7.727 1 89.69 360 LEU B O 1
ATOM 6155 N N . VAL B 1 361 ? -7.469 11.188 5.785 1 89.62 361 VAL B N 1
ATOM 6156 C CA . VAL B 1 361 ? -6.68 12.297 6.309 1 89.62 361 VAL B CA 1
ATOM 6157 C C . VAL B 1 361 ? -7.219 13.617 5.758 1 89.62 361 VAL B C 1
ATOM 6159 O O . VAL B 1 361 ? -7.527 13.719 4.57 1 89.62 361 VAL B O 1
ATOM 6162 N N . CYS B 1 362 ? -7.379 14.555 6.613 1 92.25 362 CYS B N 1
ATOM 6163 C CA . CYS B 1 362 ? -7.91 15.859 6.227 1 92.25 362 CYS B CA 1
ATOM 6164 C C . CYS B 1 362 ? -6.895 16.969 6.496 1 92.25 362 CYS B C 1
ATOM 6166 O O . CYS B 1 362 ? -6.328 17.047 7.586 1 92.25 362 CYS B O 1
ATOM 6168 N N . GLU B 1 363 ? -6.586 17.734 5.496 1 90 363 GLU B N 1
ATOM 6169 C CA . GLU B 1 363 ? -5.766 18.938 5.625 1 90 363 GLU B CA 1
ATOM 6170 C C . GLU B 1 363 ? -6.559 20.188 5.25 1 90 363 GLU B C 1
ATOM 6172 O O . GLU B 1 363 ? -7.137 20.266 4.164 1 90 363 GLU B O 1
ATOM 6177 N N . ALA B 1 364 ? -6.57 21.109 6.168 1 90.38 364 ALA B N 1
ATOM 6178 C CA . ALA B 1 364 ? -7.332 22.328 5.887 1 90.38 364 ALA B CA 1
ATOM 6179 C C . ALA B 1 364 ? -6.539 23.562 6.262 1 90.38 364 ALA B C 1
ATOM 6181 O O . ALA B 1 364 ? -5.832 23.578 7.273 1 90.38 364 ALA B O 1
ATOM 6182 N N . ASP B 1 365 ? -6.594 24.547 5.418 1 87.81 365 ASP B N 1
ATOM 6183 C CA . ASP B 1 365 ? -6.094 25.875 5.723 1 87.81 365 ASP B CA 1
ATOM 6184 C C . ASP B 1 365 ? -7.23 26.812 6.141 1 87.81 365 ASP B C 1
ATOM 6186 O O . ASP B 1 365 ? -8.195 27 5.395 1 87.81 365 ASP B O 1
ATOM 6190 N N . VAL B 1 366 ? -7.051 27.328 7.309 1 88.88 366 VAL B N 1
ATOM 6191 C CA . VAL B 1 366 ? -8.047 28.25 7.824 1 88.88 366 VAL B CA 1
ATOM 6192 C C . VAL B 1 366 ? -7.422 29.625 8.031 1 88.88 366 VAL B C 1
ATOM 6194 O O . VAL B 1 366 ? -6.25 29.734 8.414 1 88.88 366 VAL B O 1
ATOM 6197 N N . GLN B 1 367 ? -8.211 30.609 7.816 1 87.5 367 GLN B N 1
ATOM 6198 C CA . GLN B 1 367 ? -7.715 31.984 7.922 1 87.5 367 GLN B CA 1
ATOM 6199 C C . GLN B 1 367 ? -8.336 32.688 9.117 1 87.5 367 GLN B C 1
ATOM 6201 O O . GLN B 1 367 ? -9.547 32.625 9.328 1 87.5 367 GLN B O 1
ATOM 6206 N N . PHE B 1 368 ? -7.43 33.281 9.898 1 88.56 368 PHE B N 1
ATOM 6207 C CA . PHE B 1 368 ? -7.82 34.156 11.008 1 88.56 368 PHE B CA 1
ATOM 6208 C C . PHE B 1 368 ? -7.434 35.594 10.734 1 88.56 368 PHE B C 1
ATOM 6210 O O . PHE B 1 368 ? -6.5 35.844 9.977 1 88.56 368 PHE B O 1
ATOM 6217 N N . PRO B 1 369 ? -8.188 36.5 11.352 1 85.12 369 PRO B N 1
ATOM 6218 C CA . PRO B 1 369 ? -7.699 37.906 11.281 1 85.12 369 PRO B CA 1
ATOM 6219 C C . PRO B 1 369 ? -6.312 38.062 11.891 1 85.12 369 PRO B C 1
ATOM 6221 O O . PRO B 1 369 ? -6 37.438 12.906 1 85.12 369 PRO B O 1
ATOM 6224 N N . LYS B 1 370 ? -5.523 38.844 11.344 1 83 370 LYS B N 1
ATOM 6225 C CA . LYS B 1 370 ? -4.125 39.031 11.727 1 83 370 LYS B CA 1
ATOM 6226 C C . LYS B 1 370 ? -4.008 39.438 13.195 1 83 370 LYS B C 1
ATOM 6228 O O . LYS B 1 370 ? -3.027 39.094 13.859 1 83 370 LYS B O 1
ATOM 6233 N N . GLU B 1 371 ? -5.008 40.062 13.734 1 83.88 371 GLU B N 1
ATOM 6234 C CA . GLU B 1 371 ? -4.949 40.625 15.086 1 83.88 371 GLU B CA 1
ATOM 6235 C C . GLU B 1 371 ? -5.375 39.594 16.125 1 83.88 371 GLU B C 1
ATOM 6237 O O . GLU B 1 371 ? -5.281 39.844 17.328 1 83.88 371 GLU B O 1
ATOM 6242 N N . THR B 1 372 ? -5.738 38.469 15.648 1 87 372 THR B N 1
ATOM 6243 C CA . THR B 1 372 ? -6.172 37.438 16.594 1 87 372 THR B CA 1
ATOM 6244 C C . THR B 1 372 ? -5.004 36.938 17.438 1 87 372 THR B C 1
ATOM 6246 O O . THR B 1 372 ? -3.883 36.812 16.938 1 87 372 THR B O 1
ATOM 6249 N N . SER B 1 373 ? -5.25 36.688 18.719 1 86.75 373 SER B N 1
ATOM 6250 C CA . SER B 1 373 ? -4.199 36.219 19.609 1 86.75 373 SER B CA 1
ATOM 6251 C C . SER B 1 373 ? -3.758 34.812 19.281 1 86.75 373 SER B C 1
ATOM 6253 O O . SER B 1 373 ? -4.551 34 18.781 1 86.75 373 SER B O 1
ATOM 6255 N N . PHE B 1 374 ? -2.553 34.562 19.609 1 88.88 374 PHE B N 1
ATOM 6256 C CA . PHE B 1 374 ? -1.986 33.219 19.391 1 88.88 374 PHE B CA 1
ATOM 6257 C C . PHE B 1 374 ? -2.781 32.188 20.156 1 88.88 374 PHE B C 1
ATOM 6259 O O . PHE B 1 374 ? -3.053 31.094 19.625 1 88.88 374 PHE B O 1
ATOM 6266 N N . GLU B 1 375 ? -3.191 32.406 21.297 1 84.12 375 GLU B N 1
ATOM 6267 C CA . GLU B 1 375 ? -3.938 31.469 22.141 1 84.12 375 GLU B CA 1
ATOM 6268 C C . GLU B 1 375 ? -5.277 31.109 21.5 1 84.12 375 GLU B C 1
ATOM 6270 O O . GLU B 1 375 ? -5.652 29.938 21.469 1 84.12 375 GLU B O 1
ATOM 6275 N N . GLU B 1 376 ? -5.953 32.125 21.062 1 85.06 376 GLU B N 1
ATOM 6276 C CA . GLU B 1 376 ? -7.254 31.891 20.453 1 85.06 376 GLU B CA 1
ATOM 6277 C C . GLU B 1 376 ? -7.113 31.062 19.172 1 85.06 376 GLU B C 1
ATOM 6279 O O . GLU B 1 376 ? -7.891 30.141 18.938 1 85.06 376 GLU B O 1
ATOM 6284 N N . VAL B 1 377 ? -6.156 31.453 18.328 1 89.19 377 VAL B N 1
ATOM 6285 C CA . VAL B 1 377 ? -5.922 30.734 17.078 1 89.19 377 VAL B CA 1
ATOM 6286 C C . VAL B 1 377 ? -5.617 29.266 17.375 1 89.19 377 VAL B C 1
ATOM 6288 O O . VAL B 1 377 ? -6.176 28.375 16.734 1 89.19 377 VAL B O 1
ATOM 6291 N N . HIS B 1 378 ? -4.734 29.094 18.281 1 88.19 378 HIS B N 1
ATOM 6292 C CA . HIS B 1 378 ? -4.348 27.75 18.672 1 88.19 378 HIS B CA 1
ATOM 6293 C C . HIS B 1 378 ? -5.551 26.938 19.156 1 88.19 378 HIS B C 1
ATOM 6295 O O . HIS B 1 378 ? -5.781 25.828 18.703 1 88.19 378 HIS B O 1
ATOM 6301 N N . ASN B 1 379 ? -6.309 27.469 20.078 1 83.25 379 ASN B N 1
ATOM 6302 C CA . ASN B 1 379 ? -7.41 26.75 20.703 1 83.25 379 ASN B CA 1
ATOM 6303 C C . ASN B 1 379 ? -8.5 26.406 19.688 1 83.25 379 ASN B C 1
ATOM 6305 O O . ASN B 1 379 ? -9.023 25.281 19.688 1 83.25 379 ASN B O 1
ATOM 6309 N N . VAL B 1 380 ? -8.844 27.344 18.859 1 86.38 380 VAL B N 1
ATOM 6310 C CA . VAL B 1 380 ? -9.883 27.109 17.875 1 86.38 380 VAL B CA 1
ATOM 6311 C C . VAL B 1 380 ? -9.406 26.078 16.859 1 86.38 380 VAL B C 1
ATOM 6313 O O . VAL B 1 380 ? -10.156 25.156 16.484 1 86.38 380 VAL B O 1
ATOM 6316 N N . SER B 1 381 ? -8.188 26.234 16.406 1 89.12 381 SER B N 1
ATOM 6317 C CA . SER B 1 381 ? -7.625 25.297 15.445 1 89.12 381 SER B CA 1
ATOM 6318 C C . SER B 1 381 ? -7.586 23.875 16.031 1 89.12 381 SER B C 1
ATOM 6320 O O . SER B 1 381 ? -7.883 22.906 15.328 1 89.12 381 SER B O 1
ATOM 6322 N N . GLU B 1 382 ? -7.203 23.766 17.219 1 86.31 382 GLU B N 1
ATOM 6323 C CA . GLU B 1 382 ? -7.168 22.469 17.891 1 86.31 382 GLU B CA 1
ATOM 6324 C C . GLU B 1 382 ? -8.57 21.875 18.016 1 86.31 382 GLU B C 1
ATOM 6326 O O . GLU B 1 382 ? -8.75 20.656 17.906 1 86.31 382 GLU B O 1
ATOM 6331 N N . ALA B 1 383 ? -9.484 22.719 18.359 1 83.81 383 ALA B N 1
ATOM 6332 C CA . ALA B 1 383 ? -10.867 22.25 18.484 1 83.81 383 ALA B CA 1
ATOM 6333 C C . ALA B 1 383 ? -11.375 21.688 17.156 1 83.81 383 ALA B C 1
ATOM 6335 O O . ALA B 1 383 ? -12.031 20.656 17.125 1 83.81 383 ALA B O 1
ATOM 6336 N N . ILE B 1 384 ? -11.062 22.391 16.109 1 88.88 384 ILE B N 1
ATOM 6337 C CA . ILE B 1 384 ? -11.453 21.938 14.781 1 88.88 384 ILE B CA 1
ATOM 6338 C C . ILE B 1 384 ? -10.781 20.609 14.477 1 88.88 384 ILE B C 1
ATOM 6340 O O . ILE B 1 384 ? -11.414 19.672 13.969 1 88.88 384 ILE B O 1
ATOM 6344 N N . GLN B 1 385 ? -9.516 20.547 14.75 1 89.88 385 GLN B N 1
ATOM 6345 C CA . GLN B 1 385 ? -8.758 19.328 14.5 1 89.88 385 GLN B CA 1
ATOM 6346 C C . GLN B 1 385 ? -9.359 18.141 15.242 1 89.88 385 GLN B C 1
ATOM 6348 O O . GLN B 1 385 ? -9.57 17.078 14.656 1 89.88 385 GLN B O 1
ATOM 6353 N N . VAL B 1 386 ? -9.594 18.312 16.484 1 84.06 386 VAL B N 1
ATOM 6354 C CA . VAL B 1 386 ? -10.148 17.25 17.312 1 84.06 386 VAL B CA 1
ATOM 6355 C C . VAL B 1 386 ? -11.531 16.859 16.797 1 84.06 386 VAL B C 1
ATOM 6357 O O . VAL B 1 386 ? -11.867 15.672 16.719 1 84.06 386 VAL B O 1
ATOM 6360 N N . ALA B 1 387 ? -12.344 17.812 16.484 1 86.12 387 ALA B N 1
ATOM 6361 C CA . ALA B 1 387 ? -13.688 17.547 15.961 1 86.12 387 ALA B CA 1
ATOM 6362 C C . ALA B 1 387 ? -13.617 16.703 14.68 1 86.12 387 ALA B C 1
ATOM 6364 O O . ALA B 1 387 ? -14.391 15.758 14.516 1 86.12 387 ALA B O 1
ATOM 6365 N N . LEU B 1 388 ? -12.734 17.078 13.836 1 90.56 388 LEU B N 1
ATOM 6366 C CA . LEU B 1 388 ? -12.562 16.328 12.586 1 90.56 388 LEU B CA 1
ATOM 6367 C C . LEU B 1 388 ? -12.117 14.898 12.859 1 90.56 388 LEU B C 1
ATOM 6369 O O . LEU B 1 388 ? -12.625 13.961 12.242 1 90.56 388 LEU B O 1
ATOM 6373 N N . GLU B 1 389 ? -11.211 14.719 13.742 1 87.31 389 GLU B N 1
ATOM 6374 C CA . GLU B 1 389 ? -10.664 13.406 14.039 1 87.31 389 GLU B CA 1
ATOM 6375 C C . GLU B 1 389 ? -11.688 12.523 14.75 1 87.31 389 GLU B C 1
ATOM 6377 O O . GLU B 1 389 ? -11.539 11.305 14.812 1 87.31 389 GLU B O 1
ATOM 6382 N N . CYS B 1 390 ? -12.672 13.125 15.242 1 83.06 390 CYS B N 1
ATOM 6383 C CA . CYS B 1 390 ? -13.719 12.367 15.93 1 83.06 390 CYS B CA 1
ATOM 6384 C C . CYS B 1 390 ? -14.781 11.891 14.953 1 83.06 390 CYS B C 1
ATOM 6386 O O . CYS B 1 390 ? -15.641 11.078 15.305 1 83.06 390 CYS B O 1
ATOM 6388 N N . LEU B 1 391 ? -14.719 12.43 13.82 1 86.38 391 LEU B N 1
ATOM 6389 C CA . LEU B 1 391 ? -15.617 11.914 12.789 1 86.38 391 LEU B CA 1
ATOM 6390 C C . LEU B 1 391 ? -15.273 10.469 12.438 1 86.38 391 LEU B C 1
ATOM 6392 O O . LEU B 1 391 ? -14.117 10.055 12.547 1 86.38 391 LEU B O 1
ATOM 6396 N N . GLU B 1 392 ? -16.219 9.797 12.031 1 83.69 392 GLU B N 1
ATOM 6397 C CA . GLU B 1 392 ? -16.016 8.406 11.641 1 83.69 392 GLU B CA 1
ATOM 6398 C C . GLU B 1 392 ? -15.078 8.297 10.445 1 83.69 392 GLU B C 1
ATOM 6400 O O . GLU B 1 392 ? -15.172 9.086 9.5 1 83.69 392 GLU B O 1
ATOM 6405 N N . ASP B 1 393 ? -14.086 7.465 10.438 1 84.62 393 ASP B N 1
ATOM 6406 C CA . ASP B 1 393 ? -13.195 7.102 9.336 1 84.62 393 ASP B CA 1
ATOM 6407 C C . ASP B 1 393 ? -12.148 8.188 9.102 1 84.62 393 ASP B C 1
ATOM 6409 O O . ASP B 1 393 ? -11.617 8.312 7.996 1 84.62 393 ASP B O 1
ATOM 6413 N N . VAL B 1 394 ? -12.016 9.078 10.031 1 87.88 394 VAL B N 1
ATOM 6414 C CA . VAL B 1 394 ? -10.953 10.07 9.914 1 87.88 394 VAL B CA 1
ATOM 6415 C C . VAL B 1 394 ? -9.789 9.688 10.836 1 87.88 394 VAL B C 1
ATOM 6417 O O . VAL B 1 394 ? -9.984 9.5 12.039 1 87.88 394 VAL B O 1
ATOM 6420 N N . ASN B 1 395 ? -8.68 9.602 10.195 1 84.94 395 ASN B N 1
ATOM 6421 C CA . ASN B 1 395 ? -7.492 9.195 10.945 1 84.94 395 ASN B CA 1
ATOM 6422 C C . ASN B 1 395 ? -6.777 10.398 11.555 1 84.94 395 ASN B C 1
ATOM 6424 O O . ASN B 1 395 ? -6.547 10.445 12.766 1 84.94 395 ASN B O 1
ATOM 6428 N N . ARG B 1 396 ? -6.438 11.297 10.711 1 88 396 ARG B N 1
ATOM 6429 C CA . ARG B 1 396 ? -5.699 12.484 11.125 1 88 396 ARG B CA 1
ATOM 6430 C C . ARG B 1 396 ? -6.215 13.734 10.406 1 88 396 ARG B C 1
ATOM 6432 O O . ARG B 1 396 ? -6.684 13.648 9.266 1 88 396 ARG B O 1
ATOM 6439 N N . ALA B 1 397 ? -6.156 14.75 11.156 1 91.31 397 ALA B N 1
ATOM 6440 C CA . ALA B 1 397 ? -6.504 16.047 10.594 1 91.31 397 ALA B CA 1
ATOM 6441 C C . ALA B 1 397 ? -5.422 17.094 10.891 1 91.31 397 ALA B C 1
ATOM 6443 O O . ALA B 1 397 ? -4.855 17.094 11.992 1 91.31 397 ALA B O 1
ATOM 6444 N N . TYR B 1 398 ? -5.086 17.859 9.914 1 91 398 TYR B N 1
ATOM 6445 C CA . TYR B 1 398 ? -4.098 18.922 10.055 1 91 398 TYR B CA 1
ATOM 6446 C C . TYR B 1 398 ? -4.699 20.281 9.711 1 91 398 TYR B C 1
ATOM 6448 O O . TYR B 1 398 ? -5.176 20.484 8.586 1 91 398 TYR B O 1
ATOM 6456 N N . ILE B 1 399 ? -4.652 21.141 10.664 1 91.25 399 ILE B N 1
ATOM 6457 C CA . ILE B 1 399 ? -5.195 22.469 10.461 1 91.25 399 ILE B CA 1
ATOM 6458 C C . ILE B 1 399 ? -4.059 23.484 10.414 1 91.25 399 ILE B C 1
ATOM 6460 O O . ILE B 1 399 ? -3.256 23.578 11.344 1 91.25 399 ILE B O 1
ATOM 6464 N N . HIS B 1 400 ? -3.941 24.109 9.367 1 89.06 400 HIS B N 1
ATOM 6465 C CA . HIS B 1 400 ? -2.98 25.188 9.203 1 89.06 400 HIS B CA 1
ATOM 6466 C C . HIS B 1 400 ? -3.66 26.547 9.312 1 89.06 400 HIS B C 1
ATOM 6468 O O . HIS B 1 400 ? -4.578 26.859 8.547 1 89.06 400 HIS B O 1
ATOM 6474 N N . ALA B 1 401 ? -3.221 27.359 10.234 1 89.94 401 ALA B N 1
ATOM 6475 C CA . ALA B 1 401 ? -3.807 28.688 10.453 1 89.94 401 ALA B CA 1
ATOM 6476 C C . ALA B 1 401 ? -3.016 29.766 9.727 1 89.94 401 ALA B C 1
ATOM 6478 O O . ALA B 1 401 ? -1.816 29.938 9.969 1 89.94 401 ALA B O 1
ATOM 6479 N N . ASP B 1 402 ? -3.719 30.469 8.859 1 85.44 402 ASP B N 1
ATOM 6480 C CA . ASP B 1 402 ? -3.121 31.562 8.102 1 85.44 402 ASP B CA 1
ATOM 6481 C C . ASP B 1 402 ? -3.762 32.906 8.469 1 85.44 402 ASP B C 1
ATOM 6483 O O . ASP B 1 402 ? -4.836 32.938 9.062 1 85.44 402 ASP B O 1
ATOM 6487 N N . PHE B 1 403 ? -2.998 34 8.195 1 81.06 403 PHE B N 1
ATOM 6488 C CA . PHE B 1 403 ? -3.586 35.312 8.422 1 81.06 403 PHE B CA 1
ATOM 6489 C C . PHE B 1 403 ? -3.83 36.062 7.105 1 81.06 403 PHE B C 1
ATOM 6491 O O . PHE B 1 403 ? -4.438 37.125 7.082 1 81.06 403 PHE B O 1
ATOM 6498 N N . THR B 1 404 ? -3.248 35.5 6.027 1 68.5 404 THR B N 1
ATOM 6499 C CA . THR B 1 404 ? -3.504 36.094 4.723 1 68.5 404 THR B CA 1
ATOM 6500 C C . THR B 1 404 ? -3.773 35 3.674 1 68.5 404 THR B C 1
ATOM 6502 O O . THR B 1 404 ? -3.309 33.875 3.805 1 68.5 404 THR B O 1
ATOM 6505 N N . VAL B 1 405 ? -4.59 35.406 2.791 1 62.31 405 VAL B N 1
ATOM 6506 C CA . VAL B 1 405 ? -4.934 34.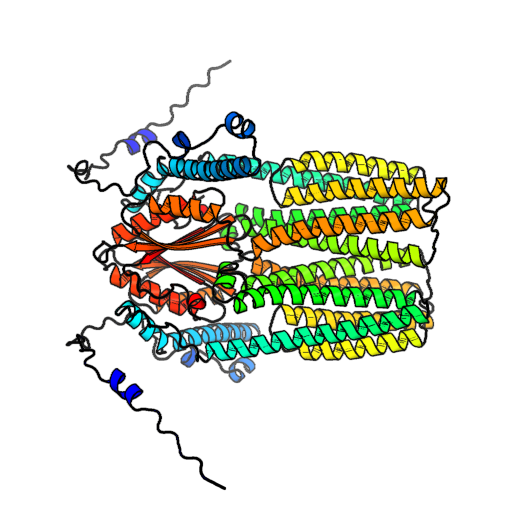469 1.709 1 62.31 405 VAL B CA 1
ATOM 6507 C C . VAL B 1 405 ? -3.752 34.344 0.748 1 62.31 405 VAL B C 1
ATOM 6509 O O . VAL B 1 405 ? -3.645 33.375 0.015 1 62.31 405 VAL B O 1
ATOM 6512 N N . LEU B 1 406 ? -2.863 35.219 0.817 1 56.59 406 LEU B N 1
ATOM 6513 C CA . LEU B 1 406 ? -1.807 35.344 -0.183 1 56.59 406 LEU B CA 1
ATOM 6514 C C . LEU B 1 406 ? -0.644 34.406 0.161 1 56.59 406 LEU B C 1
ATOM 6516 O O . LEU B 1 406 ? 0.314 34.281 -0.608 1 56.59 406 LEU B O 1
ATOM 6520 N N . ASN B 1 407 ? -0.845 33.75 1.169 1 57.59 407 ASN B N 1
ATOM 6521 C CA . ASN B 1 407 ? 0.258 32.875 1.535 1 57.59 407 ASN B CA 1
ATOM 6522 C C . ASN B 1 407 ? 0.391 31.703 0.56 1 57.59 407 ASN B C 1
ATOM 6524 O O . ASN B 1 407 ? -0.612 31.141 0.112 1 57.59 407 ASN B O 1
ATOM 6528 N N . PRO B 1 408 ? 1.634 31.578 0.051 1 57.16 408 PRO B N 1
ATOM 6529 C CA . PRO B 1 408 ? 1.878 30.469 -0.875 1 57.16 408 PRO B CA 1
ATOM 6530 C C . PRO B 1 408 ? 1.376 29.125 -0.338 1 57.16 408 PRO B C 1
ATOM 6532 O O . PRO B 1 408 ? 1.086 29 0.855 1 57.16 408 PRO B O 1
ATOM 6535 N N . ALA B 1 409 ? 1.212 28.297 -1.253 1 58.34 409 ALA B N 1
ATOM 6536 C CA . ALA B 1 409 ? 0.75 26.953 -0.908 1 58.34 409 ALA B CA 1
ATOM 6537 C C . ALA B 1 409 ? 1.659 26.312 0.138 1 58.34 409 ALA B C 1
ATOM 6539 O O . ALA B 1 409 ? 2.879 26.484 0.101 1 58.34 409 ALA B O 1
ATOM 6540 N N . SER B 1 410 ? 1.083 25.75 1.141 1 57.28 410 SER B N 1
ATOM 6541 C CA . SER B 1 410 ? 1.725 25.25 2.354 1 57.28 410 SER B CA 1
ATOM 6542 C C . SER B 1 410 ? 2.756 24.188 2.031 1 57.28 410 SER B C 1
ATOM 6544 O O . SER B 1 410 ? 3.787 24.078 2.699 1 57.28 410 SER B O 1
ATOM 6546 N N . HIS B 1 411 ? 2.465 23.359 0.985 1 67.5 411 HIS B N 1
ATOM 6547 C CA . HIS B 1 411 ? 3.422 22.297 0.719 1 67.5 411 HIS B CA 1
ATOM 6548 C C . HIS B 1 411 ? 4.23 22.578 -0.541 1 67.5 411 HIS B C 1
ATOM 6550 O O . HIS B 1 411 ? 3.676 23 -1.559 1 67.5 411 HIS B O 1
ATOM 6556 N N . VAL B 1 412 ? 5.504 22.469 -0.385 1 53.69 412 VAL B N 1
ATOM 6557 C CA . VAL B 1 412 ? 6.461 22.766 -1.445 1 53.69 412 VAL B CA 1
ATOM 6558 C C . VAL B 1 412 ? 6.059 22.047 -2.727 1 53.69 412 VAL B C 1
ATOM 6560 O O . VAL B 1 412 ? 6.16 22.594 -3.822 1 53.69 412 VAL B O 1
ATOM 6563 N N . ARG B 1 413 ? 5.598 20.922 -2.551 1 54.22 413 ARG B N 1
ATOM 6564 C CA . ARG B 1 413 ? 5.281 20.109 -3.729 1 54.22 413 ARG B CA 1
ATOM 6565 C C . ARG B 1 413 ? 4.047 20.656 -4.441 1 54.22 413 ARG B C 1
ATOM 6567 O O . ARG B 1 413 ? 3.836 20.375 -5.625 1 54.22 413 ARG B O 1
ATOM 6574 N N . ARG B 1 414 ? 3.303 21.359 -3.744 1 47.56 414 ARG B N 1
ATOM 6575 C CA . ARG B 1 414 ? 2.145 21.984 -4.379 1 47.56 414 ARG B CA 1
ATOM 6576 C C . ARG B 1 414 ? 2.564 23.141 -5.27 1 47.56 414 ARG B C 1
ATOM 6578 O O . ARG B 1 414 ? 1.813 23.562 -6.156 1 47.56 414 ARG B O 1
ATOM 6585 N N . ILE B 1 415 ? 3.766 23.547 -4.98 1 41.88 415 ILE B N 1
ATOM 6586 C CA . ILE B 1 415 ? 4.246 24.719 -5.707 1 41.88 415 ILE B CA 1
ATOM 6587 C C . ILE B 1 415 ? 5.07 24.281 -6.914 1 41.88 415 ILE B C 1
ATOM 6589 O O . ILE B 1 415 ? 5.121 24.984 -7.93 1 41.88 415 ILE B O 1
ATOM 6593 N N . SER B 1 416 ? 5.664 23.125 -6.867 1 41.75 416 SER B N 1
ATOM 6594 C CA . SER B 1 416 ? 6.516 22.719 -7.98 1 41.75 416 SER B CA 1
ATOM 6595 C C . SER B 1 416 ? 5.703 22.047 -9.086 1 41.75 416 SER B C 1
ATOM 6597 O O . SER B 1 416 ? 4.727 21.359 -8.812 1 41.75 416 SER B O 1
#

pLDDT: mean 76.01, std 18.83, range [20.59, 94.75]

Sequence (832 aa):
MTSLGAASVPIYVERALSRRTFSMAGDLEANRKEVFEVPHPRWPDVYMKTSEEIANMKKKAVREFYEKQNETLTKFQEVDELLSGELIHHVLYSFENPSESTRLLSPDSSISKRGQNKEWLIQIAISLNFALNVVLLSGKGVAVLLSGSVSIWASFADSLMDFLSTVIVIWTTYVISSSKKKGNQGRKKYPTGKQRMEPLGVVIFSVFMIAMFLQVGVEGIKRLVSGANEEFALDRTTIIIMAVTIATKTVAWQLSARIKSNGVQALAQDNKNDVFFTTFSVIFPAIASVTHLPWLDPLGGIVLSLYIIIEWTETLMFNFRQLSGQAADPDEYRRMLYLITRFTTPRVSYLEVYHAGTELVCEADVQFPKETSFEEVHNVSEAIQVALECLEDVNRAYIHADFTVLNPASHVRRISMTSLGAASVPIYVERALSRRTFSMAGDLEANRKEVFEVPHPRWPDVYMKTSEEIANMKKKAVREFYEKQNETLTKFQEVDELLSGELIHHVLYSFENPSESTRLLSPDSSISKRGQNKEWLIQIAISLNFALNVVLLSGKGVAVLLSGSVSIWASFADSLMDFLSTVIVIWTTYVISSSKKKGNQGRKKYPTGKQRMEPLGVVIFSVFMIAMFLQVGVEGIKRLVSGANEEFALDRTTIIIMAVTIATKTVAWQLSARIKSNGVQALAQDNKNDVFFTTFSVIFPAIASVTHLPWLDPLGGIVLSLYIIIEWTETLMFNFRQLSGQAADPDEYRRMLYLITRFTTPRVSYLEVYHAGTELVCEADVQFPKETSFEEVHNVSEAIQVALECLEDVNRAYIHADFTVLNPASHVRRIS

Foldseek 3Di:
DDPPDDPDPDCVVVVVVDDCPDCCVDVVVPPPPFQFDADPPHPCVPLQDDPVRLVPDDDPVVSVVNVVVNVLSVLLVLLNVLVPDCLLVLLLVCLVPPDPPRDSDDCPDPVNVVVVVLLVLVVVLLVLQLVLLVVLLVVLVVVCVVPVDPLSVVVNVVSVLSNVLSVLLVVLQVLLVVLVVVPPVSCVVPVQRNQLSQLVSLLVSLVSLLVVLVVLLVVLVVCLVVVPLPLPPPDPVNVVSLVVLLVSLVVSLVSLCPRPGLSSNSSSLVSVLSNVLSVQLVVQSVVCVVVVPSSRNSVSSNVSSVVSSVVSVVSNVVSVQLCVFAFDDVSVVSSLQSSLVRRPFWDWLDWTWTHHHQAIEIETEIEGAPPDDPSVQVSSQVSSFVSQCPRPRHPGYHYHYHHDSPDPDPDPVVVD/DDPPDDPDPDCVVVPVVDDCPDCCVPVVVPPVPFQFDADPPQPCVPLQDDPVRLVPDDDPVVSVVNVVVNVLSVLLVLLNVLVPDCLLVLLLVCLVPPDPPRDSDDCPDPVNVVVVVLLVLVVVLLVLQLVLLVVLLVVLVVVCVPPVDPLSVVVNVVSVLSNVLSVLLVVLQVLLVVLVVVPPVSCVVPVLRNQLSQLVSLLVSLVSLLVVLVVLLVVLVVCLVVVPLPLPPPDPVNVVSLVVLLVSLVVSLVSLCPRPGLSSNSSSLVSVLSNVLSVQLVVQSVVCVVVVPSSSNSVSSNVSSVVSSVVSVVSNVVSVQLCVFAFDDVSVVSSLVSSLVRRPFWDWLDWTWTHHHQAIEIETEIEGAPPDDPSVQVSSQVSSFVSQCPRPRHPGYHYHYHHDSPDPDPDPVVVD